Protein 4GBQ (pdb70)

Organism: Mus musculus (NCBI:txid10090)

Radius of gyration: 10.53 Å; Cα contacts (8 Å, |Δi|>4): 141; chains: 2; bounding box: 26×26×23 Å

Foldseek 3Di:
DWKFFQAFDDDDDDQADGDHHGDTWAFPDDDPPQQWTWTDDPRDTHIDGPVRIDTDD/DDDDDDDPDD

Solvent-accessible surface area: 4667 Å² total; per-residue (Å²): 111,71,0,35,0,73,82,86,10,160,41,92,36,142,70,8,9,43,3,118,150,41,37,112,1,126,14,127,80,79,102,111,14,128,42,9,22,58,0,85,14,135,82,117,74,1,54,0,0,80,61,17,11,80,66,107,146,188,58,36,124,60,12,101,129,226,159

Nearest PDB structures (foldseek):
  2gbq-assembly1_A  TM=9.826E-01  e=1.044E-09  Mus musculus
  4gbq-assembly1_A  TM=9.662E-01  e=1.595E-09  Mus musculus
  2a36-assembly1_A  TM=9.313E-01  e=1.905E-07  Drosophila melanogaster
  5np5-assembly2_B  TM=8.804E-01  e=1.580E-04  Homo sapiens
  7pvv-assembly1_A  TM=8.851E-01  e=2.139E-04  Homo sapiens

InterPro domains:
  IPR000980 SH2 domain [PF00017] (60-135)
  IPR000980 SH2 domain [PS50001] (60-152)
  IPR000980 SH2 domain [SM00252] (58-141)
  IPR001452 SH3 domain [PF00018] (4-50)
  IPR001452 SH3 domain [PF00018] (162-206)
  IPR001452 SH3 domain [PR00452] (1-11)
  IPR001452 SH3 domain [PR00452] (15-30)
  IPR001452 SH3 domain [PR00452] (190-199)
  IPR001452 SH3 domain [PR00452] (201-213)
  IPR001452 SH3 domain [PS50002] (1-58)
  IPR001452 SH3 domain [PS50002] (156-215)
  IPR001452 SH3 domain [SM00326] (1-57)
  IPR001452 SH3 domain [SM00326] (159-214)
  IPR035641 GRB2, N-terminal SH3 domain [cd11946] (1-56)
  IPR035643 GRB2, C-terminal SH3 domain [cd11949] (160-212)
  IPR036028 SH3-like domain superfamily [SSF50044] (2-77)
  IPR036860 SH2 domain superfamily [G3DSA:3.30.505.10] (51-164)
  IPR036860 SH2 domain superfamily [SSF55550] (55-210)
  IPR043539 Grb2-like [PTHR46037] (1-215)

Structure (mmCIF, N/CA/C/O backbone):
data_4GBQ
#
_entry.id   4GBQ
#
_cell.length_a   1.000
_cell.length_b   1.000
_cell.length_c   1.000
_cell.angle_alpha   90.00
_cell.angle_beta   90.00
_cell.angle_gamma   90.00
#
_symmetry.space_group_name_H-M   'P 1'
#
loop_
_entity.id
_entity.type
_entity.pdbx_description
1 polymer GRB2
2 polymer SOS-1
#
loop_
_atom_site.group_PDB
_atom_site.id
_atom_site.type_symbol
_atom_site.label_atom_id
_atom_site.label_alt_id
_atom_site.label_comp_id
_atom_site.label_asym_id
_atom_site.label_entity_id
_atom_site.label_seq_id
_atom_site.pdbx_PDB_ins_code
_atom_site.Cartn_x
_atom_site.Cartn_y
_atom_site.Cartn_z
_atom_site.occupancy
_atom_site.B_iso_or_equiv
_atom_site.auth_seq_id
_atom_site.auth_comp_id
_atom_site.auth_asym_id
_atom_site.auth_atom_id
_atom_site.pdbx_PDB_model_num
ATOM 1 N N . MET A 1 10 ? 8.327 3.895 4.156 1.00 0.00 1 MET A N 1
ATOM 2 C CA . MET A 1 10 ? 8.415 2.471 3.899 1.00 0.00 1 MET A CA 1
ATOM 3 C C . MET A 1 10 ? 7.934 2.221 2.459 1.00 0.00 1 MET A C 1
ATOM 4 O O . MET A 1 10 ? 7.444 3.126 1.790 1.00 0.00 1 MET A O 1
ATOM 18 N N . GLU A 1 11 ? 8.077 0.945 2.046 1.00 0.00 2 GLU A N 1
ATOM 19 C CA . GLU A 1 11 ? 7.674 0.519 0.723 1.00 0.00 2 GLU A CA 1
ATOM 20 C C . GLU A 1 11 ? 6.525 -0.480 0.888 1.00 0.00 2 GLU A C 1
ATOM 21 O O . GLU A 1 11 ? 6.378 -1.178 1.884 1.00 0.00 2 GLU A O 1
ATOM 33 N N . ALA A 1 12 ? 5.743 -0.470 -0.198 1.00 0.00 3 ALA A N 1
ATOM 34 C CA . ALA A 1 12 ? 4.551 -1.270 -0.357 1.00 0.00 3 ALA A CA 1
ATOM 35 C C . ALA A 1 12 ? 4.555 -1.821 -1.784 1.00 0.00 3 ALA A C 1
ATOM 36 O O . ALA A 1 12 ? 5.151 -1.256 -2.694 1.00 0.00 3 ALA A O 1
ATOM 43 N N . ILE A 1 13 ? 3.823 -2.948 -1.904 1.00 0.00 4 ILE A N 1
ATOM 44 C CA . ILE A 1 13 ? 3.800 -3.666 -3.163 1.00 0.00 4 ILE A CA 1
ATOM 45 C C . ILE A 1 13 ? 2.406 -4.245 -3.398 1.00 0.00 4 ILE A C 1
ATOM 46 O O . ILE A 1 13 ? 1.939 -5.100 -2.655 1.00 0.00 4 ILE A O 1
ATOM 62 N N . ALA A 1 14 ? 1.778 -3.741 -4.479 1.00 0.00 5 ALA A N 1
ATOM 63 C CA . ALA A 1 14 ? 0.468 -4.259 -4.840 1.00 0.00 5 ALA A CA 1
ATOM 64 C C . ALA A 1 14 ? 0.643 -5.728 -5.324 1.00 0.00 5 ALA A C 1
ATOM 65 O O . ALA A 1 14 ? 1.387 -6.003 -6.261 1.00 0.00 5 ALA A O 1
ATOM 72 N N . LYS A 1 15 ? -0.122 -6.627 -4.692 1.00 0.00 6 LYS A N 1
ATOM 73 C CA . LYS A 1 15 ? -0.103 -8.064 -4.977 1.00 0.00 6 LYS A CA 1
ATOM 74 C C . LYS A 1 15 ? -1.222 -8.502 -5.927 1.00 0.00 6 LYS A C 1
ATOM 75 O O . LYS A 1 15 ? -1.106 -9.517 -6.607 1.00 0.00 6 LYS A O 1
ATOM 94 N N . TYR A 1 16 ? -2.311 -7.703 -5.906 1.00 0.00 7 TYR A N 1
ATOM 95 C CA . TYR A 1 16 ? -3.477 -8.004 -6.752 1.00 0.00 7 TYR A CA 1
ATOM 96 C C . TYR A 1 16 ? -4.037 -6.675 -7.270 1.00 0.00 7 TYR A C 1
ATOM 97 O O . TYR A 1 16 ? -3.665 -5.600 -6.820 1.00 0.00 7 TYR A O 1
ATOM 115 N N . ASP A 1 17 ? -4.949 -6.820 -8.252 1.00 0.00 8 ASP A N 1
ATOM 116 C CA . ASP A 1 17 ? -5.587 -5.649 -8.857 1.00 0.00 8 ASP A CA 1
ATOM 117 C C . ASP A 1 17 ? -6.515 -4.997 -7.830 1.00 0.00 8 ASP A C 1
ATOM 118 O O . ASP A 1 17 ? -7.039 -5.683 -6.973 1.00 0.00 8 ASP A O 1
ATOM 127 N N . PHE A 1 18 ? -6.620 -3.653 -7.866 1.00 0.00 9 PHE A N 1
ATOM 128 C CA . PHE A 1 18 ? -7.561 -3.030 -6.915 1.00 0.00 9 PHE A CA 1
ATOM 129 C C . PHE A 1 18 ? -8.202 -1.772 -7.514 1.00 0.00 9 PHE A C 1
ATOM 130 O O . PHE A 1 18 ? -7.548 -0.876 -8.020 1.00 0.00 9 PHE A O 1
ATOM 147 N N . LYS A 1 19 ? -9.546 -1.785 -7.415 1.00 0.00 10 LYS A N 1
ATOM 148 C CA . LYS A 1 19 ? -10.389 -0.690 -7.894 1.00 0.00 10 LYS A CA 1
ATOM 149 C C . LYS A 1 19 ? -11.193 -0.146 -6.694 1.00 0.00 10 LYS A C 1
ATOM 150 O O . LYS A 1 19 ? -12.095 -0.807 -6.194 1.00 0.00 10 LYS A O 1
ATOM 169 N N . ALA A 1 20 ? -10.853 1.119 -6.329 1.00 0.00 11 ALA A N 1
ATOM 170 C CA . ALA A 1 20 ? -11.470 1.795 -5.166 1.00 0.00 11 ALA A CA 1
ATOM 171 C C . ALA A 1 20 ? -12.998 1.694 -5.127 1.00 0.00 11 ALA A C 1
ATOM 172 O O . ALA A 1 20 ? -13.683 1.469 -6.114 1.00 0.00 11 ALA A O 1
ATOM 179 N N . THR A 1 21 ? -13.457 1.900 -3.879 1.00 0.00 12 THR A N 1
ATOM 180 C CA . THR A 1 21 ? -14.874 1.810 -3.549 1.00 0.00 12 THR A CA 1
ATOM 181 C C . THR A 1 21 ? -15.456 3.158 -3.122 1.00 0.00 12 THR A C 1
ATOM 182 O O . THR A 1 21 ? -16.657 3.393 -3.211 1.00 0.00 12 THR A O 1
ATOM 193 N N . ALA A 1 22 ? -14.528 4.021 -2.673 1.00 0.00 13 ALA A N 1
ATOM 194 C CA . ALA A 1 22 ? -14.934 5.329 -2.183 1.00 0.00 13 ALA A CA 1
ATOM 195 C C . ALA A 1 22 ? -13.802 6.351 -2.326 1.00 0.00 13 ALA A C 1
ATOM 196 O O . ALA A 1 22 ? -12.661 6.051 -2.646 1.00 0.00 13 ALA A O 1
ATOM 203 N N . ASP A 1 23 ? -14.241 7.577 -2.012 1.00 0.00 14 ASP A N 1
ATOM 204 C CA . ASP A 1 23 ? -13.487 8.819 -2.050 1.00 0.00 14 ASP A CA 1
ATOM 205 C C . ASP A 1 23 ? -12.172 8.799 -1.224 1.00 0.00 14 ASP A C 1
ATOM 206 O O . ASP A 1 23 ? -11.185 9.426 -1.591 1.00 0.00 14 ASP A O 1
ATOM 215 N N . ASP A 1 24 ? -12.202 8.009 -0.126 1.00 0.00 15 ASP A N 1
ATOM 216 C CA . ASP A 1 24 ? -11.027 7.952 0.748 1.00 0.00 15 ASP A CA 1
ATOM 217 C C . ASP A 1 24 ? -9.997 6.873 0.350 1.00 0.00 15 ASP A C 1
ATOM 218 O O . ASP A 1 24 ? -8.914 6.798 0.914 1.00 0.00 15 ASP A O 1
ATOM 227 N N . GLU A 1 25 ? -10.369 6.124 -0.696 1.00 0.00 16 GLU A N 1
ATOM 228 C CA . GLU A 1 25 ? -9.557 5.048 -1.259 1.00 0.00 16 GLU A CA 1
ATOM 229 C C . GLU A 1 25 ? -9.105 5.463 -2.672 1.00 0.00 16 GLU A C 1
ATOM 230 O O . GLU A 1 25 ? -9.737 6.252 -3.364 1.00 0.00 16 GLU A O 1
ATOM 242 N N . LEU A 1 26 ? -7.991 4.813 -3.056 1.00 0.00 17 LEU A N 1
ATOM 243 C CA . LEU A 1 26 ? -7.405 5.003 -4.390 1.00 0.00 17 LEU A CA 1
ATOM 244 C C . LEU A 1 26 ? -7.037 3.631 -4.963 1.00 0.00 17 LEU A C 1
ATOM 245 O O . LEU A 1 26 ? -6.744 2.674 -4.257 1.00 0.00 17 LEU A O 1
ATOM 261 N N . SER A 1 27 ? -7.066 3.622 -6.304 1.00 0.00 18 SER A N 1
ATOM 262 C CA . SER A 1 27 ? -6.802 2.429 -7.082 1.00 0.00 18 SER A CA 1
ATOM 263 C C . SER A 1 27 ? -5.301 2.170 -7.267 1.00 0.00 18 SER A C 1
ATOM 264 O O . SER A 1 27 ? -4.426 2.984 -6.997 1.00 0.00 18 SER A O 1
ATOM 272 N N . PHE A 1 28 ? -5.138 0.956 -7.817 1.00 0.00 19 PHE A N 1
ATOM 273 C CA . PHE A 1 28 ? -3.852 0.450 -8.277 1.00 0.00 19 PHE A CA 1
ATOM 274 C C . PHE A 1 28 ? -4.153 -0.741 -9.179 1.00 0.00 19 PHE A C 1
ATOM 275 O O . PHE A 1 28 ? -5.297 -1.063 -9.475 1.00 0.00 19 PHE A O 1
ATOM 292 N N . LYS A 1 29 ? -3.045 -1.345 -9.612 1.00 0.00 20 LYS A N 1
ATOM 293 C CA . LYS A 1 29 ? -3.069 -2.502 -10.472 1.00 0.00 20 LYS A CA 1
ATOM 294 C C . LYS A 1 29 ? -1.951 -3.394 -9.943 1.00 0.00 20 LYS A C 1
ATOM 295 O O . LYS A 1 29 ? -0.919 -2.898 -9.505 1.00 0.00 20 LYS A O 1
ATOM 314 N N . ARG A 1 30 ? -2.205 -4.711 -10.013 1.00 0.00 21 ARG A N 1
ATOM 315 C CA . ARG A 1 30 ? -1.229 -5.689 -9.527 1.00 0.00 21 ARG A CA 1
ATOM 316 C C . ARG A 1 30 ? 0.215 -5.390 -10.028 1.00 0.00 21 ARG A C 1
ATOM 317 O O . ARG A 1 30 ? 0.559 -5.696 -11.163 1.00 0.00 21 ARG A O 1
ATOM 338 N N . GLY A 1 31 ? 1.030 -4.809 -9.114 1.00 0.00 22 GLY A N 1
ATOM 339 C CA . GLY A 1 31 ? 2.418 -4.481 -9.434 1.00 0.00 22 GLY A CA 1
ATOM 340 C C . GLY A 1 31 ? 2.875 -3.097 -8.951 1.00 0.00 22 GLY A C 1
ATOM 341 O O . GLY A 1 31 ? 4.069 -2.884 -8.771 1.00 0.00 22 GLY A O 1
ATOM 345 N N . ASP A 1 32 ? 1.905 -2.164 -8.761 1.00 0.00 23 ASP A N 1
ATOM 346 C CA . ASP A 1 32 ? 2.281 -0.823 -8.314 1.00 0.00 23 ASP A CA 1
ATOM 347 C C . ASP A 1 32 ? 3.202 -0.804 -7.079 1.00 0.00 23 ASP A C 1
ATOM 348 O O . ASP A 1 32 ? 3.049 -1.557 -6.126 1.00 0.00 23 ASP A O 1
ATOM 357 N N . ILE A 1 33 ? 4.123 0.177 -7.164 1.00 0.00 24 ILE A N 1
ATOM 358 C CA . ILE A 1 33 ? 5.070 0.477 -6.096 1.00 0.00 24 ILE A CA 1
ATOM 359 C C . ILE A 1 33 ? 4.404 1.677 -5.400 1.00 0.00 24 ILE A C 1
ATOM 360 O O . ILE A 1 33 ? 4.248 2.736 -5.995 1.00 0.00 24 ILE A O 1
ATOM 376 N N . LEU A 1 34 ? 4.041 1.457 -4.120 1.00 0.00 25 LEU A N 1
ATOM 377 C CA . LEU A 1 34 ? 3.326 2.479 -3.346 1.00 0.00 25 LEU A CA 1
ATOM 378 C C . LEU A 1 34 ? 4.230 3.121 -2.294 1.00 0.00 25 LEU A C 1
ATOM 379 O O . LEU A 1 34 ? 5.192 2.533 -1.812 1.00 0.00 25 LEU A O 1
ATOM 395 N N . LYS A 1 35 ? 3.803 4.365 -1.970 1.00 0.00 26 LYS A N 1
ATOM 396 C CA . LYS A 1 35 ? 4.518 5.173 -0.984 1.00 0.00 26 LYS A CA 1
ATOM 397 C C . LYS A 1 35 ? 3.763 5.117 0.340 1.00 0.00 26 LYS A C 1
ATOM 398 O O . LYS A 1 35 ? 2.698 5.684 0.493 1.00 0.00 26 LYS A O 1
ATOM 417 N N . VAL A 1 36 ? 4.384 4.445 1.322 1.00 0.00 27 VAL A N 1
ATOM 418 C CA . VAL A 1 36 ? 3.666 4.307 2.584 1.00 0.00 27 VAL A CA 1
ATOM 419 C C . VAL A 1 36 ? 3.945 5.517 3.481 1.00 0.00 27 VAL A C 1
ATOM 420 O O . VAL A 1 36 ? 5.015 5.662 4.057 1.00 0.00 27 VAL A O 1
ATOM 433 N N . LEU A 1 37 ? 2.883 6.344 3.564 1.00 0.00 28 LEU A N 1
ATOM 434 C CA . LEU A 1 37 ? 2.902 7.555 4.373 1.00 0.00 28 LEU A CA 1
ATOM 435 C C . LEU A 1 37 ? 2.302 7.202 5.753 1.00 0.00 28 LEU A C 1
ATOM 436 O O . LEU A 1 37 ? 2.977 6.645 6.610 1.00 0.00 28 LEU A O 1
ATOM 452 N N . ASN A 1 38 ? 1.001 7.547 5.911 1.00 0.00 29 ASN A N 1
ATOM 453 C CA . ASN A 1 38 ? 0.283 7.269 7.152 1.00 0.00 29 ASN A CA 1
ATOM 454 C C . ASN A 1 38 ? -0.063 5.760 7.246 1.00 0.00 29 ASN A C 1
ATOM 455 O O . ASN A 1 38 ? -0.039 5.013 6.274 1.00 0.00 29 ASN A O 1
ATOM 466 N N . GLU A 1 39 ? -0.327 5.387 8.510 1.00 0.00 30 GLU A N 1
ATOM 467 C CA . GLU A 1 39 ? -0.733 4.042 8.894 1.00 0.00 30 GLU A CA 1
ATOM 468 C C . GLU A 1 39 ? -1.194 4.154 10.365 1.00 0.00 30 GLU A C 1
ATOM 469 O O . GLU A 1 39 ? -0.395 4.286 11.284 1.00 0.00 30 GLU A O 1
ATOM 481 N N . GLU A 1 40 ? -2.543 4.104 10.515 1.00 0.00 31 GLU A N 1
ATOM 482 C CA . GLU A 1 40 ? -3.221 4.226 11.815 1.00 0.00 31 GLU A CA 1
ATOM 483 C C . GLU A 1 40 ? -3.306 2.900 12.595 1.00 0.00 31 GLU A C 1
ATOM 484 O O . GLU A 1 40 ? -4.221 2.650 13.371 1.00 0.00 31 GLU A O 1
ATOM 496 N N . CYS A 1 41 ? -2.294 2.074 12.316 1.00 0.00 32 CYS A N 1
ATOM 497 C CA . CYS A 1 41 ? -2.145 0.745 12.893 1.00 0.00 32 CYS A CA 1
ATOM 498 C C . CYS A 1 41 ? -3.339 -0.182 12.605 1.00 0.00 32 CYS A C 1
ATOM 499 O O . CYS A 1 41 ? -3.554 -1.159 13.314 1.00 0.00 32 CYS A O 1
ATOM 507 N N . ASP A 1 42 ? -4.075 0.135 11.511 1.00 0.00 33 ASP A N 1
ATOM 508 C CA . ASP A 1 42 ? -5.194 -0.719 11.120 1.00 0.00 33 ASP A CA 1
ATOM 509 C C . ASP A 1 42 ? -4.600 -2.060 10.653 1.00 0.00 33 ASP A C 1
ATOM 510 O O . ASP A 1 42 ? -3.533 -2.128 10.055 1.00 0.00 33 ASP A O 1
ATOM 519 N N . GLN A 1 43 ? -5.399 -3.103 10.931 1.00 0.00 34 GLN A N 1
ATOM 520 C CA . GLN A 1 43 ? -5.020 -4.478 10.628 1.00 0.00 34 GLN A CA 1
ATOM 521 C C . GLN A 1 43 ? -5.833 -5.035 9.463 1.00 0.00 34 GLN A C 1
ATOM 522 O O . GLN A 1 43 ? -6.312 -6.160 9.494 1.00 0.00 34 GLN A O 1
ATOM 536 N N . ASN A 1 44 ? -5.918 -4.150 8.450 1.00 0.00 35 ASN A N 1
ATOM 537 C CA . ASN A 1 44 ? -6.661 -4.411 7.227 1.00 0.00 35 ASN A CA 1
ATOM 538 C C . ASN A 1 44 ? -6.397 -3.361 6.115 1.00 0.00 35 ASN A C 1
ATOM 539 O O . ASN A 1 44 ? -6.721 -3.637 4.970 1.00 0.00 35 ASN A O 1
ATOM 550 N N . TRP A 1 45 ? -5.855 -2.164 6.465 1.00 0.00 36 TRP A N 1
ATOM 551 C CA . TRP A 1 45 ? -5.629 -1.107 5.450 1.00 0.00 36 TRP A CA 1
ATOM 552 C C . TRP A 1 45 ? -4.288 -0.358 5.667 1.00 0.00 36 TRP A C 1
ATOM 553 O O . TRP A 1 45 ? -3.609 -0.530 6.670 1.00 0.00 36 TRP A O 1
ATOM 574 N N . TYR A 1 46 ? -3.920 0.400 4.603 1.00 0.00 37 TYR A N 1
ATOM 575 C CA . TYR A 1 46 ? -2.745 1.286 4.597 1.00 0.00 37 TYR A CA 1
ATOM 576 C C . TYR A 1 46 ? -3.071 2.571 3.821 1.00 0.00 37 TYR A C 1
ATOM 577 O O . TYR A 1 46 ? -3.821 2.547 2.858 1.00 0.00 37 TYR A O 1
ATOM 595 N N . LYS A 1 47 ? -2.471 3.684 4.288 1.00 0.00 38 LYS A N 1
ATOM 596 C CA . LYS A 1 47 ? -2.615 4.955 3.584 1.00 0.00 38 LYS A CA 1
ATOM 597 C C . LYS A 1 47 ? -1.296 5.131 2.800 1.00 0.00 38 LYS A C 1
ATOM 598 O O . LYS A 1 47 ? -0.227 5.206 3.397 1.00 0.00 38 LYS A O 1
ATOM 617 N N . ALA A 1 48 ? -1.421 5.202 1.457 1.00 0.00 39 ALA A N 1
ATOM 618 C CA . ALA A 1 48 ? -0.217 5.317 0.636 1.00 0.00 39 ALA A CA 1
ATOM 619 C C . ALA A 1 48 ? -0.423 6.266 -0.547 1.00 0.00 39 ALA A C 1
ATOM 620 O O . ALA A 1 48 ? -1.527 6.730 -0.797 1.00 0.00 39 ALA A O 1
ATOM 627 N N . GLU A 1 49 ? 0.712 6.540 -1.244 1.00 0.00 40 GLU A N 1
ATOM 628 C CA . GLU A 1 49 ? 0.670 7.448 -2.382 1.00 0.00 40 GLU A CA 1
ATOM 629 C C . GLU A 1 49 ? 0.877 6.693 -3.704 1.00 0.00 40 GLU A C 1
ATOM 630 O O . GLU A 1 49 ? 1.762 5.857 -3.851 1.00 0.00 40 GLU A O 1
ATOM 642 N N . LEU A 1 50 ? 0.018 7.102 -4.650 1.00 0.00 41 LEU A N 1
ATOM 643 C CA . LEU A 1 50 ? -0.012 6.571 -6.008 1.00 0.00 41 LEU A CA 1
ATOM 644 C C . LEU A 1 50 ? -0.697 7.457 -7.012 1.00 0.00 41 LEU A C 1
ATOM 645 O O . LEU A 1 50 ? -1.791 7.966 -6.800 1.00 0.00 41 LEU A O 1
ATOM 661 N N . ASN A 1 51 ? 0.015 7.525 -8.151 1.00 0.00 42 ASN A N 1
ATOM 662 C CA . ASN A 1 51 ? -0.548 8.154 -9.334 1.00 0.00 42 ASN A CA 1
ATOM 663 C C . ASN A 1 51 ? -1.004 9.625 -9.178 1.00 0.00 42 ASN A C 1
ATOM 664 O O . ASN A 1 51 ? -1.818 10.112 -9.953 1.00 0.00 42 ASN A O 1
ATOM 675 N N . GLY A 1 52 ? -0.437 10.294 -8.149 1.00 0.00 43 GLY A N 1
ATOM 676 C CA . GLY A 1 52 ? -0.759 11.696 -7.872 1.00 0.00 43 GLY A CA 1
ATOM 677 C C . GLY A 1 52 ? -1.869 11.876 -6.823 1.00 0.00 43 GLY A C 1
ATOM 678 O O . GLY A 1 52 ? -2.383 12.971 -6.635 1.00 0.00 43 GLY A O 1
ATOM 682 N N . LYS A 1 53 ? -2.210 10.745 -6.162 1.00 0.00 44 LYS A N 1
ATOM 683 C CA . LYS A 1 53 ? -3.229 10.698 -5.132 1.00 0.00 44 LYS A CA 1
ATOM 684 C C . LYS A 1 53 ? -2.675 9.943 -3.918 1.00 0.00 44 LYS A C 1
ATOM 685 O O . LYS A 1 53 ? -1.641 9.296 -3.972 1.00 0.00 44 LYS A O 1
ATOM 704 N N . ASP A 1 54 ? -3.472 10.052 -2.840 1.00 0.00 45 ASP A N 1
ATOM 705 C CA . ASP A 1 54 ? -3.167 9.408 -1.568 1.00 0.00 45 ASP A CA 1
ATOM 706 C C . ASP A 1 54 ? -4.505 8.892 -0.973 1.00 0.00 45 ASP A C 1
ATOM 707 O O . ASP A 1 54 ? -5.493 9.614 -0.912 1.00 0.00 45 ASP A O 1
ATOM 716 N N . GLY A 1 55 ? -4.501 7.604 -0.574 1.00 0.00 46 GLY A N 1
ATOM 717 C CA . GLY A 1 55 ? -5.737 7.028 -0.038 1.00 0.00 46 GLY A CA 1
ATOM 718 C C . GLY A 1 55 ? -5.510 5.638 0.540 1.00 0.00 46 GLY A C 1
ATOM 719 O O . GLY A 1 55 ? -4.412 5.097 0.500 1.00 0.00 46 GLY A O 1
ATOM 723 N N . PHE A 1 56 ? -6.634 5.082 1.041 1.00 0.00 47 PHE A N 1
ATOM 724 C CA . PHE A 1 56 ? -6.598 3.759 1.643 1.00 0.00 47 PHE A CA 1
ATOM 725 C C . PHE A 1 56 ? -6.552 2.664 0.558 1.00 0.00 47 PHE A C 1
ATOM 726 O O . PHE A 1 56 ? -7.113 2.778 -0.525 1.00 0.00 47 PHE A O 1
ATOM 743 N N . ILE A 1 57 ? -5.825 1.605 0.967 1.00 0.00 48 ILE A N 1
ATOM 744 C CA . ILE A 1 57 ? -5.608 0.402 0.175 1.00 0.00 48 ILE A CA 1
ATOM 745 C C . ILE A 1 57 ? -5.625 -0.788 1.156 1.00 0.00 48 ILE A C 1
ATOM 746 O O . ILE A 1 57 ? -5.112 -0.658 2.259 1.00 0.00 48 ILE A O 1
ATOM 762 N N . PRO A 1 58 ? -6.166 -1.973 0.751 1.00 0.00 49 PRO A N 1
ATOM 763 C CA . PRO A 1 58 ? -6.227 -3.102 1.684 1.00 0.00 49 PRO A CA 1
ATOM 764 C C . PRO A 1 58 ? -4.911 -3.882 1.865 1.00 0.00 49 PRO A C 1
ATOM 765 O O . PRO A 1 58 ? -4.209 -4.161 0.904 1.00 0.00 49 PRO A O 1
ATOM 776 N N . LYS A 1 59 ? -4.724 -4.366 3.120 1.00 0.00 50 LYS A N 1
ATOM 777 C CA . LYS A 1 59 ? -3.507 -5.094 3.483 1.00 0.00 50 LYS A CA 1
ATOM 778 C C . LYS A 1 59 ? -3.421 -6.443 2.761 1.00 0.00 50 LYS A C 1
ATOM 779 O O . LYS A 1 59 ? -2.380 -6.765 2.213 1.00 0.00 50 LYS A O 1
ATOM 798 N N . ASN A 1 60 ? -4.546 -7.180 2.721 1.00 0.00 51 ASN A N 1
ATOM 799 C CA . ASN A 1 60 ? -4.464 -8.483 2.031 1.00 0.00 51 ASN A CA 1
ATOM 800 C C . ASN A 1 60 ? -4.239 -8.380 0.498 1.00 0.00 51 ASN A C 1
ATOM 801 O O . ASN A 1 60 ? -3.887 -9.370 -0.129 1.00 0.00 51 ASN A O 1
ATOM 812 N N . TYR A 1 61 ? -4.359 -7.143 -0.052 1.00 0.00 52 TYR A N 1
ATOM 813 C CA . TYR A 1 61 ? -4.097 -6.938 -1.482 1.00 0.00 52 TYR A CA 1
ATOM 814 C C . TYR A 1 61 ? -2.629 -6.506 -1.734 1.00 0.00 52 TYR A C 1
ATOM 815 O O . TYR A 1 61 ? -2.227 -6.458 -2.886 1.00 0.00 52 TYR A O 1
ATOM 833 N N . ILE A 1 62 ? -1.876 -6.174 -0.652 1.00 0.00 53 ILE A N 1
ATOM 834 C CA . ILE A 1 62 ? -0.459 -5.749 -0.773 1.00 0.00 53 ILE A CA 1
ATOM 835 C C . ILE A 1 62 ? 0.422 -6.539 0.231 1.00 0.00 53 ILE A C 1
ATOM 836 O O . ILE A 1 62 ? -0.039 -7.338 1.035 1.00 0.00 53 ILE A O 1
ATOM 852 N N . GLU A 1 63 ? 1.735 -6.258 0.080 1.00 0.00 54 GLU A N 1
ATOM 853 C CA . GLU A 1 63 ? 2.815 -6.774 0.906 1.00 0.00 54 GLU A CA 1
ATOM 854 C C . GLU A 1 63 ? 3.748 -5.577 1.216 1.00 0.00 54 GLU A C 1
ATOM 855 O O . GLU A 1 63 ? 4.043 -4.752 0.360 1.00 0.00 54 GLU A O 1
ATOM 867 N N . MET A 1 64 ? 4.119 -5.476 2.508 1.00 0.00 55 MET A N 1
ATOM 868 C CA . MET A 1 64 ? 5.025 -4.415 2.963 1.00 0.00 55 MET A CA 1
ATOM 869 C C . MET A 1 64 ? 6.481 -4.865 2.766 1.00 0.00 55 MET A C 1
ATOM 870 O O . MET A 1 64 ? 6.780 -6.051 2.700 1.00 0.00 55 MET A O 1
ATOM 884 N N . LYS A 1 65 ? 7.357 -3.837 2.717 1.00 0.00 56 LYS A N 1
ATOM 885 C CA . LYS A 1 65 ? 8.787 -4.061 2.531 1.00 0.00 56 LYS A CA 1
ATOM 886 C C . LYS A 1 65 ? 9.602 -2.895 3.173 1.00 0.00 56 LYS A C 1
ATOM 887 O O . LYS A 1 65 ? 9.812 -1.853 2.566 1.00 0.00 56 LYS A O 1
ATOM 906 N N . PRO A 1 66 ? 10.047 -3.115 4.451 1.00 0.00 57 PRO A N 1
ATOM 907 C CA . PRO A 1 66 ? 10.868 -2.131 5.174 1.00 0.00 57 PRO A CA 1
ATOM 908 C C . PRO A 1 66 ? 12.243 -1.875 4.498 1.00 0.00 57 PRO A C 1
ATOM 909 O O . PRO A 1 66 ? 12.495 -2.325 3.388 1.00 0.00 57 PRO A O 1
ATOM 926 N N . VAL B 2 2 ? -7.944 -15.278 -8.615 1.00 0.00 1 VAL B N 1
ATOM 927 C CA . VAL B 2 2 ? -9.079 -14.607 -7.991 1.00 0.00 1 VAL B CA 1
ATOM 928 C C . VAL B 2 2 ? -8.515 -13.984 -6.696 1.00 0.00 1 VAL B C 1
ATOM 929 O O . VAL B 2 2 ? -7.991 -14.704 -5.851 1.00 0.00 1 VAL B O 1
ATOM 942 N N . PRO B 2 3 ? -8.537 -12.624 -6.595 1.00 0.00 2 PRO B N 1
ATOM 943 C CA . PRO B 2 3 ? -8.048 -11.987 -5.392 1.00 0.00 2 PRO B CA 1
ATOM 944 C C . PRO B 2 3 ? -8.926 -12.190 -4.143 1.00 0.00 2 PRO B C 1
ATOM 945 O O . PRO B 2 3 ? -10.111 -12.496 -4.227 1.00 0.00 2 PRO B O 1
ATOM 956 N N . PRO B 2 4 ? -8.257 -11.977 -2.972 1.00 0.00 3 PRO B N 1
ATOM 957 C CA . PRO B 2 4 ? -8.912 -12.067 -1.665 1.00 0.00 3 PRO B CA 1
ATOM 958 C C . PRO B 2 4 ? -10.155 -11.172 -1.444 1.00 0.00 3 PRO B C 1
ATOM 959 O O . PRO B 2 4 ? -10.336 -10.151 -2.090 1.00 0.00 3 PRO B O 1
ATOM 970 N N . PRO B 2 5 ? -10.984 -11.568 -0.435 1.00 0.00 4 PRO B N 1
ATOM 971 C CA . PRO B 2 5 ? -12.129 -10.748 -0.012 1.00 0.00 4 PRO B CA 1
ATOM 972 C C . PRO B 2 5 ? -11.533 -9.548 0.724 1.00 0.00 4 PRO B C 1
ATOM 973 O O . PRO B 2 5 ? -10.734 -9.704 1.640 1.00 0.00 4 PRO B O 1
ATOM 984 N N . VAL B 2 6 ? -11.958 -8.356 0.270 1.00 0.00 5 VAL B N 1
ATOM 985 C CA . VAL B 2 6 ? -11.411 -7.158 0.879 1.00 0.00 5 VAL B CA 1
ATOM 986 C C . VAL B 2 6 ? -11.971 -7.006 2.300 1.00 0.00 5 VAL B C 1
ATOM 987 O O . VAL B 2 6 ? -13.058 -7.490 2.594 1.00 0.00 5 VAL B O 1
ATOM 1000 N N . PRO B 2 7 ? -11.158 -6.393 3.194 1.00 0.00 6 PRO B N 1
ATOM 1001 C CA . PRO B 2 7 ? -11.618 -6.171 4.548 1.00 0.00 6 PRO B CA 1
ATOM 1002 C C . PRO B 2 7 ? -12.702 -5.101 4.690 1.00 0.00 6 PRO B C 1
ATOM 1003 O O . PRO B 2 7 ? -12.791 -4.174 3.898 1.00 0.00 6 PRO B O 1
ATOM 1014 N N . PRO B 2 8 ? -13.499 -5.229 5.782 1.00 0.00 7 PRO B N 1
ATOM 1015 C CA . PRO B 2 8 ? -14.490 -4.201 6.082 1.00 0.00 7 PRO B CA 1
ATOM 1016 C C . PRO B 2 8 ? -13.697 -2.954 6.542 1.00 0.00 7 PRO B C 1
ATOM 1017 O O . PRO B 2 8 ? -12.906 -3.033 7.475 1.00 0.00 7 PRO B O 1
ATOM 1028 N N . ARG B 2 9 ? -13.925 -1.821 5.840 1.00 0.00 8 ARG B N 1
ATOM 1029 C CA . ARG B 2 9 ? -13.200 -0.605 6.215 1.00 0.00 8 ARG B CA 1
ATOM 1030 C C . ARG B 2 9 ? -13.808 -0.037 7.505 1.00 0.00 8 ARG B C 1
ATOM 1031 O O . ARG B 2 9 ? -14.958 -0.295 7.835 1.00 0.00 8 ARG B O 1
ATOM 1052 N N . ARG B 2 10 ? -12.946 0.745 8.191 1.00 0.00 9 ARG B N 1
ATOM 1053 C CA . ARG B 2 10 ? -13.252 1.405 9.459 1.00 0.00 9 ARG B CA 1
ATOM 1054 C C . ARG B 2 10 ? -13.326 0.401 10.629 1.00 0.00 9 ARG B C 1
ATOM 1055 O O . ARG B 2 10 ? -14.206 0.487 11.475 1.00 0.00 9 ARG B O 1
ATOM 1076 N N . ARG B 2 11 ? -12.342 -0.530 10.636 1.00 0.00 10 ARG B N 1
ATOM 1077 C CA . ARG B 2 11 ? -12.225 -1.571 11.662 1.00 0.00 10 ARG B CA 1
ATOM 1078 C C . ARG B 2 11 ? -13.498 -2.472 11.689 1.00 0.00 10 ARG B C 1
ATOM 1079 O O . ARG B 2 11 ? -14.563 -2.082 12.148 1.00 0.00 10 ARG B O 1
ATOM 1103 N N . MET A 1 10 ? 8.447 3.606 4.332 1.00 0.00 1 MET A N 2
ATOM 1104 C CA . MET A 1 10 ? 8.314 2.205 4.015 1.00 0.00 1 MET A CA 2
ATOM 1105 C C . MET A 1 10 ? 7.926 2.078 2.544 1.00 0.00 1 MET A C 2
ATOM 1106 O O . MET A 1 10 ? 7.495 3.026 1.895 1.00 0.00 1 MET A O 2
ATOM 1120 N N . GLU A 1 11 ? 8.098 0.822 2.102 1.00 0.00 2 GLU A N 2
ATOM 1121 C CA . GLU A 1 11 ? 7.819 0.425 0.743 1.00 0.00 2 GLU A CA 2
ATOM 1122 C C . GLU A 1 11 ? 6.670 -0.583 0.788 1.00 0.00 2 GLU A C 2
ATOM 1123 O O . GLU A 1 11 ? 6.474 -1.327 1.743 1.00 0.00 2 GLU A O 2
ATOM 1135 N N . ALA A 1 12 ? 5.955 -0.541 -0.347 1.00 0.00 3 ALA A N 2
ATOM 1136 C CA . ALA A 1 12 ? 4.780 -1.354 -0.587 1.00 0.00 3 ALA A CA 2
ATOM 1137 C C . ALA A 1 12 ? 4.798 -1.858 -2.028 1.00 0.00 3 ALA A C 2
ATOM 1138 O O . ALA A 1 12 ? 5.413 -1.277 -2.915 1.00 0.00 3 ALA A O 2
ATOM 1145 N N . ILE A 1 13 ? 4.053 -2.976 -2.169 1.00 0.00 4 ILE A N 2
ATOM 1146 C CA . ILE A 1 13 ? 3.953 -3.659 -3.446 1.00 0.00 4 ILE A CA 2
ATOM 1147 C C . ILE A 1 13 ? 2.557 -4.289 -3.584 1.00 0.00 4 ILE A C 2
ATOM 1148 O O . ILE A 1 13 ? 2.187 -5.191 -2.844 1.00 0.00 4 ILE A O 2
ATOM 1164 N N . ALA A 1 14 ? 1.813 -3.780 -4.592 1.00 0.00 5 ALA A N 2
ATOM 1165 C CA . ALA A 1 14 ? 0.493 -4.334 -4.844 1.00 0.00 5 ALA A CA 2
ATOM 1166 C C . ALA A 1 14 ? 0.653 -5.776 -5.378 1.00 0.00 5 ALA A C 2
ATOM 1167 O O . ALA A 1 14 ? 1.356 -6.030 -6.348 1.00 0.00 5 ALA A O 2
ATOM 1174 N N . LYS A 1 15 ? -0.096 -6.678 -4.731 1.00 0.00 6 LYS A N 2
ATOM 1175 C CA . LYS A 1 15 ? -0.101 -8.106 -5.060 1.00 0.00 6 LYS A CA 2
ATOM 1176 C C . LYS A 1 15 ? -1.243 -8.507 -5.984 1.00 0.00 6 LYS A C 2
ATOM 1177 O O . LYS A 1 15 ? -1.169 -9.538 -6.635 1.00 0.00 6 LYS A O 2
ATOM 1196 N N . TYR A 1 16 ? -2.308 -7.682 -5.954 1.00 0.00 7 TYR A N 2
ATOM 1197 C CA . TYR A 1 16 ? -3.477 -7.962 -6.803 1.00 0.00 7 TYR A CA 2
ATOM 1198 C C . TYR A 1 16 ? -4.014 -6.626 -7.327 1.00 0.00 7 TYR A C 2
ATOM 1199 O O . TYR A 1 16 ? -3.593 -5.557 -6.903 1.00 0.00 7 TYR A O 2
ATOM 1217 N N . ASP A 1 17 ? -4.939 -6.768 -8.309 1.00 0.00 8 ASP A N 2
ATOM 1218 C CA . ASP A 1 17 ? -5.575 -5.595 -8.917 1.00 0.00 8 ASP A CA 2
ATOM 1219 C C . ASP A 1 17 ? -6.481 -4.960 -7.853 1.00 0.00 8 ASP A C 2
ATOM 1220 O O . ASP A 1 17 ? -6.934 -5.651 -6.961 1.00 0.00 8 ASP A O 2
ATOM 1229 N N . PHE A 1 18 ? -6.618 -3.622 -7.878 1.00 0.00 9 PHE A N 2
ATOM 1230 C CA . PHE A 1 18 ? -7.556 -3.017 -6.912 1.00 0.00 9 PHE A CA 2
ATOM 1231 C C . PHE A 1 18 ? -8.197 -1.783 -7.552 1.00 0.00 9 PHE A C 2
ATOM 1232 O O . PHE A 1 18 ? -7.529 -0.975 -8.179 1.00 0.00 9 PHE A O 2
ATOM 1249 N N . LYS A 1 19 ? -9.529 -1.718 -7.393 1.00 0.00 10 LYS A N 2
ATOM 1250 C CA . LYS A 1 19 ? -10.321 -0.594 -7.894 1.00 0.00 10 LYS A CA 2
ATOM 1251 C C . LYS A 1 19 ? -11.064 0.020 -6.674 1.00 0.00 10 LYS A C 2
ATOM 1252 O O . LYS A 1 19 ? -11.962 -0.621 -6.151 1.00 0.00 10 LYS A O 2
ATOM 1271 N N . ALA A 1 20 ? -10.685 1.285 -6.271 1.00 0.00 11 ALA A N 2
ATOM 1272 C CA . ALA A 1 20 ? -11.326 1.955 -5.095 1.00 0.00 11 ALA A CA 2
ATOM 1273 C C . ALA A 1 20 ? -12.861 1.900 -5.147 1.00 0.00 11 ALA A C 2
ATOM 1274 O O . ALA A 1 20 ? -13.471 1.818 -6.206 1.00 0.00 11 ALA A O 2
ATOM 1281 N N . THR A 1 21 ? -13.424 1.983 -3.912 1.00 0.00 12 THR A N 2
ATOM 1282 C CA . THR A 1 21 ? -14.869 1.932 -3.674 1.00 0.00 12 THR A CA 2
ATOM 1283 C C . THR A 1 21 ? -15.460 3.245 -3.144 1.00 0.00 12 THR A C 2
ATOM 1284 O O . THR A 1 21 ? -16.659 3.478 -3.239 1.00 0.00 12 THR A O 2
ATOM 1295 N N . ALA A 1 22 ? -14.548 4.098 -2.641 1.00 0.00 13 ALA A N 2
ATOM 1296 C CA . ALA A 1 22 ? -14.986 5.369 -2.072 1.00 0.00 13 ALA A CA 2
ATOM 1297 C C . ALA A 1 22 ? -13.880 6.386 -2.228 1.00 0.00 13 ALA A C 2
ATOM 1298 O O . ALA A 1 22 ? -12.722 6.073 -2.458 1.00 0.00 13 ALA A O 2
ATOM 1305 N N . ASP A 1 23 ? -14.352 7.629 -2.060 1.00 0.00 14 ASP A N 2
ATOM 1306 C CA . ASP A 1 23 ? -13.555 8.835 -2.195 1.00 0.00 14 ASP A CA 2
ATOM 1307 C C . ASP A 1 23 ? -12.249 8.852 -1.366 1.00 0.00 14 ASP A C 2
ATOM 1308 O O . ASP A 1 23 ? -11.251 9.425 -1.791 1.00 0.00 14 ASP A O 2
ATOM 1317 N N . ASP A 1 24 ? -12.289 8.153 -0.202 1.00 0.00 15 ASP A N 2
ATOM 1318 C CA . ASP A 1 24 ? -11.119 8.154 0.686 1.00 0.00 15 ASP A CA 2
ATOM 1319 C C . ASP A 1 24 ? -10.070 7.059 0.394 1.00 0.00 15 ASP A C 2
ATOM 1320 O O . ASP A 1 24 ? -9.009 7.023 1.003 1.00 0.00 15 ASP A O 2
ATOM 1329 N N . GLU A 1 25 ? -10.404 6.245 -0.616 1.00 0.00 16 GLU A N 2
ATOM 1330 C CA . GLU A 1 25 ? -9.578 5.132 -1.079 1.00 0.00 16 GLU A CA 2
ATOM 1331 C C . GLU A 1 25 ? -8.998 5.506 -2.453 1.00 0.00 16 GLU A C 2
ATOM 1332 O O . GLU A 1 25 ? -9.532 6.352 -3.155 1.00 0.00 16 GLU A O 2
ATOM 1344 N N . LEU A 1 26 ? -7.903 4.784 -2.803 1.00 0.00 17 LEU A N 2
ATOM 1345 C CA . LEU A 1 26 ? -7.279 5.047 -4.108 1.00 0.00 17 LEU A CA 2
ATOM 1346 C C . LEU A 1 26 ? -6.981 3.668 -4.753 1.00 0.00 17 LEU A C 2
ATOM 1347 O O . LEU A 1 26 ? -6.758 2.669 -4.081 1.00 0.00 17 LEU A O 2
ATOM 1363 N N . SER A 1 27 ? -6.987 3.708 -6.099 1.00 0.00 18 SER A N 2
ATOM 1364 C CA . SER A 1 27 ? -6.772 2.545 -6.961 1.00 0.00 18 SER A CA 2
ATOM 1365 C C . SER A 1 27 ? -5.267 2.202 -7.190 1.00 0.00 18 SER A C 2
ATOM 1366 O O . SER A 1 27 ? -4.351 2.961 -6.908 1.00 0.00 18 SER A O 2
ATOM 1374 N N . PHE A 1 28 ? -5.092 0.992 -7.771 1.00 0.00 19 PHE A N 2
ATOM 1375 C CA . PHE A 1 28 ? -3.785 0.501 -8.213 1.00 0.00 19 PHE A CA 2
ATOM 1376 C C . PHE A 1 28 ? -4.022 -0.675 -9.152 1.00 0.00 19 PHE A C 2
ATOM 1377 O O . PHE A 1 28 ? -5.144 -0.979 -9.539 1.00 0.00 19 PHE A O 2
ATOM 1394 N N . LYS A 1 29 ? -2.891 -1.283 -9.522 1.00 0.00 20 LYS A N 2
ATOM 1395 C CA . LYS A 1 29 ? -2.895 -2.417 -10.420 1.00 0.00 20 LYS A CA 2
ATOM 1396 C C . LYS A 1 29 ? -1.876 -3.389 -9.863 1.00 0.00 20 LYS A C 2
ATOM 1397 O O . LYS A 1 29 ? -0.862 -2.981 -9.314 1.00 0.00 20 LYS A O 2
ATOM 1416 N N . ARG A 1 30 ? -2.196 -4.678 -10.053 1.00 0.00 21 ARG A N 2
ATOM 1417 C CA . ARG A 1 30 ? -1.306 -5.752 -9.606 1.00 0.00 21 ARG A CA 2
ATOM 1418 C C . ARG A 1 30 ? 0.169 -5.486 -10.030 1.00 0.00 21 ARG A C 2
ATOM 1419 O O . ARG A 1 30 ? 0.556 -5.706 -11.171 1.00 0.00 21 ARG A O 2
ATOM 1440 N N . GLY A 1 31 ? 0.943 -5.032 -9.019 1.00 0.00 22 GLY A N 2
ATOM 1441 C CA . GLY A 1 31 ? 2.364 -4.746 -9.171 1.00 0.00 22 GLY A CA 2
ATOM 1442 C C . GLY A 1 31 ? 2.824 -3.345 -8.724 1.00 0.00 22 GLY A C 2
ATOM 1443 O O . GLY A 1 31 ? 4.020 -3.161 -8.527 1.00 0.00 22 GLY A O 2
ATOM 1447 N N . ASP A 1 32 ? 1.883 -2.372 -8.549 1.00 0.00 23 ASP A N 2
ATOM 1448 C CA . ASP A 1 32 ? 2.317 -1.020 -8.188 1.00 0.00 23 ASP A CA 2
ATOM 1449 C C . ASP A 1 32 ? 3.249 -0.916 -6.967 1.00 0.00 23 ASP A C 2
ATOM 1450 O O . ASP A 1 32 ? 3.153 -1.643 -5.990 1.00 0.00 23 ASP A O 2
ATOM 1459 N N . ILE A 1 33 ? 4.118 0.105 -7.091 1.00 0.00 24 ILE A N 2
ATOM 1460 C CA . ILE A 1 33 ? 5.058 0.481 -6.038 1.00 0.00 24 ILE A CA 2
ATOM 1461 C C . ILE A 1 33 ? 4.368 1.672 -5.350 1.00 0.00 24 ILE A C 2
ATOM 1462 O O . ILE A 1 33 ? 4.231 2.736 -5.943 1.00 0.00 24 ILE A O 2
ATOM 1478 N N . LEU A 1 34 ? 3.976 1.444 -4.078 1.00 0.00 25 LEU A N 2
ATOM 1479 C CA . LEU A 1 34 ? 3.273 2.489 -3.325 1.00 0.00 25 LEU A CA 2
ATOM 1480 C C . LEU A 1 34 ? 4.176 3.080 -2.259 1.00 0.00 25 LEU A C 2
ATOM 1481 O O . LEU A 1 34 ? 5.165 2.496 -1.825 1.00 0.00 25 LEU A O 2
ATOM 1497 N N . LYS A 1 35 ? 3.712 4.284 -1.882 1.00 0.00 26 LYS A N 2
ATOM 1498 C CA . LYS A 1 35 ? 4.375 5.065 -0.853 1.00 0.00 26 LYS A CA 2
ATOM 1499 C C . LYS A 1 35 ? 3.569 4.889 0.415 1.00 0.00 26 LYS A C 2
ATOM 1500 O O . LYS A 1 35 ? 2.471 5.402 0.500 1.00 0.00 26 LYS A O 2
ATOM 1519 N N . VAL A 1 36 ? 4.140 4.210 1.431 1.00 0.00 27 VAL A N 2
ATOM 1520 C CA . VAL A 1 36 ? 3.253 4.044 2.577 1.00 0.00 27 VAL A CA 2
ATOM 1521 C C . VAL A 1 36 ? 3.406 5.263 3.490 1.00 0.00 27 VAL A C 2
ATOM 1522 O O . VAL A 1 36 ? 4.293 5.340 4.333 1.00 0.00 27 VAL A O 2
ATOM 1535 N N . LEU A 1 37 ? 2.435 6.184 3.294 1.00 0.00 28 LEU A N 2
ATOM 1536 C CA . LEU A 1 37 ? 2.401 7.387 4.111 1.00 0.00 28 LEU A CA 2
ATOM 1537 C C . LEU A 1 37 ? 1.405 7.133 5.251 1.00 0.00 28 LEU A C 2
ATOM 1538 O O . LEU A 1 37 ? 0.226 7.436 5.137 1.00 0.00 28 LEU A O 2
ATOM 1554 N N . ASN A 1 38 ? 1.983 6.666 6.375 1.00 0.00 29 ASN A N 2
ATOM 1555 C CA . ASN A 1 38 ? 1.245 6.327 7.595 1.00 0.00 29 ASN A CA 2
ATOM 1556 C C . ASN A 1 38 ? 0.832 4.835 7.536 1.00 0.00 29 ASN A C 2
ATOM 1557 O O . ASN A 1 38 ? 0.447 4.293 6.502 1.00 0.00 29 ASN A O 2
ATOM 1568 N N . GLU A 1 39 ? 1.014 4.233 8.731 1.00 0.00 30 GLU A N 2
ATOM 1569 C CA . GLU A 1 39 ? 0.693 2.836 9.008 1.00 0.00 30 GLU A CA 2
ATOM 1570 C C . GLU A 1 39 ? 0.448 2.726 10.524 1.00 0.00 30 GLU A C 2
ATOM 1571 O O . GLU A 1 39 ? 1.378 2.702 11.319 1.00 0.00 30 GLU A O 2
ATOM 1583 N N . GLU A 1 40 ? -0.872 2.654 10.823 1.00 0.00 31 GLU A N 2
ATOM 1584 C CA . GLU A 1 40 ? -1.519 2.553 12.131 1.00 0.00 31 GLU A CA 2
ATOM 1585 C C . GLU A 1 40 ? -2.734 3.486 12.124 1.00 0.00 31 GLU A C 2
ATOM 1586 O O . GLU A 1 40 ? -2.621 4.679 11.874 1.00 0.00 31 GLU A O 2
ATOM 1598 N N . CYS A 1 41 ? -3.893 2.844 12.369 1.00 0.00 32 CYS A N 2
ATOM 1599 C CA . CYS A 1 41 ? -5.189 3.528 12.423 1.00 0.00 32 CYS A CA 2
ATOM 1600 C C . CYS A 1 41 ? -6.337 2.537 12.242 1.00 0.00 32 CYS A C 2
ATOM 1601 O O . CYS A 1 41 ? -7.342 2.642 12.924 1.00 0.00 32 CYS A O 2
ATOM 1609 N N . ASP A 1 42 ? -6.161 1.592 11.295 1.00 0.00 33 ASP A N 2
ATOM 1610 C CA . ASP A 1 42 ? -7.192 0.583 11.029 1.00 0.00 33 ASP A CA 2
ATOM 1611 C C . ASP A 1 42 ? -6.450 -0.639 10.473 1.00 0.00 33 ASP A C 2
ATOM 1612 O O . ASP A 1 42 ? -5.960 -0.636 9.352 1.00 0.00 33 ASP A O 2
ATOM 1621 N N . GLN A 1 43 ? -6.396 -1.689 11.325 1.00 0.00 34 GLN A N 2
ATOM 1622 C CA . GLN A 1 43 ? -5.688 -2.896 10.938 1.00 0.00 34 GLN A CA 2
ATOM 1623 C C . GLN A 1 43 ? -6.568 -3.566 9.894 1.00 0.00 34 GLN A C 2
ATOM 1624 O O . GLN A 1 43 ? -7.570 -4.181 10.236 1.00 0.00 34 GLN A O 2
ATOM 1638 N N . ASN A 1 44 ? -6.083 -3.488 8.638 1.00 0.00 35 ASN A N 2
ATOM 1639 C CA . ASN A 1 44 ? -6.673 -3.983 7.419 1.00 0.00 35 ASN A CA 2
ATOM 1640 C C . ASN A 1 44 ? -6.463 -3.030 6.233 1.00 0.00 35 ASN A C 2
ATOM 1641 O O . ASN A 1 44 ? -6.691 -3.425 5.100 1.00 0.00 35 ASN A O 2
ATOM 1652 N N . TRP A 1 45 ? -6.078 -1.756 6.525 1.00 0.00 36 TRP A N 2
ATOM 1653 C CA . TRP A 1 45 ? -5.875 -0.746 5.483 1.00 0.00 36 TRP A CA 2
ATOM 1654 C C . TRP A 1 45 ? -4.600 0.080 5.787 1.00 0.00 36 TRP A C 2
ATOM 1655 O O . TRP A 1 45 ? -4.180 0.170 6.931 1.00 0.00 36 TRP A O 2
ATOM 1676 N N . TYR A 1 46 ? -3.994 0.633 4.708 1.00 0.00 37 TYR A N 2
ATOM 1677 C CA . TYR A 1 46 ? -2.810 1.510 4.828 1.00 0.00 37 TYR A CA 2
ATOM 1678 C C . TYR A 1 46 ? -3.085 2.758 4.007 1.00 0.00 37 TYR A C 2
ATOM 1679 O O . TYR A 1 46 ? -3.834 2.713 3.044 1.00 0.00 37 TYR A O 2
ATOM 1697 N N . LYS A 1 47 ? -2.456 3.874 4.447 1.00 0.00 38 LYS A N 2
ATOM 1698 C CA . LYS A 1 47 ? -2.613 5.130 3.725 1.00 0.00 38 LYS A CA 2
ATOM 1699 C C . LYS A 1 47 ? -1.335 5.268 2.890 1.00 0.00 38 LYS A C 2
ATOM 1700 O O . LYS A 1 47 ? -0.239 5.242 3.436 1.00 0.00 38 LYS A O 2
ATOM 1719 N N . ALA A 1 48 ? -1.520 5.380 1.557 1.00 0.00 39 ALA A N 2
ATOM 1720 C CA . ALA A 1 48 ? -0.345 5.464 0.688 1.00 0.00 39 ALA A CA 2
ATOM 1721 C C . ALA A 1 48 ? -0.532 6.398 -0.504 1.00 0.00 39 ALA A C 2
ATOM 1722 O O . ALA A 1 48 ? -1.643 6.825 -0.798 1.00 0.00 39 ALA A O 2
ATOM 1729 N N . GLU A 1 49 ? 0.628 6.682 -1.171 1.00 0.00 40 GLU A N 2
ATOM 1730 C CA . GLU A 1 49 ? 0.601 7.557 -2.339 1.00 0.00 40 GLU A CA 2
ATOM 1731 C C . GLU A 1 49 ? 0.918 6.777 -3.622 1.00 0.00 40 GLU A C 2
ATOM 1732 O O . GLU A 1 49 ? 1.846 5.976 -3.701 1.00 0.00 40 GLU A O 2
ATOM 1744 N N . LEU A 1 50 ? 0.064 7.112 -4.605 1.00 0.00 41 LEU A N 2
ATOM 1745 C CA . LEU A 1 50 ? 0.101 6.600 -5.972 1.00 0.00 41 LEU A CA 2
ATOM 1746 C C . LEU A 1 50 ? -0.697 7.427 -6.960 1.00 0.00 41 LEU A C 2
ATOM 1747 O O . LEU A 1 50 ? -1.793 7.900 -6.687 1.00 0.00 41 LEU A O 2
ATOM 1763 N N . ASN A 1 51 ? -0.075 7.463 -8.156 1.00 0.00 42 ASN A N 2
ATOM 1764 C CA . ASN A 1 51 ? -0.767 8.026 -9.302 1.00 0.00 42 ASN A CA 2
ATOM 1765 C C . ASN A 1 51 ? -1.224 9.498 -9.148 1.00 0.00 42 ASN A C 2
ATOM 1766 O O . ASN A 1 51 ? -2.234 9.909 -9.708 1.00 0.00 42 ASN A O 2
ATOM 1777 N N . GLY A 1 52 ? -0.443 10.244 -8.334 1.00 0.00 43 GLY A N 2
ATOM 1778 C CA . GLY A 1 52 ? -0.765 11.650 -8.076 1.00 0.00 43 GLY A CA 2
ATOM 1779 C C . GLY A 1 52 ? -1.944 11.858 -7.099 1.00 0.00 43 GLY A C 2
ATOM 1780 O O . GLY A 1 52 ? -2.557 12.918 -7.066 1.00 0.00 43 GLY A O 2
ATOM 1784 N N . LYS A 1 53 ? -2.230 10.771 -6.341 1.00 0.00 44 LYS A N 2
ATOM 1785 C CA . LYS A 1 53 ? -3.288 10.709 -5.340 1.00 0.00 44 LYS A CA 2
ATOM 1786 C C . LYS A 1 53 ? -2.776 9.956 -4.105 1.00 0.00 44 LYS A C 2
ATOM 1787 O O . LYS A 1 53 ? -1.713 9.352 -4.103 1.00 0.00 44 LYS A O 2
ATOM 1806 N N . ASP A 1 54 ? -3.639 10.025 -3.075 1.00 0.00 45 ASP A N 2
ATOM 1807 C CA . ASP A 1 54 ? -3.381 9.390 -1.790 1.00 0.00 45 ASP A CA 2
ATOM 1808 C C . ASP A 1 54 ? -4.724 8.841 -1.241 1.00 0.00 45 ASP A C 2
ATOM 1809 O O . ASP A 1 54 ? -5.762 9.485 -1.355 1.00 0.00 45 ASP A O 2
ATOM 1818 N N . GLY A 1 55 ? -4.656 7.632 -0.647 1.00 0.00 46 GLY A N 2
ATOM 1819 C CA . GLY A 1 55 ? -5.882 7.037 -0.104 1.00 0.00 46 GLY A CA 2
ATOM 1820 C C . GLY A 1 55 ? -5.630 5.680 0.549 1.00 0.00 46 GLY A C 2
ATOM 1821 O O . GLY A 1 55 ? -4.525 5.154 0.537 1.00 0.00 46 GLY A O 2
ATOM 1825 N N . PHE A 1 56 ? -6.736 5.141 1.105 1.00 0.00 47 PHE A N 2
ATOM 1826 C CA . PHE A 1 56 ? -6.658 3.839 1.755 1.00 0.00 47 PHE A CA 2
ATOM 1827 C C . PHE A 1 56 ? -6.638 2.718 0.698 1.00 0.00 47 PHE A C 2
ATOM 1828 O O . PHE A 1 56 ? -7.245 2.803 -0.362 1.00 0.00 47 PHE A O 2
ATOM 1845 N N . ILE A 1 57 ? -5.877 1.673 1.085 1.00 0.00 48 ILE A N 2
ATOM 1846 C CA . ILE A 1 57 ? -5.681 0.469 0.283 1.00 0.00 48 ILE A CA 2
ATOM 1847 C C . ILE A 1 57 ? -5.663 -0.733 1.246 1.00 0.00 48 ILE A C 2
ATOM 1848 O O . ILE A 1 57 ? -5.115 -0.613 2.333 1.00 0.00 48 ILE A O 2
ATOM 1864 N N . PRO A 1 58 ? -6.205 -1.921 0.835 1.00 0.00 49 PRO A N 2
ATOM 1865 C CA . PRO A 1 58 ? -6.243 -3.057 1.755 1.00 0.00 49 PRO A CA 2
ATOM 1866 C C . PRO A 1 58 ? -4.916 -3.801 1.962 1.00 0.00 49 PRO A C 2
ATOM 1867 O O . PRO A 1 58 ? -4.150 -4.015 1.034 1.00 0.00 49 PRO A O 2
ATOM 1878 N N . LYS A 1 59 ? -4.809 -4.345 3.196 1.00 0.00 50 LYS A N 2
ATOM 1879 C CA . LYS A 1 59 ? -3.605 -5.080 3.575 1.00 0.00 50 LYS A CA 2
ATOM 1880 C C . LYS A 1 59 ? -3.480 -6.395 2.791 1.00 0.00 50 LYS A C 2
ATOM 1881 O O . LYS A 1 59 ? -2.433 -6.641 2.214 1.00 0.00 50 LYS A O 2
ATOM 1900 N N . ASN A 1 60 ? -4.562 -7.201 2.745 1.00 0.00 51 ASN A N 2
ATOM 1901 C CA . ASN A 1 60 ? -4.424 -8.472 2.000 1.00 0.00 51 ASN A CA 2
ATOM 1902 C C . ASN A 1 60 ? -4.199 -8.340 0.463 1.00 0.00 51 ASN A C 2
ATOM 1903 O O . ASN A 1 60 ? -3.868 -9.332 -0.174 1.00 0.00 51 ASN A O 2
ATOM 1914 N N . TYR A 1 61 ? -4.306 -7.100 -0.081 1.00 0.00 52 TYR A N 2
ATOM 1915 C CA . TYR A 1 61 ? -4.054 -6.873 -1.513 1.00 0.00 52 TYR A CA 2
ATOM 1916 C C . TYR A 1 61 ? -2.594 -6.467 -1.798 1.00 0.00 52 TYR A C 2
ATOM 1917 O O . TYR A 1 61 ? -2.219 -6.432 -2.957 1.00 0.00 52 TYR A O 2
ATOM 1935 N N . ILE A 1 62 ? -1.812 -6.147 -0.738 1.00 0.00 53 ILE A N 2
ATOM 1936 C CA . ILE A 1 62 ? -0.388 -5.779 -0.938 1.00 0.00 53 ILE A CA 2
ATOM 1937 C C . ILE A 1 62 ? 0.490 -6.649 -0.001 1.00 0.00 53 ILE A C 2
ATOM 1938 O O . ILE A 1 62 ? 0.012 -7.335 0.896 1.00 0.00 53 ILE A O 2
ATOM 1954 N N . GLU A 1 63 ? 1.809 -6.519 -0.277 1.00 0.00 54 GLU A N 2
ATOM 1955 C CA . GLU A 1 63 ? 2.910 -7.149 0.432 1.00 0.00 54 GLU A CA 2
ATOM 1956 C C . GLU A 1 63 ? 3.855 -5.981 0.761 1.00 0.00 54 GLU A C 2
ATOM 1957 O O . GLU A 1 63 ? 4.149 -5.118 -0.057 1.00 0.00 54 GLU A O 2
ATOM 1969 N N . MET A 1 64 ? 4.267 -6.000 2.036 1.00 0.00 55 MET A N 2
ATOM 1970 C CA . MET A 1 64 ? 5.159 -4.981 2.566 1.00 0.00 55 MET A CA 2
ATOM 1971 C C . MET A 1 64 ? 6.623 -5.328 2.278 1.00 0.00 55 MET A C 2
ATOM 1972 O O . MET A 1 64 ? 6.993 -6.436 1.911 1.00 0.00 55 MET A O 2
ATOM 1986 N N . LYS A 1 65 ? 7.413 -4.277 2.531 1.00 0.00 56 LYS A N 2
ATOM 1987 C CA . LYS A 1 65 ? 8.856 -4.279 2.372 1.00 0.00 56 LYS A CA 2
ATOM 1988 C C . LYS A 1 65 ? 9.385 -3.238 3.387 1.00 0.00 56 LYS A C 2
ATOM 1989 O O . LYS A 1 65 ? 9.566 -2.072 3.061 1.00 0.00 56 LYS A O 2
ATOM 2008 N N . PRO A 1 66 ? 9.609 -3.731 4.653 1.00 0.00 57 PRO A N 2
ATOM 2009 C CA . PRO A 1 66 ? 10.088 -2.906 5.766 1.00 0.00 57 PRO A CA 2
ATOM 2010 C C . PRO A 1 66 ? 11.569 -2.492 5.740 1.00 0.00 57 PRO A C 2
ATOM 2011 O O . PRO A 1 66 ? 12.230 -2.422 6.770 1.00 0.00 57 PRO A O 2
ATOM 2028 N N . VAL B 2 2 ? -7.685 -15.511 -8.761 1.00 0.00 1 VAL B N 2
ATOM 2029 C CA . VAL B 2 2 ? -8.766 -14.784 -8.096 1.00 0.00 1 VAL B CA 2
ATOM 2030 C C . VAL B 2 2 ? -8.283 -14.135 -6.781 1.00 0.00 1 VAL B C 2
ATOM 2031 O O . VAL B 2 2 ? -7.709 -14.806 -5.929 1.00 0.00 1 VAL B O 2
ATOM 2044 N N . PRO B 2 3 ? -8.435 -12.785 -6.678 1.00 0.00 2 PRO B N 2
ATOM 2045 C CA . PRO B 2 3 ? -8.039 -12.119 -5.460 1.00 0.00 2 PRO B CA 2
ATOM 2046 C C . PRO B 2 3 ? -8.917 -12.358 -4.201 1.00 0.00 2 PRO B C 2
ATOM 2047 O O . PRO B 2 3 ? -10.078 -12.748 -4.279 1.00 0.00 2 PRO B O 2
ATOM 2058 N N . PRO B 2 4 ? -8.262 -12.075 -3.026 1.00 0.00 3 PRO B N 2
ATOM 2059 C CA . PRO B 2 4 ? -8.879 -12.154 -1.691 1.00 0.00 3 PRO B CA 2
ATOM 2060 C C . PRO B 2 4 ? -10.114 -11.262 -1.435 1.00 0.00 3 PRO B C 2
ATOM 2061 O O . PRO B 2 4 ? -10.318 -10.244 -2.079 1.00 0.00 3 PRO B O 2
ATOM 2072 N N . PRO B 2 5 ? -10.899 -11.649 -0.384 1.00 0.00 4 PRO B N 2
ATOM 2073 C CA . PRO B 2 5 ? -12.045 -10.840 0.052 1.00 0.00 4 PRO B CA 2
ATOM 2074 C C . PRO B 2 5 ? -11.464 -9.652 0.824 1.00 0.00 4 PRO B C 2
ATOM 2075 O O . PRO B 2 5 ? -10.806 -9.805 1.846 1.00 0.00 4 PRO B O 2
ATOM 2086 N N . VAL B 2 6 ? -11.764 -8.465 0.266 1.00 0.00 5 VAL B N 2
ATOM 2087 C CA . VAL B 2 6 ? -11.258 -7.236 0.868 1.00 0.00 5 VAL B CA 2
ATOM 2088 C C . VAL B 2 6 ? -11.833 -7.077 2.286 1.00 0.00 5 VAL B C 2
ATOM 2089 O O . VAL B 2 6 ? -12.938 -7.530 2.563 1.00 0.00 5 VAL B O 2
ATOM 2102 N N . PRO B 2 7 ? -11.031 -6.466 3.197 1.00 0.00 6 PRO B N 2
ATOM 2103 C CA . PRO B 2 7 ? -11.507 -6.246 4.553 1.00 0.00 6 PRO B CA 2
ATOM 2104 C C . PRO B 2 7 ? -12.666 -5.250 4.665 1.00 0.00 6 PRO B C 2
ATOM 2105 O O . PRO B 2 7 ? -12.829 -4.364 3.835 1.00 0.00 6 PRO B O 2
ATOM 2116 N N . PRO B 2 8 ? -13.429 -5.381 5.789 1.00 0.00 7 PRO B N 2
ATOM 2117 C CA . PRO B 2 8 ? -14.500 -4.422 6.057 1.00 0.00 7 PRO B CA 2
ATOM 2118 C C . PRO B 2 8 ? -13.799 -3.075 6.351 1.00 0.00 7 PRO B C 2
ATOM 2119 O O . PRO B 2 8 ? -12.999 -2.988 7.277 1.00 0.00 7 PRO B O 2
ATOM 2130 N N . ARG B 2 9 ? -14.133 -2.051 5.525 1.00 0.00 8 ARG B N 2
ATOM 2131 C CA . ARG B 2 9 ? -13.497 -0.737 5.698 1.00 0.00 8 ARG B CA 2
ATOM 2132 C C . ARG B 2 9 ? -14.267 0.109 6.713 1.00 0.00 8 ARG B C 2
ATOM 2133 O O . ARG B 2 9 ? -15.058 0.980 6.375 1.00 0.00 8 ARG B O 2
ATOM 2154 N N . ARG B 2 10 ? -13.956 -0.257 7.972 1.00 0.00 9 ARG B N 2
ATOM 2155 C CA . ARG B 2 10 ? -14.445 0.324 9.211 1.00 0.00 9 ARG B CA 2
ATOM 2156 C C . ARG B 2 10 ? -14.167 -0.603 10.410 1.00 0.00 9 ARG B C 2
ATOM 2157 O O . ARG B 2 10 ? -15.073 -0.993 11.135 1.00 0.00 9 ARG B O 2
ATOM 2178 N N . ARG B 2 11 ? -12.870 -0.928 10.586 1.00 0.00 10 ARG B N 2
ATOM 2179 C CA . ARG B 2 11 ? -12.438 -1.786 11.684 1.00 0.00 10 ARG B CA 2
ATOM 2180 C C . ARG B 2 11 ? -13.069 -3.202 11.612 1.00 0.00 10 ARG B C 2
ATOM 2181 O O . ARG B 2 11 ? -14.088 -3.507 12.220 1.00 0.00 10 ARG B O 2
ATOM 2205 N N . MET A 1 10 ? 7.646 3.312 4.906 1.00 0.00 1 MET A N 3
ATOM 2206 C CA . MET A 1 10 ? 7.694 1.916 4.527 1.00 0.00 1 MET A CA 3
ATOM 2207 C C . MET A 1 10 ? 7.469 1.824 3.020 1.00 0.00 1 MET A C 3
ATOM 2208 O O . MET A 1 10 ? 7.011 2.763 2.377 1.00 0.00 1 MET A O 3
ATOM 2222 N N . GLU A 1 11 ? 7.786 0.617 2.523 1.00 0.00 2 GLU A N 3
ATOM 2223 C CA . GLU A 1 11 ? 7.643 0.348 1.112 1.00 0.00 2 GLU A CA 3
ATOM 2224 C C . GLU A 1 11 ? 6.467 -0.614 0.994 1.00 0.00 2 GLU A C 3
ATOM 2225 O O . GLU A 1 11 ? 6.201 -1.435 1.865 1.00 0.00 2 GLU A O 3
ATOM 2237 N N . ALA A 1 12 ? 5.806 -0.452 -0.162 1.00 0.00 3 ALA A N 3
ATOM 2238 C CA . ALA A 1 12 ? 4.612 -1.228 -0.446 1.00 0.00 3 ALA A CA 3
ATOM 2239 C C . ALA A 1 12 ? 4.630 -1.667 -1.905 1.00 0.00 3 ALA A C 3
ATOM 2240 O O . ALA A 1 12 ? 5.215 -1.022 -2.765 1.00 0.00 3 ALA A O 3
ATOM 2247 N N . ILE A 1 13 ? 3.928 -2.803 -2.107 1.00 0.00 4 ILE A N 3
ATOM 2248 C CA . ILE A 1 13 ? 3.864 -3.406 -3.425 1.00 0.00 4 ILE A CA 3
ATOM 2249 C C . ILE A 1 13 ? 2.509 -4.120 -3.577 1.00 0.00 4 ILE A C 3
ATOM 2250 O O . ILE A 1 13 ? 2.182 -5.047 -2.843 1.00 0.00 4 ILE A O 3
ATOM 2266 N N . ALA A 1 14 ? 1.760 -3.646 -4.593 1.00 0.00 5 ALA A N 3
ATOM 2267 C CA . ALA A 1 14 ? 0.458 -4.246 -4.861 1.00 0.00 5 ALA A CA 3
ATOM 2268 C C . ALA A 1 14 ? 0.588 -5.691 -5.389 1.00 0.00 5 ALA A C 3
ATOM 2269 O O . ALA A 1 14 ? 1.241 -5.941 -6.394 1.00 0.00 5 ALA A O 3
ATOM 2276 N N . LYS A 1 15 ? -0.156 -6.596 -4.724 1.00 0.00 6 LYS A N 3
ATOM 2277 C CA . LYS A 1 15 ? -0.142 -8.010 -5.106 1.00 0.00 6 LYS A CA 3
ATOM 2278 C C . LYS A 1 15 ? -1.300 -8.400 -6.027 1.00 0.00 6 LYS A C 3
ATOM 2279 O O . LYS A 1 15 ? -1.194 -9.371 -6.762 1.00 0.00 6 LYS A O 3
ATOM 2298 N N . TYR A 1 16 ? -2.405 -7.626 -5.951 1.00 0.00 7 TYR A N 3
ATOM 2299 C CA . TYR A 1 16 ? -3.575 -7.959 -6.801 1.00 0.00 7 TYR A CA 3
ATOM 2300 C C . TYR A 1 16 ? -4.181 -6.656 -7.340 1.00 0.00 7 TYR A C 3
ATOM 2301 O O . TYR A 1 16 ? -3.846 -5.559 -6.912 1.00 0.00 7 TYR A O 3
ATOM 2319 N N . ASP A 1 17 ? -5.082 -6.844 -8.331 1.00 0.00 8 ASP A N 3
ATOM 2320 C CA . ASP A 1 17 ? -5.740 -5.680 -8.926 1.00 0.00 8 ASP A CA 3
ATOM 2321 C C . ASP A 1 17 ? -6.663 -5.052 -7.859 1.00 0.00 8 ASP A C 3
ATOM 2322 O O . ASP A 1 17 ? -7.131 -5.746 -6.968 1.00 0.00 8 ASP A O 3
ATOM 2331 N N . PHE A 1 18 ? -6.784 -3.710 -7.900 1.00 0.00 9 PHE A N 3
ATOM 2332 C CA . PHE A 1 18 ? -7.716 -3.050 -6.971 1.00 0.00 9 PHE A CA 3
ATOM 2333 C C . PHE A 1 18 ? -8.327 -1.811 -7.647 1.00 0.00 9 PHE A C 3
ATOM 2334 O O . PHE A 1 18 ? -7.669 -1.043 -8.330 1.00 0.00 9 PHE A O 3
ATOM 2351 N N . LYS A 1 19 ? -9.646 -1.701 -7.434 1.00 0.00 10 LYS A N 3
ATOM 2352 C CA . LYS A 1 19 ? -10.480 -0.618 -7.912 1.00 0.00 10 LYS A CA 3
ATOM 2353 C C . LYS A 1 19 ? -11.233 -0.027 -6.703 1.00 0.00 10 LYS A C 3
ATOM 2354 O O . LYS A 1 19 ? -12.191 -0.640 -6.254 1.00 0.00 10 LYS A O 3
ATOM 2373 N N . ALA A 1 20 ? -10.823 1.186 -6.246 1.00 0.00 11 ALA A N 3
ATOM 2374 C CA . ALA A 1 20 ? -11.448 1.830 -5.076 1.00 0.00 11 ALA A CA 3
ATOM 2375 C C . ALA A 1 20 ? -12.986 1.818 -5.110 1.00 0.00 11 ALA A C 3
ATOM 2376 O O . ALA A 1 20 ? -13.624 1.676 -6.149 1.00 0.00 11 ALA A O 3
ATOM 2383 N N . THR A 1 21 ? -13.500 1.962 -3.862 1.00 0.00 12 THR A N 3
ATOM 2384 C CA . THR A 1 21 ? -14.937 1.943 -3.577 1.00 0.00 12 THR A CA 3
ATOM 2385 C C . THR A 1 21 ? -15.453 3.323 -3.094 1.00 0.00 12 THR A C 3
ATOM 2386 O O . THR A 1 21 ? -16.648 3.598 -3.143 1.00 0.00 12 THR A O 3
ATOM 2397 N N . ALA A 1 22 ? -14.511 4.187 -2.651 1.00 0.00 13 ALA A N 3
ATOM 2398 C CA . ALA A 1 22 ? -14.952 5.487 -2.107 1.00 0.00 13 ALA A CA 3
ATOM 2399 C C . ALA A 1 22 ? -13.883 6.548 -2.250 1.00 0.00 13 ALA A C 3
ATOM 2400 O O . ALA A 1 22 ? -12.724 6.292 -2.542 1.00 0.00 13 ALA A O 3
ATOM 2407 N N . ASP A 1 23 ? -14.383 7.762 -1.973 1.00 0.00 14 ASP A N 3
ATOM 2408 C CA . ASP A 1 23 ? -13.604 8.982 -2.044 1.00 0.00 14 ASP A CA 3
ATOM 2409 C C . ASP A 1 23 ? -12.261 8.888 -1.269 1.00 0.00 14 ASP A C 3
ATOM 2410 O O . ASP A 1 23 ? -11.244 9.389 -1.732 1.00 0.00 14 ASP A O 3
ATOM 2419 N N . ASP A 1 24 ? -12.287 8.174 -0.117 1.00 0.00 15 ASP A N 3
ATOM 2420 C CA . ASP A 1 24 ? -11.053 8.111 0.684 1.00 0.00 15 ASP A CA 3
ATOM 2421 C C . ASP A 1 24 ? -10.076 6.978 0.301 1.00 0.00 15 ASP A C 3
ATOM 2422 O O . ASP A 1 24 ? -8.982 6.904 0.839 1.00 0.00 15 ASP A O 3
ATOM 2431 N N . GLU A 1 25 ? -10.487 6.176 -0.693 1.00 0.00 16 GLU A N 3
ATOM 2432 C CA . GLU A 1 25 ? -9.666 5.060 -1.175 1.00 0.00 16 GLU A CA 3
ATOM 2433 C C . GLU A 1 25 ? -9.112 5.427 -2.547 1.00 0.00 16 GLU A C 3
ATOM 2434 O O . GLU A 1 25 ? -9.672 6.250 -3.268 1.00 0.00 16 GLU A O 3
ATOM 2446 N N . LEU A 1 26 ? -7.998 4.740 -2.894 1.00 0.00 17 LEU A N 3
ATOM 2447 C CA . LEU A 1 26 ? -7.394 4.994 -4.217 1.00 0.00 17 LEU A CA 3
ATOM 2448 C C . LEU A 1 26 ? -7.110 3.629 -4.855 1.00 0.00 17 LEU A C 3
ATOM 2449 O O . LEU A 1 26 ? -6.948 2.630 -4.168 1.00 0.00 17 LEU A O 3
ATOM 2465 N N . SER A 1 27 ? -7.068 3.662 -6.186 1.00 0.00 18 SER A N 3
ATOM 2466 C CA . SER A 1 27 ? -6.840 2.452 -6.969 1.00 0.00 18 SER A CA 3
ATOM 2467 C C . SER A 1 27 ? -5.354 2.085 -7.139 1.00 0.00 18 SER A C 3
ATOM 2468 O O . SER A 1 27 ? -4.436 2.810 -6.798 1.00 0.00 18 SER A O 3
ATOM 2476 N N . PHE A 1 28 ? -5.210 0.872 -7.706 1.00 0.00 19 PHE A N 3
ATOM 2477 C CA . PHE A 1 28 ? -3.910 0.324 -8.095 1.00 0.00 19 PHE A CA 3
ATOM 2478 C C . PHE A 1 28 ? -4.159 -0.903 -8.976 1.00 0.00 19 PHE A C 3
ATOM 2479 O O . PHE A 1 28 ? -5.260 -1.426 -9.064 1.00 0.00 19 PHE A O 3
ATOM 2496 N N . LYS A 1 29 ? -3.078 -1.286 -9.675 1.00 0.00 20 LYS A N 3
ATOM 2497 C CA . LYS A 1 29 ? -3.132 -2.446 -10.555 1.00 0.00 20 LYS A CA 3
ATOM 2498 C C . LYS A 1 29 ? -1.963 -3.329 -10.135 1.00 0.00 20 LYS A C 3
ATOM 2499 O O . LYS A 1 29 ? -0.877 -2.834 -9.868 1.00 0.00 20 LYS A O 3
ATOM 2518 N N . ARG A 1 30 ? -2.251 -4.649 -10.153 1.00 0.00 21 ARG A N 3
ATOM 2519 C CA . ARG A 1 30 ? -1.276 -5.650 -9.712 1.00 0.00 21 ARG A CA 3
ATOM 2520 C C . ARG A 1 30 ? 0.177 -5.357 -10.174 1.00 0.00 21 ARG A C 3
ATOM 2521 O O . ARG A 1 30 ? 0.558 -5.649 -11.299 1.00 0.00 21 ARG A O 3
ATOM 2542 N N . GLY A 1 31 ? 0.948 -4.783 -9.212 1.00 0.00 22 GLY A N 3
ATOM 2543 C CA . GLY A 1 31 ? 2.352 -4.471 -9.458 1.00 0.00 22 GLY A CA 3
ATOM 2544 C C . GLY A 1 31 ? 2.798 -3.043 -9.111 1.00 0.00 22 GLY A C 3
ATOM 2545 O O . GLY A 1 31 ? 3.987 -2.754 -9.180 1.00 0.00 22 GLY A O 3
ATOM 2549 N N . ASP A 1 32 ? 1.843 -2.146 -8.763 1.00 0.00 23 ASP A N 3
ATOM 2550 C CA . ASP A 1 32 ? 2.282 -0.788 -8.442 1.00 0.00 23 ASP A CA 3
ATOM 2551 C C . ASP A 1 32 ? 3.231 -0.739 -7.232 1.00 0.00 23 ASP A C 3
ATOM 2552 O O . ASP A 1 32 ? 3.105 -1.496 -6.279 1.00 0.00 23 ASP A O 3
ATOM 2561 N N . ILE A 1 33 ? 4.160 0.232 -7.323 1.00 0.00 24 ILE A N 3
ATOM 2562 C CA . ILE A 1 33 ? 5.128 0.488 -6.258 1.00 0.00 24 ILE A CA 3
ATOM 2563 C C . ILE A 1 33 ? 4.546 1.675 -5.488 1.00 0.00 24 ILE A C 3
ATOM 2564 O O . ILE A 1 33 ? 4.532 2.788 -5.999 1.00 0.00 24 ILE A O 3
ATOM 2580 N N . LEU A 1 34 ? 4.140 1.413 -4.226 1.00 0.00 25 LEU A N 3
ATOM 2581 C CA . LEU A 1 34 ? 3.478 2.482 -3.473 1.00 0.00 25 LEU A CA 3
ATOM 2582 C C . LEU A 1 34 ? 4.378 3.045 -2.390 1.00 0.00 25 LEU A C 3
ATOM 2583 O O . LEU A 1 34 ? 5.344 2.435 -1.949 1.00 0.00 25 LEU A O 3
ATOM 2599 N N . LYS A 1 35 ? 3.941 4.260 -2.000 1.00 0.00 26 LYS A N 3
ATOM 2600 C CA . LYS A 1 35 ? 4.606 4.992 -0.937 1.00 0.00 26 LYS A CA 3
ATOM 2601 C C . LYS A 1 35 ? 3.743 4.882 0.312 1.00 0.00 26 LYS A C 3
ATOM 2602 O O . LYS A 1 35 ? 2.675 5.454 0.366 1.00 0.00 26 LYS A O 3
ATOM 2621 N N . VAL A 1 36 ? 4.244 4.202 1.353 1.00 0.00 27 VAL A N 3
ATOM 2622 C CA . VAL A 1 36 ? 3.377 4.066 2.520 1.00 0.00 27 VAL A CA 3
ATOM 2623 C C . VAL A 1 36 ? 3.581 5.318 3.373 1.00 0.00 27 VAL A C 3
ATOM 2624 O O . VAL A 1 36 ? 4.677 5.593 3.838 1.00 0.00 27 VAL A O 3
ATOM 2637 N N . LEU A 1 37 ? 2.450 6.017 3.576 1.00 0.00 28 LEU A N 3
ATOM 2638 C CA . LEU A 1 37 ? 2.467 7.285 4.292 1.00 0.00 28 LEU A CA 3
ATOM 2639 C C . LEU A 1 37 ? 1.230 7.420 5.172 1.00 0.00 28 LEU A C 3
ATOM 2640 O O . LEU A 1 37 ? 0.238 8.047 4.817 1.00 0.00 28 LEU A O 3
ATOM 2656 N N . ASN A 1 38 ? 1.421 6.814 6.363 1.00 0.00 29 ASN A N 3
ATOM 2657 C CA . ASN A 1 38 ? 0.469 6.733 7.472 1.00 0.00 29 ASN A CA 3
ATOM 2658 C C . ASN A 1 38 ? -0.070 5.299 7.540 1.00 0.00 29 ASN A C 3
ATOM 2659 O O . ASN A 1 38 ? -0.165 4.594 6.541 1.00 0.00 29 ASN A O 3
ATOM 2670 N N . GLU A 1 39 ? -0.371 4.919 8.798 1.00 0.00 30 GLU A N 3
ATOM 2671 C CA . GLU A 1 39 ? -0.916 3.598 9.101 1.00 0.00 30 GLU A CA 3
ATOM 2672 C C . GLU A 1 39 ? -1.222 3.574 10.601 1.00 0.00 30 GLU A C 3
ATOM 2673 O O . GLU A 1 39 ? -0.541 2.965 11.414 1.00 0.00 30 GLU A O 3
ATOM 2685 N N . GLU A 1 40 ? -2.322 4.283 10.891 1.00 0.00 31 GLU A N 3
ATOM 2686 C CA . GLU A 1 40 ? -2.766 4.440 12.264 1.00 0.00 31 GLU A CA 3
ATOM 2687 C C . GLU A 1 40 ? -4.191 5.002 12.252 1.00 0.00 31 GLU A C 3
ATOM 2688 O O . GLU A 1 40 ? -4.461 6.170 12.500 1.00 0.00 31 GLU A O 3
ATOM 2700 N N . CYS A 1 41 ? -5.072 4.077 11.861 1.00 0.00 32 CYS A N 3
ATOM 2701 C CA . CYS A 1 41 ? -6.493 4.380 11.809 1.00 0.00 32 CYS A CA 3
ATOM 2702 C C . CYS A 1 41 ? -7.324 3.095 11.864 1.00 0.00 32 CYS A C 3
ATOM 2703 O O . CYS A 1 41 ? -8.307 3.066 1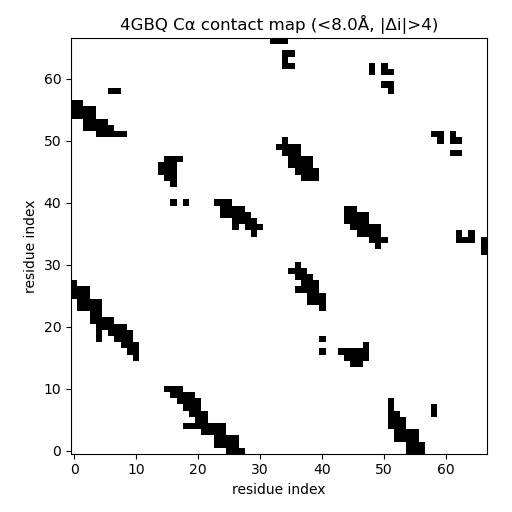2.585 1.00 0.00 32 CYS A O 3
ATOM 2711 N N . ASP A 1 42 ? -6.908 2.050 11.100 1.00 0.00 33 ASP A N 3
ATOM 2712 C CA . ASP A 1 42 ? -7.660 0.778 11.126 1.00 0.00 33 ASP A CA 3
ATOM 2713 C C . ASP A 1 42 ? -6.786 -0.352 10.561 1.00 0.00 33 ASP A C 3
ATOM 2714 O O . ASP A 1 42 ? -6.360 -0.327 9.415 1.00 0.00 33 ASP A O 3
ATOM 2723 N N . GLN A 1 43 ? -6.571 -1.369 11.424 1.00 0.00 34 GLN A N 3
ATOM 2724 C CA . GLN A 1 43 ? -5.744 -2.492 11.040 1.00 0.00 34 GLN A CA 3
ATOM 2725 C C . GLN A 1 43 ? -6.555 -3.246 9.984 1.00 0.00 34 GLN A C 3
ATOM 2726 O O . GLN A 1 43 ? -7.554 -3.856 10.328 1.00 0.00 34 GLN A O 3
ATOM 2740 N N . ASN A 1 44 ? -6.057 -3.171 8.729 1.00 0.00 35 ASN A N 3
ATOM 2741 C CA . ASN A 1 44 ? -6.615 -3.771 7.526 1.00 0.00 35 ASN A CA 3
ATOM 2742 C C . ASN A 1 44 ? -6.417 -2.857 6.289 1.00 0.00 35 ASN A C 3
ATOM 2743 O O . ASN A 1 44 ? -6.596 -3.334 5.178 1.00 0.00 35 ASN A O 3
ATOM 2754 N N . TRP A 1 45 ? -6.061 -1.564 6.492 1.00 0.00 36 TRP A N 3
ATOM 2755 C CA . TRP A 1 45 ? -5.884 -0.626 5.360 1.00 0.00 36 TRP A CA 3
ATOM 2756 C C . TRP A 1 45 ? -4.605 0.225 5.593 1.00 0.00 36 TRP A C 3
ATOM 2757 O O . TRP A 1 45 ? -4.212 0.455 6.730 1.00 0.00 36 TRP A O 3
ATOM 2778 N N . TYR A 1 46 ? -3.996 0.695 4.477 1.00 0.00 37 TYR A N 3
ATOM 2779 C CA . TYR A 1 46 ? -2.789 1.538 4.543 1.00 0.00 37 TYR A CA 3
ATOM 2780 C C . TYR A 1 46 ? -3.112 2.788 3.709 1.00 0.00 37 TYR A C 3
ATOM 2781 O O . TYR A 1 46 ? -3.885 2.740 2.762 1.00 0.00 37 TYR A O 3
ATOM 2799 N N . LYS A 1 47 ? -2.512 3.910 4.154 1.00 0.00 38 LYS A N 3
ATOM 2800 C CA . LYS A 1 47 ? -2.664 5.161 3.428 1.00 0.00 38 LYS A CA 3
ATOM 2801 C C . LYS A 1 47 ? -1.345 5.310 2.658 1.00 0.00 38 LYS A C 3
ATOM 2802 O O . LYS A 1 47 ? -0.304 5.458 3.284 1.00 0.00 38 LYS A O 3
ATOM 2821 N N . ALA A 1 48 ? -1.420 5.293 1.311 1.00 0.00 39 ALA A N 3
ATOM 2822 C CA . ALA A 1 48 ? -0.188 5.375 0.530 1.00 0.00 39 ALA A CA 3
ATOM 2823 C C . ALA A 1 48 ? -0.358 6.299 -0.670 1.00 0.00 39 ALA A C 3
ATOM 2824 O O . ALA A 1 48 ? -1.445 6.792 -0.932 1.00 0.00 39 ALA A O 3
ATOM 2831 N N . GLU A 1 49 ? 0.796 6.517 -1.354 1.00 0.00 40 GLU A N 3
ATOM 2832 C CA . GLU A 1 49 ? 0.810 7.385 -2.515 1.00 0.00 40 GLU A CA 3
ATOM 2833 C C . GLU A 1 49 ? 1.009 6.562 -3.810 1.00 0.00 40 GLU A C 3
ATOM 2834 O O . GLU A 1 49 ? 1.828 5.660 -3.889 1.00 0.00 40 GLU A O 3
ATOM 2846 N N . LEU A 1 50 ? 0.262 7.063 -4.807 1.00 0.00 41 LEU A N 3
ATOM 2847 C CA . LEU A 1 50 ? 0.184 6.566 -6.172 1.00 0.00 41 LEU A CA 3
ATOM 2848 C C . LEU A 1 50 ? -0.305 7.549 -7.198 1.00 0.00 41 LEU A C 3
ATOM 2849 O O . LEU A 1 50 ? -1.407 8.025 -7.066 1.00 0.00 41 LEU A O 3
ATOM 2865 N N . ASN A 1 51 ? 0.548 7.869 -8.240 1.00 0.00 42 ASN A N 3
ATOM 2866 C CA . ASN A 1 51 ? -0.146 8.717 -9.216 1.00 0.00 42 ASN A CA 3
ATOM 2867 C C . ASN A 1 51 ? -0.666 10.094 -8.758 1.00 0.00 42 ASN A C 3
ATOM 2868 O O . ASN A 1 51 ? -1.707 10.572 -9.188 1.00 0.00 42 ASN A O 3
ATOM 2879 N N . GLY A 1 52 ? 0.088 10.703 -7.823 1.00 0.00 43 GLY A N 3
ATOM 2880 C CA . GLY A 1 52 ? -0.399 11.996 -7.341 1.00 0.00 43 GLY A CA 3
ATOM 2881 C C . GLY A 1 52 ? -1.793 11.891 -6.680 1.00 0.00 43 GLY A C 3
ATOM 2882 O O . GLY A 1 52 ? -2.542 12.854 -6.616 1.00 0.00 43 GLY A O 3
ATOM 2886 N N . LYS A 1 53 ? -2.103 10.653 -6.232 1.00 0.00 44 LYS A N 3
ATOM 2887 C CA . LYS A 1 53 ? -3.345 10.303 -5.566 1.00 0.00 44 LYS A CA 3
ATOM 2888 C C . LYS A 1 53 ? -2.937 9.495 -4.325 1.00 0.00 44 LYS A C 3
ATOM 2889 O O . LYS A 1 53 ? -2.068 8.640 -4.384 1.00 0.00 44 LYS A O 3
ATOM 2908 N N . ASP A 1 54 ? -3.605 9.802 -3.205 1.00 0.00 45 ASP A N 3
ATOM 2909 C CA . ASP A 1 54 ? -3.306 9.133 -1.945 1.00 0.00 45 ASP A CA 3
ATOM 2910 C C . ASP A 1 54 ? -4.652 8.655 -1.369 1.00 0.00 45 ASP A C 3
ATOM 2911 O O . ASP A 1 54 ? -5.687 9.291 -1.534 1.00 0.00 45 ASP A O 3
ATOM 2920 N N . GLY A 1 55 ? -4.579 7.497 -0.699 1.00 0.00 46 GLY A N 3
ATOM 2921 C CA . GLY A 1 55 ? -5.833 6.981 -0.161 1.00 0.00 46 GLY A CA 3
ATOM 2922 C C . GLY A 1 55 ? -5.664 5.622 0.500 1.00 0.00 46 GLY A C 3
ATOM 2923 O O . GLY A 1 55 ? -4.589 5.036 0.488 1.00 0.00 46 GLY A O 3
ATOM 2927 N N . PHE A 1 56 ? -6.811 5.133 1.031 1.00 0.00 47 PHE A N 3
ATOM 2928 C CA . PHE A 1 56 ? -6.791 3.830 1.675 1.00 0.00 47 PHE A CA 3
ATOM 2929 C C . PHE A 1 56 ? -6.773 2.719 0.588 1.00 0.00 47 PHE A C 3
ATOM 2930 O O . PHE A 1 56 ? -7.370 2.809 -0.480 1.00 0.00 47 PHE A O 3
ATOM 2947 N N . ILE A 1 57 ? -6.002 1.678 0.961 1.00 0.00 48 ILE A N 3
ATOM 2948 C CA . ILE A 1 57 ? -5.809 0.469 0.165 1.00 0.00 48 ILE A CA 3
ATOM 2949 C C . ILE A 1 57 ? -5.732 -0.697 1.167 1.00 0.00 48 ILE A C 3
ATOM 2950 O O . ILE A 1 57 ? -5.143 -0.540 2.222 1.00 0.00 48 ILE A O 3
ATOM 2966 N N . PRO A 1 58 ? -6.267 -1.897 0.830 1.00 0.00 49 PRO A N 3
ATOM 2967 C CA . PRO A 1 58 ? -6.248 -2.982 1.805 1.00 0.00 49 PRO A CA 3
ATOM 2968 C C . PRO A 1 58 ? -4.907 -3.702 1.992 1.00 0.00 49 PRO A C 3
ATOM 2969 O O . PRO A 1 58 ? -4.175 -3.929 1.037 1.00 0.00 49 PRO A O 3
ATOM 2980 N N . LYS A 1 59 ? -4.687 -4.157 3.252 1.00 0.00 50 LYS A N 3
ATOM 2981 C CA . LYS A 1 59 ? -3.431 -4.857 3.491 1.00 0.00 50 LYS A CA 3
ATOM 2982 C C . LYS A 1 59 ? -3.427 -6.224 2.795 1.00 0.00 50 LYS A C 3
ATOM 2983 O O . LYS A 1 59 ? -2.452 -6.525 2.128 1.00 0.00 50 LYS A O 3
ATOM 3002 N N . ASN A 1 60 ? -4.526 -7.016 2.912 1.00 0.00 51 ASN A N 3
ATOM 3003 C CA . ASN A 1 60 ? -4.422 -8.334 2.255 1.00 0.00 51 ASN A CA 3
ATOM 3004 C C . ASN A 1 60 ? -4.239 -8.303 0.709 1.00 0.00 51 ASN A C 3
ATOM 3005 O O . ASN A 1 60 ? -3.922 -9.334 0.137 1.00 0.00 51 ASN A O 3
ATOM 3016 N N . TYR A 1 61 ? -4.342 -7.107 0.074 1.00 0.00 52 TYR A N 3
ATOM 3017 C CA . TYR A 1 61 ? -4.110 -6.990 -1.387 1.00 0.00 52 TYR A CA 3
ATOM 3018 C C . TYR A 1 61 ? -2.632 -6.610 -1.705 1.00 0.00 52 TYR A C 3
ATOM 3019 O O . TYR A 1 61 ? -2.250 -6.655 -2.866 1.00 0.00 52 TYR A O 3
ATOM 3037 N N . ILE A 1 62 ? -1.830 -6.227 -0.675 1.00 0.00 53 ILE A N 3
ATOM 3038 C CA . ILE A 1 62 ? -0.413 -5.862 -0.912 1.00 0.00 53 ILE A CA 3
ATOM 3039 C C . ILE A 1 62 ? 0.479 -6.689 0.044 1.00 0.00 53 ILE A C 3
ATOM 3040 O O . ILE A 1 62 ? 0.019 -7.318 0.988 1.00 0.00 53 ILE A O 3
ATOM 3056 N N . GLU A 1 63 ? 1.791 -6.597 -0.269 1.00 0.00 54 GLU A N 3
ATOM 3057 C CA . GLU A 1 63 ? 2.828 -7.231 0.528 1.00 0.00 54 GLU A CA 3
ATOM 3058 C C . GLU A 1 63 ? 3.708 -6.050 0.957 1.00 0.00 54 GLU A C 3
ATOM 3059 O O . GLU A 1 63 ? 4.004 -5.139 0.192 1.00 0.00 54 GLU A O 3
ATOM 3071 N N . MET A 1 64 ? 4.076 -6.105 2.246 1.00 0.00 55 MET A N 3
ATOM 3072 C CA . MET A 1 64 ? 4.919 -5.066 2.819 1.00 0.00 55 MET A CA 3
ATOM 3073 C C . MET A 1 64 ? 6.392 -5.373 2.550 1.00 0.00 55 MET A C 3
ATOM 3074 O O . MET A 1 64 ? 6.773 -6.472 2.168 1.00 0.00 55 MET A O 3
ATOM 3088 N N . LYS A 1 65 ? 7.186 -4.329 2.844 1.00 0.00 56 LYS A N 3
ATOM 3089 C CA . LYS A 1 65 ? 8.630 -4.373 2.695 1.00 0.00 56 LYS A CA 3
ATOM 3090 C C . LYS A 1 65 ? 9.203 -3.403 3.742 1.00 0.00 56 LYS A C 3
ATOM 3091 O O . LYS A 1 65 ? 9.570 -2.271 3.449 1.00 0.00 56 LYS A O 3
ATOM 3110 N N . PRO A 1 66 ? 9.248 -3.923 5.006 1.00 0.00 57 PRO A N 3
ATOM 3111 C CA . PRO A 1 66 ? 9.767 -3.146 6.124 1.00 0.00 57 PRO A CA 3
ATOM 3112 C C . PRO A 1 66 ? 11.273 -2.875 5.978 1.00 0.00 57 PRO A C 3
ATOM 3113 O O . PRO A 1 66 ? 11.884 -3.160 4.954 1.00 0.00 57 PRO A O 3
ATOM 3130 N N . VAL B 2 2 ? -7.839 -15.020 -8.906 1.00 0.00 1 VAL B N 3
ATOM 3131 C CA . VAL B 2 2 ? -8.848 -14.669 -7.910 1.00 0.00 1 VAL B CA 3
ATOM 3132 C C . VAL B 2 2 ? -8.219 -14.034 -6.657 1.00 0.00 1 VAL B C 3
ATOM 3133 O O . VAL B 2 2 ? -7.468 -14.685 -5.940 1.00 0.00 1 VAL B O 3
ATOM 3146 N N . PRO B 2 3 ? -8.465 -12.710 -6.477 1.00 0.00 2 PRO B N 3
ATOM 3147 C CA . PRO B 2 3 ? -7.982 -12.054 -5.295 1.00 0.00 2 PRO B CA 3
ATOM 3148 C C . PRO B 2 3 ? -8.789 -12.330 -3.999 1.00 0.00 2 PRO B C 3
ATOM 3149 O O . PRO B 2 3 ? -9.952 -12.716 -4.028 1.00 0.00 2 PRO B O 3
ATOM 3160 N N . PRO B 2 4 ? -8.084 -12.095 -2.849 1.00 0.00 3 PRO B N 3
ATOM 3161 C CA . PRO B 2 4 ? -8.678 -12.251 -1.520 1.00 0.00 3 PRO B CA 3
ATOM 3162 C C . PRO B 2 4 ? -9.914 -11.381 -1.230 1.00 0.00 3 PRO B C 3
ATOM 3163 O O . PRO B 2 4 ? -10.115 -10.328 -1.812 1.00 0.00 3 PRO B O 3
ATOM 3174 N N . PRO B 2 5 ? -10.719 -11.832 -0.228 1.00 0.00 4 PRO B N 3
ATOM 3175 C CA . PRO B 2 5 ? -11.874 -11.055 0.218 1.00 0.00 4 PRO B CA 3
ATOM 3176 C C . PRO B 2 5 ? -11.307 -9.829 0.940 1.00 0.00 4 PRO B C 3
ATOM 3177 O O . PRO B 2 5 ? -10.612 -9.946 1.941 1.00 0.00 4 PRO B O 3
ATOM 3188 N N . VAL B 2 6 ? -11.658 -8.661 0.390 1.00 0.00 5 VAL B N 3
ATOM 3189 C CA . VAL B 2 6 ? -11.137 -7.414 0.942 1.00 0.00 5 VAL B CA 3
ATOM 3190 C C . VAL B 2 6 ? -11.676 -7.236 2.377 1.00 0.00 5 VAL B C 3
ATOM 3191 O O . VAL B 2 6 ? -12.743 -7.747 2.701 1.00 0.00 5 VAL B O 3
ATOM 3204 N N . PRO B 2 7 ? -10.877 -6.566 3.253 1.00 0.00 6 PRO B N 3
ATOM 3205 C CA . PRO B 2 7 ? -11.317 -6.316 4.612 1.00 0.00 6 PRO B CA 3
ATOM 3206 C C . PRO B 2 7 ? -12.517 -5.368 4.724 1.00 0.00 6 PRO B C 3
ATOM 3207 O O . PRO B 2 7 ? -12.777 -4.545 3.857 1.00 0.00 6 PRO B O 3
ATOM 3218 N N . PRO B 2 8 ? -13.206 -5.483 5.888 1.00 0.00 7 PRO B N 3
ATOM 3219 C CA . PRO B 2 8 ? -14.330 -4.596 6.172 1.00 0.00 7 PRO B CA 3
ATOM 3220 C C . PRO B 2 8 ? -13.727 -3.259 6.634 1.00 0.00 7 PRO B C 3
ATOM 3221 O O . PRO B 2 8 ? -13.037 -3.215 7.645 1.00 0.00 7 PRO B O 3
ATOM 3232 N N . ARG B 2 9 ? -14.015 -2.185 5.865 1.00 0.00 8 ARG B N 3
ATOM 3233 C CA . ARG B 2 9 ? -13.449 -0.898 6.271 1.00 0.00 8 ARG B CA 3
ATOM 3234 C C . ARG B 2 9 ? -14.286 -0.318 7.413 1.00 0.00 8 ARG B C 3
ATOM 3235 O O . ARG B 2 9 ? -15.449 -0.654 7.603 1.00 0.00 8 ARG B O 3
ATOM 3256 N N . ARG B 2 10 ? -13.591 0.561 8.165 1.00 0.00 9 ARG B N 3
ATOM 3257 C CA . ARG B 2 10 ? -14.181 1.269 9.294 1.00 0.00 9 ARG B CA 3
ATOM 3258 C C . ARG B 2 10 ? -14.696 0.324 10.390 1.00 0.00 9 ARG B C 3
ATOM 3259 O O . ARG B 2 10 ? -15.780 0.511 10.929 1.00 0.00 9 ARG B O 3
ATOM 3280 N N . ARG B 2 11 ? -13.845 -0.691 10.651 1.00 0.00 10 ARG B N 3
ATOM 3281 C CA . ARG B 2 11 ? -14.042 -1.752 11.654 1.00 0.00 10 ARG B CA 3
ATOM 3282 C C . ARG B 2 11 ? -15.525 -2.096 11.869 1.00 0.00 10 ARG B C 3
ATOM 3283 O O . ARG B 2 11 ? -16.178 -1.687 12.822 1.00 0.00 10 ARG B O 3
ATOM 3307 N N . MET A 1 10 ? 8.273 3.608 4.166 1.00 0.00 1 MET A N 4
ATOM 3308 C CA . MET A 1 10 ? 8.394 2.199 3.857 1.00 0.00 1 MET A CA 4
ATOM 3309 C C . MET A 1 10 ? 7.995 2.011 2.390 1.00 0.00 1 MET A C 4
ATOM 3310 O O . MET A 1 10 ? 7.476 2.914 1.742 1.00 0.00 1 MET A O 4
ATOM 3324 N N . GLU A 1 11 ? 8.252 0.774 1.931 1.00 0.00 2 GLU A N 4
ATOM 3325 C CA . GLU A 1 11 ? 7.973 0.398 0.569 1.00 0.00 2 GLU A CA 4
ATOM 3326 C C . GLU A 1 11 ? 6.835 -0.625 0.618 1.00 0.00 2 GLU A C 4
ATOM 3327 O O . GLU A 1 11 ? 6.686 -1.401 1.555 1.00 0.00 2 GLU A O 4
ATOM 3339 N N . ALA A 1 12 ? 6.071 -0.565 -0.481 1.00 0.00 3 ALA A N 4
ATOM 3340 C CA . ALA A 1 12 ? 4.899 -1.395 -0.675 1.00 0.00 3 ALA A CA 4
ATOM 3341 C C . ALA A 1 12 ? 4.895 -1.905 -2.108 1.00 0.00 3 ALA A C 4
ATOM 3342 O O . ALA A 1 12 ? 5.550 -1.383 -3.003 1.00 0.00 3 ALA A O 4
ATOM 3349 N N . ILE A 1 13 ? 4.082 -2.967 -2.229 1.00 0.00 4 ILE A N 4
ATOM 3350 C CA . ILE A 1 13 ? 3.984 -3.670 -3.486 1.00 0.00 4 ILE A CA 4
ATOM 3351 C C . ILE A 1 13 ? 2.548 -4.169 -3.664 1.00 0.00 4 ILE A C 4
ATOM 3352 O O . ILE A 1 13 ? 2.065 -4.983 -2.883 1.00 0.00 4 ILE A O 4
ATOM 3368 N N . ALA A 1 14 ? 1.902 -3.666 -4.740 1.00 0.00 5 ALA A N 4
ATOM 3369 C CA . ALA A 1 14 ? 0.554 -4.160 -4.995 1.00 0.00 5 ALA A CA 4
ATOM 3370 C C . ALA A 1 14 ? 0.666 -5.648 -5.422 1.00 0.00 5 ALA A C 4
ATOM 3371 O O . ALA A 1 14 ? 1.337 -5.974 -6.394 1.00 0.00 5 ALA A O 4
ATOM 3378 N N . LYS A 1 15 ? -0.072 -6.511 -4.702 1.00 0.00 6 LYS A N 4
ATOM 3379 C CA . LYS A 1 15 ? -0.047 -7.952 -4.985 1.00 0.00 6 LYS A CA 4
ATOM 3380 C C . LYS A 1 15 ? -1.169 -8.428 -5.901 1.00 0.00 6 LYS A C 4
ATOM 3381 O O . LYS A 1 15 ? -1.038 -9.453 -6.560 1.00 0.00 6 LYS A O 4
ATOM 3400 N N . TYR A 1 16 ? -2.265 -7.651 -5.891 1.00 0.00 7 TYR A N 4
ATOM 3401 C CA . TYR A 1 16 ? -3.417 -8.004 -6.733 1.00 0.00 7 TYR A CA 4
ATOM 3402 C C . TYR A 1 16 ? -3.982 -6.692 -7.285 1.00 0.00 7 TYR A C 4
ATOM 3403 O O . TYR A 1 16 ? -3.618 -5.604 -6.852 1.00 0.00 7 TYR A O 4
ATOM 3421 N N . ASP A 1 17 ? -4.875 -6.855 -8.287 1.00 0.00 8 ASP A N 4
ATOM 3422 C CA . ASP A 1 17 ? -5.517 -5.678 -8.880 1.00 0.00 8 ASP A CA 4
ATOM 3423 C C . ASP A 1 17 ? -6.446 -5.068 -7.810 1.00 0.00 8 ASP A C 4
ATOM 3424 O O . ASP A 1 17 ? -6.905 -5.773 -6.922 1.00 0.00 8 ASP A O 4
ATOM 3433 N N . PHE A 1 18 ? -6.579 -3.728 -7.839 1.00 0.00 9 PHE A N 4
ATOM 3434 C CA . PHE A 1 18 ? -7.528 -3.135 -6.886 1.00 0.00 9 PHE A CA 4
ATOM 3435 C C . PHE A 1 18 ? -8.173 -1.893 -7.489 1.00 0.00 9 PHE A C 4
ATOM 3436 O O . PHE A 1 18 ? -7.503 -1.012 -8.007 1.00 0.00 9 PHE A O 4
ATOM 3453 N N . LYS A 1 19 ? -9.514 -1.886 -7.405 1.00 0.00 10 LYS A N 4
ATOM 3454 C CA . LYS A 1 19 ? -10.312 -0.749 -7.883 1.00 0.00 10 LYS A CA 4
ATOM 3455 C C . LYS A 1 19 ? -11.147 -0.217 -6.666 1.00 0.00 10 LYS A C 4
ATOM 3456 O O . LYS A 1 19 ? -12.013 -0.914 -6.151 1.00 0.00 10 LYS A O 4
ATOM 3475 N N . ALA A 1 20 ? -10.871 1.048 -6.258 1.00 0.00 11 ALA A N 4
ATOM 3476 C CA . ALA A 1 20 ? -11.518 1.688 -5.079 1.00 0.00 11 ALA A CA 4
ATOM 3477 C C . ALA A 1 20 ? -13.050 1.525 -5.002 1.00 0.00 11 ALA A C 4
ATOM 3478 O O . ALA A 1 20 ? -13.749 1.230 -5.965 1.00 0.00 11 ALA A O 4
ATOM 3485 N N . THR A 1 21 ? -13.478 1.732 -3.735 1.00 0.00 12 THR A N 4
ATOM 3486 C CA . THR A 1 21 ? -14.872 1.639 -3.320 1.00 0.00 12 THR A CA 4
ATOM 3487 C C . THR A 1 21 ? -15.443 2.944 -2.748 1.00 0.00 12 THR A C 4
ATOM 3488 O O . THR A 1 21 ? -16.653 3.111 -2.645 1.00 0.00 12 THR A O 4
ATOM 3499 N N . ALA A 1 22 ? -14.518 3.855 -2.410 1.00 0.00 13 ALA A N 4
ATOM 3500 C CA . ALA A 1 22 ? -14.935 5.126 -1.815 1.00 0.00 13 ALA A CA 4
ATOM 3501 C C . ALA A 1 22 ? -13.936 6.241 -2.122 1.00 0.00 13 ALA A C 4
ATOM 3502 O O . ALA A 1 22 ? -12.779 6.027 -2.452 1.00 0.00 13 ALA A O 4
ATOM 3509 N N . ASP A 1 23 ? -14.499 7.454 -1.959 1.00 0.00 14 ASP A N 4
ATOM 3510 C CA . ASP A 1 23 ? -13.819 8.727 -2.173 1.00 0.00 14 ASP A CA 4
ATOM 3511 C C . ASP A 1 23 ? -12.439 8.819 -1.462 1.00 0.00 14 ASP A C 4
ATOM 3512 O O . ASP A 1 23 ? -11.508 9.427 -1.973 1.00 0.00 14 ASP A O 4
ATOM 3521 N N . ASP A 1 24 ? -12.356 8.134 -0.296 1.00 0.00 15 ASP A N 4
ATOM 3522 C CA . ASP A 1 24 ? -11.138 8.170 0.526 1.00 0.00 15 ASP A CA 4
ATOM 3523 C C . ASP A 1 24 ? -10.072 7.089 0.209 1.00 0.00 15 ASP A C 4
ATOM 3524 O O . ASP A 1 24 ? -8.987 7.082 0.778 1.00 0.00 15 ASP A O 4
ATOM 3533 N N . GLU A 1 25 ? -10.434 6.231 -0.755 1.00 0.00 16 GLU A N 4
ATOM 3534 C CA . GLU A 1 25 ? -9.575 5.136 -1.209 1.00 0.00 16 GLU A CA 4
ATOM 3535 C C . GLU A 1 25 ? -9.033 5.510 -2.594 1.00 0.00 16 GLU A C 4
ATOM 3536 O O . GLU A 1 25 ? -9.579 6.357 -3.289 1.00 0.00 16 GLU A O 4
ATOM 3548 N N . LEU A 1 26 ? -7.959 4.788 -2.978 1.00 0.00 17 LEU A N 4
ATOM 3549 C CA . LEU A 1 26 ? -7.342 5.029 -4.286 1.00 0.00 17 LEU A CA 4
ATOM 3550 C C . LEU A 1 26 ? -7.080 3.659 -4.944 1.00 0.00 17 LEU A C 4
ATOM 3551 O O . LEU A 1 26 ? -6.893 2.651 -4.276 1.00 0.00 17 LEU A O 4
ATOM 3567 N N . SER A 1 27 ? -7.086 3.715 -6.289 1.00 0.00 18 SER A N 4
ATOM 3568 C CA . SER A 1 27 ? -6.899 2.525 -7.118 1.00 0.00 18 SER A CA 4
ATOM 3569 C C . SER A 1 27 ? -5.406 2.180 -7.357 1.00 0.00 18 SER A C 4
ATOM 3570 O O . SER A 1 27 ? -4.483 2.951 -7.161 1.00 0.00 18 SER A O 4
ATOM 3578 N N . PHE A 1 28 ? -5.260 0.928 -7.828 1.00 0.00 19 PHE A N 4
ATOM 3579 C CA . PHE A 1 28 ? -3.963 0.408 -8.256 1.00 0.00 19 PHE A CA 4
ATOM 3580 C C . PHE A 1 28 ? -4.207 -0.823 -9.125 1.00 0.00 19 PHE A C 4
ATOM 3581 O O . PHE A 1 28 ? -5.327 -1.219 -9.415 1.00 0.00 19 PHE A O 4
ATOM 3598 N N . LYS A 1 29 ? -3.068 -1.341 -9.582 1.00 0.00 20 LYS A N 4
ATOM 3599 C CA . LYS A 1 29 ? -3.066 -2.489 -10.455 1.00 0.00 20 LYS A CA 4
ATOM 3600 C C . LYS A 1 29 ? -1.950 -3.366 -9.934 1.00 0.00 20 LYS A C 4
ATOM 3601 O O . LYS A 1 29 ? -0.937 -2.864 -9.462 1.00 0.00 20 LYS A O 4
ATOM 3620 N N . ARG A 1 30 ? -2.187 -4.679 -10.058 1.00 0.00 21 ARG A N 4
ATOM 3621 C CA . ARG A 1 30 ? -1.205 -5.655 -9.593 1.00 0.00 21 ARG A CA 4
ATOM 3622 C C . ARG A 1 30 ? 0.231 -5.317 -10.075 1.00 0.00 21 ARG A C 4
ATOM 3623 O O . ARG A 1 30 ? 0.594 -5.605 -11.209 1.00 0.00 21 ARG A O 4
ATOM 3644 N N . GLY A 1 31 ? 1.017 -4.717 -9.152 1.00 0.00 22 GLY A N 4
ATOM 3645 C CA . GLY A 1 31 ? 2.396 -4.359 -9.463 1.00 0.00 22 GLY A CA 4
ATOM 3646 C C . GLY A 1 31 ? 2.802 -2.920 -9.112 1.00 0.00 22 GLY A C 4
ATOM 3647 O O . GLY A 1 31 ? 3.993 -2.636 -9.086 1.00 0.00 22 GLY A O 4
ATOM 3651 N N . ASP A 1 32 ? 1.814 -2.018 -8.840 1.00 0.00 23 ASP A N 4
ATOM 3652 C CA . ASP A 1 32 ? 2.188 -0.641 -8.516 1.00 0.00 23 ASP A CA 4
ATOM 3653 C C . ASP A 1 32 ? 3.208 -0.568 -7.360 1.00 0.00 23 ASP A C 4
ATOM 3654 O O . ASP A 1 32 ? 3.154 -1.329 -6.400 1.00 0.00 23 ASP A O 4
ATOM 3663 N N . ILE A 1 33 ? 4.086 0.452 -7.487 1.00 0.00 24 ILE A N 4
ATOM 3664 C CA . ILE A 1 33 ? 5.085 0.712 -6.453 1.00 0.00 24 ILE A CA 4
ATOM 3665 C C . ILE A 1 33 ? 4.376 1.787 -5.631 1.00 0.00 24 ILE A C 4
ATOM 3666 O O . ILE A 1 33 ? 4.124 2.888 -6.103 1.00 0.00 24 ILE A O 4
ATOM 3682 N N . LEU A 1 34 ? 4.109 1.399 -4.368 1.00 0.00 25 LEU A N 4
ATOM 3683 C CA . LEU A 1 34 ? 3.344 2.265 -3.472 1.00 0.00 25 LEU A CA 4
ATOM 3684 C C . LEU A 1 34 ? 4.238 2.898 -2.416 1.00 0.00 25 LEU A C 4
ATOM 3685 O O . LEU A 1 34 ? 5.273 2.378 -2.014 1.00 0.00 25 LEU A O 4
ATOM 3701 N N . LYS A 1 35 ? 3.706 4.068 -2.009 1.00 0.00 26 LYS A N 4
ATOM 3702 C CA . LYS A 1 35 ? 4.357 4.898 -1.009 1.00 0.00 26 LYS A CA 4
ATOM 3703 C C . LYS A 1 35 ? 3.618 4.761 0.318 1.00 0.00 26 LYS A C 4
ATOM 3704 O O . LYS A 1 35 ? 2.547 5.306 0.497 1.00 0.00 26 LYS A O 4
ATOM 3723 N N . VAL A 1 36 ? 4.264 4.084 1.283 1.00 0.00 27 VAL A N 4
ATOM 3724 C CA . VAL A 1 36 ? 3.537 3.866 2.530 1.00 0.00 27 VAL A CA 4
ATOM 3725 C C . VAL A 1 36 ? 3.734 5.062 3.470 1.00 0.00 27 VAL A C 4
ATOM 3726 O O . VAL A 1 36 ? 4.805 5.275 4.024 1.00 0.00 27 VAL A O 4
ATOM 3739 N N . LEU A 1 37 ? 2.610 5.794 3.628 1.00 0.00 28 LEU A N 4
ATOM 3740 C CA . LEU A 1 37 ? 2.573 6.976 4.482 1.00 0.00 28 LEU A CA 4
ATOM 3741 C C . LEU A 1 37 ? 2.088 6.571 5.898 1.00 0.00 28 LEU A C 4
ATOM 3742 O O . LEU A 1 37 ? 2.827 5.947 6.652 1.00 0.00 28 LEU A O 4
ATOM 3758 N N . ASN A 1 38 ? 0.836 6.977 6.237 1.00 0.00 29 ASN A N 4
ATOM 3759 C CA . ASN A 1 38 ? 0.263 6.648 7.549 1.00 0.00 29 ASN A CA 4
ATOM 3760 C C . ASN A 1 38 ? -0.150 5.160 7.621 1.00 0.00 29 ASN A C 4
ATOM 3761 O O . ASN A 1 38 ? -0.004 4.404 6.667 1.00 0.00 29 ASN A O 4
ATOM 3772 N N . GLU A 1 39 ? -0.688 4.828 8.817 1.00 0.00 30 GLU A N 4
ATOM 3773 C CA . GLU A 1 39 ? -1.180 3.492 9.145 1.00 0.00 30 GLU A CA 4
ATOM 3774 C C . GLU A 1 39 ? -1.547 3.419 10.646 1.00 0.00 30 GLU A C 4
ATOM 3775 O O . GLU A 1 39 ? -0.993 2.629 11.402 1.00 0.00 30 GLU A O 4
ATOM 3787 N N . GLU A 1 40 ? -2.508 4.286 11.041 1.00 0.00 31 GLU A N 4
ATOM 3788 C CA . GLU A 1 40 ? -2.978 4.302 12.417 1.00 0.00 31 GLU A CA 4
ATOM 3789 C C . GLU A 1 40 ? -3.889 3.079 12.634 1.00 0.00 31 GLU A C 4
ATOM 3790 O O . GLU A 1 40 ? -3.577 1.961 12.248 1.00 0.00 31 GLU A O 4
ATOM 3802 N N . CYS A 1 41 ? -5.022 3.384 13.257 1.00 0.00 32 CYS A N 4
ATOM 3803 C CA . CYS A 1 41 ? -6.099 2.451 13.602 1.00 0.00 32 CYS A CA 4
ATOM 3804 C C . CYS A 1 41 ? -6.304 1.319 12.562 1.00 0.00 32 CYS A C 4
ATOM 3805 O O . CYS A 1 41 ? -6.384 0.149 12.915 1.00 0.00 32 CYS A O 4
ATOM 3813 N N . ASP A 1 42 ? -6.354 1.741 11.273 1.00 0.00 33 ASP A N 4
ATOM 3814 C CA . ASP A 1 42 ? -6.545 0.835 10.134 1.00 0.00 33 ASP A CA 4
ATOM 3815 C C . ASP A 1 42 ? -5.558 -0.357 10.142 1.00 0.00 33 ASP A C 4
ATOM 3816 O O . ASP A 1 42 ? -4.393 -0.262 9.786 1.00 0.00 33 ASP A O 4
ATOM 3825 N N . GLN A 1 43 ? -6.148 -1.507 10.496 1.00 0.00 34 GLN A N 4
ATOM 3826 C CA . GLN A 1 43 ? -5.391 -2.752 10.588 1.00 0.00 34 GLN A CA 4
ATOM 3827 C C . GLN A 1 43 ? -5.306 -3.502 9.244 1.00 0.00 34 GLN A C 4
ATOM 3828 O O . GLN A 1 43 ? -4.304 -4.105 8.904 1.00 0.00 34 GLN A O 4
ATOM 3842 N N . ASN A 1 44 ? -6.446 -3.407 8.547 1.00 0.00 35 ASN A N 4
ATOM 3843 C CA . ASN A 1 44 ? -6.911 -3.954 7.303 1.00 0.00 35 ASN A CA 4
ATOM 3844 C C . ASN A 1 44 ? -6.645 -3.049 6.102 1.00 0.00 35 ASN A C 4
ATOM 3845 O O . ASN A 1 44 ? -6.894 -3.480 4.991 1.00 0.00 35 ASN A O 4
ATOM 3856 N N . TRP A 1 45 ? -6.316 -1.770 6.376 1.00 0.00 36 TRP A N 4
ATOM 3857 C CA . TRP A 1 45 ? -6.045 -0.772 5.333 1.00 0.00 36 TRP A CA 4
ATOM 3858 C C . TRP A 1 45 ? -4.773 0.033 5.714 1.00 0.00 36 TRP A C 4
ATOM 3859 O O . TRP A 1 45 ? -4.346 0.025 6.860 1.00 0.00 36 TRP A O 4
ATOM 3880 N N . TYR A 1 46 ? -4.163 0.659 4.680 1.00 0.00 37 TYR A N 4
ATOM 3881 C CA . TYR A 1 46 ? -2.987 1.529 4.841 1.00 0.00 37 TYR A CA 4
ATOM 3882 C C . TYR A 1 46 ? -3.229 2.783 4.002 1.00 0.00 37 TYR A C 4
ATOM 3883 O O . TYR A 1 46 ? -3.879 2.721 2.969 1.00 0.00 37 TYR A O 4
ATOM 3901 N N . LYS A 1 47 ? -2.673 3.914 4.498 1.00 0.00 38 LYS A N 4
ATOM 3902 C CA . LYS A 1 47 ? -2.781 5.167 3.754 1.00 0.00 38 LYS A CA 4
ATOM 3903 C C . LYS A 1 47 ? -1.425 5.308 3.041 1.00 0.00 38 LYS A C 4
ATOM 3904 O O . LYS A 1 47 ? -0.381 5.428 3.674 1.00 0.00 38 LYS A O 4
ATOM 3923 N N . ALA A 1 48 ? -1.515 5.312 1.697 1.00 0.00 39 ALA A N 4
ATOM 3924 C CA . ALA A 1 48 ? -0.321 5.371 0.864 1.00 0.00 39 ALA A CA 4
ATOM 3925 C C . ALA A 1 48 ? -0.531 6.291 -0.327 1.00 0.00 39 ALA A C 4
ATOM 3926 O O . ALA A 1 48 ? -1.616 6.820 -0.532 1.00 0.00 39 ALA A O 4
ATOM 3933 N N . GLU A 1 49 ? 0.572 6.438 -1.102 1.00 0.00 40 GLU A N 4
ATOM 3934 C CA . GLU A 1 49 ? 0.510 7.304 -2.269 1.00 0.00 40 GLU A CA 4
ATOM 3935 C C . GLU A 1 49 ? 0.973 6.553 -3.536 1.00 0.00 40 GLU A C 4
ATOM 3936 O O . GLU A 1 49 ? 1.894 5.742 -3.542 1.00 0.00 40 GLU A O 4
ATOM 3948 N N . LEU A 1 50 ? 0.245 6.950 -4.590 1.00 0.00 41 LEU A N 4
ATOM 3949 C CA . LEU A 1 50 ? 0.346 6.527 -5.982 1.00 0.00 41 LEU A CA 4
ATOM 3950 C C . LEU A 1 50 ? -0.320 7.477 -6.936 1.00 0.00 41 LEU A C 4
ATOM 3951 O O . LEU A 1 50 ? -1.384 8.022 -6.675 1.00 0.00 41 LEU A O 4
ATOM 3967 N N . ASN A 1 51 ? 0.376 7.594 -8.085 1.00 0.00 42 ASN A N 4
ATOM 3968 C CA . ASN A 1 51 ? -0.239 8.305 -9.194 1.00 0.00 42 ASN A CA 4
ATOM 3969 C C . ASN A 1 51 ? -0.661 9.769 -8.922 1.00 0.00 42 ASN A C 4
ATOM 3970 O O . ASN A 1 51 ? -1.642 10.246 -9.482 1.00 0.00 42 ASN A O 4
ATOM 3981 N N . GLY A 1 52 ? 0.087 10.437 -8.015 1.00 0.00 43 GLY A N 4
ATOM 3982 C CA . GLY A 1 52 ? -0.248 11.827 -7.693 1.00 0.00 43 GLY A CA 4
ATOM 3983 C C . GLY A 1 52 ? -1.449 12.004 -6.737 1.00 0.00 43 GLY A C 4
ATOM 3984 O O . GLY A 1 52 ? -1.965 13.103 -6.578 1.00 0.00 43 GLY A O 4
ATOM 3988 N N . LYS A 1 53 ? -1.871 10.869 -6.136 1.00 0.00 44 LYS A N 4
ATOM 3989 C CA . LYS A 1 53 ? -2.977 10.799 -5.195 1.00 0.00 44 LYS A CA 4
ATOM 3990 C C . LYS A 1 53 ? -2.548 9.909 -4.023 1.00 0.00 44 LYS A C 4
ATOM 3991 O O . LYS A 1 53 ? -1.583 9.162 -4.096 1.00 0.00 44 LYS A O 4
ATOM 4010 N N . ASP A 1 54 ? -3.355 10.025 -2.959 1.00 0.00 45 ASP A N 4
ATOM 4011 C CA . ASP A 1 54 ? -3.123 9.273 -1.736 1.00 0.00 45 ASP A CA 4
ATOM 4012 C C . ASP A 1 54 ? -4.488 8.787 -1.209 1.00 0.00 45 ASP A C 4
ATOM 4013 O O . ASP A 1 54 ? -5.486 9.498 -1.255 1.00 0.00 45 ASP A O 4
ATOM 4022 N N . GLY A 1 55 ? -4.479 7.530 -0.734 1.00 0.00 46 GLY A N 4
ATOM 4023 C CA . GLY A 1 55 ? -5.730 6.979 -0.224 1.00 0.00 46 GLY A CA 4
ATOM 4024 C C . GLY A 1 55 ? -5.520 5.630 0.440 1.00 0.00 46 GLY A C 4
ATOM 4025 O O . GLY A 1 55 ? -4.422 5.087 0.478 1.0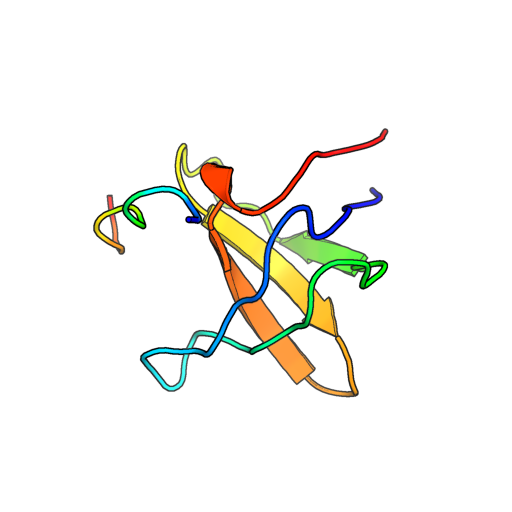0 0.00 46 GLY A O 4
ATOM 4029 N N . PHE A 1 56 ? -6.658 5.121 0.951 1.00 0.00 47 PHE A N 4
ATOM 4030 C CA . PHE A 1 56 ? -6.634 3.827 1.619 1.00 0.00 47 PHE A CA 4
ATOM 4031 C C . PHE A 1 56 ? -6.591 2.688 0.581 1.00 0.00 47 PHE A C 4
ATOM 4032 O O . PHE A 1 56 ? -7.150 2.772 -0.505 1.00 0.00 47 PHE A O 4
ATOM 4049 N N . ILE A 1 57 ? -5.871 1.633 1.014 1.00 0.00 48 ILE A N 4
ATOM 4050 C CA . ILE A 1 57 ? -5.693 0.407 0.243 1.00 0.00 48 ILE A CA 4
ATOM 4051 C C . ILE A 1 57 ? -5.738 -0.736 1.253 1.00 0.00 48 ILE A C 4
ATOM 4052 O O . ILE A 1 57 ? -5.181 -0.594 2.331 1.00 0.00 48 ILE A O 4
ATOM 4068 N N . PRO A 1 58 ? -6.334 -1.908 0.897 1.00 0.00 49 PRO A N 4
ATOM 4069 C CA . PRO A 1 58 ? -6.406 -2.981 1.879 1.00 0.00 49 PRO A CA 4
ATOM 4070 C C . PRO A 1 58 ? -5.071 -3.680 2.082 1.00 0.00 49 PRO A C 4
ATOM 4071 O O . PRO A 1 58 ? -4.396 -4.000 1.110 1.00 0.00 49 PRO A O 4
ATOM 4082 N N . LYS A 1 59 ? -4.762 -3.998 3.366 1.00 0.00 50 LYS A N 4
ATOM 4083 C CA . LYS A 1 59 ? -3.474 -4.646 3.539 1.00 0.00 50 LYS A CA 4
ATOM 4084 C C . LYS A 1 59 ? -3.442 -6.087 2.975 1.00 0.00 50 LYS A C 4
ATOM 4085 O O . LYS A 1 59 ? -2.356 -6.558 2.669 1.00 0.00 50 LYS A O 4
ATOM 4104 N N . ASN A 1 60 ? -4.612 -6.770 2.793 1.00 0.00 51 ASN A N 4
ATOM 4105 C CA . ASN A 1 60 ? -4.421 -8.140 2.274 1.00 0.00 51 ASN A CA 4
ATOM 4106 C C . ASN A 1 60 ? -3.995 -8.124 0.767 1.00 0.00 51 ASN A C 4
ATOM 4107 O O . ASN A 1 60 ? -3.356 -9.064 0.306 1.00 0.00 51 ASN A O 4
ATOM 4118 N N . TYR A 1 61 ? -4.252 -6.969 0.082 1.00 0.00 52 TYR A N 4
ATOM 4119 C CA . TYR A 1 61 ? -3.982 -6.853 -1.358 1.00 0.00 52 TYR A CA 4
ATOM 4120 C C . TYR A 1 61 ? -2.541 -6.404 -1.653 1.00 0.00 52 TYR A C 4
ATOM 4121 O O . TYR A 1 61 ? -2.158 -6.377 -2.813 1.00 0.00 52 TYR A O 4
ATOM 4139 N N . ILE A 1 62 ? -1.777 -6.043 -0.594 1.00 0.00 53 ILE A N 4
ATOM 4140 C CA . ILE A 1 62 ? -0.364 -5.648 -0.803 1.00 0.00 53 ILE A CA 4
ATOM 4141 C C . ILE A 1 62 ? 0.531 -6.445 0.186 1.00 0.00 53 ILE A C 4
ATOM 4142 O O . ILE A 1 62 ? 0.054 -7.135 1.078 1.00 0.00 53 ILE A O 4
ATOM 4158 N N . GLU A 1 63 ? 1.855 -6.272 -0.046 1.00 0.00 54 GLU A N 4
ATOM 4159 C CA . GLU A 1 63 ? 2.922 -6.855 0.758 1.00 0.00 54 GLU A CA 4
ATOM 4160 C C . GLU A 1 63 ? 3.920 -5.706 1.037 1.00 0.00 54 GLU A C 4
ATOM 4161 O O . GLU A 1 63 ? 4.249 -4.893 0.180 1.00 0.00 54 GLU A O 4
ATOM 4173 N N . MET A 1 64 ? 4.342 -5.683 2.314 1.00 0.00 55 MET A N 4
ATOM 4174 C CA . MET A 1 64 ? 5.275 -4.680 2.826 1.00 0.00 55 MET A CA 4
ATOM 4175 C C . MET A 1 64 ? 6.729 -5.093 2.541 1.00 0.00 55 MET A C 4
ATOM 4176 O O . MET A 1 64 ? 7.040 -6.252 2.284 1.00 0.00 55 MET A O 4
ATOM 4190 N N . LYS A 1 65 ? 7.590 -4.055 2.654 1.00 0.00 56 LYS A N 4
ATOM 4191 C CA . LYS A 1 65 ? 9.024 -4.174 2.393 1.00 0.00 56 LYS A CA 4
ATOM 4192 C C . LYS A 1 65 ? 9.801 -3.139 3.247 1.00 0.00 56 LYS A C 4
ATOM 4193 O O . LYS A 1 65 ? 10.085 -2.028 2.819 1.00 0.00 56 LYS A O 4
ATOM 4212 N N . PRO A 1 66 ? 10.140 -3.575 4.498 1.00 0.00 57 PRO A N 4
ATOM 4213 C CA . PRO A 1 66 ? 10.915 -2.751 5.424 1.00 0.00 57 PRO A CA 4
ATOM 4214 C C . PRO A 1 66 ? 12.328 -2.456 4.872 1.00 0.00 57 PRO A C 4
ATOM 4215 O O . PRO A 1 66 ? 12.892 -3.257 4.139 1.00 0.00 57 PRO A O 4
ATOM 4232 N N . VAL B 2 2 ? -7.953 -15.228 -8.645 1.00 0.00 1 VAL B N 4
ATOM 4233 C CA . VAL B 2 2 ? -9.105 -14.661 -7.943 1.00 0.00 1 VAL B CA 4
ATOM 4234 C C . VAL B 2 2 ? -8.592 -14.123 -6.588 1.00 0.00 1 VAL B C 4
ATOM 4235 O O . VAL B 2 2 ? -8.182 -14.891 -5.721 1.00 0.00 1 VAL B O 4
ATOM 4248 N N . PRO B 2 3 ? -8.526 -12.769 -6.480 1.00 0.00 2 PRO B N 4
ATOM 4249 C CA . PRO B 2 3 ? -8.080 -12.144 -5.240 1.00 0.00 2 PRO B CA 4
ATOM 4250 C C . PRO B 2 3 ? -9.032 -12.350 -4.016 1.00 0.00 2 PRO B C 4
ATOM 4251 O O . PRO B 2 3 ? -10.209 -12.671 -4.157 1.00 0.00 2 PRO B O 4
ATOM 4262 N N . PRO B 2 4 ? -8.425 -12.185 -2.792 1.00 0.00 3 PRO B N 4
ATOM 4263 C CA . PRO B 2 4 ? -9.125 -12.312 -1.498 1.00 0.00 3 PRO B CA 4
ATOM 4264 C C . PRO B 2 4 ? -10.331 -11.402 -1.251 1.00 0.00 3 PRO B C 4
ATOM 4265 O O . PRO B 2 4 ? -10.433 -10.330 -1.811 1.00 0.00 3 PRO B O 4
ATOM 4276 N N . PRO B 2 5 ? -11.221 -11.813 -0.313 1.00 0.00 4 PRO B N 4
ATOM 4277 C CA . PRO B 2 5 ? -12.347 -10.949 0.048 1.00 0.00 4 PRO B CA 4
ATOM 4278 C C . PRO B 2 5 ? -11.766 -9.769 0.853 1.00 0.00 4 PRO B C 4
ATOM 4279 O O . PRO B 2 5 ? -11.254 -9.936 1.953 1.00 0.00 4 PRO B O 4
ATOM 4290 N N . VAL B 2 6 ? -11.886 -8.576 0.224 1.00 0.00 5 VAL B N 4
ATOM 4291 C CA . VAL B 2 6 ? -11.370 -7.339 0.812 1.00 0.00 5 VAL B CA 4
ATOM 4292 C C . VAL B 2 6 ? -11.952 -7.149 2.227 1.00 0.00 5 VAL B C 4
ATOM 4293 O O . VAL B 2 6 ? -13.051 -7.612 2.507 1.00 0.00 5 VAL B O 4
ATOM 4306 N N . PRO B 2 7 ? -11.167 -6.515 3.138 1.00 0.00 6 PRO B N 4
ATOM 4307 C CA . PRO B 2 7 ? -11.671 -6.284 4.478 1.00 0.00 6 PRO B CA 4
ATOM 4308 C C . PRO B 2 7 ? -12.880 -5.345 4.562 1.00 0.00 6 PRO B C 4
ATOM 4309 O O . PRO B 2 7 ? -13.048 -4.446 3.748 1.00 0.00 6 PRO B O 4
ATOM 4320 N N . PRO B 2 8 ? -13.682 -5.545 5.644 1.00 0.00 7 PRO B N 4
ATOM 4321 C CA . PRO B 2 8 ? -14.821 -4.665 5.883 1.00 0.00 7 PRO B CA 4
ATOM 4322 C C . PRO B 2 8 ? -14.270 -3.338 6.458 1.00 0.00 7 PRO B C 4
ATOM 4323 O O . PRO B 2 8 ? -13.799 -3.284 7.588 1.00 0.00 7 PRO B O 4
ATOM 4334 N N . ARG B 2 9 ? -14.381 -2.281 5.628 1.00 0.00 8 ARG B N 4
ATOM 4335 C CA . ARG B 2 9 ? -13.887 -0.961 6.043 1.00 0.00 8 ARG B CA 4
ATOM 4336 C C . ARG B 2 9 ? -15.033 -0.211 6.737 1.00 0.00 8 ARG B C 4
ATOM 4337 O O . ARG B 2 9 ? -16.181 -0.260 6.320 1.00 0.00 8 ARG B O 4
ATOM 4358 N N . ARG B 2 10 ? -14.618 0.458 7.828 1.00 0.00 9 ARG B N 4
ATOM 4359 C CA . ARG B 2 10 ? -15.489 1.255 8.678 1.00 0.00 9 ARG B CA 4
ATOM 4360 C C . ARG B 2 10 ? -14.683 1.819 9.859 1.00 0.00 9 ARG B C 4
ATOM 4361 O O . ARG B 2 10 ? -14.900 1.477 11.013 1.00 0.00 9 ARG B O 4
ATOM 4382 N N . ARG B 2 11 ? -13.729 2.698 9.495 1.00 0.00 10 ARG B N 4
ATOM 4383 C CA . ARG B 2 11 ? -12.893 3.325 10.515 1.00 0.00 10 ARG B CA 4
ATOM 4384 C C . ARG B 2 11 ? -13.738 4.347 11.290 1.00 0.00 10 ARG B C 4
ATOM 4385 O O . ARG B 2 11 ? -14.282 4.090 12.354 1.00 0.00 10 ARG B O 4
ATOM 4409 N N . MET A 1 10 ? 8.980 3.450 3.932 1.00 0.00 1 MET A N 5
ATOM 4410 C CA . MET A 1 10 ? 8.729 2.026 3.829 1.00 0.00 1 MET A CA 5
ATOM 4411 C C . MET A 1 10 ? 8.064 1.768 2.467 1.00 0.00 1 MET A C 5
ATOM 4412 O O . MET A 1 10 ? 7.212 2.541 2.029 1.00 0.00 1 MET A O 5
ATOM 4426 N N . GLU A 1 11 ? 8.523 0.664 1.815 1.00 0.00 2 GLU A N 5
ATOM 4427 C CA . GLU A 1 11 ? 7.933 0.336 0.529 1.00 0.00 2 GLU A CA 5
ATOM 4428 C C . GLU A 1 11 ? 6.775 -0.639 0.812 1.00 0.00 2 GLU A C 5
ATOM 4429 O O . GLU A 1 11 ? 6.752 -1.382 1.785 1.00 0.00 2 GLU A O 5
ATOM 4441 N N . ALA A 1 12 ? 5.844 -0.544 -0.144 1.00 0.00 3 ALA A N 5
ATOM 4442 C CA . ALA A 1 12 ? 4.576 -1.245 -0.214 1.00 0.00 3 ALA A CA 5
ATOM 4443 C C . ALA A 1 12 ? 4.388 -1.590 -1.688 1.00 0.00 3 ALA A C 5
ATOM 4444 O O . ALA A 1 12 ? 4.930 -0.922 -2.561 1.00 0.00 3 ALA A O 5
ATOM 4451 N N . ILE A 1 13 ? 3.601 -2.660 -1.916 1.00 0.00 4 ILE A N 5
ATOM 4452 C CA . ILE A 1 13 ? 3.458 -3.109 -3.292 1.00 0.00 4 ILE A CA 5
ATOM 4453 C C . ILE A 1 13 ? 2.130 -3.845 -3.455 1.00 0.00 4 ILE A C 5
ATOM 4454 O O . ILE A 1 13 ? 1.759 -4.695 -2.653 1.00 0.00 4 ILE A O 5
ATOM 4470 N N . ALA A 1 14 ? 1.462 -3.463 -4.557 1.00 0.00 5 ALA A N 5
ATOM 4471 C CA . ALA A 1 14 ? 0.211 -4.113 -4.889 1.00 0.00 5 ALA A CA 5
ATOM 4472 C C . ALA A 1 14 ? 0.479 -5.599 -5.267 1.00 0.00 5 ALA A C 5
ATOM 4473 O O . ALA A 1 14 ? 1.277 -5.911 -6.141 1.00 0.00 5 ALA A O 5
ATOM 4480 N N . LYS A 1 15 ? -0.302 -6.475 -4.613 1.00 0.00 6 LYS A N 5
ATOM 4481 C CA . LYS A 1 15 ? -0.216 -7.930 -4.787 1.00 0.00 6 LYS A CA 5
ATOM 4482 C C . LYS A 1 15 ? -1.266 -8.452 -5.773 1.00 0.00 6 LYS A C 5
ATOM 4483 O O . LYS A 1 15 ? -1.084 -9.477 -6.403 1.00 0.00 6 LYS A O 5
ATOM 4502 N N . TYR A 1 16 ? -2.371 -7.680 -5.835 1.00 0.00 7 TYR A N 5
ATOM 4503 C CA . TYR A 1 16 ? -3.489 -8.022 -6.728 1.00 0.00 7 TYR A CA 5
ATOM 4504 C C . TYR A 1 16 ? -4.032 -6.706 -7.287 1.00 0.00 7 TYR A C 5
ATOM 4505 O O . TYR A 1 16 ? -3.632 -5.627 -6.866 1.00 0.00 7 TYR A O 5
ATOM 4523 N N . ASP A 1 17 ? -4.933 -6.843 -8.282 1.00 0.00 8 ASP A N 5
ATOM 4524 C CA . ASP A 1 17 ? -5.506 -5.636 -8.888 1.00 0.00 8 ASP A CA 5
ATOM 4525 C C . ASP A 1 17 ? -6.501 -5.018 -7.892 1.00 0.00 8 ASP A C 5
ATOM 4526 O O . ASP A 1 17 ? -7.131 -5.749 -7.150 1.00 0.00 8 ASP A O 5
ATOM 4535 N N . PHE A 1 18 ? -6.559 -3.674 -7.824 1.00 0.00 9 PHE A N 5
ATOM 4536 C CA . PHE A 1 18 ? -7.552 -3.080 -6.899 1.00 0.00 9 PHE A CA 5
ATOM 4537 C C . PHE A 1 18 ? -8.090 -1.753 -7.441 1.00 0.00 9 PHE A C 5
ATOM 4538 O O . PHE A 1 18 ? -7.349 -0.829 -7.732 1.00 0.00 9 PHE A O 5
ATOM 4555 N N . LYS A 1 19 ? -9.437 -1.716 -7.487 1.00 0.00 10 LYS A N 5
ATOM 4556 C CA . LYS A 1 19 ? -10.156 -0.538 -7.968 1.00 0.00 10 LYS A CA 5
ATOM 4557 C C . LYS A 1 19 ? -10.983 0.037 -6.790 1.00 0.00 10 LYS A C 5
ATOM 4558 O O . LYS A 1 19 ? -11.859 -0.631 -6.257 1.00 0.00 10 LYS A O 5
ATOM 4577 N N . ALA A 1 20 ? -10.663 1.304 -6.421 1.00 0.00 11 ALA A N 5
ATOM 4578 C CA . ALA A 1 20 ? -11.327 1.978 -5.282 1.00 0.00 11 ALA A CA 5
ATOM 4579 C C . ALA A 1 20 ? -12.860 1.861 -5.350 1.00 0.00 11 ALA A C 5
ATOM 4580 O O . ALA A 1 20 ? -13.459 1.749 -6.412 1.00 0.00 11 ALA A O 5
ATOM 4587 N N . THR A 1 21 ? -13.425 1.891 -4.126 1.00 0.00 12 THR A N 5
ATOM 4588 C CA . THR A 1 21 ? -14.866 1.773 -3.925 1.00 0.00 12 THR A CA 5
ATOM 4589 C C . THR A 1 21 ? -15.459 3.012 -3.198 1.00 0.00 12 THR A C 5
ATOM 4590 O O . THR A 1 21 ? -16.671 3.194 -3.158 1.00 0.00 12 THR A O 5
ATOM 4601 N N . ALA A 1 22 ? -14.552 3.870 -2.668 1.00 0.00 13 ALA A N 5
ATOM 4602 C CA . ALA A 1 22 ? -14.995 5.083 -1.980 1.00 0.00 13 ALA A CA 5
ATOM 4603 C C . ALA A 1 22 ? -13.916 6.161 -2.057 1.00 0.00 13 ALA A C 5
ATOM 4604 O O . ALA A 1 22 ? -12.748 5.937 -2.346 1.00 0.00 13 ALA A O 5
ATOM 4611 N N . ASP A 1 23 ? -14.457 7.339 -1.722 1.00 0.00 14 ASP A N 5
ATOM 4612 C CA . ASP A 1 23 ? -13.821 8.647 -1.673 1.00 0.00 14 ASP A CA 5
ATOM 4613 C C . ASP A 1 23 ? -12.458 8.678 -0.931 1.00 0.00 14 ASP A C 5
ATOM 4614 O O . ASP A 1 23 ? -11.558 9.404 -1.332 1.00 0.00 14 ASP A O 5
ATOM 4623 N N . ASP A 1 24 ? -12.331 7.848 0.133 1.00 0.00 15 ASP A N 5
ATOM 4624 C CA . ASP A 1 24 ? -11.087 7.840 0.925 1.00 0.00 15 ASP A CA 5
ATOM 4625 C C . ASP A 1 24 ? -10.040 6.779 0.501 1.00 0.00 15 ASP A C 5
ATOM 4626 O O . ASP A 1 24 ? -8.950 6.703 1.052 1.00 0.00 15 ASP A O 5
ATOM 4635 N N . GLU A 1 25 ? -10.426 6.031 -0.544 1.00 0.00 16 GLU A N 5
ATOM 4636 C CA . GLU A 1 25 ? -9.617 4.967 -1.145 1.00 0.00 16 GLU A CA 5
ATOM 4637 C C . GLU A 1 25 ? -9.186 5.361 -2.576 1.00 0.00 16 GLU A C 5
ATOM 4638 O O . GLU A 1 25 ? -9.862 6.095 -3.287 1.00 0.00 16 GLU A O 5
ATOM 4650 N N . LEU A 1 26 ? -8.050 4.743 -2.970 1.00 0.00 17 LEU A N 5
ATOM 4651 C CA . LEU A 1 26 ? -7.489 4.933 -4.321 1.00 0.00 17 LEU A CA 5
ATOM 4652 C C . LEU A 1 26 ? -7.080 3.573 -4.913 1.00 0.00 17 LEU A C 5
ATOM 4653 O O . LEU A 1 26 ? -6.778 2.611 -4.219 1.00 0.00 17 LEU A O 5
ATOM 4669 N N . SER A 1 27 ? -7.086 3.606 -6.262 1.00 0.00 18 SER A N 5
ATOM 4670 C CA . SER A 1 27 ? -6.802 2.458 -7.115 1.00 0.00 18 SER A CA 5
ATOM 4671 C C . SER A 1 27 ? -5.288 2.205 -7.310 1.00 0.00 18 SER A C 5
ATOM 4672 O O . SER A 1 27 ? -4.421 3.022 -7.030 1.00 0.00 18 SER A O 5
ATOM 4680 N N . PHE A 1 28 ? -5.084 0.985 -7.853 1.00 0.00 19 PHE A N 5
ATOM 4681 C CA . PHE A 1 28 ? -3.790 0.469 -8.294 1.00 0.00 19 PHE A CA 5
ATOM 4682 C C . PHE A 1 28 ? -4.060 -0.735 -9.190 1.00 0.00 19 PHE A C 5
ATOM 4683 O O . PHE A 1 28 ? -5.194 -1.076 -9.505 1.00 0.00 19 PHE A O 5
ATOM 4700 N N . LYS A 1 29 ? -2.927 -1.334 -9.577 1.00 0.00 20 LYS A N 5
ATOM 4701 C CA . LYS A 1 29 ? -2.917 -2.496 -10.423 1.00 0.00 20 LYS A CA 5
ATOM 4702 C C . LYS A 1 29 ? -1.829 -3.398 -9.862 1.00 0.00 20 LYS A C 5
ATOM 4703 O O . LYS A 1 29 ? -0.796 -2.921 -9.415 1.00 0.00 20 LYS A O 5
ATOM 4722 N N . ARG A 1 30 ? -2.108 -4.708 -9.932 1.00 0.00 21 ARG A N 5
ATOM 4723 C CA . ARG A 1 30 ? -1.169 -5.716 -9.434 1.00 0.00 21 ARG A CA 5
ATOM 4724 C C . ARG A 1 30 ? 0.299 -5.464 -9.906 1.00 0.00 21 ARG A C 5
ATOM 4725 O O . ARG A 1 30 ? 0.675 -5.839 -11.011 1.00 0.00 21 ARG A O 5
ATOM 4746 N N . GLY A 1 31 ? 1.089 -4.844 -8.995 1.00 0.00 22 GLY A N 5
ATOM 4747 C CA . GLY A 1 31 ? 2.495 -4.546 -9.261 1.00 0.00 22 GLY A CA 5
ATOM 4748 C C . GLY A 1 31 ? 2.938 -3.106 -8.950 1.00 0.00 22 GLY A C 5
ATOM 4749 O O . GLY A 1 31 ? 4.134 -2.838 -8.941 1.00 0.00 22 GLY A O 5
ATOM 4753 N N . ASP A 1 32 ? 1.961 -2.181 -8.731 1.00 0.00 23 ASP A N 5
ATOM 4754 C CA . ASP A 1 32 ? 2.343 -0.798 -8.428 1.00 0.00 23 ASP A CA 5
ATOM 4755 C C . ASP A 1 32 ? 3.308 -0.697 -7.234 1.00 0.00 23 ASP A C 5
ATOM 4756 O O . ASP A 1 32 ? 3.189 -1.405 -6.242 1.00 0.00 23 ASP A O 5
ATOM 4765 N N . ILE A 1 33 ? 4.200 0.309 -7.374 1.00 0.00 24 ILE A N 5
ATOM 4766 C CA . ILE A 1 33 ? 5.166 0.622 -6.326 1.00 0.00 24 ILE A CA 5
ATOM 4767 C C . ILE A 1 33 ? 4.495 1.775 -5.568 1.00 0.00 24 ILE A C 5
ATOM 4768 O O . ILE A 1 33 ? 4.257 2.853 -6.104 1.00 0.00 24 ILE A O 5
ATOM 4784 N N . LEU A 1 34 ? 4.220 1.451 -4.289 1.00 0.00 25 LEU A N 5
ATOM 4785 C CA . LEU A 1 34 ? 3.500 2.334 -3.372 1.00 0.00 25 LEU A CA 5
ATOM 4786 C C . LEU A 1 34 ? 4.390 2.873 -2.262 1.00 0.00 25 LEU A C 5
ATOM 4787 O O . LEU A 1 34 ? 5.331 2.237 -1.806 1.00 0.00 25 LEU A O 5
ATOM 4803 N N . LYS A 1 35 ? 3.990 4.107 -1.886 1.00 0.00 26 LYS A N 5
ATOM 4804 C CA . LYS A 1 35 ? 4.636 4.855 -0.811 1.00 0.00 26 LYS A CA 5
ATOM 4805 C C . LYS A 1 35 ? 3.707 4.864 0.397 1.00 0.00 26 LYS A C 5
ATOM 4806 O O . LYS A 1 35 ? 2.755 5.616 0.394 1.00 0.00 26 LYS A O 5
ATOM 4825 N N . VAL A 1 36 ? 4.009 4.114 1.483 1.00 0.00 27 VAL A N 5
ATOM 4826 C CA . VAL A 1 36 ? 3.028 4.141 2.537 1.00 0.00 27 VAL A CA 5
ATOM 4827 C C . VAL A 1 36 ? 3.292 5.340 3.463 1.00 0.00 27 VAL A C 5
ATOM 4828 O O . VAL A 1 36 ? 4.101 5.325 4.376 1.00 0.00 27 VAL A O 5
ATOM 4841 N N . LEU A 1 37 ? 2.479 6.364 3.151 1.00 0.00 28 LEU A N 5
ATOM 4842 C CA . LEU A 1 37 ? 2.494 7.621 3.883 1.00 0.00 28 LEU A CA 5
ATOM 4843 C C . LEU A 1 37 ? 1.407 7.535 4.957 1.00 0.00 28 LEU A C 5
ATOM 4844 O O . LEU A 1 37 ? 0.239 7.747 4.663 1.00 0.00 28 LEU A O 5
ATOM 4860 N N . ASN A 1 38 ? 1.865 7.299 6.201 1.00 0.00 29 ASN A N 5
ATOM 4861 C CA . ASN A 1 38 ? 0.985 7.178 7.366 1.00 0.00 29 ASN A CA 5
ATOM 4862 C C . ASN A 1 38 ? 0.379 5.751 7.408 1.00 0.00 29 ASN A C 5
ATOM 4863 O O . ASN A 1 38 ? -0.127 5.210 6.429 1.00 0.00 29 ASN A O 5
ATOM 4874 N N . GLU A 1 39 ? 0.509 5.195 8.623 1.00 0.00 30 GLU A N 5
ATOM 4875 C CA . GLU A 1 39 ? 0.022 3.864 8.955 1.00 0.00 30 GLU A CA 5
ATOM 4876 C C . GLU A 1 39 ? 0.020 3.761 10.489 1.00 0.00 30 GLU A C 5
ATOM 4877 O O . GLU A 1 39 ? 0.293 4.737 11.179 1.00 0.00 30 GLU A O 5
ATOM 4889 N N . GLU A 1 40 ? -0.315 2.546 10.985 1.00 0.00 31 GLU A N 5
ATOM 4890 C CA . GLU A 1 40 ? -0.357 2.272 12.409 1.00 0.00 31 GLU A CA 5
ATOM 4891 C C . GLU A 1 40 ? -1.612 2.903 13.027 1.00 0.00 31 GLU A C 5
ATOM 4892 O O . GLU A 1 40 ? -1.569 3.869 13.777 1.00 0.00 31 GLU A O 5
ATOM 4904 N N . CYS A 1 41 ? -2.731 2.288 12.597 1.00 0.00 32 CYS A N 5
ATOM 4905 C CA . CYS A 1 41 ? -4.073 2.662 13.022 1.00 0.00 32 CYS A CA 5
ATOM 4906 C C . CYS A 1 41 ? -5.009 1.530 12.578 1.00 0.00 32 CYS A C 5
ATOM 4907 O O . CYS A 1 41 ? -5.431 0.703 13.376 1.00 0.00 32 CYS A O 5
ATOM 4915 N N . ASP A 1 42 ? -5.261 1.527 11.247 1.00 0.00 33 ASP A N 5
ATOM 4916 C CA . ASP A 1 42 ? -6.153 0.516 10.653 1.00 0.00 33 ASP A CA 5
ATOM 4917 C C . ASP A 1 42 ? -5.317 -0.781 10.470 1.00 0.00 33 ASP A C 5
ATOM 4918 O O . ASP A 1 42 ? -4.174 -0.757 10.032 1.00 0.00 33 ASP A O 5
ATOM 4927 N N . GLN A 1 43 ? -5.993 -1.903 10.778 1.00 0.00 34 GLN A N 5
ATOM 4928 C CA . GLN A 1 43 ? -5.396 -3.244 10.772 1.00 0.00 34 GLN A CA 5
ATOM 4929 C C . GLN A 1 43 ? -5.361 -3.966 9.413 1.00 0.00 34 GLN A C 5
ATOM 4930 O O . GLN A 1 43 ? -4.590 -4.890 9.206 1.00 0.00 34 GLN A O 5
ATOM 4944 N N . ASN A 1 44 ? -6.292 -3.509 8.558 1.00 0.00 35 ASN A N 5
ATOM 4945 C CA . ASN A 1 44 ? -6.676 -3.962 7.250 1.00 0.00 35 ASN A CA 5
ATOM 4946 C C . ASN A 1 44 ? -6.453 -2.953 6.115 1.00 0.00 35 ASN A C 5
ATOM 4947 O O . ASN A 1 44 ? -6.741 -3.302 4.987 1.00 0.00 35 ASN A O 5
ATOM 4958 N N . TRP A 1 45 ? -6.150 -1.677 6.424 1.00 0.00 36 TRP A N 5
ATOM 4959 C CA . TRP A 1 45 ? -5.949 -0.659 5.384 1.00 0.00 36 TRP A CA 5
ATOM 4960 C C . TRP A 1 45 ? -4.658 0.157 5.650 1.00 0.00 36 TRP A C 5
ATOM 4961 O O . TRP A 1 45 ? -4.174 0.239 6.770 1.00 0.00 36 TRP A O 5
ATOM 4982 N N . TYR A 1 46 ? -4.096 0.696 4.546 1.00 0.00 37 TYR A N 5
ATOM 4983 C CA . TYR A 1 46 ? -2.891 1.544 4.640 1.00 0.00 37 TYR A CA 5
ATOM 4984 C C . TYR A 1 46 ? -3.108 2.786 3.793 1.00 0.00 37 TYR A C 5
ATOM 4985 O O . TYR A 1 46 ? -3.771 2.744 2.773 1.00 0.00 37 TYR A O 5
ATOM 5003 N N . LYS A 1 47 ? -2.483 3.881 4.267 1.00 0.00 38 LYS A N 5
ATOM 5004 C CA . LYS A 1 47 ? -2.571 5.142 3.567 1.00 0.00 38 LYS A CA 5
ATOM 5005 C C . LYS A 1 47 ? -1.261 5.244 2.763 1.00 0.00 38 LYS A C 5
ATOM 5006 O O . LYS A 1 47 ? -0.180 5.245 3.338 1.00 0.00 38 LYS A O 5
ATOM 5025 N N . ALA A 1 48 ? -1.401 5.324 1.418 1.00 0.00 39 ALA A N 5
ATOM 5026 C CA . ALA A 1 48 ? -0.201 5.348 0.574 1.00 0.00 39 ALA A CA 5
ATOM 5027 C C . ALA A 1 48 ? -0.344 6.308 -0.602 1.00 0.00 39 ALA A C 5
ATOM 5028 O O . ALA A 1 48 ? -1.419 6.845 -0.837 1.00 0.00 39 ALA A O 5
ATOM 5035 N N . GLU A 1 49 ? 0.797 6.488 -1.324 1.00 0.00 40 GLU A N 5
ATOM 5036 C CA . GLU A 1 49 ? 0.798 7.410 -2.449 1.00 0.00 40 GLU A CA 5
ATOM 5037 C C . GLU A 1 49 ? 0.999 6.683 -3.785 1.00 0.00 40 GLU A C 5
ATOM 5038 O O . GLU A 1 49 ? 1.888 5.861 -3.962 1.00 0.00 40 GLU A O 5
ATOM 5050 N N . LEU A 1 50 ? 0.128 7.118 -4.727 1.00 0.00 41 LEU A N 5
ATOM 5051 C CA . LEU A 1 50 ? 0.109 6.619 -6.100 1.00 0.00 41 LEU A CA 5
ATOM 5052 C C . LEU A 1 50 ? -0.608 7.520 -7.089 1.00 0.00 41 LEU A C 5
ATOM 5053 O O . LEU A 1 50 ? -1.704 8.012 -6.862 1.00 0.00 41 LEU A O 5
ATOM 5069 N N . ASN A 1 51 ? 0.088 7.601 -8.230 1.00 0.00 42 ASN A N 5
ATOM 5070 C CA . ASN A 1 51 ? -0.484 8.242 -9.402 1.00 0.00 42 ASN A CA 5
ATOM 5071 C C . ASN A 1 51 ? -0.949 9.708 -9.234 1.00 0.00 42 ASN A C 5
ATOM 5072 O O . ASN A 1 51 ? -1.768 10.202 -9.998 1.00 0.00 42 ASN A O 5
ATOM 5083 N N . GLY A 1 52 ? -0.380 10.358 -8.193 1.00 0.00 43 GLY A N 5
ATOM 5084 C CA . GLY A 1 52 ? -0.700 11.753 -7.882 1.00 0.00 43 GLY A CA 5
ATOM 5085 C C . GLY A 1 52 ? -1.849 11.902 -6.877 1.00 0.00 43 GLY A C 5
ATOM 5086 O O . GLY A 1 52 ? -2.427 12.973 -6.737 1.00 0.00 43 GLY A O 5
ATOM 5090 N N . LYS A 1 53 ? -2.159 10.769 -6.204 1.00 0.00 44 LYS A N 5
ATOM 5091 C CA . LYS A 1 53 ? -3.208 10.684 -5.204 1.00 0.00 44 LYS A CA 5
ATOM 5092 C C . LYS A 1 53 ? -2.658 9.924 -3.991 1.00 0.00 44 LYS A C 5
ATOM 5093 O O . LYS A 1 53 ? -1.626 9.273 -4.053 1.00 0.00 44 LYS A O 5
ATOM 5112 N N . ASP A 1 54 ? -3.444 10.035 -2.908 1.00 0.00 45 ASP A N 5
ATOM 5113 C CA . ASP A 1 54 ? -3.128 9.377 -1.645 1.00 0.00 45 ASP A CA 5
ATOM 5114 C C . ASP A 1 54 ? -4.463 8.877 -1.031 1.00 0.00 45 ASP A C 5
ATOM 5115 O O . ASP A 1 54 ? -5.438 9.614 -0.947 1.00 0.00 45 ASP A O 5
ATOM 5124 N N . GLY A 1 55 ? -4.473 7.581 -0.643 1.00 0.00 46 GLY A N 5
ATOM 5125 C CA . GLY A 1 55 ? -5.706 7.005 -0.092 1.00 0.00 46 GLY A CA 5
ATOM 5126 C C . GLY A 1 55 ? -5.484 5.600 0.458 1.00 0.00 46 GLY A C 5
ATOM 5127 O O . GLY A 1 55 ? -4.393 5.044 0.378 1.00 0.00 46 GLY A O 5
ATOM 5131 N N . PHE A 1 56 ? -6.593 5.055 1.000 1.00 0.00 47 PHE A N 5
ATOM 5132 C CA . PHE A 1 56 ? -6.542 3.726 1.591 1.00 0.00 47 PHE A CA 5
ATOM 5133 C C . PHE A 1 56 ? -6.556 2.587 0.547 1.00 0.00 47 PHE A C 5
ATOM 5134 O O . PHE A 1 56 ? -7.177 2.654 -0.507 1.00 0.00 47 PHE A O 5
ATOM 5151 N N . ILE A 1 57 ? -5.816 1.532 0.963 1.00 0.00 48 ILE A N 5
ATOM 5152 C CA . ILE A 1 57 ? -5.670 0.297 0.187 1.00 0.00 48 ILE A CA 5
ATOM 5153 C C . ILE A 1 57 ? -5.691 -0.867 1.184 1.00 0.00 48 ILE A C 5
ATOM 5154 O O . ILE A 1 57 ? -5.115 -0.742 2.253 1.00 0.00 48 ILE A O 5
ATOM 5170 N N . PRO A 1 58 ? -6.291 -2.036 0.817 1.00 0.00 49 PRO A N 5
ATOM 5171 C CA . PRO A 1 58 ? -6.358 -3.132 1.780 1.00 0.00 49 PRO A CA 5
ATOM 5172 C C . PRO A 1 58 ? -5.047 -3.908 2.026 1.00 0.00 49 PRO A C 5
ATOM 5173 O O . PRO A 1 58 ? -4.276 -4.148 1.107 1.00 0.00 49 PRO A O 5
ATOM 5184 N N . LYS A 1 59 ? -4.941 -4.437 3.279 1.00 0.00 50 LYS A N 5
ATOM 5185 C CA . LYS A 1 59 ? -3.757 -5.204 3.650 1.00 0.00 50 LYS A CA 5
ATOM 5186 C C . LYS A 1 59 ? -3.660 -6.508 2.849 1.00 0.00 50 LYS A C 5
ATOM 5187 O O . LYS A 1 59 ? -2.597 -6.793 2.328 1.00 0.00 50 LYS A O 5
ATOM 5206 N N . ASN A 1 60 ? -4.774 -7.256 2.715 1.00 0.00 51 ASN A N 5
ATOM 5207 C CA . ASN A 1 60 ? -4.623 -8.517 1.965 1.00 0.00 51 ASN A CA 5
ATOM 5208 C C . ASN A 1 60 ? -4.348 -8.330 0.452 1.00 0.00 51 ASN A C 5
ATOM 5209 O O . ASN A 1 60 ? -3.927 -9.276 -0.203 1.00 0.00 51 ASN A O 5
ATOM 5220 N N . TYR A 1 61 ? -4.523 -7.082 -0.052 1.00 0.00 52 TYR A N 5
ATOM 5221 C CA . TYR A 1 61 ? -4.235 -6.809 -1.466 1.00 0.00 52 TYR A CA 5
ATOM 5222 C C . TYR A 1 61 ? -2.793 -6.318 -1.686 1.00 0.00 52 TYR A C 5
ATOM 5223 O O . TYR A 1 61 ? -2.394 -6.228 -2.831 1.00 0.00 52 TYR A O 5
ATOM 5241 N N . ILE A 1 62 ? -2.063 -5.947 -0.599 1.00 0.00 53 ILE A N 5
ATOM 5242 C CA . ILE A 1 62 ? -0.661 -5.487 -0.735 1.00 0.00 53 ILE A CA 5
ATOM 5243 C C . ILE A 1 62 ? 0.217 -6.205 0.325 1.00 0.00 53 ILE A C 5
ATOM 5244 O O . ILE A 1 62 ? -0.265 -6.858 1.238 1.00 0.00 53 ILE A O 5
ATOM 5260 N N . GLU A 1 63 ? 1.541 -6.035 0.122 1.00 0.00 54 GLU A N 5
ATOM 5261 C CA . GLU A 1 63 ? 2.577 -6.537 1.018 1.00 0.00 54 GLU A CA 5
ATOM 5262 C C . GLU A 1 63 ? 3.641 -5.422 1.185 1.00 0.00 54 GLU A C 5
ATOM 5263 O O . GLU A 1 63 ? 4.016 -4.738 0.244 1.00 0.00 54 GLU A O 5
ATOM 5275 N N . MET A 1 64 ? 4.074 -5.271 2.454 1.00 0.00 55 MET A N 5
ATOM 5276 C CA . MET A 1 64 ? 5.096 -4.301 2.861 1.00 0.00 55 MET A CA 5
ATOM 5277 C C . MET A 1 64 ? 6.486 -4.911 2.632 1.00 0.00 55 MET A C 5
ATOM 5278 O O . MET A 1 64 ? 6.649 -6.109 2.420 1.00 0.00 55 MET A O 5
ATOM 5292 N N . LYS A 1 65 ? 7.470 -4.000 2.748 1.00 0.00 56 LYS A N 5
ATOM 5293 C CA . LYS A 1 65 ? 8.872 -4.335 2.553 1.00 0.00 56 LYS A CA 5
ATOM 5294 C C . LYS A 1 65 ? 9.729 -3.379 3.423 1.00 0.00 56 LYS A C 5
ATOM 5295 O O . LYS A 1 65 ? 10.187 -2.331 2.975 1.00 0.00 56 LYS A O 5
ATOM 5314 N N . PRO A 1 66 ? 9.910 -3.809 4.715 1.00 0.00 57 PRO A N 5
ATOM 5315 C CA . PRO A 1 66 ? 10.714 -3.069 5.686 1.00 0.00 57 PRO A CA 5
ATOM 5316 C C . PRO A 1 66 ? 12.108 -3.719 5.837 1.00 0.00 57 PRO A C 5
ATOM 5317 O O . PRO A 1 66 ? 12.221 -4.827 6.346 1.00 0.00 57 PRO A O 5
ATOM 5334 N N . VAL B 2 2 ? -8.501 -14.988 -8.781 1.00 0.00 1 VAL B N 5
ATOM 5335 C CA . VAL B 2 2 ? -9.588 -14.623 -7.881 1.00 0.00 1 VAL B CA 5
ATOM 5336 C C . VAL B 2 2 ? -8.926 -14.082 -6.606 1.00 0.00 1 VAL B C 5
ATOM 5337 O O . VAL B 2 2 ? -8.570 -14.847 -5.714 1.00 0.00 1 VAL B O 5
ATOM 5350 N N . PRO B 2 3 ? -8.663 -12.743 -6.591 1.00 0.00 2 PRO B N 5
ATOM 5351 C CA . PRO B 2 3 ? -8.076 -12.153 -5.410 1.00 0.00 2 PRO B CA 5
ATOM 5352 C C . PRO B 2 3 ? -8.930 -12.303 -4.132 1.00 0.00 2 PRO B C 5
ATOM 5353 O O . PRO B 2 3 ? -10.129 -12.559 -4.177 1.00 0.00 2 PRO B O 5
ATOM 5364 N N . PRO B 2 4 ? -8.214 -12.122 -2.985 1.00 0.00 3 PRO B N 5
ATOM 5365 C CA . PRO B 2 4 ? -8.822 -12.196 -1.653 1.00 0.00 3 PRO B CA 5
ATOM 5366 C C . PRO B 2 4 ? -10.077 -11.333 -1.407 1.00 0.00 3 PRO B C 5
ATOM 5367 O O . PRO B 2 4 ? -10.319 -10.342 -2.077 1.00 0.00 3 PRO B O 5
ATOM 5378 N N . PRO B 2 5 ? -10.854 -11.720 -0.351 1.00 0.00 4 PRO B N 5
ATOM 5379 C CA . PRO B 2 5 ? -12.019 -10.929 0.066 1.00 0.00 4 PRO B CA 5
ATOM 5380 C C . PRO B 2 5 ? -11.454 -9.683 0.740 1.00 0.00 4 PRO B C 5
ATOM 5381 O O . PRO B 2 5 ? -10.642 -9.779 1.652 1.00 0.00 4 PRO B O 5
ATOM 5392 N N . VAL B 2 6 ? -11.923 -8.526 0.245 1.00 0.00 5 VAL B N 5
ATOM 5393 C CA . VAL B 2 6 ? -11.397 -7.295 0.798 1.00 0.00 5 VAL B CA 5
ATOM 5394 C C . VAL B 2 6 ? -11.932 -7.123 2.232 1.00 0.00 5 VAL B C 5
ATOM 5395 O O . VAL B 2 6 ? -13.021 -7.588 2.552 1.00 0.00 5 VAL B O 5
ATOM 5408 N N . PRO B 2 7 ? -11.094 -6.512 3.109 1.00 0.00 6 PRO B N 5
ATOM 5409 C CA . PRO B 2 7 ? -11.510 -6.268 4.476 1.00 0.00 6 PRO B CA 5
ATOM 5410 C C . PRO B 2 7 ? -12.627 -5.236 4.632 1.00 0.00 6 PRO B C 5
ATOM 5411 O O . PRO B 2 7 ? -12.832 -4.373 3.790 1.00 0.00 6 PRO B O 5
ATOM 5422 N N . PRO B 2 8 ? -13.297 -5.312 5.808 1.00 0.00 7 PRO B N 5
ATOM 5423 C CA . PRO B 2 8 ? -14.337 -4.341 6.119 1.00 0.00 7 PRO B CA 5
ATOM 5424 C C . PRO B 2 8 ? -13.657 -3.027 6.583 1.00 0.00 7 PRO B C 5
ATOM 5425 O O . PRO B 2 8 ? -12.988 -2.987 7.609 1.00 0.00 7 PRO B O 5
ATOM 5436 N N . ARG B 2 9 ? -13.886 -1.967 5.776 1.00 0.00 8 ARG B N 5
ATOM 5437 C CA . ARG B 2 9 ? -13.327 -0.641 6.067 1.00 0.00 8 ARG B CA 5
ATOM 5438 C C . ARG B 2 9 ? -14.391 0.200 6.773 1.00 0.00 8 ARG B C 5
ATOM 5439 O O . ARG B 2 9 ? -15.333 0.682 6.157 1.00 0.00 8 ARG B O 5
ATOM 5460 N N . ARG B 2 10 ? -14.169 0.326 8.095 1.00 0.00 9 ARG B N 5
ATOM 5461 C CA . ARG B 2 10 ? -15.023 1.086 8.993 1.00 0.00 9 ARG B CA 5
ATOM 5462 C C . ARG B 2 10 ? -14.192 1.656 10.168 1.00 0.00 9 ARG B C 5
ATOM 5463 O O . ARG B 2 10 ? -14.543 1.499 11.330 1.00 0.00 9 ARG B O 5
ATOM 5484 N N . ARG B 2 11 ? -13.069 2.311 9.775 1.00 0.00 10 ARG B N 5
ATOM 5485 C CA . ARG B 2 11 ? -12.128 2.973 10.683 1.00 0.00 10 ARG B CA 5
ATOM 5486 C C . ARG B 2 11 ? -10.988 3.653 9.893 1.00 0.00 10 ARG B C 5
ATOM 5487 O O . ARG B 2 11 ? -10.583 3.207 8.828 1.00 0.00 10 ARG B O 5
ATOM 5511 N N . MET A 1 10 ? 8.351 3.502 4.025 1.00 0.00 1 MET A N 6
ATOM 5512 C CA . MET A 1 10 ? 8.402 2.065 3.782 1.00 0.00 1 MET A CA 6
ATOM 5513 C C . MET A 1 10 ? 8.048 1.864 2.308 1.00 0.00 1 MET A C 6
ATOM 5514 O O . MET A 1 10 ? 7.548 2.772 1.650 1.00 0.00 1 MET A O 6
ATOM 5528 N N . GLU A 1 11 ? 8.283 0.609 1.863 1.00 0.00 2 GLU A N 6
ATOM 5529 C CA . GLU A 1 11 ? 7.985 0.258 0.497 1.00 0.00 2 GLU A CA 6
ATOM 5530 C C . GLU A 1 11 ? 6.801 -0.694 0.595 1.00 0.00 2 GLU A C 6
ATOM 5531 O O . GLU A 1 11 ? 6.644 -1.453 1.545 1.00 0.00 2 GLU A O 6
ATOM 5543 N N . ALA A 1 12 ? 5.991 -0.573 -0.462 1.00 0.00 3 ALA A N 6
ATOM 5544 C CA . ALA A 1 12 ? 4.761 -1.319 -0.583 1.00 0.00 3 ALA A CA 6
ATOM 5545 C C . ALA A 1 12 ? 4.641 -1.757 -2.028 1.00 0.00 3 ALA A C 6
ATOM 5546 O O . ALA A 1 12 ? 5.161 -1.135 -2.947 1.00 0.00 3 ALA A O 6
ATOM 5553 N N . ILE A 1 13 ? 3.908 -2.878 -2.141 1.00 0.00 4 ILE A N 6
ATOM 5554 C CA . ILE A 1 13 ? 3.749 -3.488 -3.437 1.00 0.00 4 ILE A CA 6
ATOM 5555 C C . ILE A 1 13 ? 2.387 -4.170 -3.479 1.00 0.00 4 ILE A C 6
ATOM 5556 O O . ILE A 1 13 ? 2.084 -5.054 -2.684 1.00 0.00 4 ILE A O 6
ATOM 5572 N N . ALA A 1 14 ? 1.589 -3.705 -4.455 1.00 0.00 5 ALA A N 6
ATOM 5573 C CA . ALA A 1 14 ? 0.300 -4.342 -4.637 1.00 0.00 5 ALA A CA 6
ATOM 5574 C C . ALA A 1 14 ? 0.535 -5.777 -5.184 1.00 0.00 5 ALA A C 6
ATOM 5575 O O . ALA A 1 14 ? 1.278 -5.975 -6.138 1.00 0.00 5 ALA A O 6
ATOM 5582 N N . LYS A 1 15 ? -0.173 -6.739 -4.586 1.00 0.00 6 LYS A N 6
ATOM 5583 C CA . LYS A 1 15 ? -0.118 -8.154 -4.951 1.00 0.00 6 LYS A CA 6
ATOM 5584 C C . LYS A 1 15 ? -1.216 -8.548 -5.949 1.00 0.00 6 LYS A C 6
ATOM 5585 O O . LYS A 1 15 ? -1.116 -9.555 -6.633 1.00 0.00 6 LYS A O 6
ATOM 5604 N N . TYR A 1 16 ? -2.280 -7.717 -5.949 1.00 0.00 7 TYR A N 6
ATOM 5605 C CA . TYR A 1 16 ? -3.424 -7.970 -6.834 1.00 0.00 7 TYR A CA 6
ATOM 5606 C C . TYR A 1 16 ? -3.941 -6.627 -7.350 1.00 0.00 7 TYR A C 6
ATOM 5607 O O . TYR A 1 16 ? -3.523 -5.562 -6.910 1.00 0.00 7 TYR A O 6
ATOM 5625 N N . ASP A 1 17 ? -4.860 -6.749 -8.335 1.00 0.00 8 ASP A N 6
ATOM 5626 C CA . ASP A 1 17 ? -5.462 -5.547 -8.914 1.00 0.00 8 ASP A CA 6
ATOM 5627 C C . ASP A 1 17 ? -6.427 -4.959 -7.885 1.00 0.00 8 ASP A C 6
ATOM 5628 O O . ASP A 1 17 ? -6.915 -5.689 -7.047 1.00 0.00 8 ASP A O 6
ATOM 5637 N N . PHE A 1 18 ? -6.598 -3.626 -7.890 1.00 0.00 9 PHE A N 6
ATOM 5638 C CA . PHE A 1 18 ? -7.589 -3.058 -6.955 1.00 0.00 9 PHE A CA 6
ATOM 5639 C C . PHE A 1 18 ? -8.253 -1.845 -7.596 1.00 0.00 9 PHE A C 6
ATOM 5640 O O . PHE A 1 18 ? -7.616 -0.991 -8.199 1.00 0.00 9 PHE A O 6
ATOM 5657 N N . LYS A 1 19 ? -9.591 -1.864 -7.431 1.00 0.00 10 LYS A N 6
ATOM 5658 C CA . LYS A 1 19 ? -10.456 -0.830 -7.968 1.00 0.00 10 LYS A CA 6
ATOM 5659 C C . LYS A 1 19 ? -11.277 -0.176 -6.813 1.00 0.00 10 LYS A C 6
ATOM 5660 O O . LYS A 1 19 ? -12.293 -0.726 -6.394 1.00 0.00 10 LYS A O 6
ATOM 5679 N N . ALA A 1 20 ? -10.822 1.030 -6.373 1.00 0.00 11 ALA A N 6
ATOM 5680 C CA . ALA A 1 20 ? -11.479 1.767 -5.277 1.00 0.00 11 ALA A CA 6
ATOM 5681 C C . ALA A 1 20 ? -13.005 1.874 -5.453 1.00 0.00 11 ALA A C 6
ATOM 5682 O O . ALA A 1 20 ? -13.538 1.850 -6.559 1.00 0.00 11 ALA A O 6
ATOM 5689 N N . THR A 1 21 ? -13.642 1.989 -4.265 1.00 0.00 12 THR A N 6
ATOM 5690 C CA . THR A 1 21 ? -15.094 2.052 -4.193 1.00 0.00 12 THR A CA 6
ATOM 5691 C C . THR A 1 21 ? -15.611 3.358 -3.579 1.00 0.00 12 THR A C 6
ATOM 5692 O O . THR A 1 21 ? -16.799 3.661 -3.651 1.00 0.00 12 THR A O 6
ATOM 5703 N N . ALA A 1 22 ? -14.661 4.117 -2.982 1.00 0.00 13 ALA A N 6
ATOM 5704 C CA . ALA A 1 22 ? -15.061 5.366 -2.333 1.00 0.00 13 ALA A CA 6
ATOM 5705 C C . ALA A 1 22 ? -13.905 6.374 -2.366 1.00 0.00 13 ALA A C 6
ATOM 5706 O O . ALA A 1 22 ? -12.746 6.059 -2.590 1.00 0.00 13 ALA A O 6
ATOM 5713 N N . ASP A 1 23 ? -14.357 7.610 -2.108 1.00 0.00 14 ASP A N 6
ATOM 5714 C CA . ASP A 1 23 ? -13.574 8.835 -2.086 1.00 0.00 14 ASP A CA 6
ATOM 5715 C C . ASP A 1 23 ? -12.266 8.772 -1.255 1.00 0.00 14 ASP A C 6
ATOM 5716 O O . ASP A 1 23 ? -11.272 9.399 -1.600 1.00 0.00 14 ASP A O 6
ATOM 5725 N N . ASP A 1 24 ? -12.303 7.950 -0.184 1.00 0.00 15 ASP A N 6
ATOM 5726 C CA . ASP A 1 24 ? -11.132 7.883 0.693 1.00 0.00 15 ASP A CA 6
ATOM 5727 C C . ASP A 1 24 ? -10.093 6.801 0.315 1.00 0.00 15 ASP A C 6
ATOM 5728 O O . ASP A 1 24 ? -8.998 6.758 0.855 1.00 0.00 15 ASP A O 6
ATOM 5737 N N . GLU A 1 25 ? -10.470 6.028 -0.714 1.00 0.00 16 GLU A N 6
ATOM 5738 C CA . GLU A 1 25 ? -9.659 4.935 -1.237 1.00 0.00 16 GLU A CA 6
ATOM 5739 C C . GLU A 1 25 ? -9.138 5.357 -2.621 1.00 0.00 16 GLU A C 6
ATOM 5740 O O . GLU A 1 25 ? -9.712 6.183 -3.310 1.00 0.00 16 GLU A O 6
ATOM 5752 N N . LEU A 1 26 ? -8.033 4.659 -2.972 1.00 0.00 17 LEU A N 6
ATOM 5753 C CA . LEU A 1 26 ? -7.418 4.908 -4.283 1.00 0.00 17 LEU A CA 6
ATOM 5754 C C . LEU A 1 26 ? -7.122 3.533 -4.948 1.00 0.00 17 LEU A C 6
ATOM 5755 O O . LEU A 1 26 ? -6.892 2.522 -4.302 1.00 0.00 17 LEU A O 6
ATOM 5771 N N . SER A 1 27 ? -7.133 3.598 -6.300 1.00 0.00 18 SER A N 6
ATOM 5772 C CA . SER A 1 27 ? -6.920 2.422 -7.150 1.00 0.00 18 SER A CA 6
ATOM 5773 C C . SER A 1 27 ? -5.425 2.097 -7.351 1.00 0.00 18 SER A C 6
ATOM 5774 O O . SER A 1 27 ? -4.524 2.876 -7.078 1.00 0.00 18 SER A O 6
ATOM 5782 N N . PHE A 1 28 ? -5.261 0.864 -7.870 1.00 0.00 19 PHE A N 6
ATOM 5783 C CA . PHE A 1 28 ? -3.955 0.388 -8.308 1.00 0.00 19 PHE A CA 6
ATOM 5784 C C . PHE A 1 28 ? -4.181 -0.833 -9.193 1.00 0.00 19 PHE A C 6
ATOM 5785 O O . PHE A 1 28 ? -5.296 -1.190 -9.549 1.00 0.00 19 PHE A O 6
ATOM 5802 N N . LYS A 1 29 ? -3.036 -1.408 -9.565 1.00 0.00 20 LYS A N 6
ATOM 5803 C CA . LYS A 1 29 ? -3.024 -2.588 -10.401 1.00 0.00 20 LYS A CA 6
ATOM 5804 C C . LYS A 1 29 ? -1.933 -3.467 -9.820 1.00 0.00 20 LYS A C 6
ATOM 5805 O O . LYS A 1 29 ? -0.944 -2.967 -9.298 1.00 0.00 20 LYS A O 6
ATOM 5824 N N . ARG A 1 30 ? -2.168 -4.783 -9.932 1.00 0.00 21 ARG A N 6
ATOM 5825 C CA . ARG A 1 30 ? -1.208 -5.769 -9.435 1.00 0.00 21 ARG A CA 6
ATOM 5826 C C . ARG A 1 30 ? 0.249 -5.455 -9.867 1.00 0.00 21 ARG A C 6
ATOM 5827 O O . ARG A 1 30 ? 0.663 -5.748 -10.982 1.00 0.00 21 ARG A O 6
ATOM 5848 N N . GLY A 1 31 ? 0.998 -4.871 -8.904 1.00 0.00 22 GLY A N 6
ATOM 5849 C CA . GLY A 1 31 ? 2.395 -4.543 -9.131 1.00 0.00 22 GLY A CA 6
ATOM 5850 C C . GLY A 1 31 ? 2.799 -3.112 -8.776 1.00 0.00 22 GLY A C 6
ATOM 5851 O O . GLY A 1 31 ? 3.988 -2.880 -8.592 1.00 0.00 22 GLY A O 6
ATOM 5855 N N . ASP A 1 32 ? 1.822 -2.163 -8.666 1.00 0.00 23 ASP A N 6
ATOM 5856 C CA . ASP A 1 32 ? 2.214 -0.781 -8.378 1.00 0.00 23 ASP A CA 6
ATOM 5857 C C . ASP A 1 32 ? 3.220 -0.630 -7.220 1.00 0.00 23 ASP A C 6
ATOM 5858 O O . ASP A 1 32 ? 3.207 -1.358 -6.234 1.00 0.00 23 ASP A O 6
ATOM 5867 N N . ILE A 1 33 ? 4.016 0.446 -7.393 1.00 0.00 24 ILE A N 6
ATOM 5868 C CA . ILE A 1 33 ? 5.033 0.841 -6.425 1.00 0.00 24 ILE A CA 6
ATOM 5869 C C . ILE A 1 33 ? 4.335 1.932 -5.594 1.00 0.00 24 ILE A C 6
ATOM 5870 O O . ILE A 1 33 ? 4.067 3.024 -6.082 1.00 0.00 24 ILE A O 6
ATOM 5886 N N . LEU A 1 34 ? 4.098 1.581 -4.312 1.00 0.00 25 LEU A N 6
ATOM 5887 C CA . LEU A 1 34 ? 3.361 2.423 -3.379 1.00 0.00 25 LEU A CA 6
ATOM 5888 C C . LEU A 1 34 ? 4.272 3.029 -2.313 1.00 0.00 25 LEU A C 6
ATOM 5889 O O . LEU A 1 34 ? 5.239 2.423 -1.862 1.00 0.00 25 LEU A O 6
ATOM 5905 N N . LYS A 1 35 ? 3.861 4.264 -1.941 1.00 0.00 26 LYS A N 6
ATOM 5906 C CA . LYS A 1 35 ? 4.569 5.026 -0.923 1.00 0.00 26 LYS A CA 6
ATOM 5907 C C . LYS A 1 35 ? 3.754 4.944 0.362 1.00 0.00 26 LYS A C 6
ATOM 5908 O O . LYS A 1 35 ? 2.699 5.540 0.437 1.00 0.00 26 LYS A O 6
ATOM 5927 N N . VAL A 1 36 ? 4.280 4.261 1.403 1.00 0.00 27 VAL A N 6
ATOM 5928 C CA . VAL A 1 36 ? 3.382 4.149 2.559 1.00 0.00 27 VAL A CA 6
ATOM 5929 C C . VAL A 1 36 ? 3.541 5.355 3.497 1.00 0.00 27 VAL A C 6
ATOM 5930 O O . VAL A 1 36 ? 4.430 5.407 4.337 1.00 0.00 27 VAL A O 6
ATOM 5943 N N . LEU A 1 37 ? 2.574 6.292 3.324 1.00 0.00 28 LEU A N 6
ATOM 5944 C CA . LEU A 1 37 ? 2.531 7.482 4.177 1.00 0.00 28 LEU A CA 6
ATOM 5945 C C . LEU A 1 37 ? 1.570 7.144 5.328 1.00 0.00 28 LEU A C 6
ATOM 5946 O O . LEU A 1 37 ? 0.382 7.416 5.255 1.00 0.00 28 LEU A O 6
ATOM 5962 N N . ASN A 1 38 ? 2.199 6.650 6.418 1.00 0.00 29 ASN A N 6
ATOM 5963 C CA . ASN A 1 38 ? 1.513 6.221 7.640 1.00 0.00 29 ASN A CA 6
ATOM 5964 C C . ASN A 1 38 ? 0.953 4.792 7.431 1.00 0.00 29 ASN A C 6
ATOM 5965 O O . ASN A 1 38 ? 0.460 4.427 6.365 1.00 0.00 29 ASN A O 6
ATOM 5976 N N . GLU A 1 39 ? 1.110 4.009 8.522 1.00 0.00 30 GLU A N 6
ATOM 5977 C CA . GLU A 1 39 ? 0.674 2.614 8.495 1.00 0.00 30 GLU A CA 6
ATOM 5978 C C . GLU A 1 39 ? 0.443 2.069 9.920 1.00 0.00 30 GLU A C 6
ATOM 5979 O O . GLU A 1 39 ? 0.985 1.036 10.296 1.00 0.00 30 GLU A O 6
ATOM 5991 N N . GLU A 1 40 ? -0.405 2.802 10.679 1.00 0.00 31 GLU A N 6
ATOM 5992 C CA . GLU A 1 40 ? -0.669 2.371 12.065 1.00 0.00 31 GLU A CA 6
ATOM 5993 C C . GLU A 1 40 ? -2.141 2.351 12.487 1.00 0.00 31 GLU A C 6
ATOM 5994 O O . GLU A 1 40 ? -2.666 1.412 13.075 1.00 0.00 31 GLU A O 6
ATOM 6006 N N . CYS A 1 41 ? -2.741 3.447 12.065 1.00 0.00 32 CYS A N 6
ATOM 6007 C CA . CYS A 1 41 ? -4.134 3.811 12.331 1.00 0.00 32 CYS A CA 6
ATOM 6008 C C . CYS A 1 41 ? -5.177 3.037 11.502 1.00 0.00 32 CYS A C 6
ATOM 6009 O O . CYS A 1 41 ? -6.203 3.602 11.152 1.00 0.00 32 CYS A O 6
ATOM 6017 N N . ASP A 1 42 ? -4.880 1.749 11.207 1.00 0.00 33 ASP A N 6
ATOM 6018 C CA . ASP A 1 42 ? -5.730 0.832 10.465 1.00 0.00 33 ASP A CA 6
ATOM 6019 C C . ASP A 1 42 ? -4.952 -0.512 10.358 1.00 0.00 33 ASP A C 6
ATOM 6020 O O . ASP A 1 42 ? -3.827 -0.558 9.882 1.00 0.00 33 ASP A O 6
ATOM 6029 N N . GLN A 1 43 ? -5.633 -1.598 10.784 1.00 0.00 34 GLN A N 6
ATOM 6030 C CA . GLN A 1 43 ? -5.103 -2.953 10.844 1.00 0.00 34 GLN A CA 6
ATOM 6031 C C . GLN A 1 43 ? -5.200 -3.761 9.524 1.00 0.00 34 GLN A C 6
ATOM 6032 O O . GLN A 1 43 ? -4.447 -4.693 9.291 1.00 0.00 34 GLN A O 6
ATOM 6046 N N . ASN A 1 44 ? -6.205 -3.379 8.731 1.00 0.00 35 ASN A N 6
ATOM 6047 C CA . ASN A 1 44 ? -6.658 -3.921 7.474 1.00 0.00 35 ASN A CA 6
ATOM 6048 C C . ASN A 1 44 ? -6.456 -2.980 6.285 1.00 0.00 35 ASN A C 6
ATOM 6049 O O . ASN A 1 44 ? -6.699 -3.402 5.169 1.00 0.00 35 ASN A O 6
ATOM 6060 N N . TRP A 1 45 ? -6.173 -1.689 6.554 1.00 0.00 36 TRP A N 6
ATOM 6061 C CA . TRP A 1 45 ? -5.962 -0.682 5.519 1.00 0.00 36 TRP A CA 6
ATOM 6062 C C . TRP A 1 45 ? -4.700 0.137 5.884 1.00 0.00 36 TRP A C 6
ATOM 6063 O O . TRP A 1 45 ? -4.252 0.141 7.022 1.00 0.00 36 TRP A O 6
ATOM 6084 N N . TYR A 1 46 ? -4.101 0.720 4.830 1.00 0.00 37 TYR A N 6
ATOM 6085 C CA . TYR A 1 46 ? -2.924 1.593 4.957 1.00 0.00 37 TYR A CA 6
ATOM 6086 C C . TYR A 1 46 ? -3.127 2.815 4.061 1.00 0.00 37 TYR A C 6
ATOM 6087 O O . TYR A 1 46 ? -3.821 2.748 3.058 1.00 0.00 37 TYR A O 6
ATOM 6105 N N . LYS A 1 47 ? -2.462 3.913 4.469 1.00 0.00 38 LYS A N 6
ATOM 6106 C CA . LYS A 1 47 ? -2.512 5.145 3.699 1.00 0.00 38 LYS A CA 6
ATOM 6107 C C . LYS A 1 47 ? -1.199 5.213 2.895 1.00 0.00 38 LYS A C 6
ATOM 6108 O O . LYS A 1 47 ? -0.114 5.157 3.460 1.00 0.00 38 LYS A O 6
ATOM 6127 N N . ALA A 1 48 ? -1.353 5.326 1.557 1.00 0.00 39 ALA A N 6
ATOM 6128 C CA . ALA A 1 48 ? -0.179 5.359 0.683 1.00 0.00 39 ALA A CA 6
ATOM 6129 C C . ALA A 1 48 ? -0.366 6.333 -0.475 1.00 0.00 39 ALA A C 6
ATOM 6130 O O . ALA A 1 48 ? -1.447 6.880 -0.646 1.00 0.00 39 ALA A O 6
ATOM 6137 N N . GLU A 1 49 ? 0.740 6.524 -1.255 1.00 0.00 40 GLU A N 6
ATOM 6138 C CA . GLU A 1 49 ? 0.660 7.439 -2.387 1.00 0.00 40 GLU A CA 6
ATOM 6139 C C . GLU A 1 49 ? 0.985 6.713 -3.712 1.00 0.00 40 GLU A C 6
ATOM 6140 O O . GLU A 1 49 ? 1.951 5.957 -3.845 1.00 0.00 40 GLU A O 6
ATOM 6152 N N . LEU A 1 50 ? 0.118 7.082 -4.668 1.00 0.00 41 LEU A N 6
ATOM 6153 C CA . LEU A 1 50 ? 0.108 6.637 -6.065 1.00 0.00 41 LEU A CA 6
ATOM 6154 C C . LEU A 1 50 ? -0.662 7.551 -6.986 1.00 0.00 41 LEU A C 6
ATOM 6155 O O . LEU A 1 50 ? -1.736 8.074 -6.683 1.00 0.00 41 LEU A O 6
ATOM 6171 N N . ASN A 1 51 ? -0.022 7.625 -8.169 1.00 0.00 42 ASN A N 6
ATOM 6172 C CA . ASN A 1 51 ? -0.625 8.282 -9.314 1.00 0.00 42 ASN A CA 6
ATOM 6173 C C . ASN A 1 51 ? -1.032 9.759 -9.100 1.00 0.00 42 ASN A C 6
ATOM 6174 O O . ASN A 1 51 ? -1.918 10.272 -9.774 1.00 0.00 42 ASN A O 6
ATOM 6185 N N . GLY A 1 52 ? -0.340 10.401 -8.125 1.00 0.00 43 GLY A N 6
ATOM 6186 C CA . GLY A 1 52 ? -0.584 11.808 -7.794 1.00 0.00 43 GLY A CA 6
ATOM 6187 C C . GLY A 1 52 ? -1.723 12.021 -6.780 1.00 0.00 43 GLY A C 6
ATOM 6188 O O . GLY A 1 52 ? -2.232 13.122 -6.617 1.00 0.00 43 GLY A O 6
ATOM 6192 N N . LYS A 1 53 ? -2.098 10.896 -6.135 1.00 0.00 44 LYS A N 6
ATOM 6193 C CA . LYS A 1 53 ? -3.154 10.818 -5.141 1.00 0.00 44 LYS A CA 6
ATOM 6194 C C . LYS A 1 53 ? -2.647 9.996 -3.950 1.00 0.00 44 LYS A C 6
ATOM 6195 O O . LYS A 1 53 ? -1.638 9.309 -4.016 1.00 0.00 44 LYS A O 6
ATOM 6214 N N . ASP A 1 54 ? -3.458 10.086 -2.884 1.00 0.00 45 ASP A N 6
ATOM 6215 C CA . ASP A 1 54 ? -3.196 9.375 -1.641 1.00 0.00 45 ASP A CA 6
ATOM 6216 C C . ASP A 1 54 ? -4.550 8.833 -1.112 1.00 0.00 45 ASP A C 6
ATOM 6217 O O . ASP A 1 54 ? -5.587 9.479 -1.213 1.00 0.00 45 ASP A O 6
ATOM 6226 N N . GLY A 1 55 ? -4.480 7.606 -0.558 1.00 0.00 46 GLY A N 6
ATOM 6227 C CA . GLY A 1 55 ? -5.719 6.996 -0.061 1.00 0.00 46 GLY A CA 6
ATOM 6228 C C . GLY A 1 55 ? -5.488 5.633 0.585 1.00 0.00 46 GLY A C 6
ATOM 6229 O O . GLY A 1 55 ? -4.382 5.106 0.606 1.00 0.00 46 GLY A O 6
ATOM 6233 N N . PHE A 1 56 ? -6.622 5.091 1.082 1.00 0.00 47 PHE A N 6
ATOM 6234 C CA . PHE A 1 56 ? -6.609 3.789 1.736 1.00 0.00 47 PHE A CA 6
ATOM 6235 C C . PHE A 1 56 ? -6.552 2.643 0.703 1.00 0.00 47 PHE A C 6
ATOM 6236 O O . PHE A 1 56 ? -7.146 2.689 -0.369 1.00 0.00 47 PHE A O 6
ATOM 6253 N N . ILE A 1 57 ? -5.789 1.617 1.140 1.00 0.00 48 ILE A N 6
ATOM 6254 C CA . ILE A 1 57 ? -5.583 0.388 0.375 1.00 0.00 48 ILE A CA 6
ATOM 6255 C C . ILE A 1 57 ? -5.573 -0.769 1.394 1.00 0.00 48 ILE A C 6
ATOM 6256 O O . ILE A 1 57 ? -5.020 -0.608 2.469 1.00 0.00 48 ILE A O 6
ATOM 6272 N N . PRO A 1 58 ? -6.133 -1.963 1.047 1.00 0.00 49 PRO A N 6
ATOM 6273 C CA . PRO A 1 58 ? -6.194 -3.058 2.021 1.00 0.00 49 PRO A CA 6
ATOM 6274 C C . PRO A 1 58 ? -4.892 -3.861 2.249 1.00 0.00 49 PRO A C 6
ATOM 6275 O O . PRO A 1 58 ? -4.135 -4.105 1.318 1.00 0.00 49 PRO A O 6
ATOM 6286 N N . LYS A 1 59 ? -4.774 -4.402 3.497 1.00 0.00 50 LYS A N 6
ATOM 6287 C CA . LYS A 1 59 ? -3.576 -5.188 3.799 1.00 0.00 50 LYS A CA 6
ATOM 6288 C C . LYS A 1 59 ? -3.522 -6.492 2.985 1.00 0.00 50 LYS A C 6
ATOM 6289 O O . LYS A 1 59 ? -2.477 -6.794 2.433 1.00 0.00 50 LYS A O 6
ATOM 6308 N N . ASN A 1 60 ? -4.658 -7.217 2.884 1.00 0.00 51 ASN A N 6
ATOM 6309 C CA . ASN A 1 60 ? -4.563 -8.483 2.115 1.00 0.00 51 ASN A CA 6
ATOM 6310 C C . ASN A 1 60 ? -4.278 -8.332 0.592 1.00 0.00 51 ASN A C 6
ATOM 6311 O O . ASN A 1 60 ? -3.888 -9.308 -0.035 1.00 0.00 51 ASN A O 6
ATOM 6322 N N . TYR A 1 61 ? -4.363 -7.088 0.056 1.00 0.00 52 TYR A N 6
ATOM 6323 C CA . TYR A 1 61 ? -4.057 -6.867 -1.366 1.00 0.00 52 TYR A CA 6
ATOM 6324 C C . TYR A 1 61 ? -2.582 -6.449 -1.554 1.00 0.00 52 TYR A C 6
ATOM 6325 O O . TYR A 1 61 ? -2.145 -6.434 -2.691 1.00 0.00 52 TYR A O 6
ATOM 6343 N N . ILE A 1 62 ? -1.838 -6.127 -0.459 1.00 0.00 53 ILE A N 6
ATOM 6344 C CA . ILE A 1 62 ? -0.410 -5.735 -0.581 1.00 0.00 53 ILE A CA 6
ATOM 6345 C C . ILE A 1 62 ? 0.448 -6.560 0.415 1.00 0.00 53 ILE A C 6
ATOM 6346 O O . ILE A 1 62 ? -0.037 -7.259 1.294 1.00 0.00 53 ILE A O 6
ATOM 6362 N N . GLU A 1 63 ? 1.765 -6.393 0.178 1.00 0.00 54 GLU A N 6
ATOM 6363 C CA . GLU A 1 63 ? 2.859 -6.961 0.948 1.00 0.00 54 GLU A CA 6
ATOM 6364 C C . GLU A 1 63 ? 3.884 -5.819 1.149 1.00 0.00 54 GLU A C 6
ATOM 6365 O O . GLU A 1 63 ? 4.194 -5.075 0.229 1.00 0.00 54 GLU A O 6
ATOM 6377 N N . MET A 1 64 ? 4.348 -5.694 2.414 1.00 0.00 55 MET A N 6
ATOM 6378 C CA . MET A 1 64 ? 5.323 -4.655 2.778 1.00 0.00 55 MET A CA 6
ATOM 6379 C C . MET A 1 64 ? 6.750 -5.151 2.481 1.00 0.00 55 MET A C 6
ATOM 6380 O O . MET A 1 64 ? 7.005 -6.346 2.384 1.00 0.00 55 MET A O 6
ATOM 6394 N N . LYS A 1 65 ? 7.662 -4.157 2.391 1.00 0.00 56 LYS A N 6
ATOM 6395 C CA . LYS A 1 65 ? 9.067 -4.441 2.109 1.00 0.00 56 LYS A CA 6
ATOM 6396 C C . LYS A 1 65 ? 9.982 -3.348 2.727 1.00 0.00 56 LYS A C 6
ATOM 6397 O O . LYS A 1 65 ? 10.282 -2.325 2.120 1.00 0.00 56 LYS A O 6
ATOM 6416 N N . PRO A 1 66 ? 10.400 -3.617 4.000 1.00 0.00 57 PRO A N 6
ATOM 6417 C CA . PRO A 1 66 ? 11.316 -2.747 4.732 1.00 0.00 57 PRO A CA 6
ATOM 6418 C C . PRO A 1 66 ? 12.683 -3.436 4.958 1.00 0.00 57 PRO A C 6
ATOM 6419 O O . PRO A 1 66 ? 13.192 -3.450 6.071 1.00 0.00 57 PRO A O 6
ATOM 6436 N N . VAL B 2 2 ? -9.506 -14.136 -9.309 1.00 0.00 1 VAL B N 6
ATOM 6437 C CA . VAL B 2 2 ? -10.346 -13.762 -8.177 1.00 0.00 1 VAL B CA 6
ATOM 6438 C C . VAL B 2 2 ? -9.421 -13.479 -6.986 1.00 0.00 1 VAL B C 6
ATOM 6439 O O . VAL B 2 2 ? -8.965 -14.404 -6.321 1.00 0.00 1 VAL B O 6
ATOM 6452 N N . PRO B 2 3 ? -9.072 -12.177 -6.788 1.00 0.00 2 PRO B N 6
ATOM 6453 C CA . PRO B 2 3 ? -8.272 -11.820 -5.641 1.00 0.00 2 PRO B CA 6
ATOM 6454 C C . PRO B 2 3 ? -9.033 -12.010 -4.316 1.00 0.00 2 PRO B C 6
ATOM 6455 O O . PRO B 2 3 ? -10.245 -12.192 -4.293 1.00 0.00 2 PRO B O 6
ATOM 6466 N N . PRO B 2 4 ? -8.240 -11.983 -3.212 1.00 0.00 3 PRO B N 6
ATOM 6467 C CA . PRO B 2 4 ? -8.781 -12.115 -1.860 1.00 0.00 3 PRO B CA 6
ATOM 6468 C C . PRO B 2 4 ? -9.973 -11.192 -1.518 1.00 0.00 3 PRO B C 6
ATOM 6469 O O . PRO B 2 4 ? -10.137 -10.124 -2.088 1.00 0.00 3 PRO B O 6
ATOM 6480 N N . PRO B 2 5 ? -10.786 -11.629 -0.512 1.00 0.00 4 PRO B N 6
ATOM 6481 C CA . PRO B 2 5 ? -11.909 -10.816 -0.035 1.00 0.00 4 PRO B CA 6
ATOM 6482 C C . PRO B 2 5 ? -11.312 -9.623 0.712 1.00 0.00 4 PRO B C 6
ATOM 6483 O O . PRO B 2 5 ? -10.492 -9.779 1.608 1.00 0.00 4 PRO B O 6
ATOM 6494 N N . VAL B 2 6 ? -11.778 -8.435 0.300 1.00 0.00 5 VAL B N 6
ATOM 6495 C CA . VAL B 2 6 ? -11.238 -7.225 0.894 1.00 0.00 5 VAL B CA 6
ATOM 6496 C C . VAL B 2 6 ? -11.797 -7.090 2.322 1.00 0.00 5 VAL B C 6
ATOM 6497 O O . VAL B 2 6 ? -12.904 -7.541 2.598 1.00 0.00 5 VAL B O 6
ATOM 6510 N N . PRO B 2 7 ? -10.967 -6.535 3.243 1.00 0.00 6 PRO B N 6
ATOM 6511 C CA . PRO B 2 7 ? -11.409 -6.347 4.612 1.00 0.00 6 PRO B CA 6
ATOM 6512 C C . PRO B 2 7 ? -12.568 -5.367 4.775 1.00 0.00 6 PRO B C 6
ATOM 6513 O O . PRO B 2 7 ? -12.774 -4.479 3.959 1.00 0.00 6 PRO B O 6
ATOM 6524 N N . PRO B 2 8 ? -13.281 -5.516 5.923 1.00 0.00 7 PRO B N 6
ATOM 6525 C CA . PRO B 2 8 ? -14.367 -4.592 6.233 1.00 0.00 7 PRO B CA 6
ATOM 6526 C C . PRO B 2 8 ? -13.762 -3.192 6.482 1.00 0.00 7 PRO B C 6
ATOM 6527 O O . PRO B 2 8 ? -12.987 -3.005 7.412 1.00 0.00 7 PRO B O 6
ATOM 6538 N N . ARG B 2 9 ? -14.175 -2.231 5.624 1.00 0.00 8 ARG B N 6
ATOM 6539 C CA . ARG B 2 9 ? -13.653 -0.870 5.779 1.00 0.00 8 ARG B CA 6
ATOM 6540 C C . ARG B 2 9 ? -14.521 -0.187 6.836 1.00 0.00 8 ARG B C 6
ATOM 6541 O O . ARG B 2 9 ? -15.671 0.165 6.605 1.00 0.00 8 ARG B O 6
ATOM 6562 N N . ARG B 2 10 ? -13.893 -0.073 8.017 1.00 0.00 9 ARG B N 6
ATOM 6563 C CA . ARG B 2 10 ? -14.551 0.520 9.168 1.00 0.00 9 ARG B CA 6
ATOM 6564 C C . ARG B 2 10 ? -13.541 0.892 10.265 1.00 0.00 9 ARG B C 6
ATOM 6565 O O . ARG B 2 10 ? -13.709 0.561 11.433 1.00 0.00 9 ARG B O 6
ATOM 6586 N N . ARG B 2 11 ? -12.483 1.602 9.818 1.00 0.00 10 ARG B N 6
ATOM 6587 C CA . ARG B 2 11 ? -11.405 2.071 10.682 1.00 0.00 10 ARG B CA 6
ATOM 6588 C C . ARG B 2 11 ? -10.313 2.685 9.774 1.00 0.00 10 ARG B C 6
ATOM 6589 O O . ARG B 2 11 ? -9.865 2.059 8.825 1.00 0.00 10 ARG B O 6
ATOM 6613 N N . MET A 1 10 ? 8.566 4.100 2.708 1.00 0.00 1 MET A N 7
ATOM 6614 C CA . MET A 1 10 ? 8.336 2.697 2.956 1.00 0.00 1 MET A CA 7
ATOM 6615 C C . MET A 1 10 ? 7.962 2.130 1.598 1.00 0.00 1 MET A C 7
ATOM 6616 O O . MET A 1 10 ? 7.250 2.781 0.834 1.00 0.00 1 MET A O 7
ATOM 6630 N N . GLU A 1 11 ? 8.429 0.888 1.359 1.00 0.00 2 GLU A N 7
ATOM 6631 C CA . GLU A 1 11 ? 8.126 0.286 0.082 1.00 0.00 2 GLU A CA 7
ATOM 6632 C C . GLU A 1 11 ? 6.894 -0.573 0.353 1.00 0.00 2 GLU A C 7
ATOM 6633 O O . GLU A 1 11 ? 6.638 -1.051 1.452 1.00 0.00 2 GLU A O 7
ATOM 6645 N N . ALA A 1 12 ? 6.134 -0.641 -0.747 1.00 0.00 3 ALA A N 7
ATOM 6646 C CA . ALA A 1 12 ? 4.881 -1.357 -0.853 1.00 0.00 3 ALA A CA 7
ATOM 6647 C C . ALA A 1 12 ? 4.818 -1.959 -2.248 1.00 0.00 3 ALA A C 7
ATOM 6648 O O . ALA A 1 12 ? 5.489 -1.524 -3.179 1.00 0.00 3 ALA A O 7
ATOM 6655 N N . ILE A 1 13 ? 3.975 -3.003 -2.307 1.00 0.00 4 ILE A N 7
ATOM 6656 C CA . ILE A 1 13 ? 3.862 -3.739 -3.539 1.00 0.00 4 ILE A CA 7
ATOM 6657 C C . ILE A 1 13 ? 2.424 -4.257 -3.691 1.00 0.00 4 ILE A C 7
ATOM 6658 O O . ILE A 1 13 ? 1.962 -5.068 -2.898 1.00 0.00 4 ILE A O 7
ATOM 6674 N N . ALA A 1 14 ? 1.757 -3.751 -4.743 1.00 0.00 5 ALA A N 7
ATOM 6675 C CA . ALA A 1 14 ? 0.416 -4.247 -5.014 1.00 0.00 5 ALA A CA 7
ATOM 6676 C C . ALA A 1 14 ? 0.528 -5.717 -5.490 1.00 0.00 5 ALA A C 7
ATOM 6677 O O . ALA A 1 14 ? 1.175 -5.979 -6.498 1.00 0.00 5 ALA A O 7
ATOM 6684 N N . LYS A 1 15 ? -0.162 -6.639 -4.786 1.00 0.00 6 LYS A N 7
ATOM 6685 C CA . LYS A 1 15 ? -0.107 -8.066 -5.151 1.00 0.00 6 LYS A CA 7
ATOM 6686 C C . LYS A 1 15 ? -1.263 -8.521 -6.041 1.00 0.00 6 LYS A C 7
ATOM 6687 O O . LYS A 1 15 ? -1.162 -9.515 -6.748 1.00 0.00 6 LYS A O 7
ATOM 6706 N N . TYR A 1 16 ? -2.356 -7.748 -5.939 1.00 0.00 7 TYR A N 7
ATOM 6707 C CA . TYR A 1 16 ? -3.545 -8.078 -6.743 1.00 0.00 7 TYR A CA 7
ATOM 6708 C C . TYR A 1 16 ? -4.143 -6.754 -7.221 1.00 0.00 7 TYR A C 7
ATOM 6709 O O . TYR A 1 16 ? -3.824 -5.687 -6.714 1.00 0.00 7 TYR A O 7
ATOM 6727 N N . ASP A 1 17 ? -5.012 -6.894 -8.246 1.00 0.00 8 ASP A N 7
ATOM 6728 C CA . ASP A 1 17 ? -5.668 -5.722 -8.839 1.00 0.00 8 ASP A CA 7
ATOM 6729 C C . ASP A 1 17 ? -6.591 -5.073 -7.796 1.00 0.00 8 ASP A C 7
ATOM 6730 O O . ASP A 1 17 ? -7.073 -5.751 -6.908 1.00 0.00 8 ASP A O 7
ATOM 6739 N N . PHE A 1 18 ? -6.728 -3.734 -7.852 1.00 0.00 9 PHE A N 7
ATOM 6740 C CA . PHE A 1 18 ? -7.657 -3.108 -6.897 1.00 0.00 9 PHE A CA 7
ATOM 6741 C C . PHE A 1 18 ? -8.365 -1.917 -7.568 1.00 0.00 9 PHE A C 7
ATOM 6742 O O . PHE A 1 18 ? -7.766 -1.139 -8.296 1.00 0.00 9 PHE A O 7
ATOM 6759 N N . LYS A 1 19 ? -9.687 -1.872 -7.292 1.00 0.00 10 LYS A N 7
ATOM 6760 C CA . LYS A 1 19 ? -10.603 -0.844 -7.801 1.00 0.00 10 LYS A CA 7
ATOM 6761 C C . LYS A 1 19 ? -11.326 -0.145 -6.627 1.00 0.00 10 LYS A C 7
ATOM 6762 O O . LYS A 1 19 ? -12.284 -0.689 -6.094 1.00 0.00 10 LYS A O 7
ATOM 6781 N N . ALA A 1 20 ? -10.854 1.098 -6.287 1.00 0.00 11 ALA A N 7
ATOM 6782 C CA . ALA A 1 20 ? -11.463 1.849 -5.149 1.00 0.00 11 ALA A CA 7
ATOM 6783 C C . ALA A 1 20 ? -12.999 1.880 -5.228 1.00 0.00 11 ALA A C 7
ATOM 6784 O O . ALA A 1 20 ? -13.603 1.810 -6.292 1.00 0.00 11 ALA A O 7
ATOM 6791 N N . THR A 1 21 ? -13.554 1.999 -4.004 1.00 0.00 12 THR A N 7
ATOM 6792 C CA . THR A 1 21 ? -14.999 2.004 -3.801 1.00 0.00 12 THR A CA 7
ATOM 6793 C C . THR A 1 21 ? -15.556 3.327 -3.269 1.00 0.00 12 THR A C 7
ATOM 6794 O O . THR A 1 21 ? -16.754 3.581 -3.327 1.00 0.00 12 THR A O 7
ATOM 6805 N N . ALA A 1 22 ? -14.618 4.159 -2.788 1.00 0.00 13 ALA A N 7
ATOM 6806 C CA . ALA A 1 22 ? -15.011 5.433 -2.193 1.00 0.00 13 ALA A CA 7
ATOM 6807 C C . ALA A 1 22 ? -13.901 6.464 -2.383 1.00 0.00 13 ALA A C 7
ATOM 6808 O O . ALA A 1 22 ? -12.769 6.174 -2.747 1.00 0.00 13 ALA A O 7
ATOM 6815 N N . ASP A 1 23 ? -14.359 7.694 -2.086 1.00 0.00 14 ASP A N 7
ATOM 6816 C CA . ASP A 1 23 ? -13.609 8.939 -2.184 1.00 0.00 14 ASP A CA 7
ATOM 6817 C C . ASP A 1 23 ? -12.276 8.931 -1.400 1.00 0.00 14 ASP A C 7
ATOM 6818 O O . ASP A 1 23 ? -11.303 9.553 -1.807 1.00 0.00 14 ASP A O 7
ATOM 6827 N N . ASP A 1 24 ? -12.275 8.153 -0.293 1.00 0.00 15 ASP A N 7
ATOM 6828 C CA . ASP A 1 24 ? -11.091 8.100 0.567 1.00 0.00 15 ASP A CA 7
ATOM 6829 C C . ASP A 1 24 ? -10.094 6.980 0.226 1.00 0.00 15 ASP A C 7
ATOM 6830 O O . ASP A 1 24 ? -9.014 6.913 0.794 1.00 0.00 15 ASP A O 7
ATOM 6839 N N . GLU A 1 25 ? -10.488 6.179 -0.775 1.00 0.00 16 GLU A N 7
ATOM 6840 C CA . GLU A 1 25 ? -9.704 5.037 -1.255 1.00 0.00 16 GLU A CA 7
ATOM 6841 C C . GLU A 1 25 ? -9.138 5.385 -2.642 1.00 0.00 16 GLU A C 7
ATOM 6842 O O . GLU A 1 25 ? -9.697 6.192 -3.374 1.00 0.00 16 GLU A O 7
ATOM 6854 N N . LEU A 1 26 ? -8.023 4.683 -2.967 1.00 0.00 17 LEU A N 7
ATOM 6855 C CA . LEU A 1 26 ? -7.407 4.924 -4.289 1.00 0.00 17 LEU A CA 7
ATOM 6856 C C . LEU A 1 26 ? -7.062 3.538 -4.892 1.00 0.00 17 LEU A C 7
ATOM 6857 O O . LEU A 1 26 ? -6.819 2.568 -4.188 1.00 0.00 17 LEU A O 7
ATOM 6873 N N . SER A 1 27 ? -7.054 3.542 -6.236 1.00 0.00 18 SER A N 7
ATOM 6874 C CA . SER A 1 27 ? -6.798 2.359 -7.058 1.00 0.00 18 SER A CA 7
ATOM 6875 C C . SER A 1 27 ? -5.290 2.053 -7.255 1.00 0.00 18 SER A C 7
ATOM 6876 O O . SER A 1 27 ? -4.413 2.850 -6.953 1.00 0.00 18 SER A O 7
ATOM 6884 N N . PHE A 1 28 ? -5.076 0.813 -7.765 1.00 0.00 19 PHE A N 7
ATOM 6885 C CA . PHE A 1 28 ? -3.757 0.291 -8.162 1.00 0.00 19 PHE A CA 7
ATOM 6886 C C . PHE A 1 28 ? -3.985 -0.948 -9.041 1.00 0.00 19 PHE A C 7
ATOM 6887 O O . PHE A 1 28 ? -5.110 -1.365 -9.284 1.00 0.00 19 PHE A O 7
ATOM 6904 N N . LYS A 1 29 ? -2.845 -1.443 -9.568 1.00 0.00 20 LYS A N 7
ATOM 6905 C CA . LYS A 1 29 ? -2.826 -2.627 -10.415 1.00 0.00 20 LYS A CA 7
ATOM 6906 C C . LYS A 1 29 ? -1.596 -3.483 -10.034 1.00 0.00 20 LYS A C 7
ATOM 6907 O O . LYS A 1 29 ? -0.468 -3.020 -10.107 1.00 0.00 20 LYS A O 7
ATOM 6926 N N . ARG A 1 30 ? -1.914 -4.744 -9.658 1.00 0.00 21 ARG A N 7
ATOM 6927 C CA . ARG A 1 30 ? -1.034 -5.862 -9.229 1.00 0.00 21 ARG A CA 7
ATOM 6928 C C . ARG A 1 30 ? 0.475 -5.799 -9.605 1.00 0.00 21 ARG A C 7
ATOM 6929 O O . ARG A 1 30 ? 1.024 -6.623 -10.323 1.00 0.00 21 ARG A O 7
ATOM 6950 N N . GLY A 1 31 ? 1.097 -4.799 -9.020 1.00 0.00 22 GLY A N 7
ATOM 6951 C CA . GLY A 1 31 ? 2.513 -4.551 -9.231 1.00 0.00 22 GLY A CA 7
ATOM 6952 C C . GLY A 1 31 ? 2.963 -3.125 -8.918 1.00 0.00 22 GLY A C 7
ATOM 6953 O O . GLY A 1 31 ? 4.160 -2.880 -8.831 1.00 0.00 22 GLY A O 7
ATOM 6957 N N . ASP A 1 32 ? 1.988 -2.194 -8.739 1.00 0.00 23 ASP A N 7
ATOM 6958 C CA . ASP A 1 32 ? 2.374 -0.812 -8.444 1.00 0.00 23 ASP A CA 7
ATOM 6959 C C . ASP A 1 32 ? 3.389 -0.692 -7.285 1.00 0.00 23 ASP A C 7
ATOM 6960 O O . ASP A 1 32 ? 3.377 -1.445 -6.318 1.00 0.00 23 ASP A O 7
ATOM 6969 N N . ILE A 1 33 ? 4.230 0.350 -7.456 1.00 0.00 24 ILE A N 7
ATOM 6970 C CA . ILE A 1 33 ? 5.230 0.715 -6.456 1.00 0.00 24 ILE A CA 7
ATOM 6971 C C . ILE A 1 33 ? 4.517 1.836 -5.703 1.00 0.00 24 ILE A C 7
ATOM 6972 O O . ILE A 1 33 ? 4.345 2.945 -6.192 1.00 0.00 24 ILE A O 7
ATOM 6988 N N . LEU A 1 34 ? 4.143 1.448 -4.474 1.00 0.00 25 LEU A N 7
ATOM 6989 C CA . LEU A 1 34 ? 3.377 2.323 -3.596 1.00 0.00 25 LEU A CA 7
ATOM 6990 C C . LEU A 1 34 ? 4.230 2.843 -2.436 1.00 0.00 25 LEU A C 7
ATOM 6991 O O . LEU A 1 34 ? 5.254 2.278 -2.058 1.00 0.00 25 LEU A O 7
ATOM 7007 N N . LYS A 1 35 ? 3.708 3.987 -1.940 1.00 0.00 26 LYS A N 7
ATOM 7008 C CA . LYS A 1 35 ? 4.287 4.657 -0.786 1.00 0.00 26 LYS A CA 7
ATOM 7009 C C . LYS A 1 35 ? 3.381 4.457 0.434 1.00 0.00 26 LYS A C 7
ATOM 7010 O O . LYS A 1 35 ? 2.400 5.155 0.600 1.00 0.00 26 LYS A O 7
ATOM 7029 N N . VAL A 1 36 ? 3.799 3.553 1.345 1.00 0.00 27 VAL A N 7
ATOM 7030 C CA . VAL A 1 36 ? 2.937 3.347 2.512 1.00 0.00 27 VAL A CA 7
ATOM 7031 C C . VAL A 1 36 ? 3.327 4.428 3.548 1.00 0.00 27 VAL A C 7
ATOM 7032 O O . VAL A 1 36 ? 4.427 4.450 4.087 1.00 0.00 27 VAL A O 7
ATOM 7045 N N . LEU A 1 37 ? 2.343 5.329 3.757 1.00 0.00 28 LEU A N 7
ATOM 7046 C CA . LEU A 1 37 ? 2.456 6.443 4.699 1.00 0.00 28 LEU A CA 7
ATOM 7047 C C . LEU A 1 37 ? 1.899 5.963 6.067 1.00 0.00 28 LEU A C 7
ATOM 7048 O O . LEU A 1 37 ? 2.431 5.019 6.636 1.00 0.00 28 LEU A O 7
ATOM 7064 N N . ASN A 1 38 ? 0.837 6.634 6.576 1.00 0.00 29 ASN A N 7
ATOM 7065 C CA . ASN A 1 38 ? 0.262 6.264 7.879 1.00 0.00 29 ASN A CA 7
ATOM 7066 C C . ASN A 1 38 ? -0.420 4.876 7.872 1.00 0.00 29 ASN A C 7
ATOM 7067 O O . ASN A 1 38 ? -0.561 4.234 6.835 1.00 0.00 29 ASN A O 7
ATOM 7078 N N . GLU A 1 39 ? -0.847 4.498 9.105 1.00 0.00 30 GLU A N 7
ATOM 7079 C CA . GLU A 1 39 ? -1.540 3.234 9.409 1.00 0.00 30 GLU A CA 7
ATOM 7080 C C . GLU A 1 39 ? -1.824 3.118 10.930 1.00 0.00 30 GLU A C 7
ATOM 7081 O O . GLU A 1 39 ? -1.537 2.123 11.588 1.00 0.00 30 GLU A O 7
ATOM 7093 N N . GLU A 1 40 ? -2.410 4.223 11.431 1.00 0.00 31 GLU A N 7
ATOM 7094 C CA . GLU A 1 40 ? -2.772 4.434 12.802 1.00 0.00 31 GLU A CA 7
ATOM 7095 C C . GLU A 1 40 ? -4.163 3.828 13.061 1.00 0.00 31 GLU A C 7
ATOM 7096 O O . GLU A 1 40 ? -5.190 4.305 12.592 1.00 0.00 31 GLU A O 7
ATOM 7108 N N . CYS A 1 41 ? -4.080 2.772 13.870 1.00 0.00 32 CYS A N 7
ATOM 7109 C CA . CYS A 1 41 ? -5.201 1.988 14.417 1.00 0.00 32 CYS A CA 7
ATOM 7110 C C . CYS A 1 41 ? -5.688 0.836 13.519 1.00 0.00 32 CYS A C 7
ATOM 7111 O O . CYS A 1 41 ? -5.836 -0.287 13.988 1.00 0.00 32 CYS A O 7
ATOM 7119 N N . ASP A 1 42 ? -5.910 1.153 12.218 1.00 0.00 33 ASP A N 7
ATOM 7120 C CA . ASP A 1 42 ? -6.415 0.148 11.274 1.00 0.00 33 ASP A CA 7
ATOM 7121 C C . ASP A 1 42 ? -5.480 -1.078 11.206 1.00 0.00 33 ASP A C 7
ATOM 7122 O O . ASP A 1 42 ? -4.267 -0.990 11.344 1.00 0.00 33 ASP A O 7
ATOM 7131 N N . GLN A 1 43 ? -6.143 -2.223 10.976 1.00 0.00 34 GLN A N 7
ATOM 7132 C CA . GLN A 1 43 ? -5.458 -3.518 10.883 1.00 0.00 34 GLN A CA 7
ATOM 7133 C C . GLN A 1 43 ? -6.132 -4.324 9.776 1.00 0.00 34 GLN A C 7
ATOM 7134 O O . GLN A 1 43 ? -6.555 -5.464 9.969 1.00 0.00 34 GLN A O 7
ATOM 7148 N N . ASN A 1 44 ? -6.155 -3.654 8.614 1.00 0.00 35 ASN A N 7
ATOM 7149 C CA . ASN A 1 44 ? -6.770 -4.135 7.382 1.00 0.00 35 ASN A CA 7
ATOM 7150 C C . ASN A 1 44 ? -6.623 -3.150 6.201 1.00 0.00 35 ASN A C 7
ATOM 7151 O O . ASN A 1 44 ? -6.886 -3.526 5.070 1.00 0.00 35 ASN A O 7
ATOM 7162 N N . TRP A 1 45 ? -6.251 -1.889 6.514 1.00 0.00 36 TRP A N 7
ATOM 7163 C CA . TRP A 1 45 ? -6.091 -0.824 5.519 1.00 0.00 36 TRP A CA 7
ATOM 7164 C C . TRP A 1 45 ? -4.797 -0.051 5.832 1.00 0.00 36 TRP A C 7
ATOM 7165 O O . TRP A 1 45 ? -4.279 -0.105 6.941 1.00 0.00 36 TRP A O 7
ATOM 7186 N N . TYR A 1 46 ? -4.266 0.579 4.761 1.00 0.00 37 TYR A N 7
ATOM 7187 C CA . TYR A 1 46 ? -3.075 1.429 4.856 1.00 0.00 37 TYR A CA 7
ATOM 7188 C C . TYR A 1 46 ? -3.365 2.673 4.029 1.00 0.00 37 TYR A C 7
ATOM 7189 O O . TYR A 1 46 ? -4.083 2.617 3.041 1.00 0.00 37 TYR A O 7
ATOM 7207 N N . LYS A 1 47 ? -2.743 3.778 4.484 1.00 0.00 38 LYS A N 7
ATOM 7208 C CA . LYS A 1 47 ? -2.873 5.040 3.783 1.00 0.00 38 LYS A CA 7
ATOM 7209 C C . LYS A 1 47 ? -1.591 5.081 2.958 1.00 0.00 38 LYS A C 7
ATOM 7210 O O . LYS A 1 47 ? -0.499 5.049 3.513 1.00 0.00 38 LYS A O 7
ATOM 7229 N N . ALA A 1 48 ? -1.777 5.157 1.625 1.00 0.00 39 ALA A N 7
ATOM 7230 C CA . ALA A 1 48 ? -0.606 5.101 0.767 1.00 0.00 39 ALA A CA 7
ATOM 7231 C C . ALA A 1 48 ? -0.694 6.087 -0.382 1.00 0.00 39 ALA A C 7
ATOM 7232 O O . ALA A 1 48 ? -1.719 6.714 -0.615 1.00 0.00 39 ALA A O 7
ATOM 7239 N N . GLU A 1 49 ? 0.457 6.158 -1.095 1.00 0.00 40 GLU A N 7
ATOM 7240 C CA . GLU A 1 49 ? 0.554 7.096 -2.191 1.00 0.00 40 GLU A CA 7
ATOM 7241 C C . GLU A 1 49 ? 0.968 6.412 -3.502 1.00 0.00 40 GLU A C 7
ATOM 7242 O O . GLU A 1 49 ? 1.820 5.536 -3.571 1.00 0.00 40 GLU A O 7
ATOM 7254 N N . LEU A 1 50 ? 0.290 6.985 -4.510 1.00 0.00 41 LEU A N 7
ATOM 7255 C CA . LEU A 1 50 ? 0.353 6.656 -5.932 1.00 0.00 41 LEU A CA 7
ATOM 7256 C C . LEU A 1 50 ? -0.116 7.758 -6.869 1.00 0.00 41 LEU A C 7
ATOM 7257 O O . LEU A 1 50 ? -1.246 8.207 -6.748 1.00 0.00 41 LEU A O 7
ATOM 7273 N N . ASN A 1 51 ? 0.756 8.145 -7.835 1.00 0.00 42 ASN A N 7
ATOM 7274 C CA . ASN A 1 51 ? 0.222 9.061 -8.853 1.00 0.00 42 ASN A CA 7
ATOM 7275 C C . ASN A 1 51 ? -0.313 10.448 -8.426 1.00 0.00 42 ASN A C 7
ATOM 7276 O O . ASN A 1 51 ? -1.183 11.019 -9.072 1.00 0.00 42 ASN A O 7
ATOM 7287 N N . GLY A 1 52 ? 0.271 10.964 -7.323 1.00 0.00 43 GLY A N 7
ATOM 7288 C CA . GLY A 1 52 ? -0.168 12.267 -6.810 1.00 0.00 43 GLY A CA 7
ATOM 7289 C C . GLY A 1 52 ? -1.591 12.206 -6.232 1.00 0.00 43 GLY A C 7
ATOM 7290 O O . GLY A 1 52 ? -2.317 13.188 -6.153 1.00 0.00 43 GLY A O 7
ATOM 7294 N N . LYS A 1 53 ? -1.914 10.951 -5.870 1.00 0.00 44 LYS A N 7
ATOM 7295 C CA . LYS A 1 53 ? -3.161 10.511 -5.293 1.00 0.00 44 LYS A CA 7
ATOM 7296 C C . LYS A 1 53 ? -2.770 9.668 -4.076 1.00 0.00 44 LYS A C 7
ATOM 7297 O O . LYS A 1 53 ? -1.791 8.933 -4.087 1.00 0.00 44 LYS A O 7
ATOM 7316 N N . ASP A 1 54 ? -3.593 9.830 -3.033 1.00 0.00 45 ASP A N 7
ATOM 7317 C CA . ASP A 1 54 ? -3.361 9.138 -1.777 1.00 0.00 45 ASP A CA 7
ATOM 7318 C C . ASP A 1 54 ? -4.730 8.668 -1.244 1.00 0.00 45 ASP A C 7
ATOM 7319 O O . ASP A 1 54 ? -5.736 9.357 -1.364 1.00 0.00 45 ASP A O 7
ATOM 7328 N N . GLY A 1 55 ? -4.710 7.446 -0.681 1.00 0.00 46 GLY A N 7
ATOM 7329 C CA . GLY A 1 55 ? -5.960 6.893 -0.161 1.00 0.00 46 GLY A CA 7
ATOM 7330 C C . GLY A 1 55 ? -5.750 5.541 0.500 1.00 0.00 46 GLY A C 7
ATOM 7331 O O . GLY A 1 55 ? -4.661 4.981 0.499 1.00 0.00 46 GLY A O 7
ATOM 7335 N N . PHE A 1 56 ? -6.881 5.046 1.046 1.00 0.00 47 PHE A N 7
ATOM 7336 C CA . PHE A 1 56 ? -6.882 3.758 1.709 1.00 0.00 47 PHE A CA 7
ATOM 7337 C C . PHE A 1 56 ? -6.903 2.650 0.650 1.00 0.00 47 PHE A C 7
ATOM 7338 O O . PHE A 1 56 ? -7.552 2.732 -0.386 1.00 0.00 47 PHE A O 7
ATOM 7355 N N . ILE A 1 57 ? -6.133 1.615 1.024 1.00 0.00 48 ILE A N 7
ATOM 7356 C CA . ILE A 1 57 ? -5.966 0.416 0.226 1.00 0.00 48 ILE A CA 7
ATOM 7357 C C . ILE A 1 57 ? -5.916 -0.752 1.221 1.00 0.00 48 ILE A C 7
ATOM 7358 O O . ILE A 1 57 ? -5.392 -0.587 2.316 1.00 0.00 48 ILE A O 7
ATOM 7374 N N . PRO A 1 58 ? -6.412 -1.958 0.823 1.00 0.00 49 PRO A N 7
ATOM 7375 C CA . PRO A 1 58 ? -6.425 -3.076 1.761 1.00 0.00 49 PRO A CA 7
ATOM 7376 C C . PRO A 1 58 ? -5.063 -3.752 1.946 1.00 0.00 49 PRO A C 7
ATOM 7377 O O . PRO A 1 58 ? -4.373 -4.050 0.976 1.00 0.00 49 PRO A O 7
ATOM 7388 N N . LYS A 1 59 ? -4.769 -4.076 3.234 1.00 0.00 50 LYS A N 7
ATOM 7389 C CA . LYS A 1 59 ? -3.465 -4.680 3.492 1.00 0.00 50 LYS A CA 7
ATOM 7390 C C . LYS A 1 59 ? -3.359 -6.108 2.942 1.00 0.00 50 LYS A C 7
ATOM 7391 O O . LYS A 1 59 ? -2.298 -6.478 2.468 1.00 0.00 50 LYS A O 7
ATOM 7410 N N . ASN A 1 60 ? -4.473 -6.880 2.947 1.00 0.00 51 ASN A N 7
ATOM 7411 C CA . ASN A 1 60 ? -4.343 -8.237 2.394 1.00 0.00 51 ASN A CA 7
ATOM 7412 C C . ASN A 1 60 ? -4.143 -8.279 0.849 1.00 0.00 51 ASN A C 7
ATOM 7413 O O . ASN A 1 60 ? -3.794 -9.320 0.309 1.00 0.00 51 ASN A O 7
ATOM 7424 N N . TYR A 1 61 ? -4.288 -7.106 0.181 1.00 0.00 52 TYR A N 7
ATOM 7425 C CA . TYR A 1 61 ? -4.049 -7.017 -1.272 1.00 0.00 52 TYR A CA 7
ATOM 7426 C C . TYR A 1 61 ? -2.586 -6.596 -1.608 1.00 0.00 52 TYR A C 7
ATOM 7427 O O . TYR A 1 61 ? -2.184 -6.698 -2.760 1.00 0.00 52 TYR A O 7
ATOM 7445 N N . ILE A 1 62 ? -1.830 -6.108 -0.585 1.00 0.00 53 ILE A N 7
ATOM 7446 C CA . ILE A 1 62 ? -0.419 -5.690 -0.814 1.00 0.00 53 ILE A CA 7
ATOM 7447 C C . ILE A 1 62 ? 0.504 -6.367 0.232 1.00 0.00 53 ILE A C 7
ATOM 7448 O O . ILE A 1 62 ? 0.069 -6.952 1.212 1.00 0.00 53 ILE A O 7
ATOM 7464 N N . GLU A 1 63 ? 1.813 -6.184 -0.054 1.00 0.00 54 GLU A N 7
ATOM 7465 C CA . GLU A 1 63 ? 2.935 -6.632 0.763 1.00 0.00 54 GLU A CA 7
ATOM 7466 C C . GLU A 1 63 ? 3.732 -5.336 1.034 1.00 0.00 54 GLU A C 7
ATOM 7467 O O . GLU A 1 63 ? 3.823 -4.461 0.183 1.00 0.00 54 GLU A O 7
ATOM 7479 N N . MET A 1 64 ? 4.320 -5.259 2.238 1.00 0.00 55 MET A N 7
ATOM 7480 C CA . MET A 1 64 ? 5.027 -4.043 2.622 1.00 0.00 55 MET A CA 7
ATOM 7481 C C . MET A 1 64 ? 6.477 -3.988 2.141 1.00 0.00 55 MET A C 7
ATOM 7482 O O . MET A 1 64 ? 6.783 -3.579 1.026 1.00 0.00 55 MET A O 7
ATOM 7496 N N . LYS A 1 65 ? 7.294 -4.435 3.061 1.00 0.00 56 LYS A N 7
ATOM 7497 C CA . LYS A 1 65 ? 8.747 -4.475 2.984 1.00 0.00 56 LYS A CA 7
ATOM 7498 C C . LYS A 1 65 ? 9.345 -3.034 3.078 1.00 0.00 56 LYS A C 7
ATOM 7499 O O . LYS A 1 65 ? 9.448 -2.309 2.102 1.00 0.00 56 LYS A O 7
ATOM 7518 N N . PRO A 1 66 ? 9.720 -2.637 4.335 1.00 0.00 57 PRO A N 7
ATOM 7519 C CA . PRO A 1 66 ? 10.353 -1.333 4.578 1.00 0.00 57 PRO A CA 7
ATOM 7520 C C . PRO A 1 66 ? 11.844 -1.342 4.124 1.00 0.00 57 PRO A C 7
ATOM 7521 O O . PRO A 1 66 ? 12.255 -2.217 3.374 1.00 0.00 57 PRO A O 7
ATOM 7538 N N . VAL B 2 2 ? -7.820 -15.439 -8.398 1.00 0.00 1 VAL B N 7
ATOM 7539 C CA . VAL B 2 2 ? -8.960 -14.890 -7.674 1.00 0.00 1 VAL B CA 7
ATOM 7540 C C . VAL B 2 2 ? -8.381 -14.192 -6.430 1.00 0.00 1 VAL B C 7
ATOM 7541 O O . VAL B 2 2 ? -7.878 -14.855 -5.528 1.00 0.00 1 VAL B O 7
ATOM 7554 N N . PRO B 2 3 ? -8.354 -12.828 -6.436 1.00 0.00 2 PRO B N 7
ATOM 7555 C CA . PRO B 2 3 ? -7.872 -12.127 -5.264 1.00 0.00 2 PRO B CA 7
ATOM 7556 C C . PRO B 2 3 ? -8.768 -12.298 -4.006 1.00 0.00 2 PRO B C 7
ATOM 7557 O O . PRO B 2 3 ? -9.952 -12.598 -4.097 1.00 0.00 2 PRO B O 7
ATOM 7568 N N . PRO B 2 4 ? -8.119 -12.068 -2.824 1.00 0.00 3 PRO B N 7
ATOM 7569 C CA . PRO B 2 4 ? -8.778 -12.147 -1.510 1.00 0.00 3 PRO B CA 7
ATOM 7570 C C . PRO B 2 4 ? -10.045 -11.281 -1.306 1.00 0.00 3 PRO B C 7
ATOM 7571 O O . PRO B 2 4 ? -10.269 -10.297 -1.995 1.00 0.00 3 PRO B O 7
ATOM 7582 N N . PRO B 2 5 ? -10.854 -11.664 -0.267 1.00 0.00 4 PRO B N 7
ATOM 7583 C CA . PRO B 2 5 ? -12.027 -10.871 0.134 1.00 0.00 4 PRO B CA 7
ATOM 7584 C C . PRO B 2 5 ? -11.466 -9.638 0.841 1.00 0.00 4 PRO B C 7
ATOM 7585 O O . PRO B 2 5 ? -10.653 -9.745 1.752 1.00 0.00 4 PRO B O 7
ATOM 7596 N N . VAL B 2 6 ? -11.936 -8.475 0.366 1.00 0.00 5 VAL B N 7
ATOM 7597 C CA . VAL B 2 6 ? -11.428 -7.246 0.943 1.00 0.00 5 VAL B CA 7
ATOM 7598 C C . VAL B 2 6 ? -12.026 -7.072 2.346 1.00 0.00 5 VAL B C 7
ATOM 7599 O O . VAL B 2 6 ? -13.129 -7.538 2.614 1.00 0.00 5 VAL B O 7
ATOM 7612 N N . PRO B 2 7 ? -11.232 -6.458 3.256 1.00 0.00 6 PRO B N 7
ATOM 7613 C CA . PRO B 2 7 ? -11.713 -6.233 4.605 1.00 0.00 6 PRO B CA 7
ATOM 7614 C C . PRO B 2 7 ? -12.862 -5.226 4.742 1.00 0.00 6 PRO B C 7
ATOM 7615 O O . PRO B 2 7 ? -13.016 -4.318 3.939 1.00 0.00 6 PRO B O 7
ATOM 7626 N N . PRO B 2 8 ? -13.630 -5.382 5.860 1.00 0.00 7 PRO B N 7
ATOM 7627 C CA . PRO B 2 8 ? -14.696 -4.428 6.170 1.00 0.00 7 PRO B CA 7
ATOM 7628 C C . PRO B 2 8 ? -14.024 -3.067 6.471 1.00 0.00 7 PRO B C 7
ATOM 7629 O O . PRO B 2 8 ? -13.187 -2.964 7.360 1.00 0.00 7 PRO B O 7
ATOM 7640 N N . ARG B 2 9 ? -14.447 -2.045 5.692 1.00 0.00 8 ARG B N 7
ATOM 7641 C CA . ARG B 2 9 ? -13.866 -0.706 5.821 1.00 0.00 8 ARG B CA 7
ATOM 7642 C C . ARG B 2 9 ? -14.858 0.260 6.511 1.00 0.00 8 ARG B C 7
ATOM 7643 O O . ARG B 2 9 ? -15.614 0.991 5.891 1.00 0.00 8 ARG B O 7
ATOM 7664 N N . ARG B 2 10 ? -14.791 0.182 7.862 1.00 0.00 9 ARG B N 7
ATOM 7665 C CA . ARG B 2 10 ? -15.608 0.978 8.774 1.00 0.00 9 ARG B CA 7
ATOM 7666 C C . ARG B 2 10 ? -15.158 0.724 10.238 1.00 0.00 9 ARG B C 7
ATOM 7667 O O . ARG B 2 10 ? -15.880 0.178 11.061 1.00 0.00 9 ARG B O 7
ATOM 7688 N N . ARG B 2 11 ? -13.912 1.177 10.501 1.00 0.00 10 ARG B N 7
ATOM 7689 C CA . ARG B 2 11 ? -13.274 1.029 11.819 1.00 0.00 10 ARG B CA 7
ATOM 7690 C C . ARG B 2 11 ? -13.228 2.363 12.607 1.00 0.00 10 ARG B C 7
ATOM 7691 O O . ARG B 2 11 ? -12.458 2.531 13.542 1.00 0.00 10 ARG B O 7
ATOM 7715 N N . MET A 1 10 ? 8.182 3.772 3.742 1.00 0.00 1 MET A N 8
ATOM 7716 C CA . MET A 1 10 ? 8.200 2.341 3.522 1.00 0.00 1 MET A CA 8
ATOM 7717 C C . MET A 1 10 ? 7.920 2.031 2.053 1.00 0.00 1 MET A C 8
ATOM 7718 O O . MET A 1 10 ? 7.384 2.838 1.300 1.00 0.00 1 MET A O 8
ATOM 7732 N N . GLU A 1 11 ? 8.303 0.784 1.727 1.00 0.00 2 GLU A N 8
ATOM 7733 C CA . GLU A 1 11 ? 8.125 0.311 0.380 1.00 0.00 2 GLU A CA 8
ATOM 7734 C C . GLU A 1 11 ? 6.990 -0.704 0.479 1.00 0.00 2 GLU A C 8
ATOM 7735 O O . GLU A 1 11 ? 6.862 -1.469 1.431 1.00 0.00 2 GLU A O 8
ATOM 7747 N N . ALA A 1 12 ? 6.192 -0.630 -0.595 1.00 0.00 3 ALA A N 8
ATOM 7748 C CA . ALA A 1 12 ? 4.997 -1.422 -0.755 1.00 0.00 3 ALA A CA 8
ATOM 7749 C C . ALA A 1 12 ? 4.958 -1.943 -2.176 1.00 0.00 3 ALA A C 8
ATOM 7750 O O . ALA A 1 12 ? 5.613 -1.450 -3.087 1.00 0.00 3 ALA A O 8
ATOM 7757 N N . ILE A 1 13 ? 4.127 -2.998 -2.255 1.00 0.00 4 ILE A N 8
ATOM 7758 C CA . ILE A 1 13 ? 3.970 -3.712 -3.498 1.00 0.00 4 ILE A CA 8
ATOM 7759 C C . ILE A 1 13 ? 2.533 -4.234 -3.608 1.00 0.00 4 ILE A C 8
ATOM 7760 O O . ILE A 1 13 ? 2.109 -5.096 -2.837 1.00 0.00 4 ILE A O 8
ATOM 7776 N N . ALA A 1 14 ? 1.821 -3.696 -4.621 1.00 0.00 5 ALA A N 8
ATOM 7777 C CA . ALA A 1 14 ? 0.476 -4.180 -4.873 1.00 0.00 5 ALA A CA 8
ATOM 7778 C C . ALA A 1 14 ? 0.623 -5.621 -5.395 1.00 0.00 5 ALA A C 8
ATOM 7779 O O . ALA A 1 14 ? 1.273 -5.861 -6.409 1.00 0.00 5 ALA A O 8
ATOM 7786 N N . LYS A 1 15 ? -0.072 -6.536 -4.708 1.00 0.00 6 LYS A N 8
ATOM 7787 C CA . LYS A 1 15 ? -0.037 -7.960 -5.058 1.00 0.00 6 LYS A CA 8
ATOM 7788 C C . LYS A 1 15 ? -1.191 -8.398 -5.958 1.00 0.00 6 LYS A C 8
ATOM 7789 O O . LYS A 1 15 ? -1.089 -9.402 -6.653 1.00 0.00 6 LYS A O 8
ATOM 7808 N N . TYR A 1 16 ? -2.285 -7.620 -5.895 1.00 0.00 7 TYR A N 8
ATOM 7809 C CA . TYR A 1 16 ? -3.458 -7.956 -6.722 1.00 0.00 7 TYR A CA 8
ATOM 7810 C C . TYR A 1 16 ? -4.031 -6.642 -7.240 1.00 0.00 7 TYR A C 8
ATOM 7811 O O . TYR A 1 16 ? -3.611 -5.563 -6.842 1.00 0.00 7 TYR A O 8
ATOM 7829 N N . ASP A 1 17 ? -4.970 -6.800 -8.202 1.00 0.00 8 ASP A N 8
ATOM 7830 C CA . ASP A 1 17 ? -5.609 -5.609 -8.779 1.00 0.00 8 ASP A CA 8
ATOM 7831 C C . ASP A 1 17 ? -6.499 -4.960 -7.716 1.00 0.00 8 ASP A C 8
ATOM 7832 O O . ASP A 1 17 ? -6.918 -5.616 -6.778 1.00 0.00 8 ASP A O 8
ATOM 7841 N N . PHE A 1 18 ? -6.656 -3.628 -7.825 1.00 0.00 9 PHE A N 8
ATOM 7842 C CA . PHE A 1 18 ? -7.589 -2.992 -6.880 1.00 0.00 9 PHE A CA 8
ATOM 7843 C C . PHE A 1 18 ? -8.264 -1.792 -7.557 1.00 0.00 9 PHE A C 8
ATOM 7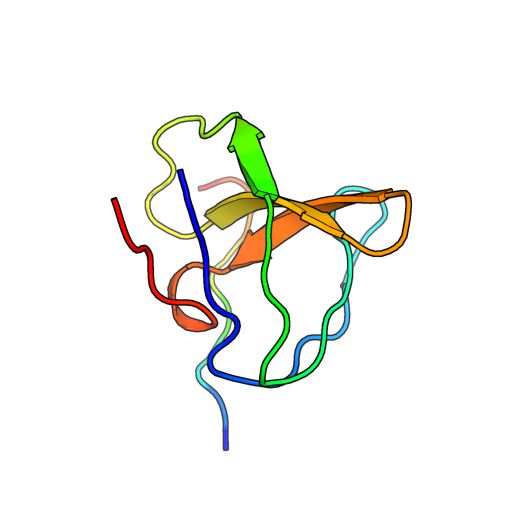844 O O . PHE A 1 18 ? -7.635 -0.940 -8.164 1.00 0.00 9 PHE A O 8
ATOM 7861 N N . LYS A 1 19 ? -9.595 -1.782 -7.427 1.00 0.00 10 LYS A N 8
ATOM 7862 C CA . LYS A 1 19 ? -10.432 -0.710 -7.983 1.00 0.00 10 LYS A CA 8
ATOM 7863 C C . LYS A 1 19 ? -11.254 -0.142 -6.790 1.00 0.00 10 LYS A C 8
ATOM 7864 O O . LYS A 1 19 ? -12.239 -0.749 -6.389 1.00 0.00 10 LYS A O 8
ATOM 7883 N N . ALA A 1 20 ? -10.816 1.060 -6.286 1.00 0.00 11 ALA A N 8
ATOM 7884 C CA . ALA A 1 20 ? -11.444 1.738 -5.124 1.00 0.00 11 ALA A CA 8
ATOM 7885 C C . ALA A 1 20 ? -12.973 1.800 -5.197 1.00 0.00 11 ALA A C 8
ATOM 7886 O O . ALA A 1 20 ? -13.582 1.756 -6.261 1.00 0.00 11 ALA A O 8
ATOM 7893 N N . THR A 1 21 ? -13.533 1.890 -3.963 1.00 0.00 12 THR A N 8
ATOM 7894 C CA . THR A 1 21 ? -14.983 1.918 -3.789 1.00 0.00 12 THR A CA 8
ATOM 7895 C C . THR A 1 21 ? -15.481 3.284 -3.289 1.00 0.00 12 THR A C 8
ATOM 7896 O O . THR A 1 21 ? -16.669 3.576 -3.372 1.00 0.00 12 THR A O 8
ATOM 7907 N N . ALA A 1 22 ? -14.519 4.090 -2.790 1.00 0.00 13 ALA A N 8
ATOM 7908 C CA . ALA A 1 22 ? -14.911 5.388 -2.255 1.00 0.00 13 ALA A CA 8
ATOM 7909 C C . ALA A 1 22 ? -13.756 6.376 -2.381 1.00 0.00 13 ALA A C 8
ATOM 7910 O O . ALA A 1 22 ? -12.598 6.030 -2.569 1.00 0.00 13 ALA A O 8
ATOM 7917 N N . ASP A 1 23 ? -14.193 7.638 -2.244 1.00 0.00 14 ASP A N 8
ATOM 7918 C CA . ASP A 1 23 ? -13.357 8.820 -2.375 1.00 0.00 14 ASP A CA 8
ATOM 7919 C C . ASP A 1 23 ? -12.066 8.814 -1.521 1.00 0.00 14 ASP A C 8
ATOM 7920 O O . ASP A 1 23 ? -11.036 9.305 -1.973 1.00 0.00 14 ASP A O 8
ATOM 7929 N N . ASP A 1 24 ? -12.138 8.204 -0.309 1.00 0.00 15 ASP A N 8
ATOM 7930 C CA . ASP A 1 24 ? -10.948 8.239 0.567 1.00 0.00 15 ASP A CA 8
ATOM 7931 C C . ASP A 1 24 ? -9.963 7.069 0.356 1.00 0.00 15 ASP A C 8
ATOM 7932 O O . ASP A 1 24 ? -8.895 7.009 0.948 1.00 0.00 15 ASP A O 8
ATOM 7941 N N . GLU A 1 25 ? -10.359 6.218 -0.594 1.00 0.00 16 GLU A N 8
ATOM 7942 C CA . GLU A 1 25 ? -9.586 5.067 -1.044 1.00 0.00 16 GLU A CA 8
ATOM 7943 C C . GLU A 1 25 ? -9.046 5.430 -2.439 1.00 0.00 16 GLU A C 8
ATOM 7944 O O . GLU A 1 25 ? -9.593 6.294 -3.127 1.00 0.00 16 GLU A O 8
ATOM 7956 N N . LEU A 1 26 ? -7.973 4.702 -2.838 1.00 0.00 17 LEU A N 8
ATOM 7957 C CA . LEU A 1 26 ? -7.399 4.978 -4.152 1.00 0.00 17 LEU A CA 8
ATOM 7958 C C . LEU A 1 26 ? -7.090 3.611 -4.842 1.00 0.00 17 LEU A C 8
ATOM 7959 O O . LEU A 1 26 ? -6.869 2.600 -4.185 1.00 0.00 17 LEU A O 8
ATOM 7975 N N . SER A 1 27 ? -7.063 3.684 -6.185 1.00 0.00 18 SER A N 8
ATOM 7976 C CA . SER A 1 27 ? -6.842 2.531 -7.068 1.00 0.00 18 SER A CA 8
ATOM 7977 C C . SER A 1 27 ? -5.324 2.194 -7.268 1.00 0.00 18 SER A C 8
ATOM 7978 O O . SER A 1 27 ? -4.416 2.966 -6.986 1.00 0.00 18 SER A O 8
ATOM 7986 N N . PHE A 1 28 ? -5.166 0.961 -7.773 1.00 0.00 19 PHE A N 8
ATOM 7987 C CA . PHE A 1 28 ? -3.880 0.403 -8.193 1.00 0.00 19 PHE A CA 8
ATOM 7988 C C . PHE A 1 28 ? -4.173 -0.835 -9.047 1.00 0.00 19 PHE A C 8
ATOM 7989 O O . PHE A 1 28 ? -5.307 -1.249 -9.225 1.00 0.00 19 PHE A O 8
ATOM 8006 N N . LYS A 1 29 ? -3.077 -1.347 -9.621 1.00 0.00 20 LYS A N 8
ATOM 8007 C CA . LYS A 1 29 ? -3.162 -2.536 -10.447 1.00 0.00 20 LYS A CA 8
ATOM 8008 C C . LYS A 1 29 ? -2.034 -3.427 -9.954 1.00 0.00 20 LYS A C 8
ATOM 8009 O O . LYS A 1 29 ? -1.013 -2.952 -9.473 1.00 0.00 20 LYS A O 8
ATOM 8028 N N . ARG A 1 30 ? -2.285 -4.734 -10.126 1.00 0.00 21 ARG A N 8
ATOM 8029 C CA . ARG A 1 30 ? -1.313 -5.743 -9.720 1.00 0.00 21 ARG A CA 8
ATOM 8030 C C . ARG A 1 30 ? 0.128 -5.403 -10.197 1.00 0.00 21 ARG A C 8
ATOM 8031 O O . ARG A 1 30 ? 0.475 -5.584 -11.357 1.00 0.00 21 ARG A O 8
ATOM 8052 N N . GLY A 1 31 ? 0.928 -4.945 -9.208 1.00 0.00 22 GLY A N 8
ATOM 8053 C CA . GLY A 1 31 ? 2.323 -4.602 -9.433 1.00 0.00 22 GLY A CA 8
ATOM 8054 C C . GLY A 1 31 ? 2.767 -3.226 -8.904 1.00 0.00 22 GLY A C 8
ATOM 8055 O O . GLY A 1 31 ? 3.953 -3.054 -8.651 1.00 0.00 22 GLY A O 8
ATOM 8059 N N . ASP A 1 32 ? 1.814 -2.266 -8.725 1.00 0.00 23 ASP A N 8
ATOM 8060 C CA . ASP A 1 32 ? 2.213 -0.927 -8.285 1.00 0.00 23 ASP A CA 8
ATOM 8061 C C . ASP A 1 32 ? 3.165 -0.862 -7.074 1.00 0.00 23 ASP A C 8
ATOM 8062 O O . ASP A 1 32 ? 3.145 -1.673 -6.161 1.00 0.00 23 ASP A O 8
ATOM 8071 N N . ILE A 1 33 ? 3.998 0.192 -7.150 1.00 0.00 24 ILE A N 8
ATOM 8072 C CA . ILE A 1 33 ? 4.955 0.529 -6.097 1.00 0.00 24 ILE A CA 8
ATOM 8073 C C . ILE A 1 33 ? 4.300 1.676 -5.321 1.00 0.00 24 ILE A C 8
ATOM 8074 O O . ILE A 1 33 ? 4.102 2.748 -5.882 1.00 0.00 24 ILE A O 8
ATOM 8090 N N . LEU A 1 34 ? 4.011 1.425 -4.025 1.00 0.00 25 LEU A N 8
ATOM 8091 C CA . LEU A 1 34 ? 3.360 2.482 -3.231 1.00 0.00 25 LEU A CA 8
ATOM 8092 C C . LEU A 1 34 ? 4.283 3.070 -2.160 1.00 0.00 25 LEU A C 8
ATOM 8093 O O . LEU A 1 34 ? 5.284 2.487 -1.753 1.00 0.00 25 LEU A O 8
ATOM 8109 N N . LYS A 1 35 ? 3.844 4.283 -1.763 1.00 0.00 26 LYS A N 8
ATOM 8110 C CA . LYS A 1 35 ? 4.515 5.059 -0.726 1.00 0.00 26 LYS A CA 8
ATOM 8111 C C . LYS A 1 35 ? 3.663 4.896 0.524 1.00 0.00 26 LYS A C 8
ATOM 8112 O O . LYS A 1 35 ? 2.604 5.490 0.593 1.00 0.00 26 LYS A O 8
ATOM 8131 N N . VAL A 1 36 ? 4.136 4.131 1.539 1.00 0.00 27 VAL A N 8
ATOM 8132 C CA . VAL A 1 36 ? 3.138 3.972 2.619 1.00 0.00 27 VAL A CA 8
ATOM 8133 C C . VAL A 1 36 ? 3.249 5.138 3.620 1.00 0.00 27 VAL A C 8
ATOM 8134 O O . VAL A 1 36 ? 4.064 5.145 4.532 1.00 0.00 27 VAL A O 8
ATOM 8147 N N . LEU A 1 37 ? 2.299 6.080 3.477 1.00 0.00 28 LEU A N 8
ATOM 8148 C CA . LEU A 1 37 ? 2.339 7.214 4.386 1.00 0.00 28 LEU A CA 8
ATOM 8149 C C . LEU A 1 37 ? 1.460 6.849 5.596 1.00 0.00 28 LEU A C 8
ATOM 8150 O O . LEU A 1 37 ? 0.261 7.067 5.607 1.00 0.00 28 LEU A O 8
ATOM 8166 N N . ASN A 1 38 ? 2.172 6.374 6.640 1.00 0.00 29 ASN A N 8
ATOM 8167 C CA . ASN A 1 38 ? 1.528 5.938 7.880 1.00 0.00 29 ASN A CA 8
ATOM 8168 C C . ASN A 1 38 ? 0.715 4.638 7.654 1.00 0.00 29 ASN A C 8
ATOM 8169 O O . ASN A 1 38 ? 0.273 4.302 6.557 1.00 0.00 29 ASN A O 8
ATOM 8180 N N . GLU A 1 39 ? 0.586 3.927 8.804 1.00 0.00 30 GLU A N 8
ATOM 8181 C CA . GLU A 1 39 ? -0.101 2.632 8.829 1.00 0.00 30 GLU A CA 8
ATOM 8182 C C . GLU A 1 39 ? -0.423 2.144 10.272 1.00 0.00 30 GLU A C 8
ATOM 8183 O O . GLU A 1 39 ? -0.008 1.063 10.667 1.00 0.00 30 GLU A O 8
ATOM 8195 N N . GLU A 1 40 ? -1.213 2.943 11.033 1.00 0.00 31 GLU A N 8
ATOM 8196 C CA . GLU A 1 40 ? -1.523 2.527 12.427 1.00 0.00 31 GLU A CA 8
ATOM 8197 C C . GLU A 1 40 ? -3.003 2.445 12.848 1.00 0.00 31 GLU A C 8
ATOM 8198 O O . GLU A 1 40 ? -3.431 1.653 13.681 1.00 0.00 31 GLU A O 8
ATOM 8210 N N . CYS A 1 41 ? -3.720 3.299 12.143 1.00 0.00 32 CYS A N 8
ATOM 8211 C CA . CYS A 1 41 ? -5.142 3.568 12.326 1.00 0.00 32 CYS A CA 8
ATOM 8212 C C . CYS A 1 41 ? -6.107 2.441 11.907 1.00 0.00 32 CYS A C 8
ATOM 8213 O O . CYS A 1 41 ? -7.287 2.515 12.207 1.00 0.00 32 CYS A O 8
ATOM 8221 N N . ASP A 1 42 ? -5.574 1.392 11.247 1.00 0.00 33 ASP A N 8
ATOM 8222 C CA . ASP A 1 42 ? -6.383 0.293 10.750 1.00 0.00 33 ASP A CA 8
ATOM 8223 C C . ASP A 1 42 ? -5.480 -0.880 10.340 1.00 0.00 33 ASP A C 8
ATOM 8224 O O . ASP A 1 42 ? -4.476 -0.735 9.655 1.00 0.00 33 ASP A O 8
ATOM 8233 N N . GLN A 1 43 ? -5.869 -2.049 10.874 1.00 0.00 34 GLN A N 8
ATOM 8234 C CA . GLN A 1 43 ? -5.107 -3.275 10.684 1.00 0.00 34 GLN A CA 8
ATOM 8235 C C . GLN A 1 43 ? -5.182 -3.887 9.266 1.00 0.00 34 GLN A C 8
ATOM 8236 O O . GLN A 1 43 ? -4.221 -4.472 8.800 1.00 0.00 34 GLN A O 8
ATOM 8250 N N . ASN A 1 44 ? -6.345 -3.663 8.629 1.00 0.00 35 ASN A N 8
ATOM 8251 C CA . ASN A 1 44 ? -6.853 -4.137 7.355 1.00 0.00 35 ASN A CA 8
ATOM 8252 C C . ASN A 1 44 ? -6.636 -3.133 6.217 1.00 0.00 35 ASN A C 8
ATOM 8253 O O . ASN A 1 44 ? -6.828 -3.500 5.071 1.00 0.00 35 ASN A O 8
ATOM 8264 N N . TRP A 1 45 ? -6.388 -1.859 6.575 1.00 0.00 36 TRP A N 8
ATOM 8265 C CA . TRP A 1 45 ? -6.150 -0.795 5.594 1.00 0.00 36 TRP A CA 8
ATOM 8266 C C . TRP A 1 45 ? -4.775 -0.131 5.877 1.00 0.00 36 TRP A C 8
ATOM 8267 O O . TRP A 1 45 ? -4.263 -0.187 6.984 1.00 0.00 36 TRP A O 8
ATOM 8288 N N . TYR A 1 46 ? -4.185 0.415 4.792 1.00 0.00 37 TYR A N 8
ATOM 8289 C CA . TYR A 1 46 ? -2.900 1.131 4.844 1.00 0.00 37 TYR A CA 8
ATOM 8290 C C . TYR A 1 46 ? -3.124 2.417 4.011 1.00 0.00 37 TYR A C 8
ATOM 8291 O O . TYR A 1 46 ? -3.868 2.382 3.041 1.00 0.00 37 TYR A O 8
ATOM 8309 N N . LYS A 1 47 ? -2.491 3.539 4.440 1.00 0.00 38 LYS A N 8
ATOM 8310 C CA . LYS A 1 47 ? -2.622 4.796 3.692 1.00 0.00 38 LYS A CA 8
ATOM 8311 C C . LYS A 1 47 ? -1.336 4.966 2.858 1.00 0.00 38 LYS A C 8
ATOM 8312 O O . LYS A 1 47 ? -0.245 4.926 3.413 1.00 0.00 38 LYS A O 8
ATOM 8331 N N . ALA A 1 48 ? -1.504 5.134 1.522 1.00 0.00 39 ALA A N 8
ATOM 8332 C CA . ALA A 1 48 ? -0.316 5.261 0.671 1.00 0.00 39 ALA A CA 8
ATOM 8333 C C . ALA A 1 48 ? -0.482 6.229 -0.505 1.00 0.00 39 ALA A C 8
ATOM 8334 O O . ALA A 1 48 ? -1.582 6.667 -0.812 1.00 0.00 39 ALA A O 8
ATOM 8341 N N . GLU A 1 49 ? 0.688 6.520 -1.149 1.00 0.00 40 GLU A N 8
ATOM 8342 C CA . GLU A 1 49 ? 0.688 7.426 -2.291 1.00 0.00 40 GLU A CA 8
ATOM 8343 C C . GLU A 1 49 ? 0.968 6.670 -3.608 1.00 0.00 40 GLU A C 8
ATOM 8344 O O . GLU A 1 49 ? 1.852 5.832 -3.711 1.00 0.00 40 GLU A O 8
ATOM 8356 N N . LEU A 1 50 ? 0.130 7.090 -4.575 1.00 0.00 41 LEU A N 8
ATOM 8357 C CA . LEU A 1 50 ? 0.144 6.627 -5.965 1.00 0.00 41 LEU A CA 8
ATOM 8358 C C . LEU A 1 50 ? -0.598 7.539 -6.913 1.00 0.00 41 LEU A C 8
ATOM 8359 O O . LEU A 1 50 ? -1.702 7.993 -6.652 1.00 0.00 41 LEU A O 8
ATOM 8375 N N . ASN A 1 51 ? 0.070 7.663 -8.083 1.00 0.00 42 ASN A N 8
ATOM 8376 C CA . ASN A 1 51 ? -0.587 8.314 -9.204 1.00 0.00 42 ASN A CA 8
ATOM 8377 C C . ASN A 1 51 ? -1.053 9.764 -8.950 1.00 0.00 42 ASN A C 8
ATOM 8378 O O . ASN A 1 51 ? -2.037 10.219 -9.520 1.00 0.00 42 ASN A O 8
ATOM 8389 N N . GLY A 1 52 ? -0.313 10.444 -8.044 1.00 0.00 43 GLY A N 8
ATOM 8390 C CA . GLY A 1 52 ? -0.650 11.829 -7.704 1.00 0.00 43 GLY A CA 8
ATOM 8391 C C . GLY A 1 52 ? -1.856 11.971 -6.755 1.00 0.00 43 GLY A C 8
ATOM 8392 O O . GLY A 1 52 ? -2.466 13.027 -6.656 1.00 0.00 43 GLY A O 8
ATOM 8396 N N . LYS A 1 53 ? -2.170 10.842 -6.085 1.00 0.00 44 LYS A N 8
ATOM 8397 C CA . LYS A 1 53 ? -3.252 10.728 -5.123 1.00 0.00 44 LYS A CA 8
ATOM 8398 C C . LYS A 1 53 ? -2.736 9.915 -3.924 1.00 0.00 44 LYS A C 8
ATOM 8399 O O . LYS A 1 53 ? -1.697 9.269 -3.973 1.00 0.00 44 LYS A O 8
ATOM 8418 N N . ASP A 1 54 ? -3.554 9.996 -2.863 1.00 0.00 45 ASP A N 8
ATOM 8419 C CA . ASP A 1 54 ? -3.273 9.311 -1.607 1.00 0.00 45 ASP A CA 8
ATOM 8420 C C . ASP A 1 54 ? -4.634 8.820 -1.063 1.00 0.00 45 ASP A C 8
ATOM 8421 O O . ASP A 1 54 ? -5.635 9.528 -1.108 1.00 0.00 45 ASP A O 8
ATOM 8430 N N . GLY A 1 55 ? -4.613 7.563 -0.580 1.00 0.00 46 GLY A N 8
ATOM 8431 C CA . GLY A 1 55 ? -5.848 6.968 -0.063 1.00 0.00 46 GLY A CA 8
ATOM 8432 C C . GLY A 1 55 ? -5.607 5.603 0.569 1.00 0.00 46 GLY A C 8
ATOM 8433 O O . GLY A 1 55 ? -4.505 5.067 0.548 1.00 0.00 46 GLY A O 8
ATOM 8437 N N . PHE A 1 56 ? -6.705 5.071 1.143 1.00 0.00 47 PHE A N 8
ATOM 8438 C CA . PHE A 1 56 ? -6.616 3.761 1.766 1.00 0.00 47 PHE A CA 8
ATOM 8439 C C . PHE A 1 56 ? -6.660 2.654 0.691 1.00 0.00 47 PHE A C 8
ATOM 8440 O O . PHE A 1 56 ? -7.286 2.767 -0.356 1.00 0.00 47 PHE A O 8
ATOM 8457 N N . ILE A 1 57 ? -5.931 1.586 1.053 1.00 0.00 48 ILE A N 8
ATOM 8458 C CA . ILE A 1 57 ? -5.797 0.375 0.255 1.00 0.00 48 ILE A CA 8
ATOM 8459 C C . ILE A 1 57 ? -5.788 -0.797 1.253 1.00 0.00 48 ILE A C 8
ATOM 8460 O O . ILE A 1 57 ? -5.275 -0.642 2.352 1.00 0.00 48 ILE A O 8
ATOM 8476 N N . PRO A 1 58 ? -6.321 -1.991 0.871 1.00 0.00 49 PRO A N 8
ATOM 8477 C CA . PRO A 1 58 ? -6.366 -3.088 1.839 1.00 0.00 49 PRO A CA 8
ATOM 8478 C C . PRO A 1 58 ? -5.025 -3.766 2.088 1.00 0.00 49 PRO A C 8
ATOM 8479 O O . PRO A 1 58 ? -4.274 -3.989 1.144 1.00 0.00 49 PRO A O 8
ATOM 8490 N N . LYS A 1 59 ? -4.775 -4.156 3.376 1.00 0.00 50 LYS A N 8
ATOM 8491 C CA . LYS A 1 59 ? -3.474 -4.791 3.545 1.00 0.00 50 LYS A CA 8
ATOM 8492 C C . LYS A 1 59 ? -3.385 -6.188 2.904 1.00 0.00 50 LYS A C 8
ATOM 8493 O O . LYS A 1 59 ? -2.311 -6.536 2.439 1.00 0.00 50 LYS A O 8
ATOM 8512 N N . ASN A 1 60 ? -4.501 -6.962 2.835 1.00 0.00 51 ASN A N 8
ATOM 8513 C CA . ASN A 1 60 ? -4.335 -8.291 2.208 1.00 0.00 51 ASN A CA 8
ATOM 8514 C C . ASN A 1 60 ? -4.071 -8.259 0.678 1.00 0.00 51 ASN A C 8
ATOM 8515 O O . ASN A 1 60 ? -3.662 -9.266 0.116 1.00 0.00 51 ASN A O 8
ATOM 8526 N N . TYR A 1 61 ? -4.219 -7.062 0.059 1.00 0.00 52 TYR A N 8
ATOM 8527 C CA . TYR A 1 61 ? -3.972 -6.904 -1.382 1.00 0.00 52 TYR A CA 8
ATOM 8528 C C . TYR A 1 61 ? -2.513 -6.458 -1.659 1.00 0.00 52 TYR A C 8
ATOM 8529 O O . TYR A 1 61 ? -2.103 -6.498 -2.810 1.00 0.00 52 TYR A O 8
ATOM 8547 N N . ILE A 1 62 ? -1.757 -6.037 -0.606 1.00 0.00 53 ILE A N 8
ATOM 8548 C CA . ILE A 1 62 ? -0.340 -5.635 -0.823 1.00 0.00 53 ILE A CA 8
ATOM 8549 C C . ILE A 1 62 ? 0.551 -6.396 0.188 1.00 0.00 53 ILE A C 8
ATOM 8550 O O . ILE A 1 62 ? 0.074 -7.043 1.111 1.00 0.00 53 ILE A O 8
ATOM 8566 N N . GLU A 1 63 ? 1.873 -6.228 -0.056 1.00 0.00 54 GLU A N 8
ATOM 8567 C CA . GLU A 1 63 ? 2.954 -6.774 0.755 1.00 0.00 54 GLU A CA 8
ATOM 8568 C C . GLU A 1 63 ? 3.937 -5.612 0.998 1.00 0.00 54 GLU A C 8
ATOM 8569 O O . GLU A 1 63 ? 4.273 -4.839 0.110 1.00 0.00 54 GLU A O 8
ATOM 8581 N N . MET A 1 64 ? 4.321 -5.498 2.281 1.00 0.00 55 MET A N 8
ATOM 8582 C CA . MET A 1 64 ? 5.254 -4.459 2.708 1.00 0.00 55 MET A CA 8
ATOM 8583 C C . MET A 1 64 ? 6.701 -4.931 2.493 1.00 0.00 55 MET A C 8
ATOM 8584 O O . MET A 1 64 ? 6.979 -6.100 2.256 1.00 0.00 55 MET A O 8
ATOM 8598 N N . LYS A 1 65 ? 7.587 -3.929 2.644 1.00 0.00 56 LYS A N 8
ATOM 8599 C CA . LYS A 1 65 ? 9.023 -4.123 2.531 1.00 0.00 56 LYS A CA 8
ATOM 8600 C C . LYS A 1 65 ? 9.760 -3.052 3.370 1.00 0.00 56 LYS A C 8
ATOM 8601 O O . LYS A 1 65 ? 10.177 -2.012 2.866 1.00 0.00 56 LYS A O 8
ATOM 8620 N N . PRO A 1 66 ? 9.885 -3.364 4.698 1.00 0.00 57 PRO A N 8
ATOM 8621 C CA . PRO A 1 66 ? 10.623 -2.510 5.626 1.00 0.00 57 PRO A CA 8
ATOM 8622 C C . PRO A 1 66 ? 12.135 -2.745 5.426 1.00 0.00 57 PRO A C 8
ATOM 8623 O O . PRO A 1 66 ? 12.542 -3.710 4.791 1.00 0.00 57 PRO A O 8
ATOM 8640 N N . VAL B 2 2 ? -7.657 -15.447 -8.356 1.00 0.00 1 VAL B N 8
ATOM 8641 C CA . VAL B 2 2 ? -8.747 -14.793 -7.695 1.00 0.00 1 VAL B CA 8
ATOM 8642 C C . VAL B 2 2 ? -8.234 -14.093 -6.442 1.00 0.00 1 VAL B C 8
ATOM 8643 O O . VAL B 2 2 ? -7.669 -14.713 -5.549 1.00 0.00 1 VAL B O 8
ATOM 8656 N N . PRO B 2 3 ? -8.357 -12.749 -6.443 1.00 0.00 2 PRO B N 8
ATOM 8657 C CA . PRO B 2 3 ? -7.922 -12.037 -5.280 1.00 0.00 2 PRO B CA 8
ATOM 8658 C C . PRO B 2 3 ? -8.793 -12.239 -4.011 1.00 0.00 2 PRO B C 8
ATOM 8659 O O . PRO B 2 3 ? -9.986 -12.514 -4.074 1.00 0.00 2 PRO B O 8
ATOM 8670 N N . PRO B 2 4 ? -8.104 -12.038 -2.847 1.00 0.00 3 PRO B N 8
ATOM 8671 C CA . PRO B 2 4 ? -8.732 -12.155 -1.523 1.00 0.00 3 PRO B CA 8
ATOM 8672 C C . PRO B 2 4 ? -9.991 -11.298 -1.265 1.00 0.00 3 PRO B C 8
ATOM 8673 O O . PRO B 2 4 ? -10.184 -10.245 -1.852 1.00 0.00 3 PRO B O 8
ATOM 8684 N N . PRO B 2 5 ? -10.823 -11.754 -0.284 1.00 0.00 4 PRO B N 8
ATOM 8685 C CA . PRO B 2 5 ? -11.984 -10.967 0.150 1.00 0.00 4 PRO B CA 8
ATOM 8686 C C . PRO B 2 5 ? -11.401 -9.755 0.883 1.00 0.00 4 PRO B C 8
ATOM 8687 O O . PRO B 2 5 ? -10.628 -9.891 1.824 1.00 0.00 4 PRO B O 8
ATOM 8698 N N . VAL B 2 6 ? -11.799 -8.577 0.376 1.00 0.00 5 VAL B N 8
ATOM 8699 C CA . VAL B 2 6 ? -11.289 -7.349 0.962 1.00 0.00 5 VAL B CA 8
ATOM 8700 C C . VAL B 2 6 ? -11.938 -7.154 2.329 1.00 0.00 5 VAL B C 8
ATOM 8701 O O . VAL B 2 6 ? -13.043 -7.630 2.570 1.00 0.00 5 VAL B O 8
ATOM 8714 N N . PRO B 2 7 ? -11.199 -6.491 3.241 1.00 0.00 6 PRO B N 8
ATOM 8715 C CA . PRO B 2 7 ? -11.775 -6.194 4.533 1.00 0.00 6 PRO B CA 8
ATOM 8716 C C . PRO B 2 7 ? -12.878 -5.133 4.448 1.00 0.00 6 PRO B C 8
ATOM 8717 O O . PRO B 2 7 ? -12.891 -4.295 3.559 1.00 0.00 6 PRO B O 8
ATOM 8728 N N . PRO B 2 8 ? -13.787 -5.160 5.450 1.00 0.00 7 PRO B N 8
ATOM 8729 C CA . PRO B 2 8 ? -14.820 -4.133 5.507 1.00 0.00 7 PRO B CA 8
ATOM 8730 C C . PRO B 2 8 ? -14.135 -2.817 5.946 1.00 0.00 7 PRO B C 8
ATOM 8731 O O . PRO B 2 8 ? -13.575 -2.742 7.033 1.00 0.00 7 PRO B O 8
ATOM 8742 N N . ARG B 2 9 ? -14.202 -1.807 5.051 1.00 0.00 8 ARG B N 8
ATOM 8743 C CA . ARG B 2 9 ? -13.608 -0.513 5.388 1.00 0.00 8 ARG B CA 8
ATOM 8744 C C . ARG B 2 9 ? -14.637 0.274 6.208 1.00 0.00 8 ARG B C 8
ATOM 8745 O O . ARG B 2 9 ? -15.822 -0.035 6.196 1.00 0.00 8 ARG B O 8
ATOM 8766 N N . ARG B 2 10 ? -14.063 1.298 6.885 1.00 0.00 9 ARG B N 8
ATOM 8767 C CA . ARG B 2 10 ? -14.646 2.297 7.773 1.00 0.00 9 ARG B CA 8
ATOM 8768 C C . ARG B 2 10 ? -14.040 2.106 9.177 1.00 0.00 9 ARG B C 8
ATOM 8769 O O . ARG B 2 10 ? -14.728 1.782 10.134 1.00 0.00 9 ARG B O 8
ATOM 8790 N N . ARG B 2 11 ? -12.710 2.328 9.242 1.00 0.00 10 ARG B N 8
ATOM 8791 C CA . ARG B 2 11 ? -11.988 2.184 10.498 1.00 0.00 10 ARG B CA 8
ATOM 8792 C C . ARG B 2 11 ? -10.569 2.745 10.282 1.00 0.00 10 ARG B C 8
ATOM 8793 O O . ARG B 2 11 ? -10.015 2.675 9.196 1.00 0.00 10 ARG B O 8
ATOM 8817 N N . MET A 1 10 ? 7.973 3.414 4.594 1.00 0.00 1 MET A N 9
ATOM 8818 C CA . MET A 1 10 ? 7.737 2.060 4.094 1.00 0.00 1 MET A CA 9
ATOM 8819 C C . MET A 1 10 ? 7.180 2.214 2.677 1.00 0.00 1 MET A C 9
ATOM 8820 O O . MET A 1 10 ? 6.541 3.211 2.375 1.00 0.00 1 MET A O 9
ATOM 8834 N N . GLU A 1 11 ? 7.512 1.212 1.826 1.00 0.00 2 GLU A N 9
ATOM 8835 C CA . GLU A 1 11 ? 7.070 1.255 0.428 1.00 0.00 2 GLU A CA 9
ATOM 8836 C C . GLU A 1 11 ? 5.689 0.574 0.214 1.00 0.00 2 GLU A C 9
ATOM 8837 O O . GLU A 1 11 ? 4.623 1.173 0.240 1.00 0.00 2 GLU A O 9
ATOM 8849 N N . ALA A 1 12 ? 5.855 -0.735 0.126 1.00 0.00 3 ALA A N 9
ATOM 8850 C CA . ALA A 1 12 ? 4.810 -1.727 -0.145 1.00 0.00 3 ALA A CA 9
ATOM 8851 C C . ALA A 1 12 ? 4.517 -1.787 -1.637 1.00 0.00 3 ALA A C 9
ATOM 8852 O O . ALA A 1 12 ? 4.991 -0.990 -2.430 1.00 0.00 3 ALA A O 9
ATOM 8859 N N . ILE A 1 13 ? 3.775 -2.865 -1.947 1.00 0.00 4 ILE A N 9
ATOM 8860 C CA . ILE A 1 13 ? 3.611 -3.262 -3.328 1.00 0.00 4 ILE A CA 9
ATOM 8861 C C . ILE A 1 13 ? 2.274 -3.937 -3.569 1.00 0.00 4 ILE A C 9
ATOM 8862 O O . ILE A 1 13 ? 1.908 -4.881 -2.876 1.00 0.00 4 ILE A O 9
ATOM 8878 N N . ALA A 1 14 ? 1.605 -3.443 -4.623 1.00 0.00 5 ALA A N 9
ATOM 8879 C CA . ALA A 1 14 ? 0.327 -4.033 -4.967 1.00 0.00 5 ALA A CA 9
ATOM 8880 C C . ALA A 1 14 ? 0.562 -5.499 -5.431 1.00 0.00 5 ALA A C 9
ATOM 8881 O O . ALA A 1 14 ? 1.325 -5.763 -6.348 1.00 0.00 5 ALA A O 9
ATOM 8888 N N . LYS A 1 15 ? -0.179 -6.411 -4.768 1.00 0.00 6 LYS A N 9
ATOM 8889 C CA . LYS A 1 15 ? -0.096 -7.866 -5.019 1.00 0.00 6 LYS A CA 9
ATOM 8890 C C . LYS A 1 15 ? -1.190 -8.406 -5.949 1.00 0.00 6 LYS A C 9
ATOM 8891 O O . LYS A 1 15 ? -1.013 -9.415 -6.628 1.00 0.00 6 LYS A O 9
ATOM 8910 N N . TYR A 1 16 ? -2.328 -7.695 -5.912 1.00 0.00 7 TYR A N 9
ATOM 8911 C CA . TYR A 1 16 ? -3.483 -8.077 -6.737 1.00 0.00 7 TYR A CA 9
ATOM 8912 C C . TYR A 1 16 ? -4.106 -6.762 -7.237 1.00 0.00 7 TYR A C 9
ATOM 8913 O O . TYR A 1 16 ? -3.772 -5.691 -6.747 1.00 0.00 7 TYR A O 9
ATOM 8931 N N . ASP A 1 17 ? -5.000 -6.895 -8.247 1.00 0.00 8 ASP A N 9
ATOM 8932 C CA . ASP A 1 17 ? -5.650 -5.700 -8.821 1.00 0.00 8 ASP A CA 9
ATOM 8933 C C . ASP A 1 17 ? -6.577 -5.063 -7.766 1.00 0.00 8 ASP A C 9
ATOM 8934 O O . ASP A 1 17 ? -7.070 -5.764 -6.898 1.00 0.00 8 ASP A O 9
ATOM 8943 N N . PHE A 1 18 ? -6.723 -3.717 -7.801 1.00 0.00 9 PHE A N 9
ATOM 8944 C CA . PHE A 1 18 ? -7.664 -3.098 -6.853 1.00 0.00 9 PHE A CA 9
ATOM 8945 C C . PHE A 1 18 ? -8.312 -1.871 -7.504 1.00 0.00 9 PHE A C 9
ATOM 8946 O O . PHE A 1 18 ? -7.647 -1.043 -8.107 1.00 0.00 9 PHE A O 9
ATOM 8963 N N . LYS A 1 19 ? -9.649 -1.823 -7.357 1.00 0.00 10 LYS A N 9
ATOM 8964 C CA . LYS A 1 19 ? -10.459 -0.718 -7.873 1.00 0.00 10 LYS A CA 9
ATOM 8965 C C . LYS A 1 19 ? -11.221 -0.109 -6.689 1.00 0.00 10 LYS A C 9
ATOM 8966 O O . LYS A 1 19 ? -12.135 -0.726 -6.157 1.00 0.00 10 LYS A O 9
ATOM 8985 N N . ALA A 1 20 ? -10.833 1.156 -6.378 1.00 0.00 11 ALA A N 9
ATOM 8986 C CA . ALA A 1 20 ? -11.386 1.918 -5.247 1.00 0.00 11 ALA A CA 9
ATOM 8987 C C . ALA A 1 20 ? -12.913 1.854 -5.190 1.00 0.00 11 ALA A C 9
ATOM 8988 O O . ALA A 1 20 ? -13.608 1.749 -6.195 1.00 0.00 11 ALA A O 9
ATOM 8995 N N . THR A 1 21 ? -13.355 1.950 -3.919 1.00 0.00 12 THR A N 9
ATOM 8996 C CA . THR A 1 21 ? -14.772 1.867 -3.606 1.00 0.00 12 THR A CA 9
ATOM 8997 C C . THR A 1 21 ? -15.360 3.183 -3.055 1.00 0.00 12 THR A C 9
ATOM 8998 O O . THR A 1 21 ? -16.570 3.383 -3.109 1.00 0.00 12 THR A O 9
ATOM 9009 N N . ALA A 1 22 ? -14.459 4.064 -2.560 1.00 0.00 13 ALA A N 9
ATOM 9010 C CA . ALA A 1 22 ? -14.934 5.333 -1.989 1.00 0.00 13 ALA A CA 9
ATOM 9011 C C . ALA A 1 22 ? -13.884 6.435 -2.095 1.00 0.00 13 ALA A C 9
ATOM 9012 O O . ALA A 1 22 ? -12.713 6.233 -2.386 1.00 0.00 13 ALA A O 9
ATOM 9019 N N . ASP A 1 23 ? -14.442 7.625 -1.813 1.00 0.00 14 ASP A N 9
ATOM 9020 C CA . ASP A 1 23 ? -13.764 8.916 -1.828 1.00 0.00 14 ASP A CA 9
ATOM 9021 C C . ASP A 1 23 ? -12.356 8.933 -1.189 1.00 0.00 14 ASP A C 9
ATOM 9022 O O . ASP A 1 23 ? -11.429 9.542 -1.709 1.00 0.00 14 ASP A O 9
ATOM 9031 N N . ASP A 1 24 ? -12.245 8.192 -0.067 1.00 0.00 15 ASP A N 9
ATOM 9032 C CA . ASP A 1 24 ? -10.988 8.199 0.685 1.00 0.00 15 ASP A CA 9
ATOM 9033 C C . ASP A 1 24 ? -9.931 7.174 0.251 1.00 0.00 15 ASP A C 9
ATOM 9034 O O . ASP A 1 24 ? -8.818 7.168 0.761 1.00 0.00 15 ASP A O 9
ATOM 9043 N N . GLU A 1 25 ? -10.310 6.385 -0.763 1.00 0.00 16 GLU A N 9
ATOM 9044 C CA . GLU A 1 25 ? -9.444 5.329 -1.280 1.00 0.00 16 GLU A CA 9
ATOM 9045 C C . GLU A 1 25 ? -8.868 5.751 -2.644 1.00 0.00 16 GLU A C 9
ATOM 9046 O O . GLU A 1 25 ? -9.408 6.590 -3.357 1.00 0.00 16 GLU A O 9
ATOM 9058 N N . LEU A 1 26 ? -7.754 5.051 -2.963 1.00 0.00 17 LEU A N 9
ATOM 9059 C CA . LEU A 1 26 ? -7.058 5.293 -4.225 1.00 0.00 17 LEU A CA 9
ATOM 9060 C C . LEU A 1 26 ? -6.871 3.900 -4.892 1.00 0.00 17 LEU A C 9
ATOM 9061 O O . LEU A 1 26 ? -6.756 2.879 -4.224 1.00 0.00 17 LEU A O 9
ATOM 9077 N N . SER A 1 27 ? -6.844 3.936 -6.242 1.00 0.00 18 SER A N 9
ATOM 9078 C CA . SER A 1 27 ? -6.731 2.731 -7.081 1.00 0.00 18 SER A CA 9
ATOM 9079 C C . SER A 1 27 ? -5.277 2.249 -7.284 1.00 0.00 18 SER A C 9
ATOM 9080 O O . SER A 1 27 ? -4.294 2.912 -6.984 1.00 0.00 18 SER A O 9
ATOM 9088 N N . PHE A 1 28 ? -5.231 1.018 -7.855 1.00 0.00 19 PHE A N 9
ATOM 9089 C CA . PHE A 1 28 ? -3.960 0.447 -8.300 1.00 0.00 19 PHE A CA 9
ATOM 9090 C C . PHE A 1 28 ? -4.261 -0.711 -9.270 1.00 0.00 19 PHE A C 9
ATOM 9091 O O . PHE A 1 28 ? -5.402 -1.022 -9.592 1.00 0.00 19 PHE A O 9
ATOM 9108 N N . LYS A 1 29 ? -3.141 -1.277 -9.743 1.00 0.00 20 LYS A N 9
ATOM 9109 C CA . LYS A 1 29 ? -3.132 -2.383 -10.684 1.00 0.00 20 LYS A CA 9
ATOM 9110 C C . LYS A 1 29 ? -2.015 -3.283 -10.177 1.00 0.00 20 LYS A C 9
ATOM 9111 O O . LYS A 1 29 ? -0.928 -2.797 -9.894 1.00 0.00 20 LYS A O 9
ATOM 9130 N N . ARG A 1 30 ? -2.319 -4.598 -10.146 1.00 0.00 21 ARG A N 9
ATOM 9131 C CA . ARG A 1 30 ? -1.371 -5.591 -9.628 1.00 0.00 21 ARG A CA 9
ATOM 9132 C C . ARG A 1 30 ? 0.085 -5.350 -10.086 1.00 0.00 21 ARG A C 9
ATOM 9133 O O . ARG A 1 30 ? 0.498 -5.745 -11.169 1.00 0.00 21 ARG A O 9
ATOM 9154 N N . GLY A 1 31 ? 0.832 -4.703 -9.166 1.00 0.00 22 GLY A N 9
ATOM 9155 C CA . GLY A 1 31 ? 2.234 -4.418 -9.433 1.00 0.00 22 GLY A CA 9
ATOM 9156 C C . GLY A 1 31 ? 2.713 -3.028 -9.005 1.00 0.00 22 GLY A C 9
ATOM 9157 O O . GLY A 1 31 ? 3.910 -2.853 -8.814 1.00 0.00 22 GLY A O 9
ATOM 9161 N N . ASP A 1 32 ? 1.772 -2.049 -8.877 1.00 0.00 23 ASP A N 9
ATOM 9162 C CA . ASP A 1 32 ? 2.161 -0.693 -8.477 1.00 0.00 23 ASP A CA 9
ATOM 9163 C C . ASP A 1 32 ? 3.114 -0.698 -7.264 1.00 0.00 23 ASP A C 9
ATOM 9164 O O . ASP A 1 32 ? 2.959 -1.475 -6.331 1.00 0.00 23 ASP A O 9
ATOM 9173 N N . ILE A 1 33 ? 4.067 0.257 -7.313 1.00 0.00 24 ILE A N 9
ATOM 9174 C CA . ILE A 1 33 ? 5.025 0.407 -6.216 1.00 0.00 24 ILE A CA 9
ATOM 9175 C C . ILE A 1 33 ? 4.424 1.521 -5.369 1.00 0.00 24 ILE A C 9
ATOM 9176 O O . ILE A 1 33 ? 4.157 2.611 -5.861 1.00 0.00 24 ILE A O 9
ATOM 9192 N N . LEU A 1 34 ? 4.241 1.187 -4.080 1.00 0.00 25 LEU A N 9
ATOM 9193 C CA . LEU A 1 34 ? 3.589 2.111 -3.162 1.00 0.00 25 LEU A CA 9
ATOM 9194 C C . LEU A 1 34 ? 4.558 2.655 -2.132 1.00 0.00 25 LEU A C 9
ATOM 9195 O O . LEU A 1 34 ? 5.624 2.090 -1.897 1.00 0.00 25 LEU A O 9
ATOM 9211 N N . LYS A 1 35 ? 4.087 3.830 -1.629 1.00 0.00 26 LYS A N 9
ATOM 9212 C CA . LYS A 1 35 ? 4.711 4.605 -0.555 1.00 0.00 26 LYS A CA 9
ATOM 9213 C C . LYS A 1 35 ? 3.723 4.703 0.616 1.00 0.00 26 LYS A C 9
ATOM 9214 O O . LYS A 1 35 ? 2.857 5.558 0.611 1.00 0.00 26 LYS A O 9
ATOM 9233 N N . VAL A 1 36 ? 3.942 3.909 1.690 1.00 0.00 27 VAL A N 9
ATOM 9234 C CA . VAL A 1 36 ? 2.936 3.967 2.750 1.00 0.00 27 VAL A CA 9
ATOM 9235 C C . VAL A 1 36 ? 3.249 5.133 3.699 1.00 0.00 27 VAL A C 9
ATOM 9236 O O . VAL A 1 36 ? 4.101 5.051 4.574 1.00 0.00 27 VAL A O 9
ATOM 9249 N N . LEU A 1 37 ? 2.446 6.205 3.497 1.00 0.00 28 LEU A N 9
ATOM 9250 C CA . LEU A 1 37 ? 2.584 7.375 4.351 1.00 0.00 28 LEU A CA 9
ATOM 9251 C C . LEU A 1 37 ? 1.581 7.181 5.494 1.00 0.00 28 LEU A C 9
ATOM 9252 O O . LEU A 1 37 ? 0.412 7.534 5.392 1.00 0.00 28 LEU A O 9
ATOM 9268 N N . ASN A 1 38 ? 2.135 6.666 6.603 1.00 0.00 29 ASN A N 9
ATOM 9269 C CA . ASN A 1 38 ? 1.359 6.380 7.806 1.00 0.00 29 ASN A CA 9
ATOM 9270 C C . ASN A 1 38 ? 0.425 5.148 7.613 1.00 0.00 29 ASN A C 9
ATOM 9271 O O . ASN A 1 38 ? 0.127 4.697 6.510 1.00 0.00 29 ASN A O 9
ATOM 9282 N N . GLU A 1 39 ? 0.024 4.644 8.796 1.00 0.00 30 GLU A N 9
ATOM 9283 C CA . GLU A 1 39 ? -0.840 3.471 8.943 1.00 0.00 30 GLU A CA 9
ATOM 9284 C C . GLU A 1 39 ? -1.277 3.432 10.430 1.00 0.00 30 GLU A C 9
ATOM 9285 O O . GLU A 1 39 ? -0.581 2.930 11.300 1.00 0.00 30 GLU A O 9
ATOM 9297 N N . GLU A 1 40 ? -2.477 3.997 10.667 1.00 0.00 31 GLU A N 9
ATOM 9298 C CA . GLU A 1 40 ? -2.992 4.090 12.029 1.00 0.00 31 GLU A CA 9
ATOM 9299 C C . GLU A 1 40 ? -4.419 4.642 11.962 1.00 0.00 31 GLU A C 9
ATOM 9300 O O . GLU A 1 40 ? -4.767 5.692 12.484 1.00 0.00 31 GLU A O 9
ATOM 9312 N N . CYS A 1 41 ? -5.188 3.849 11.209 1.00 0.00 32 CYS A N 9
ATOM 9313 C CA . CYS A 1 41 ? -6.605 4.100 10.961 1.00 0.00 32 CYS A CA 9
ATOM 9314 C C . CYS A 1 41 ? -7.396 2.886 11.450 1.00 0.00 32 CYS A C 9
ATOM 9315 O O . CYS A 1 41 ? -8.156 2.968 12.404 1.00 0.00 32 CYS A O 9
ATOM 9323 N N . ASP A 1 42 ? -7.153 1.764 10.746 1.00 0.00 33 ASP A N 9
ATOM 9324 C CA . ASP A 1 42 ? -7.821 0.504 11.055 1.00 0.00 33 ASP A CA 9
ATOM 9325 C C . ASP A 1 42 ? -6.986 -0.613 10.417 1.00 0.00 33 ASP A C 9
ATOM 9326 O O . ASP A 1 42 ? -6.831 -0.668 9.206 1.00 0.00 33 ASP A O 9
ATOM 9335 N N . GLN A 1 43 ? -6.514 -1.532 11.293 1.00 0.00 34 GLN A N 9
ATOM 9336 C CA . GLN A 1 43 ? -5.686 -2.645 10.858 1.00 0.00 34 GLN A CA 9
ATOM 9337 C C . GLN A 1 43 ? -6.566 -3.466 9.919 1.00 0.00 34 GLN A C 9
ATOM 9338 O O . GLN A 1 43 ? -7.500 -4.135 10.338 1.00 0.00 34 GLN A O 9
ATOM 9352 N N . ASN A 1 44 ? -6.166 -3.371 8.642 1.00 0.00 35 ASN A N 9
ATOM 9353 C CA . ASN A 1 44 ? -6.794 -3.914 7.460 1.00 0.00 35 ASN A CA 9
ATOM 9354 C C . ASN A 1 44 ? -6.598 -3.032 6.223 1.00 0.00 35 ASN A C 9
ATOM 9355 O O . ASN A 1 44 ? -6.795 -3.506 5.116 1.00 0.00 35 ASN A O 9
ATOM 9366 N N . TRP A 1 45 ? -6.200 -1.753 6.441 1.00 0.00 36 TRP A N 9
ATOM 9367 C CA . TRP A 1 45 ? -5.997 -0.788 5.350 1.00 0.00 36 TRP A CA 9
ATOM 9368 C C . TRP A 1 45 ? -4.680 -0.020 5.609 1.00 0.00 36 TRP A C 9
ATOM 9369 O O . TRP A 1 45 ? -4.139 -0.075 6.705 1.00 0.00 36 TRP A O 9
ATOM 9390 N N . TYR A 1 46 ? -4.182 0.654 4.541 1.00 0.00 37 TYR A N 9
ATOM 9391 C CA . TYR A 1 46 ? -2.949 1.460 4.584 1.00 0.00 37 TYR A CA 9
ATOM 9392 C C . TYR A 1 46 ? -3.177 2.774 3.819 1.00 0.00 37 TYR A C 9
ATOM 9393 O O . TYR A 1 46 ? -3.931 2.789 2.863 1.00 0.00 37 TYR A O 9
ATOM 9411 N N . LYS A 1 47 ? -2.535 3.866 4.303 1.00 0.00 38 LYS A N 9
ATOM 9412 C CA . LYS A 1 47 ? -2.632 5.140 3.594 1.00 0.00 38 LYS A CA 9
ATOM 9413 C C . LYS A 1 47 ? -1.303 5.258 2.834 1.00 0.00 38 LYS A C 9
ATOM 9414 O O . LYS A 1 47 ? -0.261 5.366 3.470 1.00 0.00 38 LYS A O 9
ATOM 9433 N N . ALA A 1 48 ? -1.374 5.247 1.481 1.00 0.00 39 ALA A N 9
ATOM 9434 C CA . ALA A 1 48 ? -0.129 5.288 0.704 1.00 0.00 39 ALA A CA 9
ATOM 9435 C C . ALA A 1 48 ? -0.243 6.189 -0.521 1.00 0.00 39 ALA A C 9
ATOM 9436 O O . ALA A 1 48 ? -1.314 6.670 -0.858 1.00 0.00 39 ALA A O 9
ATOM 9443 N N . GLU A 1 49 ? 0.936 6.382 -1.164 1.00 0.00 40 GLU A N 9
ATOM 9444 C CA . GLU A 1 49 ? 1.010 7.249 -2.329 1.00 0.00 40 GLU A CA 9
ATOM 9445 C C . GLU A 1 49 ? 1.224 6.451 -3.619 1.00 0.00 40 GLU A C 9
ATOM 9446 O O . GLU A 1 49 ? 2.098 5.598 -3.736 1.00 0.00 40 GLU A O 9
ATOM 9458 N N . LEU A 1 50 ? 0.345 6.826 -4.549 1.00 0.00 41 LEU A N 9
ATOM 9459 C CA . LEU A 1 50 ? 0.285 6.307 -5.900 1.00 0.00 41 LEU A CA 9
ATOM 9460 C C . LEU A 1 50 ? -0.505 7.133 -6.876 1.00 0.00 41 LEU A C 9
ATOM 9461 O O . LEU A 1 50 ? -1.564 7.674 -6.566 1.00 0.00 41 LEU A O 9
ATOM 9477 N N . ASN A 1 51 ? 0.030 7.072 -8.123 1.00 0.00 42 ASN A N 9
ATOM 9478 C CA . ASN A 1 51 ? -0.738 7.617 -9.232 1.00 0.00 42 ASN A CA 9
ATOM 9479 C C . ASN A 1 51 ? -1.128 9.102 -9.085 1.00 0.00 42 ASN A C 9
ATOM 9480 O O . ASN A 1 51 ? -2.160 9.529 -9.585 1.00 0.00 42 ASN A O 9
ATOM 9491 N N . GLY A 1 52 ? -0.267 9.847 -8.352 1.00 0.00 43 GLY A N 9
ATOM 9492 C CA . GLY A 1 52 ? -0.505 11.271 -8.107 1.00 0.00 43 GLY A CA 9
ATOM 9493 C C . GLY A 1 52 ? -1.657 11.572 -7.127 1.00 0.00 43 GLY A C 9
ATOM 9494 O O . GLY A 1 52 ? -2.234 12.653 -7.135 1.00 0.00 43 GLY A O 9
ATOM 9498 N N . LYS A 1 53 ? -1.966 10.538 -6.316 1.00 0.00 44 LYS A N 9
ATOM 9499 C CA . LYS A 1 53 ? -3.003 10.543 -5.301 1.00 0.00 44 LYS A CA 9
ATOM 9500 C C . LYS A 1 53 ? -2.458 9.840 -4.044 1.00 0.00 44 LYS A C 9
ATOM 9501 O O . LYS A 1 53 ? -1.420 9.192 -4.059 1.00 0.00 44 LYS A O 9
ATOM 9520 N N . ASP A 1 54 ? -3.265 9.993 -2.980 1.00 0.00 45 ASP A N 9
ATOM 9521 C CA . ASP A 1 54 ? -2.962 9.407 -1.679 1.00 0.00 45 ASP A CA 9
ATOM 9522 C C . ASP A 1 54 ? -4.319 8.940 -1.097 1.00 0.00 45 ASP A C 9
ATOM 9523 O O . ASP A 1 54 ? -5.290 9.688 -1.094 1.00 0.00 45 ASP A O 9
ATOM 9532 N N . GLY A 1 55 ? -4.341 7.684 -0.618 1.00 0.00 46 GLY A N 9
ATOM 9533 C CA . GLY A 1 55 ? -5.610 7.169 -0.084 1.00 0.00 46 GLY A CA 9
ATOM 9534 C C . GLY A 1 55 ? -5.470 5.781 0.539 1.00 0.00 46 GLY A C 9
ATOM 9535 O O . GLY A 1 55 ? -4.397 5.193 0.563 1.00 0.00 46 GLY A O 9
ATOM 9539 N N . PHE A 1 56 ? -6.634 5.287 1.020 1.00 0.00 47 PHE A N 9
ATOM 9540 C CA . PHE A 1 56 ? -6.684 3.971 1.656 1.00 0.00 47 PHE A CA 9
ATOM 9541 C C . PHE A 1 56 ? -6.678 2.840 0.612 1.00 0.00 47 PHE A C 9
ATOM 9542 O O . PHE A 1 56 ? -7.234 2.950 -0.473 1.00 0.00 47 PHE A O 9
ATOM 9559 N N . ILE A 1 57 ? -6.000 1.752 1.037 1.00 0.00 48 ILE A N 9
ATOM 9560 C CA . ILE A 1 57 ? -5.873 0.523 0.252 1.00 0.00 48 ILE A CA 9
ATOM 9561 C C . ILE A 1 57 ? -5.882 -0.672 1.215 1.00 0.00 48 ILE A C 9
ATOM 9562 O O . ILE A 1 57 ? -5.336 -0.553 2.300 1.00 0.00 48 ILE A O 9
ATOM 9578 N N . PRO A 1 58 ? -6.417 -1.861 0.806 1.00 0.00 49 PRO A N 9
ATOM 9579 C CA . PRO A 1 58 ? -6.430 -2.988 1.738 1.00 0.00 49 PRO A CA 9
ATOM 9580 C C . PRO A 1 58 ? -5.091 -3.705 1.874 1.00 0.00 49 PRO A C 9
ATOM 9581 O O . PRO A 1 58 ? -4.434 -3.992 0.880 1.00 0.00 49 PRO A O 9
ATOM 9592 N N . LYS A 1 59 ? -4.804 -4.088 3.149 1.00 0.00 50 LYS A N 9
ATOM 9593 C CA . LYS A 1 59 ? -3.523 -4.750 3.352 1.00 0.00 50 LYS A CA 9
ATOM 9594 C C . LYS A 1 59 ? -3.473 -6.157 2.754 1.00 0.00 50 LYS A C 9
ATOM 9595 O O . LYS A 1 59 ? -2.424 -6.504 2.241 1.00 0.00 50 LYS A O 9
ATOM 9614 N N . ASN A 1 60 ? -4.576 -6.959 2.767 1.00 0.00 51 ASN A N 9
ATOM 9615 C CA . ASN A 1 60 ? -4.366 -8.290 2.163 1.00 0.00 51 ASN A CA 9
ATOM 9616 C C . ASN A 1 60 ? -4.098 -8.270 0.630 1.00 0.00 51 ASN A C 9
ATOM 9617 O O . ASN A 1 60 ? -3.644 -9.267 0.085 1.00 0.00 51 ASN A O 9
ATOM 9628 N N . TYR A 1 61 ? -4.291 -7.084 -0.004 1.00 0.00 52 TYR A N 9
ATOM 9629 C CA . TYR A 1 61 ? -4.041 -6.928 -1.444 1.00 0.00 52 TYR A CA 9
ATOM 9630 C C . TYR A 1 61 ? -2.599 -6.439 -1.722 1.00 0.00 52 TYR A C 9
ATOM 9631 O O . TYR A 1 61 ? -2.217 -6.444 -2.881 1.00 0.00 52 TYR A O 9
ATOM 9649 N N . ILE A 1 62 ? -1.848 -5.971 -0.687 1.00 0.00 53 ILE A N 9
ATOM 9650 C CA . ILE A 1 62 ? -0.444 -5.534 -0.912 1.00 0.00 53 ILE A CA 9
ATOM 9651 C C . ILE A 1 62 ? 0.478 -6.084 0.200 1.00 0.00 53 ILE A C 9
ATOM 9652 O O . ILE A 1 62 ? 0.046 -6.305 1.321 1.00 0.00 53 ILE A O 9
ATOM 9668 N N . GLU A 1 63 ? 1.786 -6.215 -0.151 1.00 0.00 54 GLU A N 9
ATOM 9669 C CA . GLU A 1 63 ? 2.779 -6.679 0.827 1.00 0.00 54 GLU A CA 9
ATOM 9670 C C . GLU A 1 63 ? 3.758 -5.509 1.050 1.00 0.00 54 GLU A C 9
ATOM 9671 O O . GLU A 1 63 ? 4.027 -4.706 0.172 1.00 0.00 54 GLU A O 9
ATOM 9683 N N . MET A 1 64 ? 4.236 -5.451 2.307 1.00 0.00 55 MET A N 9
ATOM 9684 C CA . MET A 1 64 ? 5.144 -4.399 2.751 1.00 0.00 55 MET A CA 9
ATOM 9685 C C . MET A 1 64 ? 6.605 -4.733 2.433 1.00 0.00 55 MET A C 9
ATOM 9686 O O . MET A 1 64 ? 6.994 -5.888 2.310 1.00 0.00 55 MET A O 9
ATOM 9700 N N . LYS A 1 65 ? 7.398 -3.643 2.418 1.00 0.00 56 LYS A N 9
ATOM 9701 C CA . LYS A 1 65 ? 8.826 -3.745 2.144 1.00 0.00 56 LYS A CA 9
ATOM 9702 C C . LYS A 1 65 ? 9.556 -2.594 2.866 1.00 0.00 56 LYS A C 9
ATOM 9703 O O . LYS A 1 65 ? 9.823 -1.541 2.301 1.00 0.00 56 LYS A O 9
ATOM 9722 N N . PRO A 1 66 ? 9.841 -2.844 4.181 1.00 0.00 57 PRO A N 9
ATOM 9723 C CA . PRO A 1 66 ? 10.600 -1.901 5.003 1.00 0.00 57 PRO A CA 9
ATOM 9724 C C . PRO A 1 66 ? 12.099 -2.111 4.726 1.00 0.00 57 PRO A C 9
ATOM 9725 O O . PRO A 1 66 ? 12.478 -2.969 3.938 1.00 0.00 57 PRO A O 9
ATOM 9742 N N . VAL B 2 2 ? -8.061 -15.411 -8.503 1.00 0.00 1 VAL B N 9
ATOM 9743 C CA . VAL B 2 2 ? -9.156 -14.727 -7.829 1.00 0.00 1 VAL B CA 9
ATOM 9744 C C . VAL B 2 2 ? -8.544 -14.130 -6.555 1.00 0.00 1 VAL B C 9
ATOM 9745 O O . VAL B 2 2 ? -8.126 -14.864 -5.664 1.00 0.00 1 VAL B O 9
ATOM 9758 N N . PRO B 2 3 ? -8.399 -12.775 -6.534 1.00 0.00 2 PRO B N 9
ATOM 9759 C CA . PRO B 2 3 ? -7.856 -12.137 -5.353 1.00 0.00 2 PRO B CA 9
ATOM 9760 C C . PRO B 2 3 ? -8.721 -12.319 -4.079 1.00 0.00 2 PRO B C 9
ATOM 9761 O O . PRO B 2 3 ? -9.912 -12.613 -4.134 1.00 0.00 2 PRO B O 9
ATOM 9772 N N . PRO B 2 4 ? -8.046 -12.121 -2.917 1.00 0.00 3 PRO B N 9
ATOM 9773 C CA . PRO B 2 4 ? -8.703 -12.241 -1.614 1.00 0.00 3 PRO B CA 9
ATOM 9774 C C . PRO B 2 4 ? -9.972 -11.396 -1.387 1.00 0.00 3 PRO B C 9
ATOM 9775 O O . PRO B 2 4 ? -10.178 -10.359 -1.998 1.00 0.00 3 PRO B O 9
ATOM 9786 N N . PRO B 2 5 ? -10.794 -11.841 -0.399 1.00 0.00 4 PRO B N 9
ATOM 9787 C CA . PRO B 2 5 ? -11.962 -11.052 0.015 1.00 0.00 4 PRO B CA 9
ATOM 9788 C C . PRO B 2 5 ? -11.378 -9.835 0.744 1.00 0.00 4 PRO B C 9
ATOM 9789 O O . PRO B 2 5 ? -10.618 -9.979 1.695 1.00 0.00 4 PRO B O 9
ATOM 9800 N N . VAL B 2 6 ? -11.756 -8.644 0.232 1.00 0.00 5 VAL B N 9
ATOM 9801 C CA . VAL B 2 6 ? -11.227 -7.416 0.818 1.00 0.00 5 VAL B CA 9
ATOM 9802 C C . VAL B 2 6 ? -11.714 -7.299 2.275 1.00 0.00 5 VAL B C 9
ATOM 9803 O O . VAL B 2 6 ? -12.778 -7.808 2.610 1.00 0.00 5 VAL B O 9
ATOM 9816 N N . PRO B 2 7 ? -10.884 -6.676 3.153 1.00 0.00 6 PRO B N 9
ATOM 9817 C CA . PRO B 2 7 ? -11.279 -6.507 4.535 1.00 0.00 6 PRO B CA 9
ATOM 9818 C C . PRO B 2 7 ? -12.525 -5.642 4.731 1.00 0.00 6 PRO B C 9
ATOM 9819 O O . PRO B 2 7 ? -12.802 -4.733 3.955 1.00 0.00 6 PRO B O 9
ATOM 9830 N N . PRO B 2 8 ? -13.227 -5.917 5.867 1.00 0.00 7 PRO B N 9
ATOM 9831 C CA . PRO B 2 8 ? -14.386 -5.110 6.217 1.00 0.00 7 PRO B CA 9
ATOM 9832 C C . PRO B 2 8 ? -13.852 -3.718 6.613 1.00 0.00 7 PRO B C 9
ATOM 9833 O O . PRO B 2 8 ? -13.179 -3.547 7.620 1.00 0.00 7 PRO B O 9
ATOM 9844 N N . ARG B 2 9 ? -14.207 -2.754 5.748 1.00 0.00 8 ARG B N 9
ATOM 9845 C CA . ARG B 2 9 ? -13.807 -1.366 5.922 1.00 0.00 8 ARG B CA 9
ATOM 9846 C C . ARG B 2 9 ? -14.879 -0.705 6.792 1.00 0.00 8 ARG B C 9
ATOM 9847 O O . ARG B 2 9 ? -16.040 -1.090 6.739 1.00 0.00 8 ARG B O 9
ATOM 9868 N N . ARG B 2 10 ? -14.436 0.294 7.590 1.00 0.00 9 ARG B N 9
ATOM 9869 C CA . ARG B 2 10 ? -15.340 1.015 8.482 1.00 0.00 9 ARG B CA 9
ATOM 9870 C C . ARG B 2 10 ? -15.730 0.098 9.652 1.00 0.00 9 ARG B C 9
ATOM 9871 O O . ARG B 2 10 ? -16.859 -0.365 9.745 1.00 0.00 9 ARG B O 9
ATOM 9892 N N . ARG B 2 11 ? -14.702 -0.130 10.512 1.00 0.00 10 ARG B N 9
ATOM 9893 C CA . ARG B 2 11 ? -14.720 -0.939 11.733 1.00 0.00 10 ARG B CA 9
ATOM 9894 C C . ARG B 2 11 ? -16.151 -1.241 12.229 1.00 0.00 10 ARG B C 9
ATOM 9895 O O . ARG B 2 11 ? -16.769 -0.476 12.960 1.00 0.00 10 ARG B O 9
ATOM 9919 N N . MET A 1 10 ? 8.211 3.455 3.389 1.00 0.00 1 MET A N 10
ATOM 9920 C CA . MET A 1 10 ? 8.395 2.157 2.744 1.00 0.00 1 MET A CA 10
ATOM 9921 C C . MET A 1 10 ? 7.906 2.287 1.301 1.00 0.00 1 MET A C 10
ATOM 9922 O O . MET A 1 10 ? 7.266 3.268 0.937 1.00 0.00 1 MET A O 10
ATOM 9936 N N . GLU A 1 11 ? 8.216 1.217 0.532 1.00 0.00 2 GLU A N 10
ATOM 9937 C CA . GLU A 1 11 ? 7.887 1.207 -0.895 1.00 0.00 2 GLU A CA 10
ATOM 9938 C C . GLU A 1 11 ? 6.730 0.299 -1.297 1.00 0.00 2 GLU A C 10
ATOM 9939 O O . GLU A 1 11 ? 6.295 0.329 -2.436 1.00 0.00 2 GLU A O 10
ATOM 9951 N N . ALA A 1 12 ? 6.226 -0.472 -0.321 1.00 0.00 3 ALA A N 10
ATOM 9952 C CA . ALA A 1 12 ? 5.090 -1.339 -0.618 1.00 0.00 3 ALA A CA 10
ATOM 9953 C C . ALA A 1 12 ? 5.290 -2.218 -1.843 1.00 0.00 3 ALA A C 10
ATOM 9954 O O . ALA A 1 12 ? 6.319 -2.228 -2.501 1.00 0.00 3 ALA A O 10
ATOM 9961 N N . ILE A 1 13 ? 4.158 -2.857 -2.130 1.00 0.00 4 ILE A N 10
ATOM 9962 C CA . ILE A 1 13 ? 4.032 -3.763 -3.229 1.00 0.00 4 ILE A CA 10
ATOM 9963 C C . ILE A 1 13 ? 2.534 -3.725 -3.445 1.00 0.00 4 ILE A C 10
ATOM 9964 O O . ILE A 1 13 ? 1.823 -3.034 -2.744 1.00 0.00 4 ILE A O 10
ATOM 9980 N N . ALA A 1 14 ? 2.121 -4.532 -4.388 1.00 0.00 5 ALA A N 10
ATOM 9981 C CA . ALA A 1 14 ? 0.702 -4.672 -4.692 1.00 0.00 5 ALA A CA 10
ATOM 9982 C C . ALA A 1 14 ? 0.674 -5.941 -5.558 1.00 0.00 5 ALA A C 10
ATOM 9983 O O . ALA A 1 14 ? 1.125 -5.994 -6.690 1.00 0.00 5 ALA A O 10
ATOM 9990 N N . LYS A 1 15 ? 0.121 -6.966 -4.895 1.00 0.00 6 LYS A N 10
ATOM 9991 C CA . LYS A 1 15 ? 0.045 -8.326 -5.424 1.00 0.00 6 LYS A CA 10
ATOM 9992 C C . LYS A 1 15 ? -1.209 -8.675 -6.241 1.00 0.00 6 LYS A C 10
ATOM 9993 O O . LYS A 1 15 ? -1.227 -9.703 -6.903 1.00 0.00 6 LYS A O 10
ATOM 10012 N N . TYR A 1 16 ? -2.253 -7.833 -6.139 1.00 0.00 7 TYR A N 10
ATOM 10013 C CA . TYR A 1 16 ? -3.482 -8.109 -6.919 1.00 0.00 7 TYR A CA 10
ATOM 10014 C C . TYR A 1 16 ? -4.052 -6.765 -7.411 1.00 0.00 7 TYR A C 10
ATOM 10015 O O . TYR A 1 16 ? -3.647 -5.703 -6.954 1.00 0.00 7 TYR A O 10
ATOM 10033 N N . ASP A 1 17 ? -4.982 -6.853 -8.398 1.00 0.00 8 ASP A N 10
ATOM 10034 C CA . ASP A 1 17 ? -5.572 -5.592 -8.881 1.00 0.00 8 ASP A CA 10
ATOM 10035 C C . ASP A 1 17 ? -6.506 -5.039 -7.784 1.00 0.00 8 ASP A C 10
ATOM 10036 O O . ASP A 1 17 ? -6.977 -5.783 -6.939 1.00 0.00 8 ASP A O 10
ATOM 10045 N N . PHE A 1 18 ? -6.665 -3.699 -7.792 1.00 0.00 9 PHE A N 10
ATOM 10046 C CA . PHE A 1 18 ? -7.612 -3.033 -6.888 1.00 0.00 9 PHE A CA 10
ATOM 10047 C C . PHE A 1 18 ? -8.248 -1.868 -7.671 1.00 0.00 9 PHE A C 10
ATOM 10048 O O . PHE A 1 18 ? -7.640 -1.234 -8.519 1.00 0.00 9 PHE A O 10
ATOM 10065 N N . LYS A 1 19 ? -9.543 -1.700 -7.379 1.00 0.00 10 LYS A N 10
ATOM 10066 C CA . LYS A 1 19 ? -10.393 -0.667 -7.948 1.00 0.00 10 LYS A CA 10
ATOM 10067 C C . LYS A 1 19 ? -11.215 -0.035 -6.803 1.00 0.00 10 LYS A C 10
ATOM 10068 O O . LYS A 1 19 ? -12.209 -0.616 -6.390 1.00 0.00 10 LYS A O 10
ATOM 10087 N N . ALA A 1 20 ? -10.814 1.191 -6.367 1.00 0.00 11 ALA A N 10
ATOM 10088 C CA . ALA A 1 20 ? -11.499 1.885 -5.251 1.00 0.00 11 ALA A CA 10
ATOM 10089 C C . ALA A 1 20 ? -13.039 1.875 -5.350 1.00 0.00 11 ALA A C 10
ATOM 10090 O O . ALA A 1 20 ? -13.640 1.671 -6.403 1.00 0.00 11 ALA A O 10
ATOM 10097 N N . THR A 1 21 ? -13.589 2.085 -4.134 1.00 0.00 12 THR A N 10
ATOM 10098 C CA . THR A 1 21 ? -15.027 2.121 -3.914 1.00 0.00 12 THR A CA 10
ATOM 10099 C C . THR A 1 21 ? -15.512 3.483 -3.361 1.00 0.00 12 THR A C 10
ATOM 10100 O O . THR A 1 21 ? -16.700 3.778 -3.416 1.00 0.00 12 THR A O 10
ATOM 10111 N N . ALA A 1 22 ? -14.557 4.313 -2.861 1.00 0.00 13 ALA A N 10
ATOM 10112 C CA . ALA A 1 22 ? -14.986 5.589 -2.256 1.00 0.00 13 ALA A CA 10
ATOM 10113 C C . ALA A 1 22 ? -13.928 6.673 -2.325 1.00 0.00 13 ALA A C 10
ATOM 10114 O O . ALA A 1 22 ? -12.760 6.453 -2.602 1.00 0.00 13 ALA A O 10
ATOM 10121 N N . ASP A 1 23 ? -14.456 7.853 -1.958 1.00 0.00 14 ASP A N 10
ATOM 10122 C CA . ASP A 1 23 ? -13.707 9.095 -1.922 1.00 0.00 14 ASP A CA 10
ATOM 10123 C C . ASP A 1 23 ? -12.362 9.010 -1.146 1.00 0.00 14 ASP A C 10
ATOM 10124 O O . ASP A 1 23 ? -11.382 9.625 -1.545 1.00 0.00 14 ASP A O 10
ATOM 10133 N N . ASP A 1 24 ? -12.351 8.193 -0.065 1.00 0.00 15 ASP A N 10
ATOM 10134 C CA . ASP A 1 24 ? -11.140 8.108 0.767 1.00 0.00 15 ASP A CA 10
ATOM 10135 C C . ASP A 1 24 ? -10.146 6.993 0.383 1.00 0.00 15 ASP A C 10
ATOM 10136 O O . ASP A 1 24 ? -9.043 6.932 0.912 1.00 0.00 15 ASP A O 10
ATOM 10145 N N . GLU A 1 25 ? -10.572 6.181 -0.597 1.00 0.00 16 GLU A N 10
ATOM 10146 C CA . GLU A 1 25 ? -9.772 5.056 -1.090 1.00 0.00 16 GLU A CA 10
ATOM 10147 C C . GLU A 1 25 ? -9.260 5.388 -2.493 1.00 0.00 16 GLU A C 10
ATOM 10148 O O . GLU A 1 25 ? -9.851 6.160 -3.233 1.00 0.00 16 GLU A O 10
ATOM 10160 N N . LEU A 1 26 ? -8.153 4.695 -2.820 1.00 0.00 17 LEU A N 10
ATOM 10161 C CA . LEU A 1 26 ? -7.542 4.852 -4.163 1.00 0.00 17 LEU A CA 10
ATOM 10162 C C . LEU A 1 26 ? -7.109 3.502 -4.732 1.00 0.00 17 LEU A C 10
ATOM 10163 O O . LEU A 1 26 ? -6.870 2.537 -4.021 1.00 0.00 17 LEU A O 10
ATOM 10179 N N . SER A 1 27 ? -7.044 3.521 -6.077 1.00 0.00 18 SER A N 10
ATOM 10180 C CA . SER A 1 27 ? -6.687 2.352 -6.868 1.00 0.00 18 SER A CA 10
ATOM 10181 C C . SER A 1 27 ? -5.178 2.108 -7.045 1.00 0.00 18 SER A C 10
ATOM 10182 O O . SER A 1 27 ? -4.318 2.917 -6.721 1.00 0.00 18 SER A O 10
ATOM 10190 N N . PHE A 1 28 ? -4.981 0.896 -7.611 1.00 0.00 19 PHE A N 10
ATOM 10191 C CA . PHE A 1 28 ? -3.692 0.336 -8.035 1.00 0.00 19 PHE A CA 10
ATOM 10192 C C . PHE A 1 28 ? -3.983 -0.834 -8.971 1.00 0.00 19 PHE A C 10
ATOM 10193 O O . PHE A 1 28 ? -5.126 -1.168 -9.251 1.00 0.00 19 PHE A O 10
ATOM 10210 N N . LYS A 1 29 ? -2.869 -1.367 -9.499 1.00 0.00 20 LYS A N 10
ATOM 10211 C CA . LYS A 1 29 ? -2.930 -2.471 -10.436 1.00 0.00 20 LYS A CA 10
ATOM 10212 C C . LYS A 1 29 ? -1.844 -3.445 -10.021 1.00 0.00 20 LYS A C 10
ATOM 10213 O O . LYS A 1 29 ? -0.765 -3.032 -9.623 1.00 0.00 20 LYS A O 10
ATOM 10232 N N . ARG A 1 30 ? -2.194 -4.738 -10.179 1.00 0.00 21 ARG A N 10
ATOM 10233 C CA . ARG A 1 30 ? -1.287 -5.828 -9.811 1.00 0.00 21 ARG A CA 10
ATOM 10234 C C . ARG A 1 30 ? 0.179 -5.583 -10.279 1.00 0.00 21 ARG A C 10
ATOM 10235 O O . ARG A 1 30 ? 0.547 -5.847 -11.419 1.00 0.00 21 ARG A O 10
ATOM 10256 N N . GLY A 1 31 ? 0.978 -5.087 -9.307 1.00 0.00 22 GLY A N 10
ATOM 10257 C CA . GLY A 1 31 ? 2.384 -4.779 -9.513 1.00 0.00 22 GLY A CA 10
ATOM 10258 C C . GLY A 1 31 ? 2.876 -3.488 -8.826 1.00 0.00 22 GLY A C 10
ATOM 10259 O O . GLY A 1 31 ? 4.065 -3.376 -8.557 1.00 0.00 22 GLY A O 10
ATOM 10263 N N . ASP A 1 32 ? 1.952 -2.532 -8.528 1.00 0.00 23 ASP A N 10
ATOM 10264 C CA . ASP A 1 32 ? 2.386 -1.259 -7.944 1.00 0.00 23 ASP A CA 10
ATOM 10265 C C . ASP A 1 32 ? 3.297 -1.357 -6.708 1.00 0.00 23 ASP A C 10
ATOM 10266 O O . ASP A 1 32 ? 3.206 -2.252 -5.881 1.00 0.00 23 ASP A O 10
ATOM 10275 N N . ILE A 1 33 ? 4.197 -0.356 -6.676 1.00 0.00 24 ILE A N 10
ATOM 10276 C CA . ILE A 1 33 ? 5.117 -0.089 -5.580 1.00 0.00 24 ILE A CA 10
ATOM 10277 C C . ILE A 1 33 ? 4.472 1.129 -4.905 1.00 0.00 24 ILE A C 10
ATOM 10278 O O . ILE A 1 33 ? 4.455 2.193 -5.513 1.00 0.00 24 ILE A O 10
ATOM 10294 N N . LEU A 1 34 ? 3.963 0.966 -3.657 1.00 0.00 25 LEU A N 10
ATOM 10295 C CA . LEU A 1 34 ? 3.269 2.145 -3.073 1.00 0.00 25 LEU A CA 10
ATOM 10296 C C . LEU A 1 34 ? 4.103 2.858 -1.996 1.00 0.00 25 LEU A C 10
ATOM 10297 O O . LEU A 1 34 ? 5.125 2.375 -1.547 1.00 0.00 25 LEU A O 10
ATOM 10313 N N . LYS A 1 35 ? 3.636 4.066 -1.626 1.00 0.00 26 LYS A N 10
ATOM 10314 C CA . LYS A 1 35 ? 4.325 4.792 -0.559 1.00 0.00 26 LYS A CA 10
ATOM 10315 C C . LYS A 1 35 ? 3.450 4.667 0.678 1.00 0.00 26 LYS A C 10
ATOM 10316 O O . LYS A 1 35 ? 2.413 5.296 0.719 1.00 0.00 26 LYS A O 10
ATOM 10335 N N . VAL A 1 36 ? 3.875 3.884 1.702 1.00 0.00 27 VAL A N 10
ATOM 10336 C CA . VAL A 1 36 ? 2.937 3.773 2.825 1.00 0.00 27 VAL A CA 10
ATOM 10337 C C . VAL A 1 36 ? 3.217 4.928 3.786 1.00 0.00 27 VAL A C 10
ATOM 10338 O O . VAL A 1 36 ? 4.058 4.854 4.676 1.00 0.00 27 VAL A O 10
ATOM 10351 N N . LEU A 1 37 ? 2.386 5.961 3.584 1.00 0.00 28 LEU A N 10
ATOM 10352 C CA . LEU A 1 37 ? 2.477 7.149 4.404 1.00 0.00 28 LEU A CA 10
ATOM 10353 C C . LEU A 1 37 ? 1.497 6.981 5.567 1.00 0.00 28 LEU A C 10
ATOM 10354 O O . LEU A 1 37 ? 0.311 7.273 5.455 1.00 0.00 28 LEU A O 10
ATOM 10370 N N . ASN A 1 38 ? 2.100 6.559 6.697 1.00 0.00 29 ASN A N 10
ATOM 10371 C CA . ASN A 1 38 ? 1.377 6.304 7.941 1.00 0.00 29 ASN A CA 10
ATOM 10372 C C . ASN A 1 38 ? 0.413 5.083 7.812 1.00 0.00 29 ASN A C 10
ATOM 10373 O O . ASN A 1 38 ? -0.108 4.737 6.755 1.00 0.00 29 ASN A O 10
ATOM 10384 N N . GLU A 1 39 ? 0.300 4.430 8.994 1.00 0.00 30 GLU A N 10
ATOM 10385 C CA . GLU A 1 39 ? -0.542 3.245 9.196 1.00 0.00 30 GLU A CA 10
ATOM 10386 C C . GLU A 1 39 ? -1.012 3.209 10.670 1.00 0.00 30 GLU A C 10
ATOM 10387 O O . GLU A 1 39 ? -0.372 2.633 11.537 1.00 0.00 30 GLU A O 10
ATOM 10399 N N . GLU A 1 40 ? -2.186 3.832 10.897 1.00 0.00 31 GLU A N 10
ATOM 10400 C CA . GLU A 1 40 ? -2.804 3.946 12.189 1.00 0.00 31 GLU A CA 10
ATOM 10401 C C . GLU A 1 40 ? -4.220 4.486 11.965 1.00 0.00 31 GLU A C 10
ATOM 10402 O O . GLU A 1 40 ? -4.428 5.688 11.864 1.00 0.00 31 GLU A O 10
ATOM 10414 N N . CYS A 1 41 ? -5.164 3.526 11.844 1.00 0.00 32 CYS A N 10
ATOM 10415 C CA . CYS A 1 41 ? -6.547 3.924 11.593 1.00 0.00 32 CYS A CA 10
ATOM 10416 C C . CYS A 1 41 ? -7.497 2.719 11.584 1.00 0.00 32 CYS A C 10
ATOM 10417 O O . CYS A 1 41 ? -8.562 2.792 12.179 1.00 0.00 32 CYS A O 10
ATOM 10425 N N . ASP A 1 42 ? -7.101 1.630 10.874 1.00 0.00 33 ASP A N 10
ATOM 10426 C CA . ASP A 1 42 ? -7.988 0.460 10.808 1.00 0.00 33 ASP A CA 10
ATOM 10427 C C . ASP A 1 42 ? -7.174 -0.785 10.393 1.00 0.00 33 ASP A C 10
ATOM 10428 O O . ASP A 1 42 ? -6.736 -0.878 9.257 1.00 0.00 33 ASP A O 10
ATOM 10437 N N . GLN A 1 43 ? -6.984 -1.752 11.323 1.00 0.00 34 GLN A N 10
ATOM 10438 C CA . GLN A 1 43 ? -6.253 -2.955 11.004 1.00 0.00 34 GLN A CA 10
ATOM 10439 C C . GLN A 1 43 ? -7.085 -3.670 9.945 1.00 0.00 34 GLN A C 10
ATOM 10440 O O . GLN A 1 43 ? -8.116 -4.234 10.282 1.00 0.00 34 GLN A O 10
ATOM 10454 N N . ASN A 1 44 ? -6.541 -3.646 8.716 1.00 0.00 35 ASN A N 10
ATOM 10455 C CA . ASN A 1 44 ? -7.083 -4.189 7.484 1.00 0.00 35 ASN A CA 10
ATOM 10456 C C . ASN A 1 44 ? -6.755 -3.231 6.289 1.00 0.00 35 ASN A C 10
ATOM 10457 O O . ASN A 1 44 ? -6.891 -3.637 5.144 1.00 0.00 35 ASN A O 10
ATOM 10468 N N . TRP A 1 45 ? -6.327 -1.972 6.580 1.00 0.00 36 TRP A N 10
ATOM 10469 C CA . TRP A 1 45 ? -6.043 -0.965 5.528 1.00 0.00 36 TRP A CA 10
ATOM 10470 C C . TRP A 1 45 ? -4.729 -0.205 5.833 1.00 0.00 36 TRP A C 10
ATOM 10471 O O . TRP A 1 45 ? -4.224 -0.213 6.947 1.00 0.00 36 TRP A O 10
ATOM 10492 N N . TYR A 1 46 ? -4.199 0.425 4.757 1.00 0.00 37 TYR A N 10
ATOM 10493 C CA . TYR A 1 46 ? -2.985 1.254 4.831 1.00 0.00 37 TYR A CA 10
ATOM 10494 C C . TYR A 1 46 ? -3.285 2.551 4.065 1.00 0.00 37 TYR A C 10
ATOM 10495 O O . TYR A 1 46 ? -4.093 2.569 3.148 1.00 0.00 37 TYR A O 10
ATOM 10513 N N . LYS A 1 47 ? -2.609 3.633 4.505 1.00 0.00 38 LYS A N 10
ATOM 10514 C CA . LYS A 1 47 ? -2.730 4.922 3.836 1.00 0.00 38 LYS A CA 10
ATOM 10515 C C . LYS A 1 47 ? -1.447 5.087 2.992 1.00 0.00 38 LYS A C 10
ATOM 10516 O O . LYS A 1 47 ? -0.354 5.103 3.547 1.00 0.00 38 LYS A O 10
ATOM 10535 N N . ALA A 1 48 ? -1.619 5.207 1.652 1.00 0.00 39 ALA A N 10
ATOM 10536 C CA . ALA A 1 48 ? -0.426 5.312 0.805 1.00 0.00 39 ALA A CA 10
ATOM 10537 C C . ALA A 1 48 ? -0.585 6.297 -0.343 1.00 0.00 39 ALA A C 10
ATOM 10538 O O . ALA A 1 48 ? -1.672 6.782 -0.624 1.00 0.00 39 ALA A O 10
ATOM 10545 N N . GLU A 1 49 ? 0.586 6.548 -0.991 1.00 0.00 40 GLU A N 10
ATOM 10546 C CA . GLU A 1 49 ? 0.585 7.466 -2.116 1.00 0.00 40 GLU A CA 10
ATOM 10547 C C . GLU A 1 49 ? 0.839 6.710 -3.434 1.00 0.00 40 GLU A C 10
ATOM 10548 O O . GLU A 1 49 ? 1.708 5.854 -3.526 1.00 0.00 40 GLU A O 10
ATOM 10560 N N . LEU A 1 50 ? 0.059 7.142 -4.438 1.00 0.00 41 LEU A N 10
ATOM 10561 C CA . LEU A 1 50 ? 0.150 6.577 -5.771 1.00 0.00 41 LEU A CA 10
ATOM 10562 C C . LEU A 1 50 ? -0.425 7.475 -6.829 1.00 0.00 41 LEU A C 10
ATOM 10563 O O . LEU A 1 50 ? -1.481 8.057 -6.645 1.00 0.00 41 LEU A O 10
ATOM 10579 N N . ASN A 1 51 ? 0.318 7.532 -7.963 1.00 0.00 42 ASN A N 10
ATOM 10580 C CA . ASN A 1 51 ? -0.310 8.175 -9.113 1.00 0.00 42 ASN A CA 10
ATOM 10581 C C . ASN A 1 51 ? -0.788 9.631 -8.889 1.00 0.00 42 ASN A C 10
ATOM 10582 O O . ASN A 1 51 ? -1.670 10.108 -9.594 1.00 0.00 42 ASN A O 10
ATOM 10593 N N . GLY A 1 52 ? -0.191 10.297 -7.871 1.00 0.00 43 GLY A N 10
ATOM 10594 C CA . GLY A 1 52 ? -0.560 11.681 -7.559 1.00 0.00 43 GLY A CA 10
ATOM 10595 C C . GLY A 1 52 ? -1.669 11.847 -6.495 1.00 0.00 43 GLY A C 10
ATOM 10596 O O . GLY A 1 52 ? -1.923 12.959 -6.051 1.00 0.00 43 GLY A O 10
ATOM 10600 N N . LYS A 1 53 ? -2.314 10.722 -6.102 1.00 0.00 44 LYS A N 10
ATOM 10601 C CA . LYS A 1 53 ? -3.376 10.717 -5.107 1.00 0.00 44 LYS A CA 10
ATOM 10602 C C . LYS A 1 53 ? -2.846 9.959 -3.883 1.00 0.00 44 LYS A C 10
ATOM 10603 O O . LYS A 1 53 ? -1.807 9.318 -3.916 1.00 0.00 44 LYS A O 10
ATOM 10622 N N . ASP A 1 54 ? -3.644 10.062 -2.816 1.00 0.00 45 ASP A N 10
ATOM 10623 C CA . ASP A 1 54 ? -3.313 9.433 -1.546 1.00 0.00 45 ASP A CA 10
ATOM 10624 C C . ASP A 1 54 ? -4.633 8.889 -0.977 1.00 0.00 45 ASP A C 10
ATOM 10625 O O . ASP A 1 54 ? -5.648 9.574 -0.969 1.00 0.00 45 ASP A O 10
ATOM 10634 N N . GLY A 1 55 ? -4.589 7.609 -0.554 1.00 0.00 46 GLY A N 10
ATOM 10635 C CA . GLY A 1 55 ? -5.842 7.045 -0.060 1.00 0.00 46 GLY A CA 10
ATOM 10636 C C . GLY A 1 55 ? -5.677 5.665 0.553 1.00 0.00 46 GLY A C 10
ATOM 10637 O O . GLY A 1 55 ? -4.629 5.038 0.455 1.00 0.00 46 GLY A O 10
ATOM 10641 N N . PHE A 1 56 ? -6.810 5.206 1.137 1.00 0.00 47 PHE A N 10
ATOM 10642 C CA . PHE A 1 56 ? -6.783 3.902 1.780 1.00 0.00 47 PHE A CA 10
ATOM 10643 C C . PHE A 1 56 ? -6.835 2.792 0.701 1.00 0.00 47 PHE A C 10
ATOM 10644 O O . PHE A 1 56 ? -7.545 2.847 -0.296 1.00 0.00 47 PHE A O 10
ATOM 10661 N N . ILE A 1 57 ? -6.001 1.781 1.014 1.00 0.00 48 ILE A N 10
ATOM 10662 C CA . ILE A 1 57 ? -5.823 0.580 0.213 1.00 0.00 48 ILE A CA 10
ATOM 10663 C C . ILE A 1 57 ? -5.713 -0.587 1.199 1.00 0.00 48 ILE A C 10
ATOM 10664 O O . ILE A 1 57 ? -5.081 -0.452 2.238 1.00 0.00 48 ILE A O 10
ATOM 10680 N N . PRO A 1 58 ? -6.282 -1.772 0.846 1.00 0.00 49 PRO A N 10
ATOM 10681 C CA . PRO A 1 58 ? -6.275 -2.873 1.797 1.00 0.00 49 PRO A CA 10
ATOM 10682 C C . PRO A 1 58 ? -4.932 -3.567 1.970 1.00 0.00 49 PRO A C 10
ATOM 10683 O O . PRO A 1 58 ? -4.200 -3.808 1.017 1.00 0.00 49 PRO A O 10
ATOM 10694 N N . LYS A 1 59 ? -4.688 -3.969 3.232 1.00 0.00 50 LYS A N 10
ATOM 10695 C CA . LYS A 1 59 ? -3.402 -4.599 3.463 1.00 0.00 50 LYS A CA 10
ATOM 10696 C C . LYS A 1 59 ? -3.281 -6.021 2.860 1.00 0.00 50 LYS A C 10
ATOM 10697 O O . LYS A 1 59 ? -2.219 -6.424 2.407 1.00 0.00 50 LYS A O 10
ATOM 10716 N N . ASN A 1 60 ? -4.418 -6.742 2.866 1.00 0.00 51 ASN A N 10
ATOM 10717 C CA . ASN A 1 60 ? -4.429 -8.103 2.323 1.00 0.00 51 ASN A CA 10
ATOM 10718 C C . ASN A 1 60 ? -4.078 -8.160 0.803 1.00 0.00 51 ASN A C 10
ATOM 10719 O O . ASN A 1 60 ? -3.599 -9.186 0.339 1.00 0.00 51 ASN A O 10
ATOM 10730 N N . TYR A 1 61 ? -4.214 -7.006 0.087 1.00 0.00 52 TYR A N 10
ATOM 10731 C CA . TYR A 1 61 ? -3.900 -6.938 -1.361 1.00 0.00 52 TYR A CA 10
ATOM 10732 C C . TYR A 1 61 ? -2.432 -6.475 -1.651 1.00 0.00 52 TYR A C 10
ATOM 10733 O O . TYR A 1 61 ? -1.970 -6.631 -2.778 1.00 0.00 52 TYR A O 10
ATOM 10751 N N . ILE A 1 62 ? -1.715 -5.930 -0.621 1.00 0.00 53 ILE A N 10
ATOM 10752 C CA . ILE A 1 62 ? -0.338 -5.446 -0.861 1.00 0.00 53 ILE A CA 10
ATOM 10753 C C . ILE A 1 62 ? 0.648 -6.068 0.136 1.00 0.00 53 ILE A C 10
ATOM 10754 O O . ILE A 1 62 ? 0.267 -6.721 1.097 1.00 0.00 53 ILE A O 10
ATOM 10770 N N . GLU A 1 63 ? 1.941 -5.761 -0.145 1.00 0.00 54 GLU A N 10
ATOM 10771 C CA . GLU A 1 63 ? 2.990 -6.261 0.759 1.00 0.00 54 GLU A CA 10
ATOM 10772 C C . GLU A 1 63 ? 3.910 -5.077 1.099 1.00 0.00 54 GLU A C 10
ATOM 10773 O O . GLU A 1 63 ? 4.235 -4.272 0.246 1.00 0.00 54 GLU A O 10
ATOM 10785 N N . MET A 1 64 ? 4.288 -4.968 2.383 1.00 0.00 55 MET A N 10
ATOM 10786 C CA . MET A 1 64 ? 5.195 -3.889 2.777 1.00 0.00 55 MET A CA 10
ATOM 10787 C C . MET A 1 64 ? 6.631 -4.342 2.518 1.00 0.00 55 MET A C 10
ATOM 10788 O O . MET A 1 64 ? 6.925 -5.530 2.494 1.00 0.00 55 MET A O 10
ATOM 10802 N N . LYS A 1 65 ? 7.511 -3.326 2.384 1.00 0.00 56 LYS A N 10
ATOM 10803 C CA . LYS A 1 65 ? 8.912 -3.641 2.126 1.00 0.00 56 LYS A CA 10
ATOM 10804 C C . LYS A 1 65 ? 9.858 -2.544 2.663 1.00 0.00 56 LYS A C 10
ATOM 10805 O O . LYS A 1 65 ? 10.118 -1.535 2.014 1.00 0.00 56 LYS A O 10
ATOM 10824 N N . PRO A 1 66 ? 10.356 -2.801 3.915 1.00 0.00 57 PRO A N 10
ATOM 10825 C CA . PRO A 1 66 ? 11.327 -1.915 4.561 1.00 0.00 57 PRO A CA 10
ATOM 10826 C C . PRO A 1 66 ? 12.763 -2.115 4.002 1.00 0.00 57 PRO A C 10
ATOM 10827 O O . PRO A 1 66 ? 12.970 -2.643 2.917 1.00 0.00 57 PRO A O 10
ATOM 10844 N N . VAL B 2 2 ? -8.055 -15.198 -8.708 1.00 0.00 1 VAL B N 10
ATOM 10845 C CA . VAL B 2 2 ? -9.162 -14.855 -7.827 1.00 0.00 1 VAL B CA 10
ATOM 10846 C C . VAL B 2 2 ? -8.553 -14.222 -6.573 1.00 0.00 1 VAL B C 10
ATOM 10847 O O . VAL B 2 2 ? -8.092 -14.912 -5.671 1.00 0.00 1 VAL B O 10
ATOM 10860 N N . PRO B 2 3 ? -8.457 -12.873 -6.583 1.00 0.00 2 PRO B N 10
ATOM 10861 C CA . PRO B 2 3 ? -7.934 -12.199 -5.404 1.00 0.00 2 PRO B CA 10
ATOM 10862 C C . PRO B 2 3 ? -8.794 -12.331 -4.094 1.00 0.00 2 PRO B C 10
ATOM 10863 O O . PRO B 2 3 ? -9.988 -12.613 -4.111 1.00 0.00 2 PRO B O 10
ATOM 10874 N N . PRO B 2 4 ? -8.089 -12.076 -2.944 1.00 0.00 3 PRO B N 10
ATOM 10875 C CA . PRO B 2 4 ? -8.677 -12.110 -1.594 1.00 0.00 3 PRO B CA 10
ATOM 10876 C C . PRO B 2 4 ? -9.939 -11.270 -1.369 1.00 0.00 3 PRO B C 10
ATOM 10877 O O . PRO B 2 4 ? -10.164 -10.272 -2.022 1.00 0.00 3 PRO B O 10
ATOM 10888 N N . PRO B 2 5 ? -10.738 -11.668 -0.346 1.00 0.00 4 PRO B N 10
ATOM 10889 C CA . PRO B 2 5 ? -11.929 -10.897 0.023 1.00 0.00 4 PRO B CA 10
ATOM 10890 C C . PRO B 2 5 ? -11.426 -9.655 0.750 1.00 0.00 4 PRO B C 10
ATOM 10891 O O . PRO B 2 5 ? -10.776 -9.741 1.785 1.00 0.00 4 PRO B O 10
ATOM 10902 N N . VAL B 2 6 ? -11.785 -8.503 0.157 1.00 0.00 5 VAL B N 10
ATOM 10903 C CA . VAL B 2 6 ? -11.336 -7.263 0.753 1.00 0.00 5 VAL B CA 10
ATOM 10904 C C . VAL B 2 6 ? -11.998 -7.075 2.143 1.00 0.00 5 VAL B C 10
ATOM 10905 O O . VAL B 2 6 ? -13.086 -7.585 2.384 1.00 0.00 5 VAL B O 10
ATOM 10918 N N . PRO B 2 7 ? -11.285 -6.383 3.070 1.00 0.00 6 PRO B N 10
ATOM 10919 C CA . PRO B 2 7 ? -11.844 -6.138 4.385 1.00 0.00 6 PRO B CA 10
ATOM 10920 C C . PRO B 2 7 ? -12.991 -5.133 4.468 1.00 0.00 6 PRO B C 10
ATOM 10921 O O . PRO B 2 7 ? -13.165 -4.266 3.621 1.00 0.00 6 PRO B O 10
ATOM 10932 N N . PRO B 2 8 ? -13.743 -5.257 5.593 1.00 0.00 7 PRO B N 10
ATOM 10933 C CA . PRO B 2 8 ? -14.805 -4.302 5.875 1.00 0.00 7 PRO B CA 10
ATOM 10934 C C . PRO B 2 8 ? -14.131 -3.005 6.372 1.00 0.00 7 PRO B C 10
ATOM 10935 O O . PRO B 2 8 ? -13.456 -3.009 7.392 1.00 0.00 7 PRO B O 10
ATOM 10946 N N . ARG B 2 9 ? -14.351 -1.917 5.613 1.00 0.00 8 ARG B N 10
ATOM 10947 C CA . ARG B 2 9 ? -13.797 -0.621 6.003 1.00 0.00 8 ARG B CA 10
ATOM 10948 C C . ARG B 2 9 ? -14.914 0.137 6.702 1.00 0.00 8 ARG B C 10
ATOM 10949 O O . ARG B 2 9 ? -16.096 -0.129 6.509 1.00 0.00 8 ARG B O 10
ATOM 10970 N N . ARG B 2 10 ? -14.439 1.085 7.530 1.00 0.00 9 ARG B N 10
ATOM 10971 C CA . ARG B 2 10 ? -15.320 1.917 8.333 1.00 0.00 9 ARG B CA 10
ATOM 10972 C C . ARG B 2 10 ? -15.926 1.056 9.446 1.00 0.00 9 ARG B C 10
ATOM 10973 O O . ARG B 2 10 ? -17.106 0.730 9.450 1.00 0.00 9 ARG B O 10
ATOM 10994 N N . ARG B 2 11 ? -14.986 0.714 10.358 1.00 0.00 10 ARG B N 10
ATOM 10995 C CA . ARG B 2 11 ? -15.123 -0.071 11.589 1.00 0.00 10 ARG B CA 10
ATOM 10996 C C . ARG B 2 11 ? -16.541 -0.623 11.804 1.00 0.00 10 ARG B C 10
ATOM 10997 O O . ARG B 2 11 ? -17.362 -0.104 12.548 1.00 0.00 10 ARG B O 10
ATOM 11021 N N . MET A 1 10 ? 7.967 3.780 4.013 1.00 0.00 1 MET A N 11
ATOM 11022 C CA . MET A 1 10 ? 7.850 2.340 3.859 1.00 0.00 1 MET A CA 11
ATOM 11023 C C . MET A 1 10 ? 7.612 2.058 2.376 1.00 0.00 1 MET A C 11
ATOM 11024 O O . MET A 1 10 ? 7.151 2.906 1.615 1.00 0.00 1 MET A O 11
ATOM 11038 N N . GLU A 1 11 ? 7.897 0.784 2.054 1.00 0.00 2 GLU A N 11
ATOM 11039 C CA . GLU A 1 11 ? 7.788 0.301 0.690 1.00 0.00 2 GLU A CA 11
ATOM 11040 C C . GLU A 1 11 ? 6.612 -0.675 0.676 1.00 0.00 2 GLU A C 11
ATOM 11041 O O . GLU A 1 11 ? 6.320 -1.372 1.640 1.00 0.00 2 GLU A O 11
ATOM 11053 N N . ALA A 1 12 ? 5.983 -0.674 -0.511 1.00 0.00 3 ALA A N 11
ATOM 11054 C CA . ALA A 1 12 ? 4.828 -1.505 -0.761 1.00 0.00 3 ALA A CA 11
ATOM 11055 C C . ALA A 1 12 ? 4.927 -2.112 -2.147 1.00 0.00 3 ALA A C 11
ATOM 11056 O O . ALA A 1 12 ? 5.766 -1.749 -2.964 1.00 0.00 3 ALA A O 11
ATOM 11063 N N . ILE A 1 13 ? 3.980 -3.048 -2.339 1.00 0.00 4 ILE A N 11
ATOM 11064 C CA . ILE A 1 13 ? 3.948 -3.800 -3.570 1.00 0.00 4 ILE A CA 11
ATOM 11065 C C . ILE A 1 13 ? 2.533 -4.336 -3.802 1.00 0.00 4 ILE A C 11
ATOM 11066 O O . ILE A 1 13 ? 2.078 -5.219 -3.084 1.00 0.00 4 ILE A O 11
ATOM 11082 N N . ALA A 1 14 ? 1.851 -3.767 -4.821 1.00 0.00 5 ALA A N 11
ATOM 11083 C CA . ALA A 1 14 ? 0.506 -4.292 -5.068 1.00 0.00 5 ALA A CA 11
ATOM 11084 C C . ALA A 1 14 ? 0.610 -5.737 -5.598 1.00 0.00 5 ALA A C 11
ATOM 11085 O O . ALA A 1 14 ? 1.185 -5.973 -6.653 1.00 0.00 5 ALA A O 11
ATOM 11092 N N . LYS A 1 15 ? -0.035 -6.664 -4.866 1.00 0.00 6 LYS A N 11
ATOM 11093 C CA . LYS A 1 15 ? 0.017 -8.067 -5.272 1.00 0.00 6 LYS A CA 11
ATOM 11094 C C . LYS A 1 15 ? -1.188 -8.508 -6.099 1.00 0.00 6 LYS A C 11
ATOM 11095 O O . LYS A 1 15 ? -1.114 -9.504 -6.805 1.00 0.00 6 LYS A O 11
ATOM 11114 N N . TYR A 1 16 ? -2.303 -7.764 -5.937 1.00 0.00 7 TYR A N 11
ATOM 11115 C CA . TYR A 1 16 ? -3.515 -8.117 -6.705 1.00 0.00 7 TYR A CA 11
ATOM 11116 C C . TYR A 1 16 ? -4.138 -6.791 -7.149 1.00 0.00 7 TYR A C 11
ATOM 11117 O O . TYR A 1 16 ? -3.859 -5.733 -6.601 1.00 0.00 7 TYR A O 11
ATOM 11135 N N . ASP A 1 17 ? -4.996 -6.906 -8.185 1.00 0.00 8 ASP A N 11
ATOM 11136 C CA . ASP A 1 17 ? -5.626 -5.700 -8.724 1.00 0.00 8 ASP A CA 11
ATOM 11137 C C . ASP A 1 17 ? -6.593 -5.108 -7.674 1.00 0.00 8 ASP A C 11
ATOM 11138 O O . ASP A 1 17 ? -7.046 -5.819 -6.791 1.00 0.00 8 ASP A O 11
ATOM 11147 N N . PHE A 1 18 ? -6.779 -3.7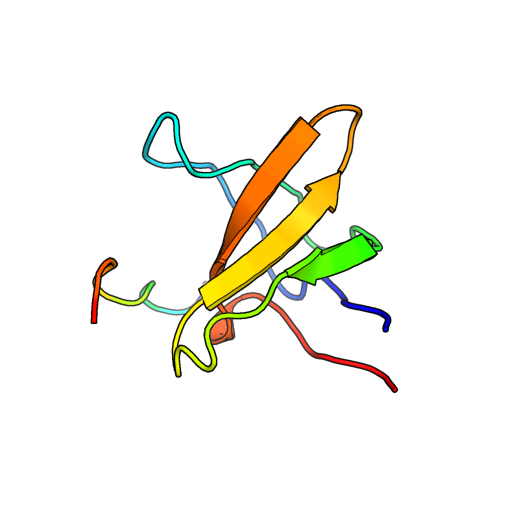71 -7.726 1.00 0.00 9 PHE A N 11
ATOM 11148 C CA . PHE A 1 18 ? -7.736 -3.121 -6.812 1.00 0.00 9 PHE A CA 11
ATOM 11149 C C . PHE A 1 18 ? -8.423 -1.976 -7.559 1.00 0.00 9 PHE A C 11
ATOM 11150 O O . PHE A 1 18 ? -7.809 -1.242 -8.325 1.00 0.00 9 PHE A O 11
ATOM 11167 N N . LYS A 1 19 ? -9.745 -1.908 -7.276 1.00 0.00 10 LYS A N 11
ATOM 11168 C CA . LYS A 1 19 ? -10.653 -0.930 -7.839 1.00 0.00 10 LYS A CA 11
ATOM 11169 C C . LYS A 1 19 ? -11.413 -0.192 -6.687 1.00 0.00 10 LYS A C 11
ATOM 11170 O O . LYS A 1 19 ? -12.454 -0.670 -6.246 1.00 0.00 10 LYS A O 11
ATOM 11189 N N . ALA A 1 20 ? -10.918 1.015 -6.283 1.00 0.00 11 ALA A N 11
ATOM 11190 C CA . ALA A 1 20 ? -11.539 1.784 -5.171 1.00 0.00 11 ALA A CA 11
ATOM 11191 C C . ALA A 1 20 ? -13.075 1.849 -5.256 1.00 0.00 11 ALA A C 11
ATOM 11192 O O . ALA A 1 20 ? -13.674 1.783 -6.325 1.00 0.00 11 ALA A O 11
ATOM 11199 N N . THR A 1 21 ? -13.633 1.926 -4.025 1.00 0.00 12 THR A N 11
ATOM 11200 C CA . THR A 1 21 ? -15.077 1.977 -3.841 1.00 0.00 12 THR A CA 11
ATOM 11201 C C . THR A 1 21 ? -15.586 3.194 -3.043 1.00 0.00 12 THR A C 11
ATOM 11202 O O . THR A 1 21 ? -16.779 3.299 -2.775 1.00 0.00 12 THR A O 11
ATOM 11213 N N . ALA A 1 22 ? -14.651 4.088 -2.653 1.00 0.00 13 ALA A N 11
ATOM 11214 C CA . ALA A 1 22 ? -15.080 5.246 -1.867 1.00 0.00 13 ALA A CA 11
ATOM 11215 C C . ALA A 1 22 ? -14.121 6.411 -2.073 1.00 0.00 13 ALA A C 11
ATOM 11216 O O . ALA A 1 22 ? -12.998 6.267 -2.532 1.00 0.00 13 ALA A O 11
ATOM 11223 N N . ASP A 1 23 ? -14.656 7.570 -1.661 1.00 0.00 14 ASP A N 11
ATOM 11224 C CA . ASP A 1 23 ? -13.961 8.841 -1.765 1.00 0.00 14 ASP A CA 11
ATOM 11225 C C . ASP A 1 23 ? -12.518 8.803 -1.179 1.00 0.00 14 ASP A C 11
ATOM 11226 O O . ASP A 1 23 ? -11.590 9.344 -1.765 1.00 0.00 14 ASP A O 11
ATOM 11235 N N . ASP A 1 24 ? -12.375 8.082 -0.042 1.00 0.00 15 ASP A N 11
ATOM 11236 C CA . ASP A 1 24 ? -11.070 8.048 0.638 1.00 0.00 15 ASP A CA 11
ATOM 11237 C C . ASP A 1 24 ? -10.095 6.947 0.192 1.00 0.00 15 ASP A C 11
ATOM 11238 O O . ASP A 1 24 ? -8.996 6.861 0.715 1.00 0.00 15 ASP A O 11
ATOM 11247 N N . GLU A 1 25 ? -10.535 6.150 -0.787 1.00 0.00 16 GLU A N 11
ATOM 11248 C CA . GLU A 1 25 ? -9.725 5.046 -1.327 1.00 0.00 16 GLU A CA 11
ATOM 11249 C C . GLU A 1 25 ? -9.353 5.353 -2.791 1.00 0.00 16 GLU A C 11
ATOM 11250 O O . GLU A 1 25 ? -10.079 6.018 -3.516 1.00 0.00 16 GLU A O 11
ATOM 11262 N N . LEU A 1 26 ? -8.209 4.763 -3.189 1.00 0.00 17 LEU A N 11
ATOM 11263 C CA . LEU A 1 26 ? -7.714 4.921 -4.580 1.00 0.00 17 LEU A CA 11
ATOM 11264 C C . LEU A 1 26 ? -7.218 3.571 -5.142 1.00 0.00 17 LEU A C 11
ATOM 11265 O O . LEU A 1 26 ? -6.904 2.644 -4.407 1.00 0.00 17 LEU A O 11
ATOM 11281 N N . SER A 1 27 ? -7.186 3.529 -6.491 1.00 0.00 18 SER A N 11
ATOM 11282 C CA . SER A 1 27 ? -6.799 2.321 -7.219 1.00 0.00 18 SER A CA 11
ATOM 11283 C C . SER A 1 27 ? -5.310 2.088 -7.425 1.00 0.00 18 SER A C 11
ATOM 11284 O O . SER A 1 27 ? -4.449 2.909 -7.155 1.00 0.00 18 SER A O 11
ATOM 11292 N N . PHE A 1 28 ? -5.122 0.844 -7.928 1.00 0.00 19 PHE A N 11
ATOM 11293 C CA . PHE A 1 28 ? -3.815 0.309 -8.312 1.00 0.00 19 PHE A CA 11
ATOM 11294 C C . PHE A 1 28 ? -3.998 -0.926 -9.193 1.00 0.00 19 PHE A C 11
ATOM 11295 O O . PHE A 1 28 ? -5.105 -1.396 -9.426 1.00 0.00 19 PHE A O 11
ATOM 11312 N N . LYS A 1 29 ? -2.836 -1.346 -9.747 1.00 0.00 20 LYS A N 11
ATOM 11313 C CA . LYS A 1 29 ? -2.826 -2.514 -10.619 1.00 0.00 20 LYS A CA 11
ATOM 11314 C C . LYS A 1 29 ? -1.648 -3.433 -10.275 1.00 0.00 20 LYS A C 11
ATOM 11315 O O . LYS A 1 29 ? -0.499 -3.067 -10.469 1.00 0.00 20 LYS A O 11
ATOM 11334 N N . ARG A 1 30 ? -2.024 -4.664 -9.866 1.00 0.00 21 ARG A N 11
ATOM 11335 C CA . ARG A 1 30 ? -1.121 -5.780 -9.503 1.00 0.00 21 ARG A CA 11
ATOM 11336 C C . ARG A 1 30 ? 0.373 -5.642 -9.925 1.00 0.00 21 ARG A C 11
ATOM 11337 O O . ARG A 1 30 ? 0.881 -6.300 -10.823 1.00 0.00 21 ARG A O 11
ATOM 11358 N N . GLY A 1 31 ? 1.019 -4.779 -9.167 1.00 0.00 22 GLY A N 11
ATOM 11359 C CA . GLY A 1 31 ? 2.430 -4.472 -9.345 1.00 0.00 22 GLY A CA 11
ATOM 11360 C C . GLY A 1 31 ? 2.869 -3.058 -8.933 1.00 0.00 22 GLY A C 11
ATOM 11361 O O . GLY A 1 31 ? 4.061 -2.838 -8.759 1.00 0.00 22 GLY A O 11
ATOM 11365 N N . ASP A 1 32 ? 1.902 -2.117 -8.777 1.00 0.00 23 ASP A N 11
ATOM 11366 C CA . ASP A 1 32 ? 2.277 -0.741 -8.415 1.00 0.00 23 ASP A CA 11
ATOM 11367 C C . ASP A 1 32 ? 3.214 -0.647 -7.192 1.00 0.00 23 ASP A C 11
ATOM 11368 O O . ASP A 1 32 ? 3.166 -1.461 -6.277 1.00 0.00 23 ASP A O 11
ATOM 11377 N N . ILE A 1 33 ? 4.027 0.437 -7.200 1.00 0.00 24 ILE A N 11
ATOM 11378 C CA . ILE A 1 33 ? 4.929 0.740 -6.131 1.00 0.00 24 ILE A CA 11
ATOM 11379 C C . ILE A 1 33 ? 4.232 1.801 -5.258 1.00 0.00 24 ILE A C 11
ATOM 11380 O O . ILE A 1 33 ? 4.121 2.958 -5.641 1.00 0.00 24 ILE A O 11
ATOM 11396 N N . LEU A 1 34 ? 3.802 1.373 -4.051 1.00 0.00 25 LEU A N 11
ATOM 11397 C CA . LEU A 1 34 ? 3.078 2.356 -3.226 1.00 0.00 25 LEU A CA 11
ATOM 11398 C C . LEU A 1 34 ? 3.964 2.871 -2.093 1.00 0.00 25 LEU A C 11
ATOM 11399 O O . LEU A 1 34 ? 4.957 2.268 -1.700 1.00 0.00 25 LEU A O 11
ATOM 11415 N N . LYS A 1 35 ? 3.536 4.068 -1.655 1.00 0.00 26 LYS A N 11
ATOM 11416 C CA . LYS A 1 35 ? 4.193 4.730 -0.539 1.00 0.00 26 LYS A CA 11
ATOM 11417 C C . LYS A 1 35 ? 3.295 4.594 0.685 1.00 0.00 26 LYS A C 11
ATOM 11418 O O . LYS A 1 35 ? 2.315 5.310 0.773 1.00 0.00 26 LYS A O 11
ATOM 11437 N N . VAL A 1 36 ? 3.667 3.729 1.658 1.00 0.00 27 VAL A N 11
ATOM 11438 C CA . VAL A 1 36 ? 2.749 3.643 2.805 1.00 0.00 27 VAL A CA 11
ATOM 11439 C C . VAL A 1 36 ? 3.176 4.757 3.778 1.00 0.00 27 VAL A C 11
ATOM 11440 O O . VAL A 1 36 ? 4.217 4.697 4.415 1.00 0.00 27 VAL A O 11
ATOM 11453 N N . LEU A 1 37 ? 2.264 5.752 3.861 1.00 0.00 28 LEU A N 11
ATOM 11454 C CA . LEU A 1 37 ? 2.539 6.927 4.677 1.00 0.00 28 LEU A CA 11
ATOM 11455 C C . LEU A 1 37 ? 1.935 6.858 6.090 1.00 0.00 28 LEU A C 11
ATOM 11456 O O . LEU A 1 37 ? 2.369 7.618 6.952 1.00 0.00 28 LEU A O 11
ATOM 11472 N N . ASN A 1 38 ? 0.967 5.942 6.346 1.00 0.00 29 ASN A N 11
ATOM 11473 C CA . ASN A 1 38 ? 0.446 5.935 7.723 1.00 0.00 29 ASN A CA 11
ATOM 11474 C C . ASN A 1 38 ? -0.437 4.695 8.033 1.00 0.00 29 ASN A C 11
ATOM 11475 O O . ASN A 1 38 ? -1.537 4.550 7.511 1.00 0.00 29 ASN A O 11
ATOM 11486 N N . GLU A 1 39 ? 0.110 3.832 8.924 1.00 0.00 30 GLU A N 11
ATOM 11487 C CA . GLU A 1 39 ? -0.566 2.617 9.410 1.00 0.00 30 GLU A CA 11
ATOM 11488 C C . GLU A 1 39 ? -1.221 2.929 10.773 1.00 0.00 30 GLU A C 11
ATOM 11489 O O . GLU A 1 39 ? -1.082 4.031 11.289 1.00 0.00 30 GLU A O 11
ATOM 11501 N N . GLU A 1 40 ? -1.948 1.926 11.332 1.00 0.00 31 GLU A N 11
ATOM 11502 C CA . GLU A 1 40 ? -2.617 2.127 12.610 1.00 0.00 31 GLU A CA 11
ATOM 11503 C C . GLU A 1 40 ? -3.737 3.150 12.393 1.00 0.00 31 GLU A C 11
ATOM 11504 O O . GLU A 1 40 ? -3.572 4.345 12.606 1.00 0.00 31 GLU A O 11
ATOM 11516 N N . CYS A 1 41 ? -4.857 2.603 11.874 1.00 0.00 32 CYS A N 11
ATOM 11517 C CA . CYS A 1 41 ? -6.025 3.439 11.614 1.00 0.00 32 CYS A CA 11
ATOM 11518 C C . CYS A 1 41 ? -7.292 2.604 11.341 1.00 0.00 32 CYS A C 11
ATOM 11519 O O . CYS A 1 41 ? -8.373 3.090 11.630 1.00 0.00 32 CYS A O 11
ATOM 11527 N N . ASP A 1 42 ? -7.127 1.379 10.771 1.00 0.00 33 ASP A N 11
ATOM 11528 C CA . ASP A 1 42 ? -8.252 0.456 10.486 1.00 0.00 33 ASP A CA 11
ATOM 11529 C C . ASP A 1 42 ? -7.624 -0.869 10.017 1.00 0.00 33 ASP A C 11
ATOM 11530 O O . ASP A 1 42 ? -7.770 -1.289 8.879 1.00 0.00 33 ASP A O 11
ATOM 11539 N N . GLN A 1 43 ? -6.999 -1.500 11.029 1.00 0.00 34 GLN A N 11
ATOM 11540 C CA . GLN A 1 43 ? -6.219 -2.745 11.061 1.00 0.00 34 GLN A CA 11
ATOM 11541 C C . GLN A 1 43 ? -6.736 -3.746 10.026 1.00 0.00 34 GLN A C 11
ATOM 11542 O O . GLN A 1 43 ? -7.431 -4.698 10.348 1.00 0.00 34 GLN A O 11
ATOM 11556 N N . ASN A 1 44 ? -6.287 -3.438 8.777 1.00 0.00 35 ASN A N 11
ATOM 11557 C CA . ASN A 1 44 ? -6.601 -4.094 7.518 1.00 0.00 35 ASN A CA 11
ATOM 11558 C C . ASN A 1 44 ? -6.389 -3.158 6.285 1.00 0.00 35 ASN A C 11
ATOM 11559 O O . ASN A 1 44 ? -6.615 -3.602 5.168 1.00 0.00 35 ASN A O 11
ATOM 11570 N N . TRP A 1 45 ? -5.974 -1.895 6.508 1.00 0.00 36 TRP A N 11
ATOM 11571 C CA . TRP A 1 45 ? -5.745 -0.943 5.408 1.00 0.00 36 TRP A CA 11
ATOM 11572 C C . TRP A 1 45 ? -4.411 -0.186 5.642 1.00 0.00 36 TRP A C 11
ATOM 11573 O O . TRP A 1 45 ? -3.767 -0.298 6.677 1.00 0.00 36 TRP A O 11
ATOM 11594 N N . TYR A 1 46 ? -4.018 0.537 4.579 1.00 0.00 37 TYR A N 11
ATOM 11595 C CA . TYR A 1 46 ? -2.827 1.389 4.570 1.00 0.00 37 TYR A CA 11
ATOM 11596 C C . TYR A 1 46 ? -3.219 2.690 3.848 1.00 0.00 37 TYR A C 11
ATOM 11597 O O . TYR A 1 46 ? -3.944 2.667 2.867 1.00 0.00 37 TYR A O 11
ATOM 11615 N N . LYS A 1 47 ? -2.725 3.826 4.394 1.00 0.00 38 LYS A N 11
ATOM 11616 C CA . LYS A 1 47 ? -2.973 5.117 3.754 1.00 0.00 38 LYS A CA 11
ATOM 11617 C C . LYS A 1 47 ? -1.659 5.308 3.001 1.00 0.00 38 LYS A C 11
ATOM 11618 O O . LYS A 1 47 ? -0.605 5.431 3.621 1.00 0.00 38 LYS A O 11
ATOM 11637 N N . ALA A 1 48 ? -1.773 5.323 1.661 1.00 0.00 39 ALA A N 11
ATOM 11638 C CA . ALA A 1 48 ? -0.562 5.357 0.850 1.00 0.00 39 ALA A CA 11
ATOM 11639 C C . ALA A 1 48 ? -0.668 6.277 -0.356 1.00 0.00 39 ALA A C 11
ATOM 11640 O O . ALA A 1 48 ? -1.713 6.861 -0.595 1.00 0.00 39 ALA A O 11
ATOM 11647 N N . GLU A 1 49 ? 0.476 6.390 -1.086 1.00 0.00 40 GLU A N 11
ATOM 11648 C CA . GLU A 1 49 ? 0.476 7.261 -2.262 1.00 0.00 40 GLU A CA 11
ATOM 11649 C C . GLU A 1 49 ? 0.806 6.469 -3.538 1.00 0.00 40 GLU A C 11
ATOM 11650 O O . GLU A 1 49 ? 1.595 5.519 -3.531 1.00 0.00 40 GLU A O 11
ATOM 11662 N N . LEU A 1 50 ? 0.174 7.002 -4.599 1.00 0.00 41 LEU A N 11
ATOM 11663 C CA . LEU A 1 50 ? 0.260 6.527 -5.969 1.00 0.00 41 LEU A CA 11
ATOM 11664 C C . LEU A 1 50 ? -0.195 7.566 -6.953 1.00 0.00 41 LEU A C 11
ATOM 11665 O O . LEU A 1 50 ? -1.189 8.265 -6.739 1.00 0.00 41 LEU A O 11
ATOM 11681 N N . ASN A 1 51 ? 0.579 7.628 -8.055 1.00 0.00 42 ASN A N 11
ATOM 11682 C CA . ASN A 1 51 ? 0.053 8.430 -9.152 1.00 0.00 42 ASN A CA 11
ATOM 11683 C C . ASN A 1 51 ? -0.304 9.904 -8.821 1.00 0.00 42 ASN A C 11
ATOM 11684 O O . ASN A 1 51 ? -1.226 10.450 -9.413 1.00 0.00 42 ASN A O 11
ATOM 11695 N N . GLY A 1 52 ? 0.402 10.505 -7.833 1.00 0.00 43 GLY A N 11
ATOM 11696 C CA . GLY A 1 52 ? 0.093 11.901 -7.495 1.00 0.00 43 GLY A CA 11
ATOM 11697 C C . GLY A 1 52 ? -1.147 12.096 -6.592 1.00 0.00 43 GLY A C 11
ATOM 11698 O O . GLY A 1 52 ? -1.627 13.209 -6.424 1.00 0.00 43 GLY A O 11
ATOM 11702 N N . LYS A 1 53 ? -1.650 10.968 -6.050 1.00 0.00 44 LYS A N 11
ATOM 11703 C CA . LYS A 1 53 ? -2.815 10.918 -5.177 1.00 0.00 44 LYS A CA 11
ATOM 11704 C C . LYS A 1 53 ? -2.487 9.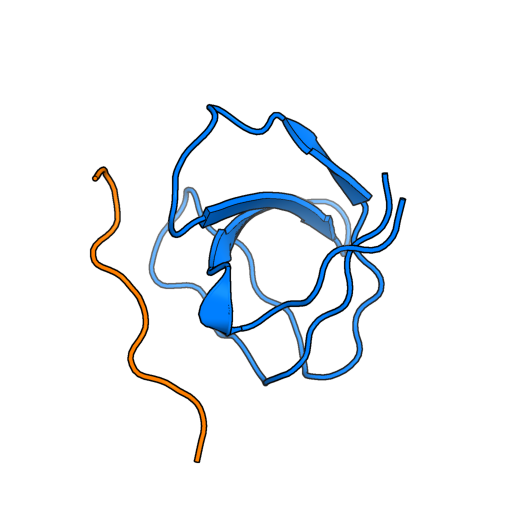987 -4.005 1.00 0.00 44 LYS A C 11
ATOM 11705 O O . LYS A 1 53 ? -1.568 9.192 -4.073 1.00 0.00 44 LYS A O 11
ATOM 11724 N N . ASP A 1 54 ? -3.298 10.110 -2.950 1.00 0.00 45 ASP A N 11
ATOM 11725 C CA . ASP A 1 54 ? -3.094 9.304 -1.752 1.00 0.00 45 ASP A CA 11
ATOM 11726 C C . ASP A 1 54 ? -4.472 8.888 -1.205 1.00 0.00 45 ASP A C 11
ATOM 11727 O O . ASP A 1 54 ? -5.425 9.657 -1.219 1.00 0.00 45 ASP A O 11
ATOM 11736 N N . GLY A 1 55 ? -4.526 7.620 -0.754 1.00 0.00 46 GLY A N 11
ATOM 11737 C CA . GLY A 1 55 ? -5.805 7.110 -0.256 1.00 0.00 46 GLY A CA 11
ATOM 11738 C C . GLY A 1 55 ? -5.618 5.752 0.409 1.00 0.00 46 GLY A C 11
ATOM 11739 O O . GLY A 1 55 ? -4.537 5.179 0.371 1.00 0.00 46 GLY A O 11
ATOM 11743 N N . PHE A 1 56 ? -6.736 5.238 0.975 1.00 0.00 47 PHE A N 11
ATOM 11744 C CA . PHE A 1 56 ? -6.672 3.949 1.646 1.00 0.00 47 PHE A CA 11
ATOM 11745 C C . PHE A 1 56 ? -6.655 2.797 0.616 1.00 0.00 47 PHE A C 11
ATOM 11746 O O . PHE A 1 56 ? -7.252 2.860 -0.454 1.00 0.00 47 PHE A O 11
ATOM 11763 N N . ILE A 1 57 ? -5.886 1.760 1.016 1.00 0.00 48 ILE A N 11
ATOM 11764 C CA . ILE A 1 57 ? -5.707 0.538 0.231 1.00 0.00 48 ILE A CA 11
ATOM 11765 C C . ILE A 1 57 ? -5.606 -0.643 1.214 1.00 0.00 48 ILE A C 11
ATOM 11766 O O . ILE A 1 57 ? -4.898 -0.536 2.200 1.00 0.00 48 ILE A O 11
ATOM 11782 N N . PRO A 1 58 ? -6.229 -1.822 0.930 1.00 0.00 49 PRO A N 11
ATOM 11783 C CA . PRO A 1 58 ? -6.177 -2.904 1.911 1.00 0.00 49 PRO A CA 11
ATOM 11784 C C . PRO A 1 58 ? -4.813 -3.570 2.034 1.00 0.00 49 PRO A C 11
ATOM 11785 O O . PRO A 1 58 ? -4.122 -3.755 1.042 1.00 0.00 49 PRO A O 11
ATOM 11796 N N . LYS A 1 59 ? -4.529 -4.043 3.273 1.00 0.00 50 LYS A N 11
ATOM 11797 C CA . LYS A 1 59 ? -3.209 -4.653 3.417 1.00 0.00 50 LYS A CA 11
ATOM 11798 C C . LYS A 1 59 ? -3.125 -5.998 2.664 1.00 0.00 50 LYS A C 11
ATOM 11799 O O . LYS A 1 59 ? -2.143 -6.244 1.983 1.00 0.00 50 LYS A O 11
ATOM 11818 N N . ASN A 1 60 ? -4.198 -6.811 2.762 1.00 0.00 51 ASN A N 11
ATOM 11819 C CA . ASN A 1 60 ? -4.247 -8.125 2.101 1.00 0.00 51 ASN A CA 11
ATOM 11820 C C . ASN A 1 60 ? -4.046 -8.111 0.564 1.00 0.00 51 ASN A C 11
ATOM 11821 O O . ASN A 1 60 ? -3.643 -9.126 0.010 1.00 0.00 51 ASN A O 11
ATOM 11832 N N . TYR A 1 61 ? -4.231 -6.935 -0.084 1.00 0.00 52 TYR A N 11
ATOM 11833 C CA . TYR A 1 61 ? -4.039 -6.847 -1.542 1.00 0.00 52 TYR A CA 11
ATOM 11834 C C . TYR A 1 61 ? -2.596 -6.445 -1.927 1.00 0.00 52 TYR A C 11
ATOM 11835 O O . TYR A 1 61 ? -2.256 -6.450 -3.103 1.00 0.00 52 TYR A O 11
ATOM 11853 N N . ILE A 1 62 ? -1.788 -6.079 -0.905 1.00 0.00 53 ILE A N 11
ATOM 11854 C CA . ILE A 1 62 ? -0.393 -5.675 -1.132 1.00 0.00 53 ILE A CA 11
ATOM 11855 C C . ILE A 1 62 ? 0.522 -6.471 -0.161 1.00 0.00 53 ILE A C 11
ATOM 11856 O O . ILE A 1 62 ? 0.069 -7.177 0.730 1.00 0.00 53 ILE A O 11
ATOM 11872 N N . GLU A 1 63 ? 1.838 -6.287 -0.394 1.00 0.00 54 GLU A N 11
ATOM 11873 C CA . GLU A 1 63 ? 2.875 -6.880 0.434 1.00 0.00 54 GLU A CA 11
ATOM 11874 C C . GLU A 1 63 ? 3.804 -5.714 0.791 1.00 0.00 54 GLU A C 11
ATOM 11875 O O . GLU A 1 63 ? 4.158 -4.886 -0.038 1.00 0.00 54 GLU A O 11
ATOM 11887 N N . MET A 1 64 ? 4.100 -5.646 2.093 1.00 0.00 55 MET A N 11
ATOM 11888 C CA . MET A 1 64 ? 5.007 -4.615 2.572 1.00 0.00 55 MET A CA 11
ATOM 11889 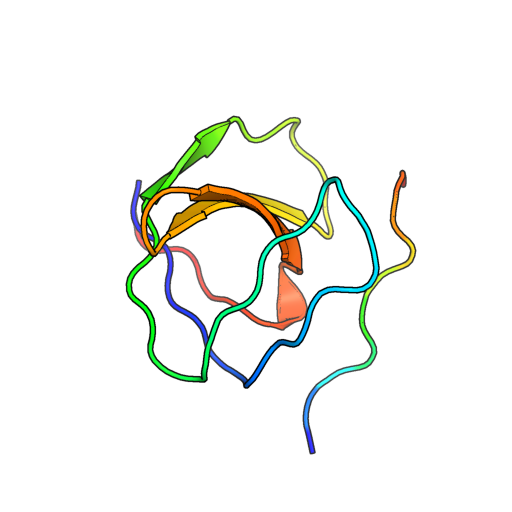C C . MET A 1 64 ? 6.448 -5.081 2.468 1.00 0.00 55 MET A C 11
ATOM 11890 O O . MET A 1 64 ? 6.753 -6.240 2.218 1.00 0.00 55 MET A O 11
ATOM 11904 N N . LYS A 1 65 ? 7.295 -4.074 2.717 1.00 0.00 56 LYS A N 11
ATOM 11905 C CA . LYS A 1 65 ? 8.731 -4.250 2.726 1.00 0.00 56 LYS A CA 11
ATOM 11906 C C . LYS A 1 65 ? 9.283 -3.118 3.593 1.00 0.00 56 LYS A C 11
ATOM 11907 O O . LYS A 1 65 ? 9.427 -2.006 3.107 1.00 0.00 56 LYS A O 11
ATOM 11926 N N . PRO A 1 66 ? 9.564 -3.414 4.892 1.00 0.00 57 PRO A N 11
ATOM 11927 C CA . PRO A 1 66 ? 10.079 -2.385 5.787 1.00 0.00 57 PRO A CA 11
ATOM 11928 C C . PRO A 1 66 ? 11.366 -1.681 5.288 1.00 0.00 57 PRO A C 11
ATOM 11929 O O . PRO A 1 66 ? 11.785 -1.815 4.145 1.00 0.00 57 PRO A O 11
ATOM 11946 N N . VAL B 2 2 ? -7.542 -15.210 -8.504 1.00 0.00 1 VAL B N 11
ATOM 11947 C CA . VAL B 2 2 ? -8.683 -14.985 -7.623 1.00 0.00 1 VAL B CA 11
ATOM 11948 C C . VAL B 2 2 ? -8.240 -14.291 -6.334 1.00 0.00 1 VAL B C 11
ATOM 11949 O O . VAL B 2 2 ? -7.775 -14.916 -5.390 1.00 0.00 1 VAL B O 11
ATOM 11962 N N . PRO B 2 3 ? -8.297 -12.941 -6.371 1.00 0.00 2 PRO B N 11
ATOM 11963 C CA . PRO B 2 3 ? -7.914 -12.201 -5.193 1.00 0.00 2 PRO B CA 11
ATOM 11964 C C . PRO B 2 3 ? -8.842 -12.383 -3.929 1.00 0.00 2 PRO B C 11
ATOM 11965 O O . PRO B 2 3 ? -10.010 -12.762 -4.008 1.00 0.00 2 PRO B O 11
ATOM 11976 N N . PRO B 2 4 ? -8.217 -12.099 -2.745 1.00 0.00 3 PRO B N 11
ATOM 11977 C CA . PRO B 2 4 ? -8.882 -12.176 -1.434 1.00 0.00 3 PRO B CA 11
ATOM 11978 C C . PRO B 2 4 ? -10.139 -11.298 -1.194 1.00 0.00 3 PRO B C 11
ATOM 11979 O O . PRO B 2 4 ? -10.347 -10.281 -1.839 1.00 0.00 3 PRO B O 11
ATOM 11990 N N . PRO B 2 5 ? -10.931 -11.698 -0.150 1.00 0.00 4 PRO B N 11
ATOM 11991 C CA . PRO B 2 5 ? -12.091 -10.915 0.293 1.00 0.00 4 PRO B CA 11
ATOM 11992 C C . PRO B 2 5 ? -11.511 -9.674 0.972 1.00 0.00 4 PRO B C 11
ATOM 11993 O O . PRO B 2 5 ? -10.816 -9.766 1.978 1.00 0.00 4 PRO B O 11
ATOM 12004 N N . VAL B 2 6 ? -11.848 -8.523 0.370 1.00 0.00 5 VAL B N 11
ATOM 12005 C CA . VAL B 2 6 ? -11.320 -7.288 0.907 1.00 0.00 5 VAL B CA 11
ATOM 12006 C C . VAL B 2 6 ? -11.905 -7.059 2.325 1.00 0.00 5 VAL B C 11
ATOM 12007 O O . VAL B 2 6 ? -13.012 -7.506 2.607 1.00 0.00 5 VAL B O 11
ATOM 12020 N N . PRO B 2 7 ? -11.110 -6.425 3.233 1.00 0.00 6 PRO B N 11
ATOM 12021 C CA . PRO B 2 7 ? -11.592 -6.171 4.580 1.00 0.00 6 PRO B CA 11
ATOM 12022 C C . PRO B 2 7 ? -12.728 -5.153 4.727 1.00 0.00 6 PRO B C 11
ATOM 12023 O O . PRO B 2 7 ? -12.920 -4.274 3.902 1.00 0.00 6 PRO B O 11
ATOM 12034 N N . PRO B 2 8 ? -13.430 -5.261 5.890 1.00 0.00 7 PRO B N 11
ATOM 12035 C CA . PRO B 2 8 ? -14.480 -4.289 6.205 1.00 0.00 7 PRO B CA 11
ATOM 12036 C C . PRO B 2 8 ? -13.789 -2.977 6.666 1.00 0.00 7 PRO B C 11
ATOM 12037 O O . PRO B 2 8 ? -13.078 -3.008 7.660 1.00 0.00 7 PRO B O 11
ATOM 12048 N N . ARG B 2 9 ? -14.020 -1.842 5.950 1.00 0.00 8 ARG B N 11
ATOM 12049 C CA . ARG B 2 9 ? -13.370 -0.586 6.388 1.00 0.00 8 ARG B CA 11
ATOM 12050 C C . ARG B 2 9 ? -14.335 0.225 7.249 1.00 0.00 8 ARG B C 11
ATOM 12051 O O . ARG B 2 9 ? -15.525 -0.061 7.315 1.00 0.00 8 ARG B O 11
ATOM 12072 N N . ARG B 2 10 ? -13.737 1.260 7.889 1.00 0.00 9 ARG B N 11
ATOM 12073 C CA . ARG B 2 10 ? -14.476 2.163 8.757 1.00 0.00 9 ARG B CA 11
ATOM 12074 C C . ARG B 2 10 ? -14.770 1.423 10.069 1.00 0.00 9 ARG B C 11
ATOM 12075 O O . ARG B 2 10 ? -15.884 0.992 10.339 1.00 0.00 9 ARG B O 11
ATOM 12096 N N . ARG B 2 11 ? -13.673 1.290 10.845 1.00 0.00 10 ARG B N 11
ATOM 12097 C CA . ARG B 2 11 ? -13.734 0.657 12.149 1.00 0.00 10 ARG B CA 11
ATOM 12098 C C . ARG B 2 11 ? -12.459 0.982 12.968 1.00 0.00 10 ARG B C 11
ATOM 12099 O O . ARG B 2 11 ? -11.458 0.282 12.943 1.00 0.00 10 ARG B O 11
ATOM 12123 N N . MET A 1 10 ? 8.275 4.080 3.702 1.00 0.00 1 MET A N 12
ATOM 12124 C CA . MET A 1 10 ? 8.108 2.640 3.615 1.00 0.00 1 MET A CA 12
ATOM 12125 C C . MET A 1 10 ? 7.462 2.286 2.271 1.00 0.00 1 MET A C 12
ATOM 12126 O O . MET A 1 10 ? 6.643 3.020 1.731 1.00 0.00 1 MET A O 12
ATOM 12140 N N . GLU A 1 11 ? 7.849 1.104 1.767 1.00 0.00 2 GLU A N 12
ATOM 12141 C CA . GLU A 1 11 ? 7.327 0.688 0.490 1.00 0.00 2 GLU A CA 12
ATOM 12142 C C . GLU A 1 11 ? 6.320 -0.440 0.721 1.00 0.00 2 GLU A C 12
ATOM 12143 O O . GLU A 1 11 ? 6.339 -1.153 1.717 1.00 0.00 2 GLU A O 12
ATOM 12155 N N . ALA A 1 12 ? 5.466 -0.527 -0.306 1.00 0.00 3 ALA A N 12
ATOM 12156 C CA . ALA A 1 12 ? 4.370 -1.466 -0.420 1.00 0.00 3 ALA A CA 12
ATOM 12157 C C . ALA A 1 12 ? 4.355 -1.888 -1.898 1.00 0.00 3 ALA A C 12
ATOM 12158 O O . ALA A 1 12 ? 4.817 -1.163 -2.774 1.00 0.00 3 ALA A O 12
ATOM 12165 N N . ILE A 1 13 ? 3.826 -3.103 -2.112 1.00 0.00 4 ILE A N 12
ATOM 12166 C CA . ILE A 1 13 ? 3.850 -3.695 -3.429 1.00 0.00 4 ILE A CA 12
ATOM 12167 C C . ILE A 1 13 ? 2.580 -4.502 -3.515 1.00 0.00 4 ILE A C 12
ATOM 12168 O O . ILE A 1 13 ? 2.389 -5.498 -2.826 1.00 0.00 4 ILE A O 12
ATOM 12184 N N . ALA A 1 14 ? 1.726 -3.997 -4.405 1.00 0.00 5 ALA A N 12
ATOM 12185 C CA . ALA A 1 14 ? 0.454 -4.678 -4.536 1.00 0.00 5 ALA A CA 12
ATOM 12186 C C . ALA A 1 14 ? 0.648 -6.096 -5.167 1.00 0.00 5 ALA A C 12
ATOM 12187 O O . ALA A 1 14 ? 1.435 -6.310 -6.081 1.00 0.00 5 ALA A O 12
ATOM 12194 N N . LYS A 1 15 ? -0.198 -6.994 -4.650 1.00 0.00 6 LYS A N 12
ATOM 12195 C CA . LYS A 1 15 ? -0.307 -8.417 -4.962 1.00 0.00 6 LYS A CA 12
ATOM 12196 C C . LYS A 1 15 ? -1.432 -8.733 -5.945 1.00 0.00 6 LYS A C 12
ATOM 12197 O O . LYS A 1 15 ? -1.388 -9.749 -6.623 1.00 0.00 6 LYS A O 12
ATOM 12216 N N . TYR A 1 16 ? -2.474 -7.873 -5.924 1.00 0.00 7 TYR A N 12
ATOM 12217 C CA . TYR A 1 16 ? -3.603 -8.141 -6.849 1.00 0.00 7 TYR A CA 12
ATOM 12218 C C . TYR A 1 16 ? -4.159 -6.800 -7.337 1.00 0.00 7 TYR A C 12
ATOM 12219 O O . TYR A 1 16 ? -3.906 -5.746 -6.764 1.00 0.00 7 TYR A O 12
ATOM 12237 N N . ASP A 1 17 ? -4.952 -6.912 -8.426 1.00 0.00 8 ASP A N 12
ATOM 12238 C CA . ASP A 1 17 ? -5.571 -5.717 -8.992 1.00 0.00 8 ASP A CA 12
ATOM 12239 C C . ASP A 1 17 ? -6.550 -5.151 -7.946 1.00 0.00 8 ASP A C 12
ATOM 12240 O O . ASP A 1 17 ? -7.099 -5.904 -7.158 1.00 0.00 8 ASP A O 12
ATOM 12249 N N . PHE A 1 18 ? -6.632 -3.809 -7.880 1.00 0.00 9 PHE A N 12
ATOM 12250 C CA . PHE A 1 18 ? -7.571 -3.165 -6.960 1.00 0.00 9 PHE A CA 12
ATOM 12251 C C . PHE A 1 18 ? -8.136 -1.938 -7.653 1.00 0.00 9 PHE A C 12
ATOM 12252 O O . PHE A 1 18 ? -7.501 -1.286 -8.470 1.00 0.00 9 PHE A O 12
ATOM 12269 N N . LYS A 1 19 ? -9.435 -1.757 -7.359 1.00 0.00 10 LYS A N 12
ATOM 12270 C CA . LYS A 1 19 ? -10.159 -0.605 -7.872 1.00 0.00 10 LYS A CA 12
ATOM 12271 C C . LYS A 1 19 ? -10.939 0.085 -6.711 1.00 0.00 10 LYS A C 12
ATOM 12272 O O . LYS A 1 19 ? -11.859 -0.505 -6.164 1.00 0.00 10 LYS A O 12
ATOM 12291 N N . ALA A 1 20 ? -10.571 1.343 -6.380 1.00 0.00 11 ALA A N 12
ATOM 12292 C CA . ALA A 1 20 ? -11.198 2.096 -5.264 1.00 0.00 11 ALA A CA 12
ATOM 12293 C C . ALA A 1 20 ? -12.740 2.045 -5.312 1.00 0.00 11 ALA A C 12
ATOM 12294 O O . ALA A 1 20 ? -13.343 1.986 -6.376 1.00 0.00 11 ALA A O 12
ATOM 12301 N N . THR A 1 21 ? -13.318 2.074 -4.089 1.00 0.00 12 THR A N 12
ATOM 12302 C CA . THR A 1 21 ? -14.781 2.010 -3.942 1.00 0.00 12 THR A CA 12
ATOM 12303 C C . THR A 1 21 ? -15.355 3.228 -3.190 1.00 0.00 12 THR A C 12
ATOM 12304 O O . THR A 1 21 ? -16.564 3.356 -3.063 1.00 0.00 12 THR A O 12
ATOM 12315 N N . ALA A 1 22 ? -14.457 4.100 -2.681 1.00 0.00 13 ALA A N 12
ATOM 12316 C CA . ALA A 1 22 ? -14.914 5.285 -1.918 1.00 0.00 13 ALA A CA 12
ATOM 12317 C C . ALA A 1 22 ? -13.911 6.416 -2.052 1.00 0.00 13 ALA A C 12
ATOM 12318 O O . ALA A 1 22 ? -12.764 6.254 -2.442 1.00 0.00 13 ALA A O 12
ATOM 12325 N N . ASP A 1 23 ? -14.455 7.570 -1.643 1.00 0.00 14 ASP A N 12
ATOM 12326 C CA . ASP A 1 23 ? -13.779 8.848 -1.680 1.00 0.00 14 ASP A CA 12
ATOM 12327 C C . ASP A 1 23 ? -12.372 8.873 -1.045 1.00 0.00 14 ASP A C 12
ATOM 12328 O O . ASP A 1 23 ? -11.471 9.528 -1.552 1.00 0.00 14 ASP A O 12
ATOM 12337 N N . ASP A 1 24 ? -12.227 8.091 0.048 1.00 0.00 15 ASP A N 12
ATOM 12338 C CA . ASP A 1 24 ? -10.949 8.108 0.774 1.00 0.00 15 ASP A CA 12
ATOM 12339 C C . ASP A 1 24 ? -9.964 7.018 0.322 1.00 0.00 15 ASP A C 12
ATOM 12340 O O . ASP A 1 24 ? -8.855 6.925 0.826 1.00 0.00 15 ASP A O 12
ATOM 12349 N N . GLU A 1 25 ? -10.421 6.244 -0.670 1.00 0.00 16 GLU A N 12
ATOM 12350 C CA . GLU A 1 25 ? -9.584 5.140 -1.202 1.00 0.00 16 GLU A CA 12
ATOM 12351 C C . GLU A 1 25 ? -9.103 5.491 -2.624 1.00 0.00 16 GLU A C 12
ATOM 12352 O O . GLU A 1 25 ? -9.694 6.313 -3.312 1.00 0.00 16 GLU A O 12
ATOM 12364 N N . LEU A 1 26 ? -8.025 4.768 -3.032 1.00 0.00 17 LEU A N 12
ATOM 12365 C CA . LEU A 1 26 ? -7.446 4.981 -4.369 1.00 0.00 17 LEU A CA 12
ATOM 12366 C C . LEU A 1 26 ? -7.137 3.615 -5.041 1.00 0.00 17 LEU A C 12
ATOM 12367 O O . LEU A 1 26 ? -7.044 2.581 -4.394 1.00 0.00 17 LEU A O 12
ATOM 12383 N N . SER A 1 27 ? -6.993 3.690 -6.371 1.00 0.00 18 SER A N 12
ATOM 12384 C CA . SER A 1 27 ? -6.717 2.525 -7.206 1.00 0.00 18 SER A CA 12
ATOM 12385 C C . SER A 1 27 ? -5.235 2.139 -7.320 1.00 0.00 18 SER A C 12
ATOM 12386 O O . SER A 1 27 ? -4.320 2.879 -6.986 1.00 0.00 18 SER A O 12
ATOM 12394 N N . PHE A 1 28 ? 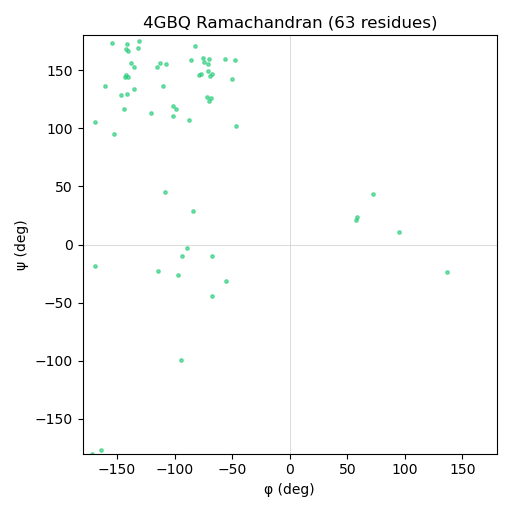-5.100 0.875 -7.800 1.00 0.00 19 PHE A N 12
ATOM 12395 C CA . PHE A 1 28 ? -3.806 0.271 -8.116 1.00 0.00 19 PHE A CA 12
ATOM 12396 C C . PHE A 1 28 ? -4.014 -0.981 -8.983 1.00 0.00 19 PHE A C 12
ATOM 12397 O O . PHE A 1 28 ? -5.113 -1.494 -9.115 1.00 0.00 19 PHE A O 12
ATOM 12414 N N . LYS A 1 29 ? -2.916 -1.367 -9.664 1.00 0.00 20 LYS A N 12
ATOM 12415 C CA . LYS A 1 29 ? -2.956 -2.556 -10.520 1.00 0.00 20 LYS A CA 12
ATOM 12416 C C . LYS A 1 29 ? -1.695 -3.409 -10.322 1.00 0.00 20 LYS A C 12
ATOM 12417 O O . LYS A 1 29 ? -0.597 -2.964 -10.622 1.00 0.00 20 LYS A O 12
ATOM 12436 N N . ARG A 1 30 ? -1.951 -4.669 -9.871 1.00 0.00 21 ARG A N 12
ATOM 12437 C CA . ARG A 1 30 ? -0.971 -5.717 -9.563 1.00 0.00 21 ARG A CA 12
ATOM 12438 C C . ARG A 1 30 ? 0.496 -5.331 -9.885 1.00 0.00 21 ARG A C 12
ATOM 12439 O O . ARG A 1 30 ? 0.974 -5.551 -10.992 1.00 0.00 21 ARG A O 12
ATOM 12460 N N . GLY A 1 31 ? 1.167 -4.787 -8.844 1.00 0.00 22 GLY A N 12
ATOM 12461 C CA . GLY A 1 31 ? 2.569 -4.391 -8.948 1.00 0.00 22 GLY A CA 12
ATOM 12462 C C . GLY A 1 31 ? 2.871 -2.903 -8.735 1.00 0.00 22 GLY A C 12
ATOM 12463 O O . GLY A 1 31 ? 4.002 -2.485 -8.943 1.00 0.00 22 GLY A O 12
ATOM 12467 N N . ASP A 1 32 ? 1.864 -2.104 -8.308 1.00 0.00 23 ASP A N 12
ATOM 12468 C CA . ASP A 1 32 ? 2.168 -0.687 -8.109 1.00 0.00 23 ASP A CA 12
ATOM 12469 C C . ASP A 1 32 ? 3.237 -0.448 -7.021 1.00 0.00 23 ASP A C 12
ATOM 12470 O O . ASP A 1 32 ? 3.364 -1.207 -6.065 1.00 0.00 23 ASP A O 12
ATOM 12479 N N . ILE A 1 33 ? 3.943 0.692 -7.195 1.00 0.00 24 ILE A N 12
ATOM 12480 C CA . ILE A 1 33 ? 4.969 1.089 -6.229 1.00 0.00 24 ILE A CA 12
ATOM 12481 C C . ILE A 1 33 ? 4.263 2.071 -5.285 1.00 0.00 24 ILE A C 12
ATOM 12482 O O . ILE A 1 33 ? 3.940 3.191 -5.656 1.00 0.00 24 ILE A O 12
ATOM 12498 N N . LEU A 1 34 ? 4.111 1.591 -4.030 1.00 0.00 25 LEU A N 12
ATOM 12499 C CA . LEU A 1 34 ? 3.382 2.360 -3.023 1.00 0.00 25 LEU A CA 12
ATOM 12500 C C . LEU A 1 34 ? 4.343 3.020 -2.035 1.00 0.00 25 LEU A C 12
ATOM 12501 O O . LEU A 1 34 ? 5.419 2.517 -1.743 1.00 0.00 25 LEU A O 12
ATOM 12517 N N . LYS A 1 35 ? 3.883 4.222 -1.616 1.00 0.00 26 LYS A N 12
ATOM 12518 C CA . LYS A 1 35 ? 4.598 5.033 -0.628 1.00 0.00 26 LYS A CA 12
ATOM 12519 C C . LYS A 1 35 ? 3.742 5.120 0.637 1.00 0.00 26 LYS A C 12
ATOM 12520 O O . LYS A 1 35 ? 2.754 5.821 0.623 1.00 0.00 26 LYS A O 12
ATOM 12539 N N . VAL A 1 36 ? 4.165 4.530 1.772 1.00 0.00 27 VAL A N 12
ATOM 12540 C CA . VAL A 1 36 ? 3.200 4.560 2.892 1.00 0.00 27 VAL A CA 12
ATOM 12541 C C . VAL A 1 36 ? 3.325 5.863 3.708 1.00 0.00 27 VAL A C 12
ATOM 12542 O O . VAL A 1 36 ? 4.238 6.046 4.499 1.00 0.00 27 VAL A O 12
ATOM 12555 N N . LEU A 1 37 ? 2.304 6.732 3.544 1.00 0.00 28 LEU A N 12
ATOM 12556 C CA . LEU A 1 37 ? 2.329 8.021 4.240 1.00 0.00 28 LEU A CA 12
ATOM 12557 C C . LEU A 1 37 ? 1.641 8.026 5.611 1.00 0.00 28 LEU A C 12
ATOM 12558 O O . LEU A 1 37 ? 1.693 9.025 6.318 1.00 0.00 28 LEU A O 12
ATOM 12574 N N . ASN A 1 38 ? 1.019 6.891 5.989 1.00 0.00 29 ASN A N 12
ATOM 12575 C CA . ASN A 1 38 ? 0.343 6.882 7.288 1.00 0.00 29 ASN A CA 12
ATOM 12576 C C . ASN A 1 38 ? -0.162 5.453 7.541 1.00 0.00 29 ASN A C 12
ATOM 12577 O O . ASN A 1 38 ? -0.609 4.766 6.631 1.00 0.00 29 ASN A O 12
ATOM 12588 N N . GLU A 1 39 ? 0.040 5.022 8.802 1.00 0.00 30 GLU A N 12
ATOM 12589 C CA . GLU A 1 39 ? -0.375 3.684 9.215 1.00 0.00 30 GLU A CA 12
ATOM 12590 C C . GLU A 1 39 ? -0.628 3.697 10.729 1.00 0.00 30 GLU A C 12
ATOM 12591 O O . GLU A 1 39 ? 0.236 3.397 11.546 1.00 0.00 30 GLU A O 12
ATOM 12603 N N . GLU A 1 40 ? -1.882 4.074 11.048 1.00 0.00 31 GLU A N 12
ATOM 12604 C CA . GLU A 1 40 ? -2.377 4.130 12.379 1.00 0.00 31 GLU A CA 12
ATOM 12605 C C . GLU A 1 40 ? -2.607 2.675 12.826 1.00 0.00 31 GLU A C 12
ATOM 12606 O O . GLU A 1 40 ? -2.012 1.723 12.339 1.00 0.00 31 GLU A O 12
ATOM 12618 N N . CYS A 1 41 ? -3.561 2.566 13.728 1.00 0.00 32 CYS A N 12
ATOM 12619 C CA . CYS A 1 41 ? -3.888 1.269 14.302 1.00 0.00 32 CYS A CA 12
ATOM 12620 C C . CYS A 1 41 ? -4.819 0.446 13.387 1.00 0.00 32 CYS A C 12
ATOM 12621 O O . CYS A 1 41 ? -5.029 -0.724 13.683 1.00 0.00 32 CYS A O 12
ATOM 12629 N N . ASP A 1 42 ? -5.377 1.061 12.292 1.00 0.00 33 ASP A N 12
ATOM 12630 C CA . ASP A 1 42 ? -6.285 0.253 11.448 1.00 0.00 33 ASP A CA 12
ATOM 12631 C C . ASP A 1 42 ? -5.494 -0.913 10.796 1.00 0.00 33 ASP A C 12
ATOM 12632 O O . ASP A 1 42 ? -4.689 -0.707 9.893 1.00 0.00 33 ASP A O 12
ATOM 12641 N N . GLN A 1 43 ? -5.757 -2.134 11.325 1.00 0.00 34 GLN A N 12
ATOM 12642 C CA . GLN A 1 43 ? -5.135 -3.346 10.823 1.00 0.00 34 GLN A CA 12
ATOM 12643 C C . GLN A 1 43 ? -6.078 -3.900 9.770 1.00 0.00 34 GLN A C 12
ATOM 12644 O O . GLN A 1 43 ? -7.071 -4.501 10.149 1.00 0.00 34 GLN A O 12
ATOM 12658 N N . ASN A 1 44 ? -5.658 -3.753 8.496 1.00 0.00 35 ASN A N 12
ATOM 12659 C CA . ASN A 1 44 ? -6.338 -4.175 7.282 1.00 0.00 35 ASN A CA 12
ATOM 12660 C C . ASN A 1 44 ? -6.166 -3.141 6.143 1.00 0.00 35 ASN A C 12
ATOM 12661 O O . ASN A 1 44 ? -6.488 -3.443 5.006 1.00 0.00 35 ASN A O 12
ATOM 12672 N N . TRP A 1 45 ? -5.694 -1.922 6.481 1.00 0.00 36 TRP A N 12
ATOM 12673 C CA . TRP A 1 45 ? -5.539 -0.859 5.472 1.00 0.00 36 TRP A CA 12
ATOM 12674 C C . TRP A 1 45 ? -4.216 -0.087 5.701 1.00 0.00 36 TRP A C 12
ATOM 12675 O O . TRP A 1 45 ? -3.658 -0.091 6.789 1.00 0.00 36 TRP A O 12
ATOM 12696 N N . TYR A 1 46 ? -3.718 0.507 4.593 1.00 0.00 37 TYR A N 12
ATOM 12697 C CA . TYR A 1 46 ? -2.521 1.358 4.643 1.00 0.00 37 TYR A CA 12
ATOM 12698 C C . TYR A 1 46 ? -2.875 2.588 3.768 1.00 0.00 37 TYR A C 12
ATOM 12699 O O . TYR A 1 46 ? -3.453 2.438 2.699 1.00 0.00 37 TYR A O 12
ATOM 12717 N N . LYS A 1 47 ? -2.501 3.792 4.258 1.00 0.00 38 LYS A N 12
ATOM 12718 C CA . LYS A 1 47 ? -2.716 5.004 3.467 1.00 0.00 38 LYS A CA 12
ATOM 12719 C C . LYS A 1 47 ? -1.358 5.300 2.804 1.00 0.00 38 LYS A C 12
ATOM 12720 O O . LYS A 1 47 ? -0.384 5.588 3.491 1.00 0.00 38 LYS A O 12
ATOM 12739 N N . ALA A 1 48 ? -1.353 5.259 1.453 1.00 0.00 39 ALA A N 12
ATOM 12740 C CA . ALA A 1 48 ? -0.102 5.449 0.720 1.00 0.00 39 ALA A CA 12
ATOM 12741 C C . ALA A 1 48 ? -0.295 6.338 -0.515 1.00 0.00 39 ALA A C 12
ATOM 12742 O O . ALA A 1 48 ? -1.410 6.743 -0.813 1.00 0.00 39 ALA A O 12
ATOM 12749 N N . GLU A 1 49 ? 0.843 6.650 -1.190 1.00 0.00 40 GLU A N 12
ATOM 12750 C CA . GLU A 1 49 ? 0.785 7.518 -2.356 1.00 0.00 40 GLU A CA 12
ATOM 12751 C C . GLU A 1 49 ? 0.991 6.694 -3.646 1.00 0.00 40 GLU A C 12
ATOM 12752 O O . GLU A 1 49 ? 1.934 5.918 -3.787 1.00 0.00 40 GLU A O 12
ATOM 12764 N N . LEU A 1 50 ? 0.054 6.995 -4.584 1.00 0.00 41 LEU A N 12
ATOM 12765 C CA . LEU A 1 50 ? -0.042 6.426 -5.936 1.00 0.00 41 LEU A CA 12
ATOM 12766 C C . LEU A 1 50 ? -0.848 7.250 -6.913 1.00 0.00 41 LEU A C 12
ATOM 12767 O O . LEU A 1 50 ? -1.831 7.900 -6.579 1.00 0.00 41 LEU A O 12
ATOM 12783 N N . ASN A 1 51 ? -0.331 7.153 -8.164 1.00 0.00 42 ASN A N 12
ATOM 12784 C CA . ASN A 1 51 ? -1.104 7.719 -9.254 1.00 0.00 42 ASN A CA 12
ATOM 12785 C C . ASN A 1 51 ? -1.460 9.218 -9.095 1.00 0.00 42 ASN A C 12
ATOM 12786 O O . ASN A 1 51 ? -2.501 9.659 -9.561 1.00 0.00 42 ASN A O 12
ATOM 12797 N N . GLY A 1 52 ? -0.592 9.957 -8.365 1.00 0.00 43 GLY A N 12
ATOM 12798 C CA . GLY A 1 52 ? -0.846 11.390 -8.168 1.00 0.00 43 GLY A CA 12
ATOM 12799 C C . GLY A 1 52 ? -1.845 11.713 -7.040 1.00 0.00 43 GLY A C 12
ATOM 12800 O O . GLY A 1 52 ? -2.315 12.838 -6.926 1.00 0.00 43 GLY A O 12
ATOM 12804 N N . LYS A 1 53 ? -2.168 10.684 -6.229 1.00 0.00 44 LYS A N 12
ATOM 12805 C CA . LYS A 1 53 ? -3.096 10.814 -5.109 1.00 0.00 44 LYS A CA 12
ATOM 12806 C C . LYS A 1 53 ? -2.568 10.042 -3.889 1.00 0.00 44 LYS A C 12
ATOM 12807 O O . LYS A 1 53 ? -1.523 9.409 -3.913 1.00 0.00 44 LYS A O 12
ATOM 12826 N N . ASP A 1 54 ? -3.414 10.097 -2.848 1.00 0.00 45 ASP A N 12
ATOM 12827 C CA . ASP A 1 54 ? -3.139 9.458 -1.576 1.00 0.00 45 ASP A CA 12
ATOM 12828 C C . ASP A 1 54 ? -4.482 8.907 -1.095 1.00 0.00 45 ASP A C 12
ATOM 12829 O O . ASP A 1 54 ? -5.501 9.589 -1.141 1.00 0.00 45 ASP A O 12
ATOM 12838 N N . GLY A 1 55 ? -4.431 7.643 -0.658 1.00 0.00 46 GLY A N 12
ATOM 12839 C CA . GLY A 1 55 ? -5.680 7.033 -0.220 1.00 0.00 46 GLY A CA 12
ATOM 12840 C C . GLY A 1 55 ? -5.453 5.667 0.405 1.00 0.00 46 GLY A C 12
ATOM 12841 O O . GLY A 1 55 ? -4.356 5.122 0.384 1.00 0.00 46 GLY A O 12
ATOM 12845 N N . PHE A 1 56 ? -6.576 5.150 0.937 1.00 0.00 47 PHE A N 12
ATOM 12846 C CA . PHE A 1 56 ? -6.542 3.840 1.564 1.00 0.00 47 PHE A CA 12
ATOM 12847 C C . PHE A 1 56 ? -6.540 2.713 0.485 1.00 0.00 47 PHE A C 12
ATOM 12848 O O . PHE A 1 56 ? -7.110 2.818 -0.597 1.00 0.00 47 PHE A O 12
ATOM 12865 N N . ILE A 1 57 ? -5.821 1.642 0.891 1.00 0.00 48 ILE A N 12
ATOM 12866 C CA . ILE A 1 57 ? -5.666 0.411 0.120 1.00 0.00 48 ILE A CA 12
ATOM 12867 C C . ILE A 1 57 ? -5.645 -0.762 1.120 1.00 0.00 48 ILE A C 12
ATOM 12868 O O . ILE A 1 57 ? -5.087 -0.619 2.201 1.00 0.00 48 ILE A O 12
ATOM 12884 N N . PRO A 1 58 ? -6.222 -1.943 0.744 1.00 0.00 49 PRO A N 12
ATOM 12885 C CA . PRO A 1 58 ? -6.275 -3.071 1.672 1.00 0.00 49 PRO A CA 12
ATOM 12886 C C . PRO A 1 58 ? -4.981 -3.877 1.776 1.00 0.00 49 PRO A C 12
ATOM 12887 O O . PRO A 1 58 ? -4.380 -4.243 0.776 1.00 0.00 49 PRO A O 12
ATOM 12898 N N . LYS A 1 59 ? -4.658 -4.245 3.038 1.00 0.00 50 LYS A N 12
ATOM 12899 C CA . LYS A 1 59 ? -3.428 -4.984 3.240 1.00 0.00 50 LYS A CA 12
ATOM 12900 C C . LYS A 1 59 ? -3.502 -6.434 2.715 1.00 0.00 50 LYS A C 12
ATOM 12901 O O . LYS A 1 59 ? -2.506 -6.878 2.177 1.00 0.00 50 LYS A O 12
ATOM 12920 N N . ASN A 1 60 ? -4.649 -7.173 2.781 1.00 0.00 51 ASN A N 12
ATOM 12921 C CA . ASN A 1 60 ? -4.506 -8.524 2.179 1.00 0.00 51 ASN A CA 12
ATOM 12922 C C . ASN A 1 60 ? -4.192 -8.476 0.650 1.00 0.00 51 ASN A C 12
ATOM 12923 O O . ASN A 1 60 ? -3.724 -9.466 0.112 1.00 0.00 51 ASN A O 12
ATOM 12934 N N . TYR A 1 61 ? -4.312 -7.268 0.031 1.00 0.00 52 TYR A N 12
ATOM 12935 C CA . TYR A 1 61 ? -4.005 -7.095 -1.401 1.00 0.00 52 TYR A CA 12
ATOM 12936 C C . TYR A 1 61 ? -2.535 -6.609 -1.547 1.00 0.00 52 TYR A C 12
ATOM 12937 O O . TYR A 1 61 ? -2.028 -6.681 -2.648 1.00 0.00 52 TYR A O 12
ATOM 12955 N N . ILE A 1 62 ? -1.872 -6.126 -0.466 1.00 0.00 53 ILE A N 12
ATOM 12956 C CA . ILE A 1 62 ? -0.459 -5.690 -0.582 1.00 0.00 53 ILE A CA 12
ATOM 12957 C C . ILE A 1 62 ? 0.397 -6.249 0.588 1.00 0.00 53 ILE A C 12
ATOM 12958 O O . ILE A 1 62 ? -0.086 -6.608 1.651 1.00 0.00 53 ILE A O 12
ATOM 12974 N N . GLU A 1 63 ? 1.717 -6.245 0.326 1.00 0.00 54 GLU A N 12
ATOM 12975 C CA . GLU A 1 63 ? 2.731 -6.680 1.277 1.00 0.00 54 GLU A CA 12
ATOM 12976 C C . GLU A 1 63 ? 3.727 -5.516 1.365 1.00 0.00 54 GLU A C 12
ATOM 12977 O O . GLU A 1 63 ? 3.968 -4.804 0.401 1.00 0.00 54 GLU A O 12
ATOM 12989 N N . MET A 1 64 ? 4.258 -5.337 2.586 1.00 0.00 55 MET A N 12
ATOM 12990 C CA . MET A 1 64 ? 5.221 -4.272 2.834 1.00 0.00 55 MET A CA 12
ATOM 12991 C C . MET A 1 64 ? 6.637 -4.748 2.496 1.00 0.00 55 MET A C 12
ATOM 12992 O O . MET A 1 64 ? 6.927 -5.935 2.437 1.00 0.00 55 MET A O 12
ATOM 13006 N N . LYS A 1 65 ? 7.502 -3.736 2.338 1.00 0.00 56 LYS A N 12
ATOM 13007 C CA . LYS A 1 65 ? 8.900 -3.949 2.001 1.00 0.00 56 LYS A CA 12
ATOM 13008 C C . LYS A 1 65 ? 9.720 -2.771 2.575 1.00 0.00 56 LYS A C 12
ATOM 13009 O O . LYS A 1 65 ? 9.879 -1.730 1.949 1.00 0.00 56 LYS A O 12
ATOM 13028 N N . PRO A 1 66 ? 10.227 -2.982 3.822 1.00 0.00 57 PRO A N 12
ATOM 13029 C CA . PRO A 1 66 ? 11.039 -1.971 4.487 1.00 0.00 57 PRO A CA 12
ATOM 13030 C C . PRO A 1 66 ? 12.536 -2.286 4.384 1.00 0.00 57 PRO A C 12
ATOM 13031 O O . PRO A 1 66 ? 13.062 -2.969 5.253 1.00 0.00 57 PRO A O 12
ATOM 13048 N N . VAL B 2 2 ? -9.291 -14.622 -9.415 1.00 0.00 1 VAL B N 12
ATOM 13049 C CA . VAL B 2 2 ? -10.209 -13.969 -8.492 1.00 0.00 1 VAL B CA 12
ATOM 13050 C C . VAL B 2 2 ? -9.420 -13.613 -7.227 1.00 0.00 1 VAL B C 12
ATOM 13051 O O . VAL B 2 2 ? -8.924 -14.482 -6.518 1.00 0.00 1 VAL B O 12
ATOM 13064 N N . PRO B 2 3 ? -9.226 -12.296 -7.017 1.00 0.00 2 PRO B N 12
ATOM 13065 C CA . PRO B 2 3 ? -8.557 -11.862 -5.811 1.00 0.00 2 PRO B CA 12
ATOM 13066 C C . PRO B 2 3 ? -9.363 -12.009 -4.471 1.00 0.00 2 PRO B C 12
ATOM 13067 O O . PRO B 2 3 ? -10.577 -12.192 -4.454 1.00 0.00 2 PRO B O 12
ATOM 13078 N N . PRO B 2 4 ? -8.584 -11.914 -3.345 1.00 0.00 3 PRO B N 12
ATOM 13079 C CA . PRO B 2 4 ? -9.096 -12.002 -1.966 1.00 0.00 3 PRO B CA 12
ATOM 13080 C C . PRO B 2 4 ? -10.291 -11.121 -1.563 1.00 0.00 3 PRO B C 12
ATOM 13081 O O . PRO B 2 4 ? -10.575 -10.095 -2.148 1.00 0.00 3 PRO B O 12
ATOM 13092 N N . PRO B 2 5 ? -10.968 -11.533 -0.461 1.00 0.00 4 PRO B N 12
ATOM 13093 C CA . PRO B 2 5 ? -12.073 -10.746 0.087 1.00 0.00 4 PRO B CA 12
ATOM 13094 C C . PRO B 2 5 ? -11.446 -9.560 0.813 1.00 0.00 4 PRO B C 12
ATOM 13095 O O . PRO B 2 5 ? -10.809 -9.710 1.848 1.00 0.00 4 PRO B O 12
ATOM 13106 N N . VAL B 2 6 ? -11.705 -8.380 0.224 1.00 0.00 5 VAL B N 12
ATOM 13107 C CA . VAL B 2 6 ? -11.173 -7.168 0.813 1.00 0.00 5 VAL B CA 12
ATOM 13108 C C . VAL B 2 6 ? -11.681 -7.025 2.271 1.00 0.00 5 VAL B C 12
ATOM 13109 O O . VAL B 2 6 ? -12.798 -7.430 2.577 1.00 0.00 5 VAL B O 12
ATOM 13122 N N . PRO B 2 7 ? -10.815 -6.499 3.177 1.00 0.00 6 PRO B N 12
ATOM 13123 C CA . PRO B 2 7 ? -11.226 -6.316 4.555 1.00 0.00 6 PRO B CA 12
ATOM 13124 C C . PRO B 2 7 ? -12.414 -5.362 4.732 1.00 0.00 6 PRO B C 12
ATOM 13125 O O . PRO B 2 7 ? -12.589 -4.417 3.972 1.00 0.00 6 PRO B O 12
ATOM 13136 N N . PRO B 2 8 ? -13.214 -5.619 5.807 1.00 0.00 7 PRO B N 12
ATOM 13137 C CA . PRO B 2 8 ? -14.336 -4.734 6.106 1.00 0.00 7 PRO B CA 12
ATOM 13138 C C . PRO B 2 8 ? -13.756 -3.372 6.545 1.00 0.00 7 PRO B C 12
ATOM 13139 O O . PRO B 2 8 ? -13.168 -3.257 7.613 1.00 0.00 7 PRO B O 12
ATOM 13150 N N . ARG B 2 9 ? -13.973 -2.353 5.681 1.00 0.00 8 ARG B N 12
ATOM 13151 C CA . ARG B 2 9 ? -13.427 -1.030 6.012 1.00 0.00 8 ARG B CA 12
ATOM 13152 C C . ARG B 2 9 ? -14.407 -0.416 7.005 1.00 0.00 8 ARG B C 12
ATOM 13153 O O . ARG B 2 9 ? -15.440 0.125 6.640 1.00 0.00 8 ARG B O 12
ATOM 13174 N N . ARG B 2 10 ? -14.014 -0.584 8.271 1.00 0.00 9 ARG B N 12
ATOM 13175 C CA . ARG B 2 10 ? -14.788 -0.138 9.405 1.00 0.00 9 ARG B CA 12
ATOM 13176 C C . ARG B 2 10 ? -13.923 -0.027 10.666 1.00 0.00 9 ARG B C 12
ATOM 13177 O O . ARG B 2 10 ? -14.150 -0.697 11.666 1.00 0.00 9 ARG B O 12
ATOM 13198 N N . ARG B 2 11 ? -12.933 0.870 10.556 1.00 0.00 10 ARG B N 12
ATOM 13199 C CA . ARG B 2 11 ? -12.007 1.166 11.636 1.00 0.00 10 ARG B CA 12
ATOM 13200 C C . ARG B 2 11 ? -10.952 2.130 11.053 1.00 0.00 10 ARG B C 12
ATOM 13201 O O . ARG B 2 11 ? -10.367 1.864 10.013 1.00 0.00 10 ARG B O 12
ATOM 13225 N N . MET A 1 10 ? 7.630 3.195 4.581 1.00 0.00 1 MET A N 13
ATOM 13226 C CA . MET A 1 10 ? 8.123 1.877 4.175 1.00 0.00 1 MET A CA 13
ATOM 13227 C C . MET A 1 10 ? 7.835 1.660 2.686 1.00 0.00 1 MET A C 13
ATOM 13228 O O . MET A 1 10 ? 7.257 2.505 2.009 1.00 0.00 1 MET A O 13
ATOM 13242 N N . GLU A 1 11 ? 8.179 0.425 2.263 1.00 0.00 2 GLU A N 13
ATOM 13243 C CA . GLU A 1 11 ? 8.016 0.064 0.872 1.00 0.00 2 GLU A CA 13
ATOM 13244 C C . GLU A 1 11 ? 6.806 -0.862 0.827 1.00 0.00 2 GLU A C 13
ATOM 13245 O O . GLU A 1 11 ? 6.591 -1.694 1.701 1.00 0.00 2 GLU A O 13
ATOM 13257 N N . ALA A 1 12 ? 6.063 -0.682 -0.287 1.00 0.00 3 ALA A N 13
ATOM 13258 C CA . ALA A 1 12 ? 4.835 -1.437 -0.473 1.00 0.00 3 ALA A CA 13
ATOM 13259 C C . ALA A 1 12 ? 4.802 -1.999 -1.898 1.00 0.00 3 ALA A C 13
ATOM 13260 O O . ALA A 1 12 ? 5.439 -1.486 -2.812 1.00 0.00 3 ALA A O 13
ATOM 13267 N N . ILE A 1 13 ? 4.004 -3.087 -2.011 1.00 0.00 4 ILE A N 13
ATOM 13268 C CA . ILE A 1 13 ? 3.921 -3.783 -3.284 1.00 0.00 4 ILE A CA 13
ATOM 13269 C C . ILE A 1 13 ? 2.508 -4.313 -3.490 1.00 0.00 4 ILE A C 13
ATOM 13270 O O . ILE A 1 13 ? 2.027 -5.167 -2.753 1.00 0.00 4 ILE A O 13
ATOM 13286 N N . ALA A 1 14 ? 1.880 -3.786 -4.555 1.00 0.00 5 ALA A N 13
ATOM 13287 C CA . ALA A 1 14 ? 0.547 -4.276 -4.851 1.00 0.00 5 ALA A CA 13
ATOM 13288 C C . ALA A 1 14 ? 0.665 -5.737 -5.346 1.00 0.00 5 ALA A C 13
ATOM 13289 O O . ALA A 1 14 ? 1.334 -6.017 -6.333 1.00 0.00 5 ALA A O 13
ATOM 13296 N N . LYS A 1 15 ? -0.081 -6.619 -4.662 1.00 0.00 6 LYS A N 13
ATOM 13297 C CA . LYS A 1 15 ? -0.069 -8.056 -4.967 1.00 0.00 6 LYS A CA 13
ATOM 13298 C C . LYS A 1 15 ? -1.206 -8.511 -5.897 1.00 0.00 6 LYS A C 13
ATOM 13299 O O . LYS A 1 15 ? -1.096 -9.537 -6.553 1.00 0.00 6 LYS A O 13
ATOM 13318 N N . TYR A 1 16 ? -2.312 -7.736 -5.890 1.00 0.00 7 TYR A N 13
ATOM 13319 C CA . TYR A 1 16 ? -3.478 -8.064 -6.734 1.00 0.00 7 TYR A CA 13
ATOM 13320 C C . TYR A 1 16 ? -4.044 -6.728 -7.241 1.00 0.00 7 TYR A C 13
ATOM 13321 O O . TYR A 1 16 ? -3.693 -5.657 -6.762 1.00 0.00 7 TYR A O 13
ATOM 13339 N N . ASP A 1 17 ? -4.917 -6.839 -8.260 1.00 0.00 8 ASP A N 13
ATOM 13340 C CA . ASP A 1 17 ? -5.484 -5.594 -8.778 1.00 0.00 8 ASP A CA 13
ATOM 13341 C C . ASP A 1 17 ? -6.424 -4.987 -7.719 1.00 0.00 8 ASP A C 13
ATOM 13342 O O . ASP A 1 17 ? -6.800 -5.657 -6.774 1.00 0.00 8 ASP A O 13
ATOM 13351 N N . PHE A 1 18 ? -6.649 -3.666 -7.838 1.00 0.00 9 PHE A N 13
ATOM 13352 C CA . PHE A 1 18 ? -7.611 -3.036 -6.933 1.00 0.00 9 PHE A CA 13
ATOM 13353 C C . PHE A 1 18 ? -8.337 -1.903 -7.686 1.00 0.00 9 PHE A C 13
ATOM 13354 O O . PHE A 1 18 ? -7.772 -1.221 -8.527 1.00 0.00 9 PHE A O 13
ATOM 13371 N N . LYS A 1 19 ? -9.637 -1.802 -7.354 1.00 0.00 10 LYS A N 13
ATOM 13372 C CA . LYS A 1 19 ? -10.595 -0.859 -7.861 1.00 0.00 10 LYS A CA 13
ATOM 13373 C C . LYS A 1 19 ? -11.316 -0.191 -6.676 1.00 0.00 10 LYS A C 13
ATOM 13374 O O . LYS A 1 19 ? -12.231 -0.812 -6.155 1.00 0.00 10 LYS A O 13
ATOM 13393 N N . ALA A 1 20 ? -10.933 1.049 -6.297 1.00 0.00 11 ALA A N 13
ATOM 13394 C CA . ALA A 1 20 ? -11.531 1.728 -5.137 1.00 0.00 11 ALA A CA 13
ATOM 13395 C C . ALA A 1 20 ? -13.068 1.620 -5.075 1.00 0.00 11 ALA A C 13
ATOM 13396 O O . ALA A 1 20 ? -13.757 1.306 -6.041 1.00 0.00 11 ALA A O 13
ATOM 13403 N N . THR A 1 21 ? -13.513 1.865 -3.822 1.00 0.00 12 THR A N 13
ATOM 13404 C CA . THR A 1 21 ? -14.919 1.808 -3.444 1.00 0.00 12 THR A CA 13
ATOM 13405 C C . THR A 1 21 ? -15.459 3.187 -2.962 1.00 0.00 12 THR A C 13
ATOM 13406 O O . THR A 1 21 ? -16.647 3.457 -3.087 1.00 0.00 12 THR A O 13
ATOM 13417 N N . ALA A 1 22 ? -14.552 4.051 -2.450 1.00 0.00 13 ALA A N 13
ATOM 13418 C CA . ALA A 1 22 ? -15.062 5.340 -1.946 1.00 0.00 13 ALA A CA 13
ATOM 13419 C C . ALA A 1 22 ? -13.990 6.412 -2.037 1.00 0.00 13 ALA A C 13
ATOM 13420 O O . ALA A 1 22 ? -12.811 6.172 -2.246 1.00 0.00 13 ALA A O 13
ATOM 13427 N N . ASP A 1 23 ? -14.530 7.616 -1.825 1.00 0.00 14 ASP A N 13
ATOM 13428 C CA . ASP A 1 23 ? -13.798 8.863 -1.875 1.00 0.00 14 ASP A CA 13
ATOM 13429 C C . ASP A 1 23 ? -12.405 8.816 -1.189 1.00 0.00 14 ASP A C 13
ATOM 13430 O O . ASP A 1 23 ? -11.436 9.329 -1.732 1.00 0.00 14 ASP A O 13
ATOM 13439 N N . ASP A 1 24 ? -12.337 8.133 -0.022 1.00 0.00 15 ASP A N 13
ATOM 13440 C CA . ASP A 1 24 ? -11.055 8.103 0.708 1.00 0.00 15 ASP A CA 13
ATOM 13441 C C . ASP A 1 24 ? -10.049 6.993 0.277 1.00 0.00 15 ASP A C 13
ATOM 13442 O O . ASP A 1 24 ? -8.953 6.906 0.811 1.00 0.00 15 ASP A O 13
ATOM 13451 N N . GLU A 1 25 ? -10.446 6.197 -0.720 1.00 0.00 16 GLU A N 13
ATOM 13452 C CA . GLU A 1 25 ? -9.599 5.127 -1.254 1.00 0.00 16 GLU A CA 13
ATOM 13453 C C . GLU A 1 25 ? -9.194 5.506 -2.680 1.00 0.00 16 GLU A C 13
ATOM 13454 O O . GLU A 1 25 ? -9.889 6.234 -3.374 1.00 0.00 16 GLU A O 13
ATOM 13466 N N . LEU A 1 26 ? -8.055 4.916 -3.086 1.00 0.00 17 LEU A N 13
ATOM 13467 C CA . LEU A 1 26 ? -7.545 5.146 -4.439 1.00 0.00 17 LEU A CA 13
ATOM 13468 C C . LEU A 1 26 ? -7.078 3.803 -5.016 1.00 0.00 17 LEU A C 13
ATOM 13469 O O . LEU A 1 26 ? -6.736 2.876 -4.293 1.00 0.00 17 LEU A O 13
ATOM 13485 N N . SER A 1 27 ? -7.078 3.753 -6.354 1.00 0.00 18 SER A N 13
ATOM 13486 C CA . SER A 1 27 ? -6.706 2.512 -7.040 1.00 0.00 18 SER A CA 13
ATOM 13487 C C . SER A 1 27 ? -5.290 2.250 -7.334 1.00 0.00 18 SER A C 13
ATOM 13488 O O . SER A 1 27 ? -4.412 3.054 -7.089 1.00 0.00 18 SER A O 13
ATOM 13496 N N . PHE A 1 28 ? -5.178 0.994 -7.826 1.00 0.00 19 PHE A N 13
ATOM 13497 C CA . PHE A 1 28 ? -3.903 0.480 -8.308 1.00 0.00 19 PHE A CA 13
ATOM 13498 C C . PHE A 1 28 ? -4.170 -0.760 -9.175 1.00 0.00 19 PHE A C 13
ATOM 13499 O O . PHE A 1 28 ? -5.299 -1.139 -9.461 1.00 0.00 19 PHE A O 13
ATOM 13516 N N . LYS A 1 29 ? -3.040 -1.349 -9.581 1.00 0.00 20 LYS A N 13
ATOM 13517 C CA . LYS A 1 29 ? -3.044 -2.527 -10.420 1.00 0.00 20 LYS A CA 13
ATOM 13518 C C . LYS A 1 29 ? -1.915 -3.419 -9.898 1.00 0.00 20 LYS A C 13
ATOM 13519 O O . LYS A 1 29 ? -0.845 -2.925 -9.569 1.00 0.00 20 LYS A O 13
ATOM 13538 N N . ARG A 1 30 ? -2.196 -4.740 -9.880 1.00 0.00 21 ARG A N 13
ATOM 13539 C CA . ARG A 1 30 ? -1.222 -5.722 -9.388 1.00 0.00 21 ARG A CA 13
ATOM 13540 C C . ARG A 1 30 ? 0.197 -5.444 -9.940 1.00 0.00 21 ARG A C 13
ATOM 13541 O O . ARG A 1 30 ? 0.516 -5.782 -11.074 1.00 0.00 21 ARG A O 13
ATOM 13562 N N . GLY A 1 31 ? 1.021 -4.832 -9.056 1.00 0.00 22 GLY A N 13
ATOM 13563 C CA . GLY A 1 31 ? 2.377 -4.485 -9.441 1.00 0.00 22 GLY A CA 13
ATOM 13564 C C . GLY A 1 31 ? 2.820 -3.080 -8.996 1.00 0.00 22 GLY A C 13
ATOM 13565 O O . GLY A 1 31 ? 4.013 -2.858 -8.840 1.00 0.00 22 GLY A O 13
ATOM 13569 N N . ASP A 1 32 ? 1.866 -2.133 -8.787 1.00 0.00 23 ASP A N 13
ATOM 13570 C CA . ASP A 1 32 ? 2.326 -0.798 -8.419 1.00 0.00 23 ASP A CA 13
ATOM 13571 C C . ASP A 1 32 ? 3.168 -0.792 -7.139 1.00 0.00 23 ASP A C 13
ATOM 13572 O O . ASP A 1 32 ? 2.908 -1.509 -6.182 1.00 0.00 23 ASP A O 13
ATOM 13581 N N . ILE A 1 33 ? 4.139 0.130 -7.166 1.00 0.00 24 ILE A N 13
ATOM 13582 C CA . ILE A 1 33 ? 5.036 0.318 -6.040 1.00 0.00 24 ILE A CA 13
ATOM 13583 C C . ILE A 1 33 ? 4.422 1.497 -5.292 1.00 0.00 24 ILE A C 13
ATOM 13584 O O . ILE A 1 33 ? 4.470 2.619 -5.779 1.00 0.00 24 ILE A O 13
ATOM 13600 N N . LEU A 1 34 ? 3.933 1.220 -4.059 1.00 0.00 25 LEU A N 13
ATOM 13601 C CA . LEU A 1 34 ? 3.252 2.313 -3.375 1.00 0.00 25 LEU A CA 13
ATOM 13602 C C . LEU A 1 34 ? 4.183 2.934 -2.350 1.00 0.00 25 LEU A C 13
ATOM 13603 O O . LEU A 1 34 ? 5.185 2.365 -1.920 1.00 0.00 25 LEU A O 13
ATOM 13619 N N . LYS A 1 35 ? 3.706 4.146 -2.003 1.00 0.00 26 LYS A N 13
ATOM 13620 C CA . LYS A 1 35 ? 4.413 4.976 -1.035 1.00 0.00 26 LYS A CA 13
ATOM 13621 C C . LYS A 1 35 ? 3.636 4.856 0.261 1.00 0.00 26 LYS A C 13
ATOM 13622 O O . LYS A 1 35 ? 2.543 5.382 0.364 1.00 0.00 26 LYS A O 13
ATOM 13641 N N . VAL A 1 36 ? 4.239 4.194 1.261 1.00 0.00 27 VAL A N 13
ATOM 13642 C CA . VAL A 1 36 ? 3.449 3.982 2.466 1.00 0.00 27 VAL A CA 13
ATOM 13643 C C . VAL A 1 36 ? 3.583 5.160 3.431 1.00 0.00 27 VAL A C 13
ATOM 13644 O O . VAL A 1 36 ? 4.530 5.234 4.204 1.00 0.00 27 VAL A O 13
ATOM 13657 N N . LEU A 1 37 ? 2.548 6.025 3.396 1.00 0.00 28 LEU A N 13
ATOM 13658 C CA . LEU A 1 37 ? 2.567 7.144 4.321 1.00 0.00 28 LEU A CA 13
ATOM 13659 C C . LEU A 1 37 ? 1.744 6.725 5.540 1.00 0.00 28 LEU A C 13
ATOM 13660 O O . LEU A 1 37 ? 0.563 7.031 5.653 1.00 0.00 28 LEU A O 13
ATOM 13676 N N . ASN A 1 38 ? 2.474 6.127 6.493 1.00 0.00 29 ASN A N 13
ATOM 13677 C CA . ASN A 1 38 ? 1.827 5.695 7.728 1.00 0.00 29 ASN A CA 13
ATOM 13678 C C . ASN A 1 38 ? 0.657 4.703 7.478 1.00 0.00 29 ASN A C 13
ATOM 13679 O O . ASN A 1 38 ? 0.365 4.273 6.364 1.00 0.00 29 ASN A O 13
ATOM 13690 N N . GLU A 1 39 ? 0.055 4.375 8.640 1.00 0.00 30 GLU A N 13
ATOM 13691 C CA . GLU A 1 39 ? -1.076 3.462 8.765 1.00 0.00 30 GLU A CA 13
ATOM 13692 C C . GLU A 1 39 ? -1.760 3.801 10.095 1.00 0.00 30 GLU A C 13
ATOM 13693 O O . GLU A 1 39 ? -1.176 3.637 11.160 1.00 0.00 30 GLU A O 13
ATOM 13705 N N . GLU A 1 40 ? -3.011 4.287 9.993 1.00 0.00 31 GLU A N 13
ATOM 13706 C CA . GLU A 1 40 ? -3.700 4.667 11.211 1.00 0.00 31 GLU A CA 13
ATOM 13707 C C . GLU A 1 40 ? -5.162 4.982 10.860 1.00 0.00 31 GLU A C 13
ATOM 13708 O O . GLU A 1 40 ? -5.447 5.891 10.092 1.00 0.00 31 GLU A O 13
ATOM 13720 N N . CYS A 1 41 ? -6.045 4.156 11.450 1.00 0.00 32 CYS A N 13
ATOM 13721 C CA . CYS A 1 41 ? -7.501 4.234 11.297 1.00 0.00 32 CYS A CA 13
ATOM 13722 C C . CYS A 1 41 ? -8.139 2.840 11.426 1.00 0.00 32 CYS A C 13
ATOM 13723 O O . CYS A 1 41 ? -9.075 2.682 12.199 1.00 0.00 32 CYS A O 13
ATOM 13731 N N . ASP A 1 42 ? -7.636 1.843 10.652 1.00 0.00 33 ASP A N 13
ATOM 13732 C CA . ASP A 1 42 ? -8.239 0.505 10.790 1.00 0.00 33 ASP A CA 13
ATOM 13733 C C . ASP A 1 42 ? -7.293 -0.610 10.285 1.00 0.00 33 ASP A C 13
ATOM 13734 O O . ASP A 1 42 ? -7.011 -0.708 9.095 1.00 0.00 33 ASP A O 13
ATOM 13743 N N . GLN A 1 43 ? -6.899 -1.492 11.229 1.00 0.00 34 GLN A N 13
ATOM 13744 C CA . GLN A 1 43 ? -6.031 -2.614 10.944 1.00 0.00 34 GLN A CA 13
ATOM 13745 C C . GLN A 1 43 ? -6.798 -3.484 9.930 1.00 0.00 34 GLN A C 13
ATOM 13746 O O . GLN A 1 43 ? -7.714 -4.211 10.279 1.00 0.00 34 GLN A O 13
ATOM 13760 N N . ASN A 1 44 ? -6.243 -3.380 8.714 1.00 0.00 35 ASN A N 13
ATOM 13761 C CA . ASN A 1 44 ? -6.710 -3.940 7.453 1.00 0.00 35 ASN A CA 13
ATOM 13762 C C . ASN A 1 44 ? -6.420 -3.020 6.236 1.00 0.00 35 ASN A C 13
ATOM 13763 O O . ASN A 1 44 ? -6.587 -3.474 5.115 1.00 0.00 35 ASN A O 13
ATOM 13774 N N . TRP A 1 45 ? -6.010 -1.769 6.470 1.00 0.00 36 TRP A N 13
ATOM 13775 C CA . TRP A 1 45 ? -5.765 -0.834 5.365 1.00 0.00 36 TRP A CA 13
ATOM 13776 C C . TRP A 1 45 ? -4.457 -0.066 5.622 1.00 0.00 36 TRP A C 13
ATOM 13777 O O . TRP A 1 45 ? -3.949 -0.004 6.734 1.00 0.00 36 TRP A O 13
ATOM 13798 N N . TYR A 1 46 ? -3.951 0.494 4.509 1.00 0.00 37 TYR A N 13
ATOM 13799 C CA . TYR A 1 46 ? -2.730 1.301 4.529 1.00 0.00 37 TYR A CA 13
ATOM 13800 C C . TYR A 1 46 ? -3.045 2.583 3.746 1.00 0.00 37 TYR A C 13
ATOM 13801 O O . TYR A 1 46 ? -3.825 2.572 2.805 1.00 0.00 37 TYR A O 13
ATOM 13819 N N . LYS A 1 47 ? -2.435 3.686 4.224 1.00 0.00 38 LYS A N 13
ATOM 13820 C CA . LYS A 1 47 ? -2.597 4.965 3.542 1.00 0.00 38 LYS A CA 13
ATOM 13821 C C . LYS A 1 47 ? -1.311 5.175 2.735 1.00 0.00 38 LYS A C 13
ATOM 13822 O O . LYS A 1 47 ? -0.232 5.220 3.309 1.00 0.00 38 LYS A O 13
ATOM 13841 N N . ALA A 1 48 ? -1.470 5.319 1.404 1.00 0.00 39 ALA A N 13
ATOM 13842 C CA . ALA A 1 48 ? -0.280 5.447 0.564 1.00 0.00 39 ALA A CA 13
ATOM 13843 C C . ALA A 1 48 ? -0.453 6.434 -0.590 1.00 0.00 39 ALA A C 13
ATOM 13844 O O . ALA A 1 48 ? -1.519 7.005 -0.780 1.00 0.00 39 ALA A O 13
ATOM 13851 N N . GLU A 1 49 ? 0.680 6.614 -1.329 1.00 0.00 40 GLU A N 13
ATOM 13852 C CA . GLU A 1 49 ? 0.635 7.541 -2.467 1.00 0.00 40 GLU A CA 13
ATOM 13853 C C . GLU A 1 49 ? 0.989 6.831 -3.809 1.00 0.00 40 GLU A C 13
ATOM 13854 O O . GLU A 1 49 ? 1.901 6.056 -3.932 1.00 0.00 40 GLU A O 13
ATOM 13866 N N . LEU A 1 50 ? 0.187 7.285 -4.799 1.00 0.00 41 LEU A N 13
ATOM 13867 C CA . LEU A 1 50 ? 0.204 6.912 -6.239 1.00 0.00 41 LEU A CA 13
ATOM 13868 C C . LEU A 1 50 ? -0.503 7.871 -7.118 1.00 0.00 41 LEU A C 13
ATOM 13869 O O . LEU A 1 50 ? -1.356 8.586 -6.700 1.00 0.00 41 LEU A O 13
ATOM 13885 N N . ASN A 1 51 ? -0.020 7.824 -8.388 1.00 0.00 42 ASN A N 13
ATOM 13886 C CA . ASN A 1 51 ? -0.751 8.531 -9.435 1.00 0.00 42 ASN A CA 13
ATOM 13887 C C . ASN A 1 51 ? -1.148 10.002 -9.123 1.00 0.00 42 ASN A C 13
ATOM 13888 O O . ASN A 1 51 ? -2.105 10.508 -9.694 1.00 0.00 42 ASN A O 13
ATOM 13899 N N . GLY A 1 52 ? -0.414 10.657 -8.192 1.00 0.00 43 GLY A N 13
ATOM 13900 C CA . GLY A 1 52 ? -0.763 12.035 -7.825 1.00 0.00 43 GLY A CA 13
ATOM 13901 C C . GLY A 1 52 ? -1.827 12.205 -6.698 1.00 0.00 43 GLY A C 13
ATOM 13902 O O . GLY A 1 52 ? -2.109 13.321 -6.282 1.00 0.00 43 GLY A O 13
ATOM 13906 N N . LYS A 1 53 ? -2.418 11.085 -6.235 1.00 0.00 44 LYS A N 13
ATOM 13907 C CA . LYS A 1 53 ? -3.391 11.040 -5.153 1.00 0.00 44 LYS A CA 13
ATOM 13908 C C . LYS A 1 53 ? -2.798 10.177 -4.021 1.00 0.00 44 LYS A C 13
ATOM 13909 O O . LYS A 1 53 ? -1.772 9.522 -4.146 1.00 0.00 44 LYS A O 13
ATOM 13928 N N . ASP A 1 54 ? -3.566 10.198 -2.931 1.00 0.00 45 ASP A N 13
ATOM 13929 C CA . ASP A 1 54 ? -3.229 9.458 -1.728 1.00 0.00 45 ASP A CA 13
ATOM 13930 C C . ASP A 1 54 ? -4.553 8.924 -1.148 1.00 0.00 45 ASP A C 13
ATOM 13931 O O . ASP A 1 54 ? -5.545 9.636 -1.062 1.00 0.00 45 ASP A O 13
ATOM 13940 N N . GLY A 1 55 ? -4.538 7.628 -0.784 1.00 0.00 46 GLY A N 13
ATOM 13941 C CA . GLY A 1 55 ? -5.781 7.070 -0.262 1.00 0.00 46 GLY A CA 13
ATOM 13942 C C . GLY A 1 55 ? -5.557 5.690 0.348 1.00 0.00 46 GLY A C 13
ATOM 13943 O O . GLY A 1 55 ? -4.452 5.156 0.324 1.00 0.00 46 GLY A O 13
ATOM 13947 N N . PHE A 1 56 ? -6.663 5.133 0.889 1.00 0.00 47 PHE A N 13
ATOM 13948 C CA . PHE A 1 56 ? -6.550 3.816 1.513 1.00 0.00 47 PHE A CA 13
ATOM 13949 C C . PHE A 1 56 ? -6.495 2.664 0.474 1.00 0.00 47 PHE A C 13
ATOM 13950 O O . PHE A 1 56 ? -7.085 2.726 -0.598 1.00 0.00 47 PHE A O 13
ATOM 13967 N N . ILE A 1 57 ? -5.722 1.625 0.886 1.00 0.00 48 ILE A N 13
ATOM 13968 C CA . ILE A 1 57 ? -5.528 0.382 0.127 1.00 0.00 48 ILE A CA 13
ATOM 13969 C C . ILE A 1 57 ? -5.480 -0.780 1.143 1.00 0.00 48 ILE A C 13
ATOM 13970 O O . ILE A 1 57 ? -4.774 -0.688 2.132 1.00 0.00 48 ILE A O 13
ATOM 13986 N N . PRO A 1 58 ? -6.135 -1.934 0.863 1.00 0.00 49 PRO A N 13
ATOM 13987 C CA . PRO A 1 58 ? -6.143 -3.011 1.859 1.00 0.00 49 PRO A CA 13
ATOM 13988 C C . PRO A 1 58 ? -4.785 -3.708 2.050 1.00 0.00 49 PRO A C 13
ATOM 13989 O O . PRO A 1 58 ? -4.048 -3.914 1.095 1.00 0.00 49 PRO A O 13
ATOM 14000 N N . LYS A 1 59 ? -4.543 -4.165 3.308 1.00 0.00 50 LYS A N 13
ATOM 14001 C CA . LYS A 1 59 ? -3.246 -4.809 3.534 1.00 0.00 50 LYS A CA 13
ATOM 14002 C C . LYS A 1 59 ? -3.174 -6.187 2.842 1.00 0.00 50 LYS A C 13
ATOM 14003 O O . LYS A 1 59 ? -2.187 -6.488 2.192 1.00 0.00 50 LYS A O 13
ATOM 14022 N N . ASN A 1 60 ? -4.260 -6.985 2.951 1.00 0.00 51 ASN A N 13
ATOM 14023 C CA . ASN A 1 60 ? -4.293 -8.305 2.301 1.00 0.00 51 ASN A CA 13
ATOM 14024 C C . ASN A 1 60 ? -3.979 -8.247 0.782 1.00 0.00 51 ASN A C 13
ATOM 14025 O O . ASN A 1 60 ? -3.415 -9.199 0.263 1.00 0.00 51 ASN A O 13
ATOM 14036 N N . TYR A 1 61 ? -4.202 -7.077 0.126 1.00 0.00 52 TYR A N 13
ATOM 14037 C CA . TYR A 1 61 ? -3.916 -7.002 -1.319 1.00 0.00 52 TYR A CA 13
ATOM 14038 C C . TYR A 1 61 ? -2.443 -6.562 -1.589 1.00 0.00 52 TYR A C 13
ATOM 14039 O O . TYR A 1 61 ? -2.079 -6.464 -2.746 1.00 0.00 52 TYR A O 13
ATOM 14057 N N . ILE A 1 62 ? -1.637 -6.243 -0.547 1.00 0.00 53 ILE A N 13
ATOM 14058 C CA . ILE A 1 62 ? -0.226 -5.845 -0.736 1.00 0.00 53 ILE A CA 13
ATOM 14059 C C . ILE A 1 62 ? 0.668 -6.693 0.212 1.00 0.00 53 ILE A C 13
ATOM 14060 O O . ILE A 1 62 ? 0.191 -7.443 1.056 1.00 0.00 53 ILE A O 13
ATOM 14076 N N . GLU A 1 63 ? 1.986 -6.497 0.013 1.00 0.00 54 GLU A N 13
ATOM 14077 C CA . GLU A 1 63 ? 3.010 -7.150 0.806 1.00 0.00 54 GLU A CA 13
ATOM 14078 C C . GLU A 1 63 ? 3.922 -5.992 1.237 1.00 0.00 54 GLU A C 13
ATOM 14079 O O . GLU A 1 63 ? 4.429 -5.219 0.434 1.00 0.00 54 GLU A O 13
ATOM 14091 N N . MET A 1 64 ? 4.021 -5.866 2.572 1.00 0.00 55 MET A N 13
ATOM 14092 C CA . MET A 1 64 ? 4.843 -4.816 3.178 1.00 0.00 55 MET A CA 13
ATOM 14093 C C . MET A 1 64 ? 6.292 -5.252 3.356 1.00 0.00 55 MET A C 13
ATOM 14094 O O . MET A 1 64 ? 6.610 -6.432 3.391 1.00 0.00 55 MET A O 13
ATOM 14108 N N . LYS A 1 65 ? 7.133 -4.207 3.510 1.00 0.00 56 LYS A N 13
ATOM 14109 C CA . LYS A 1 65 ? 8.545 -4.450 3.740 1.00 0.00 56 LYS A CA 13
ATOM 14110 C C . LYS A 1 65 ? 9.162 -3.245 4.494 1.00 0.00 56 LYS A C 13
ATOM 14111 O O . LYS A 1 65 ? 9.780 -2.369 3.898 1.00 0.00 56 LYS A O 13
ATOM 14130 N N . PRO A 1 66 ? 8.959 -3.228 5.846 1.00 0.00 57 PRO A N 13
ATOM 14131 C CA . PRO A 1 66 ? 9.502 -2.157 6.676 1.00 0.00 57 PRO A CA 13
ATOM 14132 C C . PRO A 1 66 ? 10.918 -2.509 7.153 1.00 0.00 57 PRO A C 13
ATOM 14133 O O . PRO A 1 66 ? 11.127 -2.982 8.264 1.00 0.00 57 PRO A O 13
ATOM 14150 N N . VAL B 2 2 ? -8.421 -15.448 -8.411 1.00 0.00 1 VAL B N 13
ATOM 14151 C CA . VAL B 2 2 ? -9.396 -14.602 -7.740 1.00 0.00 1 VAL B CA 13
ATOM 14152 C C . VAL B 2 2 ? -8.714 -13.947 -6.526 1.00 0.00 1 VAL B C 13
ATOM 14153 O O . VAL B 2 2 ? -8.168 -14.631 -5.666 1.00 0.00 1 VAL B O 13
ATOM 14166 N N . PRO B 2 3 ? -8.665 -12.597 -6.514 1.00 0.00 2 PRO B N 13
ATOM 14167 C CA . PRO B 2 3 ? -8.099 -11.956 -5.367 1.00 0.00 2 PRO B CA 13
ATOM 14168 C C . PRO B 2 3 ? -8.956 -12.047 -4.064 1.00 0.00 2 PRO B C 13
ATOM 14169 O O . PRO B 2 3 ? -10.176 -12.159 -4.111 1.00 0.00 2 PRO B O 13
ATOM 14180 N N . PRO B 2 4 ? -8.230 -12.009 -2.905 1.00 0.00 3 PRO B N 13
ATOM 14181 C CA . PRO B 2 4 ? -8.841 -12.093 -1.572 1.00 0.00 3 PRO B CA 13
ATOM 14182 C C . PRO B 2 4 ? -10.081 -11.215 -1.328 1.00 0.00 3 PRO B C 13
ATOM 14183 O O . PRO B 2 4 ? -10.248 -10.168 -1.924 1.00 0.00 3 PRO B O 13
ATOM 14194 N N . PRO B 2 5 ? -10.926 -11.651 -0.347 1.00 0.00 4 PRO B N 13
ATOM 14195 C CA . PRO B 2 5 ? -12.123 -10.883 0.010 1.00 0.00 4 PRO B CA 13
ATOM 14196 C C . PRO B 2 5 ? -11.636 -9.691 0.840 1.00 0.00 4 PRO B C 13
ATOM 14197 O O . PRO B 2 5 ? -11.301 -9.825 2.011 1.00 0.00 4 PRO B O 13
ATOM 14208 N N . VAL B 2 6 ? -11.666 -8.525 0.172 1.00 0.00 5 VAL B N 13
ATOM 14209 C CA . VAL B 2 6 ? -11.217 -7.285 0.791 1.00 0.00 5 VAL B CA 13
ATOM 14210 C C . VAL B 2 6 ? -11.890 -7.091 2.184 1.00 0.00 5 VAL B C 13
ATOM 14211 O O . VAL B 2 6 ? -13.010 -7.549 2.388 1.00 0.00 5 VAL B O 13
ATOM 14224 N N . PRO B 2 7 ? -11.157 -6.476 3.158 1.00 0.00 6 PRO B N 13
ATOM 14225 C CA . PRO B 2 7 ? -11.721 -6.234 4.480 1.00 0.00 6 PRO B CA 13
ATOM 14226 C C . PRO B 2 7 ? -12.870 -5.224 4.487 1.00 0.00 6 PRO B C 13
ATOM 14227 O O . PRO B 2 7 ? -12.970 -4.357 3.630 1.00 0.00 6 PRO B O 13
ATOM 14238 N N . PRO B 2 8 ? -13.735 -5.343 5.524 1.00 0.00 7 PRO B N 13
ATOM 14239 C CA . PRO B 2 8 ? -14.816 -4.382 5.662 1.00 0.00 7 PRO B CA 13
ATOM 14240 C C . PRO B 2 8 ? -14.170 -3.080 6.143 1.00 0.00 7 PRO B C 13
ATOM 14241 O O . PRO B 2 8 ? -13.715 -2.994 7.277 1.00 0.00 7 PRO B O 13
ATOM 14252 N N . ARG B 2 9 ? -14.155 -2.078 5.242 1.00 0.00 8 ARG B N 13
ATOM 14253 C CA . ARG B 2 9 ? -13.538 -0.831 5.661 1.00 0.00 8 ARG B CA 13
ATOM 14254 C C . ARG B 2 9 ? -14.560 -0.130 6.572 1.00 0.00 8 ARG B C 13
ATOM 14255 O O . ARG B 2 9 ? -15.493 0.537 6.143 1.00 0.00 8 ARG B O 13
ATOM 14276 N N . ARG B 2 10 ? -14.327 -0.407 7.856 1.00 0.00 9 ARG B N 13
ATOM 14277 C CA . ARG B 2 10 ? -15.083 0.059 8.970 1.00 0.00 9 ARG B CA 13
ATOM 14278 C C . ARG B 2 10 ? -14.137 0.378 10.118 1.00 0.00 9 ARG B C 13
ATOM 14279 O O . ARG B 2 10 ? -13.802 1.506 10.449 1.00 0.00 9 ARG B O 13
ATOM 14300 N N . ARG B 2 11 ? -13.777 -0.752 10.682 1.00 0.00 10 ARG B N 13
ATOM 14301 C CA . ARG B 2 11 ? -12.890 -0.860 11.804 1.00 0.00 10 ARG B CA 13
ATOM 14302 C C . ARG B 2 11 ? -12.602 -2.350 12.088 1.00 0.00 10 ARG B C 13
ATOM 14303 O O . ARG B 2 11 ? -13.356 -3.030 12.772 1.00 0.00 10 ARG B O 13
ATOM 14327 N N . MET A 1 10 ? 8.104 3.237 4.503 1.00 0.00 1 MET A N 14
ATOM 14328 C CA . MET A 1 10 ? 8.456 1.933 3.931 1.00 0.00 1 MET A CA 14
ATOM 14329 C C . MET A 1 10 ? 8.058 1.859 2.450 1.00 0.00 1 MET A C 14
ATOM 14330 O O . MET A 1 10 ? 7.408 2.755 1.915 1.00 0.00 1 MET A O 14
ATOM 14344 N N . GLU A 1 11 ? 8.409 0.684 1.855 1.00 0.00 2 GLU A N 14
ATOM 14345 C CA . GLU A 1 11 ? 8.020 0.457 0.473 1.00 0.00 2 GLU A CA 14
ATOM 14346 C C . GLU A 1 11 ? 6.785 -0.452 0.537 1.00 0.00 2 GLU A C 14
ATOM 14347 O O . GLU A 1 11 ? 6.598 -1.254 1.447 1.00 0.00 2 GLU A O 14
ATOM 14359 N N . ALA A 1 12 ? 5.986 -0.287 -0.529 1.00 0.00 3 ALA A N 14
ATOM 14360 C CA . ALA A 1 12 ? 4.737 -1.018 -0.654 1.00 0.00 3 ALA A CA 14
ATOM 14361 C C . ALA A 1 12 ? 4.613 -1.524 -2.091 1.00 0.00 3 ALA A C 14
ATOM 14362 O O . ALA A 1 12 ? 5.151 -0.943 -3.025 1.00 0.00 3 ALA A O 14
ATOM 14369 N N . ILE A 1 13 ? 3.866 -2.646 -2.199 1.00 0.00 4 ILE A N 14
ATOM 14370 C CA . ILE A 1 13 ? 3.743 -3.286 -3.498 1.00 0.00 4 ILE A CA 14
ATOM 14371 C C . ILE A 1 13 ? 2.386 -3.999 -3.600 1.00 0.00 4 ILE A C 14
ATOM 14372 O O . ILE A 1 13 ? 2.055 -4.880 -2.814 1.00 0.00 4 ILE A O 14
ATOM 14388 N N . ALA A 1 14 ? 1.642 -3.580 -4.637 1.00 0.00 5 ALA A N 14
ATOM 14389 C CA . ALA A 1 14 ? 0.352 -4.195 -4.864 1.00 0.00 5 ALA A CA 14
ATOM 14390 C C . ALA A 1 14 ? 0.515 -5.671 -5.281 1.00 0.00 5 ALA A C 14
ATOM 14391 O O . ALA A 1 14 ? 1.157 -5.984 -6.276 1.00 0.00 5 ALA A O 14
ATOM 14398 N N . LYS A 1 15 ? -0.209 -6.529 -4.541 1.00 0.00 6 LYS A N 14
ATOM 14399 C CA . LYS A 1 15 ? -0.192 -7.969 -4.824 1.00 0.00 6 LYS A CA 14
ATOM 14400 C C . LYS A 1 15 ? -1.345 -8.405 -5.777 1.00 0.00 6 LYS A C 14
ATOM 14401 O O . LYS A 1 15 ? -1.238 -9.424 -6.444 1.00 0.00 6 LYS A O 14
ATOM 14420 N N . TYR A 1 16 ? -2.440 -7.607 -5.805 1.00 0.00 7 TYR A N 14
ATOM 14421 C CA . TYR A 1 16 ? -3.584 -7.902 -6.680 1.00 0.00 7 TYR A CA 14
ATOM 14422 C C . TYR A 1 16 ? -4.099 -6.569 -7.229 1.00 0.00 7 TYR A C 14
ATOM 14423 O O . TYR A 1 16 ? -3.759 -5.494 -6.756 1.00 0.00 7 TYR A O 14
ATOM 14441 N N . ASP A 1 17 ? -4.953 -6.693 -8.259 1.00 0.00 8 ASP A N 14
ATOM 14442 C CA . ASP A 1 17 ? -5.502 -5.453 -8.811 1.00 0.00 8 ASP A CA 14
ATOM 14443 C C . ASP A 1 17 ? -6.454 -4.838 -7.761 1.00 0.00 8 ASP A C 14
ATOM 14444 O O . ASP A 1 17 ? -6.872 -5.510 -6.832 1.00 0.00 8 ASP A O 14
ATOM 14453 N N . PHE A 1 18 ? -6.651 -3.513 -7.863 1.00 0.00 9 PHE A N 14
ATOM 14454 C CA . PHE A 1 18 ? -7.636 -2.879 -6.968 1.00 0.00 9 PHE A CA 14
ATOM 14455 C C . PHE A 1 18 ? -8.292 -1.726 -7.747 1.00 0.00 9 PHE A C 14
ATOM 14456 O O . PHE A 1 18 ? -7.653 -1.043 -8.534 1.00 0.00 9 PHE A O 14
ATOM 14473 N N . LYS A 1 19 ? -9.618 -1.632 -7.551 1.00 0.00 10 LYS A N 14
ATOM 14474 C CA . LYS A 1 19 ? -10.441 -0.581 -8.140 1.00 0.00 10 LYS A CA 14
ATOM 14475 C C . LYS A 1 19 ? -11.261 0.023 -6.995 1.00 0.00 10 LYS A C 14
ATOM 14476 O O . LYS A 1 19 ? -12.252 -0.550 -6.561 1.00 0.00 10 LYS A O 14
ATOM 14495 N N . ALA A 1 20 ? -10.818 1.211 -6.553 1.00 0.00 11 ALA A N 14
ATOM 14496 C CA . ALA A 1 20 ? -11.474 1.925 -5.457 1.00 0.00 11 ALA A CA 14
ATOM 14497 C C . ALA A 1 20 ? -13.007 1.976 -5.628 1.00 0.00 11 ALA A C 14
ATOM 14498 O O . ALA A 1 20 ? -13.564 1.825 -6.713 1.00 0.00 11 ALA A O 14
ATOM 14505 N N . THR A 1 21 ? -13.618 2.178 -4.449 1.00 0.00 12 THR A N 14
ATOM 14506 C CA . THR A 1 21 ? -15.058 2.268 -4.330 1.00 0.00 12 THR A CA 14
ATOM 14507 C C . THR A 1 21 ? -15.549 3.218 -3.187 1.00 0.00 12 THR A C 14
ATOM 14508 O O . THR A 1 21 ? -16.678 3.109 -2.714 1.00 0.00 12 THR A O 14
ATOM 14519 N N . ALA A 1 22 ? -14.659 4.138 -2.764 1.00 0.00 13 ALA A N 14
ATOM 14520 C CA . ALA A 1 22 ? -15.002 5.081 -1.703 1.00 0.00 13 ALA A CA 14
ATOM 14521 C C . ALA A 1 22 ? -14.160 6.337 -1.910 1.00 0.00 13 ALA A C 14
ATOM 14522 O O . ALA A 1 22 ? -12.992 6.268 -2.256 1.00 0.00 13 ALA A O 14
ATOM 14529 N N . ASP A 1 23 ? -14.816 7.484 -1.668 1.00 0.00 14 ASP A N 14
ATOM 14530 C CA . ASP A 1 23 ? -14.161 8.785 -1.797 1.00 0.00 14 ASP A CA 14
ATOM 14531 C C . ASP A 1 23 ? -12.715 8.835 -1.193 1.00 0.00 14 ASP A C 14
ATOM 14532 O O . ASP A 1 23 ? -11.839 9.504 -1.729 1.00 0.00 14 ASP A O 14
ATOM 14541 N N . ASP A 1 24 ? -12.507 8.052 -0.106 1.00 0.00 15 ASP A N 14
ATOM 14542 C CA . ASP A 1 24 ? -11.204 8.027 0.582 1.00 0.00 15 ASP A CA 14
ATOM 14543 C C . ASP A 1 24 ? -10.195 6.924 0.108 1.00 0.00 15 ASP A C 14
ATOM 14544 O O . ASP A 1 24 ? -9.041 6.920 0.515 1.00 0.00 15 ASP A O 14
ATOM 14553 N N . GLU A 1 25 ? -10.648 6.052 -0.808 1.00 0.00 16 GLU A N 14
ATOM 14554 C CA . GLU A 1 25 ? -9.797 4.961 -1.299 1.00 0.00 16 GLU A CA 14
ATOM 14555 C C . GLU A 1 25 ? -9.363 5.279 -2.733 1.00 0.00 16 GLU A C 14
ATOM 14556 O O . GLU A 1 25 ? -10.056 5.953 -3.484 1.00 0.00 16 GLU A O 14
ATOM 14568 N N . LEU A 1 26 ? -8.202 4.671 -3.069 1.00 0.00 17 LEU A N 14
ATOM 14569 C CA . LEU A 1 26 ? -7.608 4.814 -4.409 1.00 0.00 17 LEU A CA 14
ATOM 14570 C C . LEU A 1 26 ? -7.167 3.444 -4.973 1.00 0.00 17 LEU A C 14
ATOM 14571 O O . LEU A 1 26 ? -6.982 2.468 -4.257 1.00 0.00 17 LEU A O 14
ATOM 14587 N N . SER A 1 27 ? -7.053 3.448 -6.318 1.00 0.00 18 SER A N 14
ATOM 14588 C CA . SER A 1 27 ? -6.683 2.253 -7.082 1.00 0.00 18 SER A CA 14
ATOM 14589 C C . SER A 1 27 ? -5.204 1.967 -7.247 1.00 0.00 18 SER A C 14
ATOM 14590 O O . SER A 1 27 ? -4.332 2.750 -6.910 1.00 0.00 18 SER A O 14
ATOM 14598 N N . PHE A 1 28 ? -5.032 0.747 -7.809 1.00 0.00 19 PHE A N 14
ATOM 14599 C CA . PHE A 1 28 ? -3.723 0.217 -8.213 1.00 0.00 19 PHE A CA 14
ATOM 14600 C C . PHE A 1 28 ? -3.935 -0.994 -9.156 1.00 0.00 19 PHE A C 14
ATOM 14601 O O . PHE A 1 28 ? -5.045 -1.482 -9.323 1.00 0.00 19 PHE A O 14
ATOM 14618 N N . LYS A 1 29 ? -2.819 -1.390 -9.822 1.00 0.00 20 LYS A N 14
ATOM 14619 C CA . LYS A 1 29 ? -2.848 -2.535 -10.734 1.00 0.00 20 LYS A CA 14
ATOM 14620 C C . LYS A 1 29 ? -1.613 -3.452 -10.492 1.00 0.00 20 LYS A C 14
ATOM 14621 O O . LYS A 1 29 ? -0.478 -3.092 -10.782 1.00 0.00 20 LYS A O 14
ATOM 14640 N N . ARG A 1 30 ? -1.934 -4.662 -9.960 1.00 0.00 21 ARG A N 14
ATOM 14641 C CA . ARG A 1 30 ? -1.013 -5.757 -9.596 1.00 0.00 21 ARG A CA 14
ATOM 14642 C C . ARG A 1 30 ? 0.475 -5.479 -9.960 1.00 0.00 21 ARG A C 14
ATOM 14643 O O . ARG A 1 30 ? 0.932 -5.776 -11.060 1.00 0.00 21 ARG A O 14
ATOM 14664 N N . GLY A 1 31 ? 1.186 -4.929 -8.953 1.00 0.00 22 GLY A N 14
ATOM 14665 C CA . GLY A 1 31 ? 2.607 -4.596 -9.085 1.00 0.00 22 GLY A CA 14
ATOM 14666 C C . GLY A 1 31 ? 2.990 -3.112 -8.878 1.00 0.00 22 GLY A C 14
ATOM 14667 O O . GLY A 1 31 ? 4.155 -2.764 -9.025 1.00 0.00 22 GLY A O 14
ATOM 14671 N N . ASP A 1 32 ? 2.012 -2.253 -8.519 1.00 0.00 23 ASP A N 14
ATOM 14672 C CA . ASP A 1 32 ? 2.325 -0.841 -8.356 1.00 0.00 23 ASP A CA 14
ATOM 14673 C C . ASP A 1 32 ? 3.402 -0.580 -7.299 1.00 0.00 23 ASP A C 14
ATOM 14674 O O . ASP A 1 32 ? 3.576 -1.320 -6.337 1.00 0.00 23 ASP A O 14
ATOM 14683 N N . ILE A 1 33 ? 4.037 0.587 -7.529 1.00 0.00 24 ILE A N 14
ATOM 14684 C CA . ILE A 1 33 ? 5.080 1.135 -6.714 1.00 0.00 24 ILE A CA 14
ATOM 14685 C C . ILE A 1 33 ? 4.372 2.134 -5.788 1.00 0.00 24 ILE A C 14
ATOM 14686 O O . ILE A 1 33 ? 4.029 3.237 -6.192 1.00 0.00 24 ILE A O 14
ATOM 14702 N N . LEU A 1 34 ? 4.208 1.685 -4.526 1.00 0.00 25 LEU A N 14
ATOM 14703 C CA . LEU A 1 34 ? 3.480 2.469 -3.527 1.00 0.00 25 LEU A CA 14
ATOM 14704 C C . LEU A 1 34 ? 4.441 3.052 -2.487 1.00 0.00 25 LEU A C 14
ATOM 14705 O O . LEU A 1 34 ? 5.567 2.601 -2.320 1.00 0.00 25 LEU A O 14
ATOM 14721 N N . LYS A 1 35 ? 3.913 4.116 -1.840 1.00 0.00 26 LYS A N 14
ATOM 14722 C CA . LYS A 1 35 ? 4.622 4.815 -0.773 1.00 0.00 26 LYS A CA 14
ATOM 14723 C C . LYS A 1 35 ? 3.730 4.773 0.464 1.00 0.00 26 LYS A C 14
ATOM 14724 O O . LYS A 1 35 ? 2.764 5.506 0.521 1.00 0.00 26 LYS A O 14
ATOM 14743 N N . VAL A 1 36 ? 4.100 4.000 1.507 1.00 0.00 27 VAL A N 14
ATOM 14744 C CA . VAL A 1 36 ? 3.195 3.932 2.628 1.00 0.00 27 VAL A CA 14
ATOM 14745 C C . VAL A 1 36 ? 3.457 5.101 3.596 1.00 0.00 27 VAL A C 14
ATOM 14746 O O . VAL A 1 36 ? 4.465 5.180 4.281 1.00 0.00 27 VAL A O 14
ATOM 14759 N N . LEU A 1 37 ? 2.410 5.941 3.660 1.00 0.00 28 LEU A N 14
ATOM 14760 C CA . LEU A 1 37 ? 2.343 7.138 4.479 1.00 0.00 28 LEU A CA 14
ATOM 14761 C C . LEU A 1 37 ? 1.809 6.974 5.918 1.00 0.00 28 LEU A C 14
ATOM 14762 O O . LEU A 1 37 ? 1.880 7.906 6.710 1.00 0.00 28 LEU A O 14
ATOM 14778 N N . ASN A 1 38 ? 1.281 5.777 6.256 1.00 0.00 29 ASN A N 14
ATOM 14779 C CA . ASN A 1 38 ? 0.733 5.586 7.606 1.00 0.00 29 ASN A CA 14
ATOM 14780 C C . ASN A 1 38 ? 0.269 4.134 7.759 1.00 0.00 29 ASN A C 14
ATOM 14781 O O . ASN A 1 38 ? 0.171 3.383 6.793 1.00 0.00 29 ASN A O 14
ATOM 14792 N N . GLU A 1 39 ? 0.063 3.761 9.038 1.00 0.00 30 GLU A N 14
ATOM 14793 C CA . GLU A 1 39 ? -0.338 2.372 9.229 1.00 0.00 30 GLU A CA 14
ATOM 14794 C C . GLU A 1 39 ? -0.816 2.112 10.657 1.00 0.00 30 GLU A C 14
ATOM 14795 O O . GLU A 1 39 ? -0.149 1.462 11.452 1.00 0.00 30 GLU A O 14
ATOM 14807 N N . GLU A 1 40 ? -2.071 2.579 10.862 1.00 0.00 31 GLU A N 14
ATOM 14808 C CA . GLU A 1 40 ? -2.778 2.491 12.129 1.00 0.00 31 GLU A CA 14
ATOM 14809 C C . GLU A 1 40 ? -4.135 3.236 12.039 1.00 0.00 31 GLU A C 14
ATOM 14810 O O . GLU A 1 40 ? -4.490 4.013 12.914 1.00 0.00 31 GLU A O 14
ATOM 14822 N N . CYS A 1 41 ? -4.872 2.929 10.949 1.00 0.00 32 CYS A N 14
ATOM 14823 C CA . CYS A 1 41 ? -6.157 3.569 10.646 1.00 0.00 32 CYS A CA 14
ATOM 14824 C C . CYS A 1 41 ? -7.352 2.693 11.038 1.00 0.00 32 CYS A C 14
ATOM 14825 O O . CYS A 1 41 ? -8.231 3.123 11.772 1.00 0.00 32 CYS A O 14
ATOM 14833 N N . ASP A 1 42 ? -7.312 1.459 10.496 1.00 0.00 33 ASP A N 14
ATOM 14834 C CA . ASP A 1 42 ? -8.364 0.477 10.730 1.00 0.00 33 ASP A CA 14
ATOM 14835 C C . ASP A 1 42 ? -7.832 -0.895 10.289 1.00 0.00 33 ASP A C 14
ATOM 14836 O O . ASP A 1 42 ? -8.218 -1.428 9.260 1.00 0.00 33 ASP A O 14
ATOM 14845 N N . GLN A 1 43 ? -6.939 -1.412 11.152 1.00 0.00 34 GLN A N 14
ATOM 14846 C CA . GLN A 1 43 ? -6.229 -2.703 11.072 1.00 0.00 34 GLN A CA 14
ATOM 14847 C C . GLN A 1 43 ? -6.901 -3.693 10.081 1.00 0.00 34 GLN A C 14
ATOM 14848 O O . GLN A 1 43 ? -7.743 -4.512 10.429 1.00 0.00 34 GLN A O 14
ATOM 14862 N N . ASN A 1 44 ? -6.387 -3.564 8.850 1.00 0.00 35 ASN A N 14
ATOM 14863 C CA . ASN A 1 44 ? -6.783 -4.128 7.584 1.00 0.00 35 ASN A CA 14
ATOM 14864 C C . ASN A 1 44 ? -6.533 -3.215 6.357 1.00 0.00 35 ASN A C 14
ATOM 14865 O O . ASN A 1 44 ? -6.864 -3.587 5.242 1.00 0.00 35 ASN A O 14
ATOM 14876 N N . TRP A 1 45 ? -6.010 -1.988 6.584 1.00 0.00 36 TRP A N 14
ATOM 14877 C CA . TRP A 1 45 ? -5.796 -1.020 5.501 1.00 0.00 36 TRP A CA 14
ATOM 14878 C C . TRP A 1 45 ? -4.449 -0.289 5.723 1.00 0.00 36 TRP A C 14
ATOM 14879 O O . TRP A 1 45 ? -3.805 -0.432 6.755 1.00 0.00 36 TRP A O 14
ATOM 14900 N N . TYR A 1 46 ? -4.033 0.441 4.672 1.00 0.00 37 TYR A N 14
ATOM 14901 C CA . TYR A 1 46 ? -2.827 1.269 4.721 1.00 0.00 37 TYR A CA 14
ATOM 14902 C C . TYR A 1 46 ? -3.120 2.575 3.959 1.00 0.00 37 TYR A C 14
ATOM 14903 O O . TYR A 1 46 ? -3.933 2.600 3.043 1.00 0.00 37 TYR A O 14
ATOM 14921 N N . LYS A 1 47 ? -2.437 3.649 4.409 1.00 0.00 38 LYS A N 14
ATOM 14922 C CA . LYS A 1 47 ? -2.545 4.945 3.734 1.00 0.00 38 LYS A CA 14
ATOM 14923 C C . LYS A 1 47 ? -1.244 5.099 2.938 1.00 0.00 38 LYS A C 14
ATOM 14924 O O . LYS A 1 47 ? -0.193 5.173 3.551 1.00 0.00 38 LYS A O 14
ATOM 14943 N N . ALA A 1 48 ? -1.342 5.190 1.595 1.00 0.00 39 ALA A N 14
ATOM 14944 C CA . ALA A 1 48 ? -0.123 5.287 0.781 1.00 0.00 39 ALA A CA 14
ATOM 14945 C C . ALA A 1 48 ? -0.278 6.275 -0.395 1.00 0.00 39 ALA A C 14
ATOM 14946 O O . ALA A 1 48 ? -1.343 6.844 -0.586 1.00 0.00 39 ALA A O 14
ATOM 14953 N N . GLU A 1 49 ? 0.837 6.473 -1.155 1.00 0.00 40 GLU A N 14
ATOM 14954 C CA . GLU A 1 49 ? 0.794 7.394 -2.293 1.00 0.00 40 GLU A CA 14
ATOM 14955 C C . GLU A 1 49 ? 0.933 6.601 -3.611 1.00 0.00 40 GLU A C 14
ATOM 14956 O O . GLU A 1 49 ? 1.798 5.744 -3.754 1.00 0.00 40 GLU A O 14
ATOM 14968 N N . LEU A 1 50 ? 0.096 6.969 -4.558 1.00 0.00 41 LEU A N 14
ATOM 14969 C CA . LEU A 1 50 ? -0.022 6.398 -5.882 1.00 0.00 41 LEU A CA 14
ATOM 14970 C C . LEU A 1 50 ? -0.688 7.242 -6.882 1.00 0.00 41 LEU A C 14
ATOM 14971 O O . LEU A 1 50 ? -1.607 7.969 -6.541 1.00 0.00 41 LEU A O 14
ATOM 14987 N N . ASN A 1 51 ? -0.174 7.147 -8.125 1.00 0.00 42 ASN A N 14
ATOM 14988 C CA . ASN A 1 51 ? -0.971 7.763 -9.179 1.00 0.00 42 ASN A CA 14
ATOM 14989 C C . ASN A 1 51 ? -1.327 9.268 -8.975 1.00 0.00 42 ASN A C 14
ATOM 14990 O O . ASN A 1 51 ? -2.410 9.706 -9.348 1.00 0.00 42 ASN A O 14
ATOM 15001 N N . GLY A 1 52 ? -0.408 10.009 -8.318 1.00 0.00 43 GLY A N 14
ATOM 15002 C CA . GLY A 1 52 ? -0.666 11.427 -8.055 1.00 0.00 43 GLY A CA 14
ATOM 15003 C C . GLY A 1 52 ? -1.573 11.732 -6.825 1.00 0.00 43 GLY A C 14
ATOM 15004 O O . GLY A 1 52 ? -1.766 12.893 -6.488 1.00 0.00 43 GLY A O 14
ATOM 15008 N N . LYS A 1 53 ? -2.122 10.681 -6.175 1.00 0.00 44 LYS A N 14
ATOM 15009 C CA . LYS A 1 53 ? -2.988 10.832 -5.018 1.00 0.00 44 LYS A CA 14
ATOM 15010 C C . LYS A 1 53 ? -2.415 10.027 -3.839 1.00 0.00 44 LYS A C 14
ATOM 15011 O O . LYS A 1 53 ? -1.367 9.402 -3.907 1.00 0.00 44 LYS A O 14
ATOM 15030 N N . ASP A 1 54 ? -3.229 10.061 -2.777 1.00 0.00 45 ASP A N 14
ATOM 15031 C CA . ASP A 1 54 ? -2.937 9.359 -1.544 1.00 0.00 45 ASP A CA 14
ATOM 15032 C C . ASP A 1 54 ? -4.298 8.843 -1.055 1.00 0.00 45 ASP A C 14
ATOM 15033 O O . ASP A 1 54 ? -5.275 9.582 -1.055 1.00 0.00 45 ASP A O 14
ATOM 15042 N N . GLY A 1 55 ? -4.327 7.559 -0.640 1.00 0.00 46 GLY A N 14
ATOM 15043 C CA . GLY A 1 55 ? -5.633 7.036 -0.234 1.00 0.00 46 GLY A CA 14
ATOM 15044 C C . GLY A 1 55 ? -5.530 5.647 0.388 1.00 0.00 46 GLY A C 14
ATOM 15045 O O . GLY A 1 55 ? -4.462 5.044 0.428 1.00 0.00 46 GLY A O 14
ATOM 15049 N N . PHE A 1 56 ? -6.707 5.166 0.866 1.00 0.00 47 PHE A N 14
ATOM 15050 C CA . PHE A 1 56 ? -6.694 3.864 1.538 1.00 0.00 47 PHE A CA 14
ATOM 15051 C C . PHE A 1 56 ? -6.621 2.695 0.533 1.00 0.00 47 PHE A C 14
ATOM 15052 O O . PHE A 1 56 ? -7.203 2.719 -0.545 1.00 0.00 47 PHE A O 14
ATOM 15069 N N . ILE A 1 57 ? -5.863 1.671 0.997 1.00 0.00 48 ILE A N 14
ATOM 15070 C CA . ILE A 1 57 ? -5.645 0.434 0.251 1.00 0.00 48 ILE A CA 14
ATOM 15071 C C . ILE A 1 57 ? -5.630 -0.728 1.260 1.00 0.00 48 ILE A C 14
ATOM 15072 O O . ILE A 1 57 ? -5.130 -0.570 2.359 1.00 0.00 48 ILE A O 14
ATOM 15088 N N . PRO A 1 58 ? -6.151 -1.922 0.900 1.00 0.00 49 PRO A N 14
ATOM 15089 C CA . PRO A 1 58 ? -6.175 -3.001 1.889 1.00 0.00 49 PRO A CA 14
ATOM 15090 C C . PRO A 1 58 ? -4.864 -3.771 2.172 1.00 0.00 49 PRO A C 14
ATOM 15091 O O . PRO A 1 58 ? -4.014 -3.946 1.308 1.00 0.00 49 PRO A O 14
ATOM 15102 N N . LYS A 1 59 ? -4.846 -4.338 3.408 1.00 0.00 50 LYS A N 14
ATOM 15103 C CA . LYS A 1 59 ? -3.698 -5.130 3.850 1.00 0.00 50 LYS A CA 14
ATOM 15104 C C . LYS A 1 59 ? -3.615 -6.439 3.050 1.00 0.00 50 LYS A C 14
ATOM 15105 O O . LYS A 1 59 ? -2.614 -6.691 2.390 1.00 0.00 50 LYS A O 14
ATOM 15124 N N . ASN A 1 60 ? -4.710 -7.233 3.082 1.00 0.00 51 ASN A N 14
ATOM 15125 C CA . ASN A 1 60 ? -4.603 -8.479 2.315 1.00 0.00 51 ASN A CA 14
ATOM 15126 C C . ASN A 1 60 ? -4.321 -8.312 0.790 1.00 0.00 51 ASN A C 14
ATOM 15127 O O . ASN A 1 60 ? -4.007 -9.302 0.145 1.00 0.00 51 ASN A O 14
ATOM 15138 N N . TYR A 1 61 ? -4.366 -7.066 0.251 1.00 0.00 52 TYR A N 14
ATOM 15139 C CA . TYR A 1 61 ? -4.017 -6.856 -1.172 1.00 0.00 52 TYR A CA 14
ATOM 15140 C C . TYR A 1 61 ? -2.524 -6.435 -1.395 1.00 0.00 52 TYR A C 14
ATOM 15141 O O . TYR A 1 61 ? -2.116 -6.384 -2.543 1.00 0.00 52 TYR A O 14
ATOM 15159 N N . ILE A 1 62 ? -1.749 -6.068 -0.341 1.00 0.00 53 ILE A N 14
ATOM 15160 C CA . ILE A 1 62 ? -0.340 -5.648 -0.576 1.00 0.00 53 ILE A CA 14
ATOM 15161 C C . ILE A 1 62 ? 0.601 -6.352 0.430 1.00 0.00 53 ILE A C 14
ATOM 15162 O O . ILE A 1 62 ? 0.181 -6.903 1.440 1.00 0.00 53 ILE A O 14
ATOM 15178 N N . GLU A 1 63 ? 1.903 -6.240 0.087 1.00 0.00 54 GLU A N 14
ATOM 15179 C CA . GLU A 1 63 ? 2.978 -6.747 0.926 1.00 0.00 54 GLU A CA 14
ATOM 15180 C C . GLU A 1 63 ? 3.950 -5.567 1.111 1.00 0.00 54 GLU A C 14
ATOM 15181 O O . GLU A 1 63 ? 4.244 -4.818 0.187 1.00 0.00 54 GLU A O 14
ATOM 15193 N N . MET A 1 64 ? 4.390 -5.412 2.373 1.00 0.00 55 MET A N 14
ATOM 15194 C CA . MET A 1 64 ? 5.335 -4.346 2.692 1.00 0.00 55 MET A CA 14
ATOM 15195 C C . MET A 1 64 ? 6.762 -4.845 2.410 1.00 0.00 55 MET A C 14
ATOM 15196 O O . MET A 1 64 ? 6.993 -6.029 2.200 1.00 0.00 55 MET A O 14
ATOM 15210 N N . LYS A 1 65 ? 7.708 -3.889 2.415 1.00 0.00 56 LYS A N 14
ATOM 15211 C CA . LYS A 1 65 ? 9.083 -4.304 2.179 1.00 0.00 56 LYS A CA 14
ATOM 15212 C C . LYS A 1 65 ? 10.089 -3.310 2.799 1.00 0.00 56 LYS A C 14
ATOM 15213 O O . LYS A 1 65 ? 10.430 -2.292 2.206 1.00 0.00 56 LYS A O 14
ATOM 15232 N N . PRO A 1 66 ? 10.498 -3.628 4.061 1.00 0.00 57 PRO A N 14
ATOM 15233 C CA . PRO A 1 66 ? 11.546 -2.872 4.741 1.00 0.00 57 PRO A CA 14
ATOM 15234 C C . PRO A 1 66 ? 12.924 -3.369 4.230 1.00 0.00 57 PRO A C 14
ATOM 15235 O O . PRO A 1 66 ? 13.038 -3.846 3.108 1.00 0.00 57 PRO A O 14
ATOM 15252 N N . VAL B 2 2 ? -8.278 -14.401 -9.113 1.00 0.00 1 VAL B N 14
ATOM 15253 C CA . VAL B 2 2 ? -9.369 -13.984 -8.233 1.00 0.00 1 VAL B CA 14
ATOM 15254 C C . VAL B 2 2 ? -8.777 -13.520 -6.880 1.00 0.00 1 VAL B C 14
ATOM 15255 O O . VAL B 2 2 ? -8.222 -14.319 -6.131 1.00 0.00 1 VAL B O 14
ATOM 15268 N N . PRO B 2 3 ? -8.793 -12.177 -6.658 1.00 0.00 2 PRO B N 14
ATOM 15269 C CA . PRO B 2 3 ? -8.276 -11.641 -5.422 1.00 0.00 2 PRO B CA 14
ATOM 15270 C C . PRO B 2 3 ? -9.094 -11.908 -4.147 1.00 0.00 2 PRO B C 14
ATOM 15271 O O . PRO B 2 3 ? -10.299 -12.129 -4.185 1.00 0.00 2 PRO B O 14
ATOM 15282 N N . PRO B 2 4 ? -8.359 -11.848 -2.994 1.00 0.00 3 PRO B N 14
ATOM 15283 C CA . PRO B 2 4 ? -8.969 -12.011 -1.675 1.00 0.00 3 PRO B CA 14
ATOM 15284 C C . PRO B 2 4 ? -10.203 -11.130 -1.412 1.00 0.00 3 PRO B C 14
ATOM 15285 O O . PRO B 2 4 ? -10.376 -10.069 -1.994 1.00 0.00 3 PRO B O 14
ATOM 15296 N N . PRO B 2 5 ? -11.017 -11.577 -0.414 1.00 0.00 4 PRO B N 14
ATOM 15297 C CA . PRO B 2 5 ? -12.180 -10.802 0.007 1.00 0.00 4 PRO B CA 14
ATOM 15298 C C . PRO B 2 5 ? -11.589 -9.594 0.733 1.00 0.00 4 PRO B C 14
ATOM 15299 O O . PRO B 2 5 ? -10.897 -9.751 1.732 1.00 0.00 4 PRO B O 14
ATOM 15310 N N . VAL B 2 6 ? -11.893 -8.403 0.197 1.00 0.00 5 VAL B N 14
ATOM 15311 C CA . VAL B 2 6 ? -11.345 -7.199 0.798 1.00 0.00 5 VAL B CA 14
ATOM 15312 C C . VAL B 2 6 ? -11.890 -7.082 2.239 1.00 0.00 5 VAL B C 14
ATOM 15313 O O . VAL B 2 6 ? -12.959 -7.599 2.538 1.00 0.00 5 VAL B O 14
ATOM 15326 N N . PRO B 2 7 ? -11.079 -6.485 3.146 1.00 0.00 6 PRO B N 14
ATOM 15327 C CA . PRO B 2 7 ? -11.508 -6.32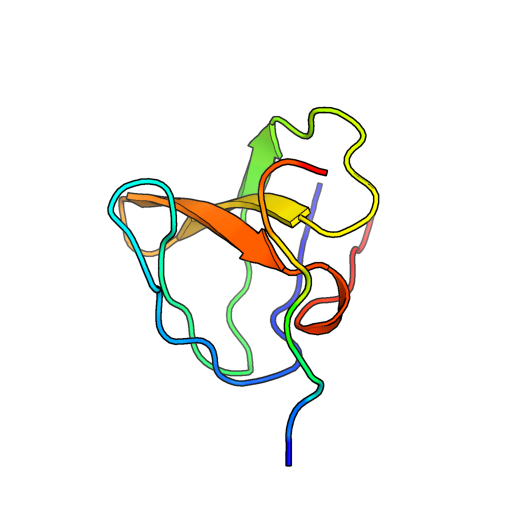9 4.515 1.00 0.00 6 PRO B CA 14
ATOM 15328 C C . PRO B 2 7 ? -12.667 -5.369 4.740 1.00 0.00 6 PRO B C 14
ATOM 15329 O O . PRO B 2 7 ? -12.958 -4.502 3.924 1.00 0.00 6 PRO B O 14
ATOM 15340 N N . PRO B 2 8 ? -13.261 -5.517 5.959 1.00 0.00 7 PRO B N 14
ATOM 15341 C CA . PRO B 2 8 ? -14.319 -4.612 6.372 1.00 0.00 7 PRO B CA 14
ATOM 15342 C C . PRO B 2 8 ? -13.697 -3.234 6.674 1.00 0.00 7 PRO B C 14
ATOM 15343 O O . PRO B 2 8 ? -12.867 -3.109 7.565 1.00 0.00 7 PRO B O 14
ATOM 15354 N N . ARG B 2 9 ? -14.151 -2.209 5.917 1.00 0.00 8 ARG B N 14
ATOM 15355 C CA . ARG B 2 9 ? -13.632 -0.853 6.159 1.00 0.00 8 ARG B CA 14
ATOM 15356 C C . ARG B 2 9 ? -14.594 -0.104 7.096 1.00 0.00 8 ARG B C 14
ATOM 15357 O O . ARG B 2 9 ? -15.274 0.849 6.740 1.00 0.00 8 ARG B O 14
ATOM 15378 N N . ARG B 2 10 ? -14.574 -0.650 8.323 1.00 0.00 9 ARG B N 14
ATOM 15379 C CA . ARG B 2 10 ? -15.338 -0.235 9.478 1.00 0.00 9 ARG B CA 14
ATOM 15380 C C . ARG B 2 10 ? -15.243 -1.390 10.490 1.00 0.00 9 ARG B C 14
ATOM 15381 O O . ARG B 2 10 ? -16.087 -2.273 10.563 1.00 0.00 9 ARG B O 14
ATOM 15402 N N . ARG B 2 11 ? -14.115 -1.299 11.229 1.00 0.00 10 ARG B N 14
ATOM 15403 C CA . ARG B 2 11 ? -13.645 -2.200 12.288 1.00 0.00 10 ARG B CA 14
ATOM 15404 C C . ARG B 2 11 ? -14.689 -3.243 12.716 1.00 0.00 10 ARG B C 14
ATOM 15405 O O . ARG B 2 11 ? -14.524 -4.449 12.592 1.00 0.00 10 ARG B O 14
ATOM 15429 N N . MET A 1 10 ? 8.691 3.932 3.690 1.00 0.00 1 MET A N 15
ATOM 15430 C CA . MET A 1 10 ? 8.876 2.516 3.533 1.00 0.00 1 MET A CA 15
ATOM 15431 C C . MET A 1 10 ? 7.838 2.033 2.519 1.00 0.00 1 MET A C 15
ATOM 15432 O O . MET A 1 10 ? 7.129 2.812 1.898 1.00 0.00 1 MET A O 15
ATOM 15446 N N . GLU A 1 11 ? 7.818 0.697 2.473 1.00 0.00 2 GLU A N 15
ATOM 15447 C CA . GLU A 1 11 ? 6.982 -0.271 1.799 1.00 0.00 2 GLU A CA 15
ATOM 15448 C C . GLU A 1 11 ? 5.715 0.217 1.022 1.00 0.00 2 GLU A C 15
ATOM 15449 O O . GLU A 1 11 ? 5.305 1.360 0.985 1.00 0.00 2 GLU A O 15
ATOM 15461 N N . ALA A 1 12 ? 5.076 -0.918 0.658 1.00 0.00 3 ALA A N 15
ATOM 15462 C CA . ALA A 1 12 ? 3.863 -1.299 -0.043 1.00 0.00 3 ALA A CA 15
ATOM 15463 C C . ALA A 1 12 ? 4.145 -1.393 -1.568 1.00 0.00 3 ALA A C 15
ATOM 15464 O O . ALA A 1 12 ? 4.874 -0.636 -2.186 1.00 0.00 3 ALA A O 15
ATOM 15471 N N . ILE A 1 13 ? 3.602 -2.537 -2.048 1.00 0.00 4 ILE A N 15
ATOM 15472 C CA . ILE A 1 13 ? 3.650 -3.048 -3.416 1.00 0.00 4 ILE A CA 15
ATOM 15473 C C . ILE A 1 13 ? 2.338 -3.817 -3.638 1.00 0.00 4 ILE A C 15
ATOM 15474 O O . ILE A 1 13 ? 2.030 -4.763 -2.921 1.00 0.00 4 ILE A O 15
ATOM 15490 N N . ALA A 1 14 ? 1.601 -3.389 -4.679 1.00 0.00 5 ALA A N 15
ATOM 15491 C CA . ALA A 1 14 ? 0.343 -4.053 -4.989 1.00 0.00 5 ALA A CA 15
ATOM 15492 C C . ALA A 1 14 ? 0.588 -5.490 -5.490 1.00 0.00 5 ALA A C 15
ATOM 15493 O O . ALA A 1 14 ? 1.289 -5.711 -6.470 1.00 0.00 5 ALA A O 15
ATOM 15500 N N . LYS A 1 15 ? -0.096 -6.415 -4.795 1.00 0.00 6 LYS A N 15
ATOM 15501 C CA . LYS A 1 15 ? -0.012 -7.848 -5.068 1.00 0.00 6 LYS A CA 15
ATOM 15502 C C . LYS A 1 15 ? -1.130 -8.382 -5.958 1.00 0.00 6 LYS A C 15
ATOM 15503 O O . LYS A 1 15 ? -0.986 -9.440 -6.551 1.00 0.00 6 LYS A O 15
ATOM 15522 N N . TYR A 1 16 ? -2.253 -7.640 -5.972 1.00 0.00 7 TYR A N 15
ATOM 15523 C CA . TYR A 1 16 ? -3.429 -8.044 -6.776 1.00 0.00 7 TYR A CA 15
ATOM 15524 C C . TYR A 1 16 ? -4.060 -6.762 -7.365 1.00 0.00 7 TYR A C 15
ATOM 15525 O O . TYR A 1 16 ? -3.714 -5.646 -6.999 1.00 0.00 7 TYR A O 15
ATOM 15543 N N . ASP A 1 17 ? -4.999 -6.978 -8.311 1.00 0.00 8 ASP A N 15
ATOM 15544 C CA . ASP A 1 17 ? -5.684 -5.813 -8.887 1.00 0.00 8 ASP A CA 15
ATOM 15545 C C . ASP A 1 17 ? -6.563 -5.188 -7.783 1.00 0.00 8 ASP A C 15
ATOM 15546 O O . ASP A 1 17 ? -6.988 -5.898 -6.884 1.00 0.00 8 ASP A O 15
ATOM 15555 N N . PHE A 1 18 ? -6.721 -3.842 -7.800 1.00 0.00 9 PHE A N 15
ATOM 15556 C CA . PHE A 1 18 ? -7.624 -3.255 -6.801 1.00 0.00 9 PHE A CA 15
ATOM 15557 C C . PHE A 1 18 ? -8.329 -2.050 -7.417 1.00 0.00 9 PHE A C 15
ATOM 15558 O O . PHE A 1 18 ? -7.727 -1.127 -7.944 1.00 0.00 9 PHE A O 15
ATOM 15575 N N . LYS A 1 19 ? -9.671 -2.133 -7.247 1.00 0.00 10 LYS A N 15
ATOM 15576 C CA . LYS A 1 19 ? -10.577 -1.147 -7.767 1.00 0.00 10 LYS A CA 15
ATOM 15577 C C . LYS A 1 19 ? -11.300 -0.444 -6.579 1.00 0.00 10 LYS A C 15
ATOM 15578 O O . LYS A 1 19 ? -12.239 -1.010 -6.059 1.00 0.00 10 LYS A O 15
ATOM 15597 N N . ALA A 1 20 ? -10.856 0.813 -6.215 1.00 0.00 11 ALA A N 15
ATOM 15598 C CA . ALA A 1 20 ? -11.477 1.553 -5.076 1.00 0.00 11 ALA A CA 15
ATOM 15599 C C . ALA A 1 20 ? -13.015 1.548 -5.114 1.00 0.00 11 ALA A C 15
ATOM 15600 O O . ALA A 1 20 ? -13.682 1.130 -6.050 1.00 0.00 11 ALA A O 15
ATOM 15607 N N . THR A 1 21 ? -13.497 2.030 -3.973 1.00 0.00 12 THR A N 15
ATOM 15608 C CA . THR A 1 21 ? -14.919 2.091 -3.703 1.00 0.00 12 THR A CA 15
ATOM 15609 C C . THR A 1 21 ? -15.358 3.523 -3.361 1.00 0.00 12 THR A C 15
ATOM 15610 O O . THR A 1 21 ? -16.510 3.904 -3.561 1.00 0.00 12 THR A O 15
ATOM 15621 N N . ALA A 1 22 ? -14.372 4.302 -2.856 1.00 0.00 13 ALA A N 15
ATOM 15622 C CA . ALA A 1 22 ? -14.733 5.652 -2.391 1.00 0.00 13 ALA A CA 15
ATOM 15623 C C . ALA A 1 22 ? -13.565 6.620 -2.472 1.00 0.00 13 ALA A C 15
ATOM 15624 O O . ALA A 1 22 ? -12.424 6.259 -2.709 1.00 0.00 13 ALA A O 15
ATOM 15631 N N . ASP A 1 23 ? -13.958 7.871 -2.194 1.00 0.00 14 ASP A N 15
ATOM 15632 C CA . ASP A 1 23 ? -13.100 9.035 -2.245 1.00 0.00 14 ASP A CA 15
ATOM 15633 C C . ASP A 1 23 ? -11.891 8.962 -1.294 1.00 0.00 14 ASP A C 15
ATOM 15634 O O . ASP A 1 23 ? -10.851 9.555 -1.578 1.00 0.00 14 ASP A O 15
ATOM 15643 N N . ASP A 1 24 ? -12.030 8.177 -0.212 1.00 0.00 15 ASP A N 15
ATOM 15644 C CA . ASP A 1 24 ? -10.920 8.085 0.748 1.00 0.00 15 ASP A CA 15
ATOM 15645 C C . ASP A 1 24 ? -9.920 6.982 0.337 1.00 0.00 15 ASP A C 15
ATOM 15646 O O . ASP A 1 24 ? -8.846 6.858 0.890 1.00 0.00 15 ASP A O 15
ATOM 15655 N N . GLU A 1 25 ? -10.333 6.224 -0.703 1.00 0.00 16 GLU A N 15
ATOM 15656 C CA . GLU A 1 25 ? -9.505 5.107 -1.203 1.00 0.00 16 GLU A CA 15
ATOM 15657 C C . GLU A 1 25 ? -8.994 5.498 -2.583 1.00 0.00 16 GLU A C 15
ATOM 15658 O O . GLU A 1 25 ? -9.514 6.401 -3.232 1.00 0.00 16 GLU A O 15
ATOM 15670 N N . LEU A 1 26 ? -7.954 4.763 -3.004 1.00 0.00 17 LEU A N 15
ATOM 15671 C CA . LEU A 1 26 ? -7.411 5.036 -4.339 1.00 0.00 17 LEU A CA 15
ATOM 15672 C C . LEU A 1 26 ? -7.103 3.707 -5.034 1.00 0.00 17 LEU A C 15
ATOM 15673 O O . LEU A 1 26 ? -6.918 2.677 -4.391 1.00 0.00 17 LEU A O 15
ATOM 15689 N N . SER A 1 27 ? -7.077 3.789 -6.370 1.00 0.00 18 SER A N 15
ATOM 15690 C CA . SER A 1 27 ? -6.835 2.608 -7.208 1.00 0.00 18 SER A CA 15
ATOM 15691 C C . SER A 1 27 ? -5.370 2.288 -7.469 1.00 0.00 18 SER A C 15
ATOM 15692 O O . SER A 1 27 ? -4.458 3.078 -7.255 1.00 0.00 18 SER A O 15
ATOM 15700 N N . PHE A 1 28 ? -5.262 1.011 -7.911 1.00 0.00 19 PHE A N 15
ATOM 15701 C CA . PHE A 1 28 ? -4.005 0.421 -8.335 1.00 0.00 19 PHE A CA 15
ATOM 15702 C C . PHE A 1 28 ? -4.325 -0.826 -9.149 1.00 0.00 19 PHE A C 15
ATOM 15703 O O . PHE A 1 28 ? -5.457 -1.288 -9.239 1.00 0.00 19 PHE A O 15
ATOM 15720 N N . LYS A 1 29 ? -3.236 -1.273 -9.792 1.00 0.00 20 LYS A N 15
ATOM 15721 C CA . LYS A 1 29 ? -3.305 -2.450 -10.646 1.00 0.00 20 LYS A CA 15
ATOM 15722 C C . LYS A 1 29 ? -2.144 -3.321 -10.197 1.00 0.00 20 LYS A C 15
ATOM 15723 O O . LYS A 1 29 ? -1.094 -2.810 -9.829 1.00 0.00 20 LYS A O 15
ATOM 15742 N N . ARG A 1 30 ? -2.385 -4.642 -10.298 1.00 0.00 21 ARG A N 15
ATOM 15743 C CA . ARG A 1 30 ? -1.388 -5.634 -9.919 1.00 0.00 21 ARG A CA 15
ATOM 15744 C C . ARG A 1 30 ? 0.033 -5.281 -10.407 1.00 0.00 21 ARG A C 15
ATOM 15745 O O . ARG A 1 30 ? 0.398 -5.538 -11.547 1.00 0.00 21 ARG A O 15
ATOM 15766 N N . GLY A 1 31 ? 0.810 -4.723 -9.453 1.00 0.00 22 GLY A N 15
ATOM 15767 C CA . GLY A 1 31 ? 2.190 -4.383 -9.757 1.00 0.00 22 GLY A CA 15
ATOM 15768 C C . GLY A 1 31 ? 2.701 -3.081 -9.135 1.00 0.00 22 GLY A C 15
ATOM 15769 O O . GLY A 1 31 ? 3.873 -3.001 -8.787 1.00 0.00 22 GLY A O 15
ATOM 15773 N N . ASP A 1 32 ? 1.794 -2.075 -9.020 1.00 0.00 23 ASP A N 15
ATOM 15774 C CA . ASP A 1 32 ? 2.205 -0.764 -8.492 1.00 0.00 23 ASP A CA 15
ATOM 15775 C C . ASP A 1 32 ? 3.078 -0.799 -7.219 1.00 0.00 23 ASP A C 15
ATOM 15776 O O . ASP A 1 32 ? 2.987 -1.695 -6.399 1.00 0.00 23 ASP A O 15
ATOM 15785 N N . ILE A 1 33 ? 3.911 0.256 -7.091 1.00 0.00 24 ILE A N 15
ATOM 15786 C CA . ILE A 1 33 ? 4.754 0.433 -5.907 1.00 0.00 24 ILE A CA 15
ATOM 15787 C C . ILE A 1 33 ? 4.015 1.473 -5.055 1.00 0.00 24 ILE A C 15
ATOM 15788 O O . ILE A 1 33 ? 3.845 2.600 -5.505 1.00 0.00 24 ILE A O 15
ATOM 15804 N N . LEU A 1 34 ? 3.669 1.094 -3.801 1.00 0.00 25 LEU A N 15
ATOM 15805 C CA . LEU A 1 34 ? 2.955 1.999 -2.942 1.00 0.00 25 LEU A CA 15
ATOM 15806 C C . LEU A 1 34 ? 3.946 2.479 -1.890 1.00 0.00 25 LEU A C 15
ATOM 15807 O O . LEU A 1 34 ? 4.787 1.737 -1.367 1.00 0.00 25 LEU A O 15
ATOM 15823 N N . LYS A 1 35 ? 3.698 3.795 -1.677 1.00 0.00 26 LYS A N 15
ATOM 15824 C CA . LYS A 1 35 ? 4.407 4.680 -0.768 1.00 0.00 26 LYS A CA 15
ATOM 15825 C C . LYS A 1 35 ? 3.540 4.869 0.456 1.00 0.00 26 LYS A C 15
ATOM 15826 O O . LYS A 1 35 ? 2.551 5.559 0.374 1.00 0.00 26 LYS A O 15
ATOM 15845 N N . VAL A 1 36 ? 3.944 4.330 1.618 1.00 0.00 27 VAL A N 15
ATOM 15846 C CA . VAL A 1 36 ? 3.086 4.437 2.762 1.00 0.00 27 VAL A CA 15
ATOM 15847 C C . VAL A 1 36 ? 3.358 5.741 3.524 1.00 0.00 27 VAL A C 15
ATOM 15848 O O . VAL A 1 36 ? 4.406 5.934 4.111 1.00 0.00 27 VAL A O 15
ATOM 15861 N N . LEU A 1 37 ? 2.304 6.586 3.518 1.00 0.00 28 LEU A N 15
ATOM 15862 C CA . LEU A 1 37 ? 2.386 7.890 4.194 1.00 0.00 28 LEU A CA 15
ATOM 15863 C C . LEU A 1 37 ? 1.768 7.814 5.619 1.00 0.00 28 LEU A C 15
ATOM 15864 O O . LEU A 1 37 ? 1.985 8.702 6.442 1.00 0.00 28 LEU A O 15
ATOM 15880 N N . ASN A 1 38 ? 1.094 6.672 5.901 1.00 0.00 29 ASN A N 15
ATOM 15881 C CA . ASN A 1 38 ? 0.430 6.493 7.199 1.00 0.00 29 ASN A CA 15
ATOM 15882 C C . ASN A 1 38 ? -0.257 5.117 7.224 1.00 0.00 29 ASN A C 15
ATOM 15883 O O . ASN A 1 38 ? -0.609 4.582 6.181 1.00 0.00 29 ASN A O 15
ATOM 15894 N N . GLU A 1 39 ? -0.371 4.536 8.454 1.00 0.00 30 GLU A N 15
ATOM 15895 C CA . GLU A 1 39 ? -0.985 3.215 8.512 1.00 0.00 30 GLU A CA 15
ATOM 15896 C C . GLU A 1 39 ? -1.252 2.775 9.958 1.00 0.00 30 GLU A C 15
ATOM 15897 O O . GLU A 1 39 ? -0.371 2.251 10.629 1.00 0.00 30 GLU A O 15
ATOM 15909 N N . GLU A 1 40 ? -2.540 2.950 10.336 1.00 0.00 31 GLU A N 15
ATOM 15910 C CA . GLU A 1 40 ? -3.049 2.612 11.665 1.00 0.00 31 GLU A CA 15
ATOM 15911 C C . GLU A 1 40 ? -4.485 3.120 11.897 1.00 0.00 31 GLU A C 15
ATOM 15912 O O . GLU A 1 40 ? -4.883 3.420 13.015 1.00 0.00 31 GLU A O 15
ATOM 15924 N N . CYS A 1 41 ? -5.242 3.162 10.781 1.00 0.00 32 CYS A N 15
ATOM 15925 C CA . CYS A 1 41 ? -6.628 3.620 10.755 1.00 0.00 32 CYS A CA 15
ATOM 15926 C C . CYS A 1 41 ? -7.514 2.548 11.380 1.00 0.00 32 CYS A C 15
ATOM 15927 O O . CYS A 1 41 ? -8.194 2.827 12.353 1.00 0.00 32 CYS A O 15
ATOM 15935 N N . ASP A 1 42 ? -7.432 1.316 10.817 1.00 0.00 33 ASP A N 15
ATOM 15936 C CA . ASP A 1 42 ? -8.270 0.226 11.355 1.00 0.00 33 ASP A CA 15
ATOM 15937 C C . ASP A 1 42 ? -7.764 -1.196 10.969 1.00 0.00 33 ASP A C 15
ATOM 15938 O O . ASP A 1 42 ? -8.528 -2.052 10.538 1.00 0.00 33 ASP A O 15
ATOM 15947 N N . GLN A 1 43 ? -6.450 -1.395 11.187 1.00 0.00 34 GLN A N 15
ATOM 15948 C CA . GLN A 1 43 ? -5.655 -2.628 10.983 1.00 0.00 34 GLN A CA 15
ATOM 15949 C C . GLN A 1 43 ? -6.356 -3.673 10.096 1.00 0.00 34 GLN A C 15
ATOM 15950 O O . GLN A 1 43 ? -6.926 -4.642 10.579 1.00 0.00 34 GLN A O 15
ATOM 15964 N N . ASN A 1 44 ? -6.220 -3.363 8.783 1.00 0.00 35 ASN A N 15
ATOM 15965 C CA . ASN A 1 44 ? -6.759 -4.022 7.604 1.00 0.00 35 ASN A CA 15
ATOM 15966 C C . ASN A 1 44 ? -6.479 -3.178 6.322 1.00 0.00 35 ASN A C 15
ATOM 15967 O O . ASN A 1 44 ? -6.652 -3.672 5.218 1.00 0.00 35 ASN A O 15
ATOM 15978 N N . TRP A 1 45 ? -6.051 -1.906 6.498 1.00 0.00 36 TRP A N 15
ATOM 15979 C CA . TRP A 1 45 ? -5.753 -0.992 5.388 1.00 0.00 36 TRP A CA 15
ATOM 15980 C C . TRP A 1 45 ? -4.339 -0.343 5.584 1.00 0.00 36 TRP A C 15
ATOM 15981 O O . TRP A 1 45 ? -3.645 -0.594 6.557 1.00 0.00 36 TRP A O 15
ATOM 16002 N N . TYR A 1 46 ? -3.935 0.419 4.545 1.00 0.00 37 TYR A N 15
ATOM 16003 C CA . TYR A 1 46 ? -2.716 1.233 4.494 1.00 0.00 37 TYR A CA 15
ATOM 16004 C C . TYR A 1 46 ? -3.066 2.535 3.717 1.00 0.00 37 TYR A C 15
ATOM 16005 O O . TYR A 1 46 ? -3.752 2.453 2.715 1.00 0.00 37 TYR A O 15
ATOM 16023 N N . LYS A 1 47 ? -2.593 3.717 4.168 1.00 0.00 38 LYS A N 15
ATOM 16024 C CA . LYS A 1 47 ? -2.830 4.947 3.397 1.00 0.00 38 LYS A CA 15
ATOM 16025 C C . LYS A 1 47 ? -1.513 5.215 2.624 1.00 0.00 38 LYS A C 15
ATOM 16026 O O . LYS A 1 47 ? -0.510 5.533 3.248 1.00 0.00 38 LYS A O 15
ATOM 16045 N N . ALA A 1 48 ? -1.569 5.139 1.263 1.00 0.00 39 ALA A N 15
ATOM 16046 C CA . ALA A 1 48 ? -0.318 5.296 0.492 1.00 0.00 39 ALA A CA 15
ATOM 16047 C C . ALA A 1 48 ? -0.515 6.201 -0.717 1.00 0.00 39 ALA A C 15
ATOM 16048 O O . ALA A 1 48 ? -1.630 6.598 -1.018 1.00 0.00 39 ALA A O 15
ATOM 16055 N N . GLU A 1 49 ? 0.642 6.509 -1.377 1.00 0.00 40 GLU A N 15
ATOM 16056 C CA . GLU A 1 49 ? 0.574 7.410 -2.524 1.00 0.00 40 GLU A CA 15
ATOM 16057 C C . GLU A 1 49 ? 0.915 6.654 -3.828 1.00 0.00 40 GLU A C 15
ATOM 16058 O O . GLU A 1 49 ? 1.783 5.799 -3.880 1.00 0.00 40 GLU A O 15
ATOM 16070 N N . LEU A 1 50 ? 0.168 7.163 -4.846 1.00 0.00 41 LEU A N 15
ATOM 16071 C CA . LEU A 1 50 ? 0.218 6.731 -6.247 1.00 0.00 41 LEU A CA 15
ATOM 16072 C C . LEU A 1 50 ? -0.323 7.770 -7.199 1.00 0.00 41 LEU A C 15
ATOM 16073 O O . LEU A 1 50 ? -1.363 8.366 -6.974 1.00 0.00 41 LEU A O 15
ATOM 16089 N N . ASN A 1 51 ? 0.461 7.927 -8.293 1.00 0.00 42 ASN A N 15
ATOM 16090 C CA . ASN A 1 51 ? -0.070 8.748 -9.372 1.00 0.00 42 ASN A CA 15
ATOM 16091 C C . ASN A 1 51 ? -0.506 10.172 -8.955 1.00 0.00 42 ASN A C 15
ATOM 16092 O O . ASN A 1 51 ? -1.437 10.732 -9.518 1.00 0.00 42 ASN A O 15
ATOM 16103 N N . GLY A 1 52 ? 0.155 10.696 -7.901 1.00 0.00 43 GLY A N 15
ATOM 16104 C CA . GLY A 1 52 ? -0.195 12.035 -7.414 1.00 0.00 43 GLY A CA 15
ATOM 16105 C C . GLY A 1 52 ? -1.553 12.102 -6.670 1.00 0.00 43 GLY A C 15
ATOM 16106 O O . GLY A 1 52 ? -2.256 13.104 -6.709 1.00 0.00 43 GLY A O 15
ATOM 16110 N N . LYS A 1 53 ? -1.898 10.955 -6.047 1.00 0.00 44 LYS A N 15
ATOM 16111 C CA . LYS A 1 53 ? -3.087 10.727 -5.230 1.00 0.00 44 LYS A CA 15
ATOM 16112 C C . LYS A 1 53 ? -2.669 9.890 -4.026 1.00 0.00 44 LYS A C 15
ATOM 16113 O O . LYS A 1 53 ? -1.685 9.170 -4.060 1.00 0.00 44 LYS A O 15
ATOM 16132 N N . ASP A 1 54 ? -3.502 9.996 -2.986 1.00 0.00 45 ASP A N 15
ATOM 16133 C CA . ASP A 1 54 ? -3.259 9.285 -1.752 1.00 0.00 45 ASP A CA 15
ATOM 16134 C C . ASP A 1 54 ? -4.634 8.782 -1.286 1.00 0.00 45 ASP A C 15
ATOM 16135 O O . ASP A 1 54 ? -5.654 9.444 -1.445 1.00 0.00 45 ASP A O 15
ATOM 16144 N N . GLY A 1 55 ? -4.598 7.563 -0.731 1.00 0.00 46 GLY A N 15
ATOM 16145 C CA . GLY A 1 55 ? -5.832 6.953 -0.260 1.00 0.00 46 GLY A CA 15
ATOM 16146 C C . GLY A 1 55 ? -5.554 5.602 0.403 1.00 0.00 46 GLY A C 15
ATOM 16147 O O . GLY A 1 55 ? -4.438 5.101 0.358 1.00 0.00 46 GLY A O 15
ATOM 16151 N N . PHE A 1 56 ? -6.630 5.034 0.987 1.00 0.00 47 PHE A N 15
ATOM 16152 C CA . PHE A 1 56 ? -6.571 3.749 1.667 1.00 0.00 47 PHE A CA 15
ATOM 16153 C C . PHE A 1 56 ? -6.546 2.555 0.644 1.00 0.00 47 PHE A C 15
ATOM 16154 O O . PHE A 1 56 ? -7.128 2.591 -0.433 1.00 0.00 47 PHE A O 15
ATOM 16171 N N . ILE A 1 57 ? -5.794 1.505 1.054 1.00 0.00 48 ILE A N 15
ATOM 16172 C CA . ILE A 1 57 ? -5.653 0.265 0.292 1.00 0.00 48 ILE A CA 15
ATOM 16173 C C . ILE A 1 57 ? -5.584 -0.894 1.296 1.00 0.00 48 ILE A C 15
ATOM 16174 O O . ILE A 1 57 ? -4.939 -0.779 2.319 1.00 0.00 48 ILE A O 15
ATOM 16190 N N . PRO A 1 58 ? -6.164 -2.066 0.975 1.00 0.00 49 PRO A N 15
ATOM 16191 C CA . PRO A 1 58 ? -6.160 -3.162 1.944 1.00 0.00 49 PRO A CA 15
ATOM 16192 C C . PRO A 1 58 ? -4.804 -3.834 2.126 1.00 0.00 49 PRO A C 15
ATOM 16193 O O . PRO A 1 58 ? -4.073 -4.033 1.167 1.00 0.00 49 PRO A O 15
ATOM 16204 N N . LYS A 1 59 ? -4.543 -4.253 3.381 1.00 0.00 50 LYS A N 15
ATOM 16205 C CA . LYS A 1 59 ? -3.250 -4.896 3.560 1.00 0.00 50 LYS A CA 15
ATOM 16206 C C . LYS A 1 59 ? -3.200 -6.289 2.895 1.00 0.00 50 LYS A C 15
ATOM 16207 O O . LYS A 1 59 ? -2.208 -6.610 2.261 1.00 0.00 50 LYS A O 15
ATOM 16226 N N . ASN A 1 60 ? -4.292 -7.074 3.014 1.00 0.00 51 ASN A N 15
ATOM 16227 C CA . ASN A 1 60 ? -4.345 -8.398 2.371 1.00 0.00 51 ASN A CA 15
ATOM 16228 C C . ASN A 1 60 ? -4.077 -8.358 0.833 1.00 0.00 51 ASN A C 15
ATOM 16229 O O . ASN A 1 60 ? -3.681 -9.375 0.284 1.00 0.00 51 ASN A O 15
ATOM 16240 N N . TYR A 1 61 ? -4.226 -7.169 0.177 1.00 0.00 52 TYR A N 15
ATOM 16241 C CA . TYR A 1 61 ? -3.957 -7.026 -1.270 1.00 0.00 52 TYR A CA 15
ATOM 16242 C C . TYR A 1 61 ? -2.510 -6.562 -1.578 1.00 0.00 52 TYR A C 15
ATOM 16243 O O . TYR A 1 61 ? -2.165 -6.436 -2.745 1.00 0.00 52 TYR A O 15
ATOM 16261 N N . ILE A 1 62 ? -1.696 -6.255 -0.544 1.00 0.00 53 ILE A N 15
ATOM 16262 C CA . ILE A 1 62 ? -0.329 -5.802 -0.812 1.00 0.00 53 ILE A CA 15
ATOM 16263 C C . ILE A 1 62 ? 0.695 -6.604 0.011 1.00 0.00 53 ILE A C 15
ATOM 16264 O O . ILE A 1 62 ? 0.373 -7.461 0.822 1.00 0.00 53 ILE A O 15
ATOM 16280 N N . GLU A 1 63 ? 1.952 -6.227 -0.291 1.00 0.00 54 GLU A N 15
ATOM 16281 C CA . GLU A 1 63 ? 3.141 -6.753 0.349 1.00 0.00 54 GLU A CA 15
ATOM 16282 C C . GLU A 1 63 ? 3.976 -5.520 0.705 1.00 0.00 54 GLU A C 15
ATOM 16283 O O . GLU A 1 63 ? 3.990 -4.555 -0.044 1.00 0.00 54 GLU A O 15
ATOM 16295 N N . MET A 1 64 ? 4.568 -5.549 1.918 1.00 0.00 55 MET A N 15
ATOM 16296 C CA . MET A 1 64 ? 5.442 -4.446 2.316 1.00 0.00 55 MET A CA 15
ATOM 16297 C C . MET A 1 64 ? 6.896 -4.694 1.894 1.00 0.00 55 MET A C 15
ATOM 16298 O O . MET A 1 64 ? 7.352 -5.828 1.904 1.00 0.00 55 MET A O 15
ATOM 16312 N N . LYS A 1 65 ? 7.573 -3.606 1.460 1.00 0.00 56 LYS A N 15
ATOM 16313 C CA . LYS A 1 65 ? 9.014 -3.662 1.203 1.00 0.00 56 LYS A CA 15
ATOM 16314 C C . LYS A 1 65 ? 9.832 -3.118 2.444 1.00 0.00 56 LYS A C 15
ATOM 16315 O O . LYS A 1 65 ? 10.065 -1.918 2.522 1.00 0.00 56 LYS A O 15
ATOM 16334 N N . PRO A 1 66 ? 10.262 -4.009 3.408 1.00 0.00 57 PRO A N 15
ATOM 16335 C CA . PRO A 1 66 ? 11.089 -3.604 4.567 1.00 0.00 57 PRO A CA 15
ATOM 16336 C C . PRO A 1 66 ? 12.585 -3.472 4.176 1.00 0.00 57 PRO A C 15
ATOM 16337 O O . PRO A 1 66 ? 12.942 -3.475 3.003 1.00 0.00 57 PRO A O 15
ATOM 16354 N N . VAL B 2 2 ? -7.415 -15.432 -8.381 1.00 0.00 1 VAL B N 15
ATOM 16355 C CA . VAL B 2 2 ? -8.496 -14.806 -7.618 1.00 0.00 1 VAL B CA 15
ATOM 16356 C C . VAL B 2 2 ? -7.977 -14.033 -6.389 1.00 0.00 1 VAL B C 15
ATOM 16357 O O . VAL B 2 2 ? -7.310 -14.592 -5.526 1.00 0.00 1 VAL B O 15
ATOM 16370 N N . PRO B 2 3 ? -8.208 -12.695 -6.358 1.00 0.00 2 PRO B N 15
ATOM 16371 C CA . PRO B 2 3 ? -7.789 -11.974 -5.184 1.00 0.00 2 PRO B CA 15
ATOM 16372 C C . PRO B 2 3 ? -8.666 -12.225 -3.933 1.00 0.00 2 PRO B C 15
ATOM 16373 O O . PRO B 2 3 ? -9.832 -12.588 -4.031 1.00 0.00 2 PRO B O 15
ATOM 16384 N N . PRO B 2 4 ? -8.021 -12.049 -2.741 1.00 0.00 3 PRO B N 15
ATOM 16385 C CA . PRO B 2 4 ? -8.703 -12.181 -1.443 1.00 0.00 3 PRO B CA 15
ATOM 16386 C C . PRO B 2 4 ? -9.998 -11.357 -1.284 1.00 0.00 3 PRO B C 15
ATOM 16387 O O . PRO B 2 4 ? -10.244 -10.397 -1.983 1.00 0.00 3 PRO B O 15
ATOM 16398 N N . PRO B 2 5 ? -10.821 -11.738 -0.285 1.00 0.00 4 PRO B N 15
ATOM 16399 C CA . PRO B 2 5 ? -12.039 -10.969 0.012 1.00 0.00 4 PRO B CA 15
ATOM 16400 C C . PRO B 2 5 ? -11.592 -9.798 0.905 1.00 0.00 4 PRO B C 15
ATOM 16401 O O . PRO B 2 5 ? -11.231 -9.974 2.060 1.00 0.00 4 PRO B O 15
ATOM 16412 N N . VAL B 2 6 ? -11.639 -8.604 0.289 1.00 0.00 5 VAL B N 15
ATOM 16413 C CA . VAL B 2 6 ? -11.208 -7.362 0.941 1.00 0.00 5 VAL B CA 15
ATOM 16414 C C . VAL B 2 6 ? -11.837 -7.204 2.360 1.00 0.00 5 VAL B C 15
ATOM 16415 O O . VAL B 2 6 ? -12.932 -7.704 2.593 1.00 0.00 5 VAL B O 15
ATOM 16428 N N . PRO B 2 7 ? -11.101 -6.552 3.312 1.00 0.00 6 PRO B N 15
ATOM 16429 C CA . PRO B 2 7 ? -11.588 -6.312 4.674 1.00 0.00 6 PRO B CA 15
ATOM 16430 C C . PRO B 2 7 ? -12.769 -5.336 4.797 1.00 0.00 6 PRO B C 15
ATOM 16431 O O . PRO B 2 7 ? -12.934 -4.433 3.986 1.00 0.00 6 PRO B O 15
ATOM 16442 N N . PRO B 2 8 ? -13.568 -5.515 5.898 1.00 0.00 7 PRO B N 15
ATOM 16443 C CA . PRO B 2 8 ? -14.664 -4.583 6.161 1.00 0.00 7 PRO B CA 15
ATOM 16444 C C . PRO B 2 8 ? -14.025 -3.204 6.476 1.00 0.00 7 PRO B C 15
ATOM 16445 O O . PRO B 2 8 ? -13.353 -3.040 7.485 1.00 0.00 7 PRO B O 15
ATOM 16456 N N . ARG B 2 9 ? -14.276 -2.231 5.585 1.00 0.00 8 ARG B N 15
ATOM 16457 C CA . ARG B 2 9 ? -13.720 -0.892 5.810 1.00 0.00 8 ARG B CA 15
ATOM 16458 C C . ARG B 2 9 ? -14.843 -0.120 6.507 1.00 0.00 8 ARG B C 15
ATOM 16459 O O . ARG B 2 9 ? -15.712 0.424 5.846 1.00 0.00 8 ARG B O 15
ATOM 16480 N N . ARG B 2 10 ? -14.776 -0.144 7.848 1.00 0.00 9 ARG B N 15
ATOM 16481 C CA . ARG B 2 10 ? -15.743 0.452 8.768 1.00 0.00 9 ARG B CA 15
ATOM 16482 C C . ARG B 2 10 ? -15.726 -0.342 10.084 1.00 0.00 9 ARG B C 15
ATOM 16483 O O . ARG B 2 10 ? -16.586 -1.163 10.379 1.00 0.00 9 ARG B O 15
ATOM 16504 N N . ARG B 2 11 ? -14.679 0.003 10.855 1.00 0.00 10 ARG B N 15
ATOM 16505 C CA . ARG B 2 11 ? -14.447 -0.574 12.166 1.00 0.00 10 ARG B CA 15
ATOM 16506 C C . ARG B 2 11 ? -15.392 0.053 13.224 1.00 0.00 10 ARG B C 15
ATOM 16507 O O . ARG B 2 11 ? -14.984 0.861 14.049 1.00 0.00 10 ARG B O 15
#

Secondary structure (DSSP, 8-state):
-EEEE-S-B---STTB--B-TT-EEEE------SSEEEEEETTEEEEEEGGGEEEE-/-PPPPPPS--

GO terms:
  GO:0005515 protein binding (F, IPI)
  GO:0005794 Golgi apparatus (C, EXP)
  GO:0046875 ephrin receptor binding (F, IPI)
  GO:0005091 guanyl-nucleotide exchange factor adaptor activity (F, IDA)
  GO:0005737 cytoplasm (C, IDA)
  GO:0005886 plasma membrane (C, IDA)
  GO:0005911 cell-cell junction (C, IDA)
  GO:0012506 vesicle membrane (C, IDA)
  GO:0016020 membrane (C, IDA)
  GO:0030674 protein-macromolecule adaptor activity (F, IDA)
  GO:0050853 B cell receptor signaling pathway (P, IDA)
  GO:0048009 insulin-like growth factor receptor signaling pathway (P, IDA)
  GO:0008286 insulin receptor signaling pathway (P, IDA)
  GO:0005068 transmembrane receptor protein tyrosine kinase adaptor activity (F, IGI)
  GO:0005938 cell cortex (C, IGI)
  GO:0043408 regulation of MAPK cascade (P, IGI)
  GO:0030838 positive regulation of actin filament polymerization (P, IGI)
  GO:0007173 epidermal growth factor receptor signaling pathway (P, IGI)
  GO:0007265 Ras protein signal transduction (P, TAS)
  GO:0008543 fibroblast growth factor receptor signaling pathway (P, IGI)

Sequence (67 aa):
MEAIAKYDFKATADDELSFKRGDILKVLNEECDQNWYKAELNGKDGFIPKNYIEMKPVPPPVPPRRRMEAIAKYDFKATADDELSFKRGDILKVLNEECDQNWYKAELNGKDGFIPKNYIEMKPVPPPVPPRRRMEAIAKYDFKATADDELSFKRGDILKVLNEECDQNWYKAELNGKDGFIPKNYIEMKPVPPPVPPRRRMEAIAKYDFKATADDELSFKRGDILKVLNEECDQNWYKAELNGKDGFIPKNYIEMKPVPPPVPPRRRMEAIAKYDFKATADDELSFKRGDILKVLNEECDQNWYKAELNGKDGFIPKNYIEMKPVPPPVPPRRRMEAIAKYDFKATADDELSFKRGDILKVLNEECDQNWYKAELNGKDGFIPKNYIEMKPVPPPVPPRRRMEAIAKYDFKATADDELSFKRGDILKVLNEECDQNWYKAELNGKDGFIPKNYIEMKPVPPPVPPRRRMEAIAKYDFKATADDELSFKRGDILKVLNEECDQNWYKAELNGKDGFIPKNYIEMKPVPPPVPPRRRMEAIAKYDFKATADDELSFKRGDILKVLNEECDQNWYKAELNGKDGFIPKNYIEMKPVPPPVPPRRRMEAIAKYDFKATADDELSFKRGDILKVLNEECDQNWYKAELNGKDGFIPKNYIEMKPVPPPVPPRRRMEAIAKYDFKATADDELSFKRGDILKVLNEECDQNWYKAELNGKDGFIPKNYIEMKPVPPPVPPRRRMEAIAKYDFKATADDELSFKRGDILKVLNEECDQNWYKAELNGKDGFIPKNYIEMKPVPPPVPPRRRMEAIAKYDFKATADDELSFKRGDILKVLNEECDQNWYKAELNGKDGFIPKNYIEMKPVPPPVPPRRRMEAIAKYDFKATADDELSFKRGDILKVLNEECDQNWYKAELNGKDGFIPKNYIEMKPVPPPVPPRRRMEAIAKYDFKATADDELSFKRGDILKVLNEECDQNWYKAELNGKDGFIPKNYIEMKPVPPPVPPRRR

CATH classification: 2.30.30.40